Protein AF-0000000086890641 (afdb_homodimer)

Organism: Dinoponera quadriceps (NCBI:txid609295)

Sequence (1532 aa):
MQLVTRILLLYLAFVFCDASSIRDFLLGQYEDVIEHPFYMTRSQPPERKPDRFISNESRQPGSKRRNYYYEDIPKTPYPSNTQPSHRTTMPITPMKDPESNPNNIKYRHRLQSSKSVVAGLDHLRPIDERFCLSPLLLTNTTMSSPVQCARTCRPGDRRICYYHFIVEYYQVNGFACRLCIPNATNHFCSNCQCVPADGIERSAPVVNRQLPGPSIEVCKDDHVVIDVENHMSGSSLSIHWHGMFQRGSQHYDGVPYVTQCPITGGNAFRYQWSASNPGTHFWHAHTGLQKMDGVFGSIVVRQPPEYDPHGHLYDYDLSTHVLIMNDWMHKQGVDYFPGRRLSEVGQFPNNILINGKGRYTDPKTGMVTNTTLEVIDVEPGKRYRMRLINAFCTVCPGMFTIQNHKITIIATDGLDIEPKTVDSVTSFAGERYDFILHANQSVGTYWIQVRGMGGCSETRVQQLAMLRYKGASKKPQLQAPAYNEGLPQGLVLNALNATCEVPLDDTICVSNLESKAEIDKRILKKEPDMKFYLPVGFQQYTLQEVFEPNHYRRFMVAAGRATINGLMDGISFKFPPSPPLSQPMDIPDNQYCNRSTIPDNCEGGVCTCTHKLDIPLNAIVEILLVDELQATNLSHPLHMHGHAFYVMGMGRAVNKSVTSINWEIVREMDEHDLVNRCFDKPVRKDTIVIPYNGYVVLRFRATNPGYWLFHCHFIYHQMVGMEVLLKVGDQEDIPPIPKNFPKCGQYYPDIGYNMYPSLSEKTLPEMQLVTRILLLYLAFVFCDASSIRDFLLGQYEDVIEHPFYMTRSQPPERKPDRFISNESRQPGSKRRNYYYEDIPKTPYPSNTQPSHRTTMPITPMKDPESNPNNIKYRHRLQSSKSVVAGLDHLRPIDERFCLSPLLLTNTTMSSPVQCARTCRPGDRRICYYHFIVEYYQVNGFACRLCIPNATNHFCSNCQCVPADGIERSAPVVNRQLPGPSIEVCKDDHVVIDVENHMSGSSLSIHWHGMFQRGSQHYDGVPYVTQCPITGGNAFRYQWSASNPGTHFWHAHTGLQKMDGVFGSIVVRQPPEYDPHGHLYDYDLSTHVLIMNDWMHKQGVDYFPGRRLSEVGQFPNNILINGKGRYTDPKTGMVTNTTLEVIDVEPGKRYRMRLINAFCTVCPGMFTIQNHKITIIATDGLDIEPKTVDSVTSFAGERYDFILHANQSVGTYWIQVRGMGGCSETRVQQLAMLRYKGASKKPQLQAPAYNEGLPQGLVLNALNATCEVPLDDTICVSNLESKAEIDKRILKKEPDMKFYLPVGFQQYTLQEVFEPNHYRRFMVAAGRATINGLMDGISFKFPPSPPLSQPMDIPDNQYCNRSTIPDNCEGGVCTCTHKLDIPLNAIVEILLVDELQATNLSHPLHMHGHAFYVMGMGRAVNKSVTSINWEIVREMDEHDLVNRCFDKPVRKDTIVIPYNGYVVLRFRATNPGYWLFHCHFIYHQMVGMEVLLKVGDQEDIPPIPKNFPKCGQYYPDIGYNMYPSLSEKTLPE

pLDDT: mean 79.55, std 28.19, range [13.36, 98.81]

Radius of gyration: 36.36 Å; Cα contacts (8 Å, |Δi|>4): 3638; chains: 2; bounding box: 111×105×133 Å

Nearest PDB structures (foldseek):
  8r7i-assembly1_A-2  TM=9.233E-01  e=2.842E-74  Neocapritermes taracua
  5ldu-assembly1_A  TM=8.625E-01  e=1.241E-43  Trametes hirsuta
  6h5y-assembly2_B  TM=8.615E-01  e=1.615E-43  Aspergillus oryzae
  3v9e-assembly1_A  TM=8.660E-01  e=5.814E-38  Botrytis aclada
  3sqr-assembly1_A  TM=8.624E-01  e=2.677E-37  Botrytis aclada

InterPro domains:
  IPR001117 Multicopper oxidase, second cupredoxin domain [PF00394] (321-472)
  IPR002355 Multicopper oxidase, copper-binding site [PS00080] (711-722)
  IPR008972 Cupredoxin [G3DSA:2.60.40.420] (178-304)
  IPR008972 Cupredoxin [G3DSA:2.60.40.420] (307-486)
  IPR008972 Cupredoxin [G3DSA:2.60.40.420] (553-751)
  IPR008972 Cupredoxin [SSF49503] (179-336)
  IPR008972 Cupredoxin [SSF49503] (313-481)
  IPR008972 Cupredoxin [SSF49503] (584-744)
  IPR011706 Multicopper oxidase, C-terminal [PF07731] (580-730)
  IPR011707 Multicopper oxidase-like, N-terminal [PF07732] (193-304)
  IPR033138 Multicopper oxidases, conserved site [PS00079] (706-726)
  IPR045087 Multicopper oxidase [PTHR11709] (202-732)

Foldseek 3Di:
DDDPDDPDDDPDDPPPPDDDDDDDDDDYDDDDDDDDDDDDDDDDDDDDDYYYDDDDDDDDDDDDDPPPDPDDPDPPDPDDDDDPDDPDDDDPPDDPPPPDPPPPPDPPPPPPPPPDPQAAFDPVDDDDCVVQDDPVCVVDVQADEQSNFRHADDPPPAGEHEEEKEKEWDKAQDPLCVVDAPPQDDQAAGPRLHQHQQNQIEIAIAINSYFQYHEREHEAFHKYKYKYAAQYAPDWWWKAWFLDLQFQHQLNRTADLASAPTAHHGGIDMHIGGNHAFFKTKMAINDAQRLQRHGMHIYGYHYNLVPDPCSVVFDGEGSLQEKEKEFHASYGPVVLPLADDPDQNPQHGQAMAIRSWFWHQDPVPRDIRPHDAREREDEAQGKYKHKYFYQYFHQWWKKKAWAPWWKWWQDKSTFGFDTDIFGIETGDHSMMTITMTGRHDPQEKTKMKIWTDFPCVVVGHIGIHIYHYVPYDPDGPDDAAGSVRHHDRAAYECDAQDFAPDDDRRYHYLQNIFGPDDDDLQLLDPDFQEEAEKEWDKDWDDPCLCPPPPDHADWHQDSVRTTIFIDIQQAFADRAQHHCLACVVQGDPVQEDEPVRDDPADPSRGHYHQAEDEAEAFTKYKYKYFYQHLDGSGWWKKFKHSDKWFWFDKHAPPPPVPPADDSVNVVVCVVVVNGGGHSPGTYIHGMDIHRRNIIIMIIDTRNRAGKMKIATSNSSNVVRGRIHIYGYHDSVVRNHDDPPRDIGGDDDDDDDPVVDPDPPPPPPDD/DADDDDDDDDDDYDDDDDDDDDDDDDDDYYDDDDDDDDDDDDDDDDDDDDDDDDDDDDDDDDDDDPPPDPPDPDPPDPDPDDDPPDPPDDDPPDPPPPPDPPPPPDPPPPPPPPPDPQQAFDPVDRDPCVVQDDPVCVVDVQADEQSRFRHADDPPDAGEYEEEKEKEWDKAQDPLCVVDAPPQDDQAAGPRLHQHQQNQIEIAIAINSYFQYHEREHEAFHKYKYKYAAQYAPDWWWKAWFLQLQFQHQLNRTADLASAPTAHHPGMDMHIGGNHAFFKTKMAINDAQRLQRHGMHIYGYDYNLVPDPCSVVFDGEHSLQEKEKEAHASYGPVVLPLADDPDQNRQHGQAMAIRSWFWHQDPVPRDIRPHDAREREDEAQGKYKHKYFYQYFHQWWKKKAKAPWWKWWQDKSGFGFDTDIFGIETGDHSMMTITMTGRHDDQEKIKMKIWTDFPCVVVGHIGIHIYHYVPYDPDGPDDAAGSVRHHDRAAYECDAQDFAPDDDRRYHYLQNIFGPDDDDLQLLDPDFQEEAEKEWDKDWDDPCLCPPPPDHADWHQDSVRTTIFIDIQQAFADRAQHHCLACVVQGDPVQEDEPVRDDPADPSRGHYHQAEDEAEAFTKYKYKYFYQHLDGSGWWKKFKHSDKWFWFDKHAPPPPPPPADDSVNVVVCVVVVNGGGHSPGTYIHGMDIHRRNIIIMIIDTRNRAGKMKIATSNSSNVVRGRIHIYGYHDSVVRDHDDPPRDIGGDDDDDDDPVVDPPPPPPPPDD

Secondary structure (DSSP, 8-state):
---S-----------------------------------------------------------------------------------------------S--S----------------SS-TTS---GGGG--HHHHH-SSSBPHHHHSS---TT---EEEEEEEEEEEEET-GGGGTS-S--B-SS-BSS----BTS--EEEEEETTBSS---EEEETTPEEEEEEEE--TTBEE-EEEET---TT-GGGS--BTTTB--EETT-EEEEEEE--S-EEEEEEE-STTHHHHT-EEEEEEE--GGG-TTGGG-SB--GGGEEEEEEE-SS-GGGGSS--SSS--S-S-SEEEETTB---B-TTT--B--PPPPEEEE-TT-EEEEEEEE---SS--EEEEETT--EEEEEETTEEEEEEEESEEEE-TT-EEEEEEE--SPSSEEEEEEEE-TTHHHHT-EEEEEEEETT--SS-SSPPPPSTT-----SEET-TT---SS--SSEE-GGG-BBSS---GGGGSSS-SEEEEEEEEEEEE-HHHHT-TT-----EE-TT--EEEEEETTEEE---SS-TTT-GGGS-GGGEE-TTTS-SS-GGGSEEEEEEEEE-TT-EEEEEEEE-S--TT---EEEESS--EEEEEEEE---TT-SS--HHHHHHHHHTT-S----S-BEEESEEEPPTTEEEEEEEE--S-EEEEEEES-HHHHHTT-EEEEEES-GGGSPPPPTT------B-PPP-GGGS----------/---------------------------------------------------------------------------------------------------S-TT----------------SS-TTS---GGGG--HHHHH-SSSBPHHHHSS---TT---EEEEEEEEEEEEET-GGGGTS-S--B-SS-BSS----BTS--EEEEEETTBSS---EEEETTPEEEEEEEE--TTBEE-EEEET---TT-GGGS--BTTTB--EETT-EEEEEEE--S-EEEEEEE-STTHHHHT-EEEEEEE--GGG-TTGGG-SB--GGGEEEEEEE-SS-GGGGSS--SSS--S-S-SEEEETTB---B-TTT--B--PPPPEEEE-TT-EEEEEEEE---SS--EEEEETT--EEEEEETTEEEEEEEESEEEE-TT-EEEEEEE--SPSSEEEEEEEE-TTHHHHT-EEEEEEEETT--SS-SSPPPPSTT-----SEET-TT---SS--SSEE-GGG--BSS---GGGGSSS-SEEEEEEEEEEEE-HHHHT-TT-----EE-TT--EEEEEETTEEE---SS-TTT-GGGS-GGGEE-TTTS-SS-GGGSEEEEEEEEE-TT-EEEEEEEE-S--TT---EEEESS--EEEEEEEE---TT-SS--HHHHHHHHHTT-S----S-PEEESEEEPPTTEEEEEEEE--S-EEEEEEES-HHHHHTT-EEEEEES-GGGSPPPPTT------B-PPP-GGGS----------

Solvent-accessible surface area (backbone atoms only — not comparable to full-atom values): 85036 Å² total; per-residue (Å²): 139,81,81,75,78,83,75,67,77,71,81,69,77,73,70,67,80,71,80,85,80,87,87,74,86,92,87,85,84,93,90,81,87,92,80,92,85,92,81,92,84,89,90,82,87,93,82,92,83,87,87,92,86,91,86,92,86,88,91,83,92,83,88,83,81,80,78,81,78,83,75,80,77,79,78,79,72,80,76,83,70,84,80,73,81,74,81,73,59,66,74,83,63,54,50,74,74,70,86,70,85,64,78,70,74,67,80,73,73,78,67,80,66,84,74,72,82,66,63,32,60,45,96,82,60,80,77,76,54,79,59,59,58,50,75,66,58,74,76,34,83,78,48,31,47,57,60,69,29,28,42,79,41,48,90,86,71,65,47,39,32,44,44,79,42,42,33,31,60,31,40,30,41,17,65,38,42,74,75,39,74,82,74,48,59,56,63,63,39,29,61,38,44,41,30,42,40,38,48,66,63,35,32,30,44,23,26,57,49,26,52,50,16,51,43,45,38,36,30,52,60,16,36,39,36,36,40,39,34,28,61,30,61,30,24,26,41,31,52,23,51,46,78,53,47,40,81,67,27,55,63,54,45,22,40,57,25,37,30,29,56,55,36,40,41,67,20,36,43,52,42,57,45,63,38,74,71,50,30,54,37,29,33,29,38,55,26,54,53,42,38,58,43,28,29,32,26,44,28,37,30,37,57,29,56,89,74,36,93,61,41,87,71,38,77,41,77,35,74,81,38,58,41,39,35,30,50,32,56,78,57,47,51,63,57,28,35,38,26,45,58,85,58,78,29,62,54,63,59,72,35,33,27,40,59,34,17,7,56,38,62,41,86,89,78,64,52,62,42,92,41,55,59,40,73,38,80,44,52,75,70,39,27,31,42,34,37,41,36,31,58,28,30,50,64,40,34,38,33,42,36,44,57,97,42,59,36,31,36,37,26,35,46,30,33,54,30,53,71,45,77,31,32,20,39,41,43,43,35,68,31,28,40,31,28,35,40,65,35,74,63,79,77,33,24,34,51,28,42,36,38,31,32,52,70,27,47,79,72,52,30,42,32,56,34,34,41,32,26,61,91,34,57,95,57,50,83,63,77,84,69,44,74,90,64,41,75,83,50,68,37,21,33,38,47,86,78,57,67,56,77,50,93,53,91,52,39,42,45,63,57,73,39,34,34,57,62,90,73,64,66,74,75,49,42,90,69,62,75,39,79,45,76,40,29,36,40,48,48,76,48,54,69,67,66,47,43,33,58,85,46,81,62,78,50,35,38,42,87,54,60,29,41,31,27,23,18,35,54,72,28,22,31,37,82,52,51,29,15,51,69,74,35,52,86,76,50,58,76,83,43,51,31,38,78,88,67,54,67,94,72,34,76,90,75,49,37,72,30,28,33,49,47,86,39,59,61,60,34,34,37,31,40,36,38,24,29,42,56,60,43,86,59,52,52,58,22,35,37,42,49,50,46,62,29,28,34,27,20,43,37,51,61,73,51,87,82,50,87,71,48,43,57,67,56,51,49,52,33,44,76,67,65,64,55,65,66,48,66,80,47,36,21,52,32,34,52,48,62,31,35,47,29,13,28,29,33,34,34,34,65,38,72,60,46,42,70,24,52,35,31,41,39,32,46,69,42,42,76,35,10,22,35,37,34,40,31,21,42,49,76,87,65,33,74,78,76,62,82,82,58,75,66,59,52,65,37,76,70,84,89,64,83,74,73,36,73,73,75,67,79,69,70,66,77,130,141,69,97,86,76,101,82,89,78,101,81,91,87,86,96,83,93,88,94,88,82,97,82,81,85,90,82,86,85,84,86,87,83,86,87,91,87,92,83,93,80,92,83,90,87,90,92,84,82,91,82,92,82,87,78,91,83,87,90,81,91,84,88,87,77,82,76,80,80,82,74,81,76,77,78,78,73,77,76,83,73,83,80,72,81,72,81,73,61,66,74,82,61,52,50,75,74,69,86,69,85,66,78,69,74,67,78,72,73,80,69,80,68,84,76,70,82,65,63,39,58,42,91,81,60,76,74,76,53,78,60,59,57,50,74,66,58,74,74,35,82,78,49,31,46,56,59,70,31,29,42,80,38,49,90,87,71,65,48,38,31,44,46,79,42,43,33,32,62,31,40,30,40,18,66,38,40,75,75,38,74,78,76,44,61,57,66,63,39,27,61,36,44,39,29,40,40,38,47,67,64,35,31,30,45,23,26,57,50,26,52,50,17,52,44,43,39,36,30,51,60,17,36,39,35,37,40,38,34,28,61,31,59,31,23,26,40,30,53,23,49,46,79,54,48,42,81,70,26,55,62,53,44,21,40,58,25,36,30,30,54,57,38,39,42,66,21,35,41,52,42,56,45,62,39,76,70,50,31,54,36,30,34,30,38,55,26,55,53,41,40,58,43,28,29,31,26,45,26,38,30,39,56,29,55,90,72,36,92,60,41,86,71,40,76,43,76,35,77,80,38,58,42,39,35,30,49,31,58,78,57,47,52,63,57,28,35,38,27,45,59,86,58,79,29,62,56,64,61,72,34,34,26,41,58,33,18,6,56,39,66,40,84,88,77,65,50,62,42,91,40,55,58,39,71,38,78,43,53,74,73,39,27,31,41,34,35,41,35,31,59,28,31,50,64,42,34,38,34,42,36,44,58,98,42,60,36,31,36,37,28,35,46,30,31,56,31,53,72,46,76,31,31,21,40,40,44,44,35,68,30,27,40,30,28,35,42,64,36,72,63,79,77,32,24,34,52,28,42,37,37,31,32,53,71,27,48,80,72,51,28,42,32,58,34,35,41,31,24,61,90,33,56,97,58,52,82,63,78,83,68,43,76,91,62,41,74,82,50,68,38,22,33,40,46,86,77,57,67,55,76,50,93,53,90,51,42,42,46,62,58,71,38,34,33,57,63,88,73,64,65,74,75,49,41,91,68,63,76,39,78,45,78,40,29,35,40,47,48,76,48,54,69,67,66,46,42,33,55,85,47,82,64,80,50,34,35,42,85,51,59,29,42,30,27,24,18,35,55,72,28,23,31,37,81,53,51,32,16,52,70,74,34,52,87,75,52,60,75,84,44,50,31,40,80,89,66,53,68,94,72,34,74,93,75,48,39,70,29,28,33,47,47,85,38,61,63,60,35,35,37,31,41,37,39,23,28,43,58,59,45,85,61,49,53,57,25,36,36,42,51,50,44,62,29,28,34,27,19,44,36,51,59,71,52,87,83,48,87,70,45,42,56,66,58,50,49,52,32,45,77,68,67,65,54,65,68,49,66,79,46,35,21,52,33,33,51,50,62,32,35,48,31,15,28,29,34,35,35,34,64,38,73,60,45,42,71,24,54,35,30,41,41,32,47,70,43,41,76,34,10,23,36,38,34,39,32,21,42,50,76,86,66,31,74,79,75,62,82,81,59,74,64,60,50,66,37,76,68,84,89,62,81,74,73,35,73,73,75,67,78,70,68,66,77,129

Structure (mmCIF, N/CA/C/O backbone):
data_AF-0000000086890641-model_v1
#
loop_
_entity.id
_entity.type
_entity.pdbx_description
1 polymer Laccase-4-like
#
loop_
_atom_site.group_PDB
_atom_site.id
_atom_site.type_symbol
_atom_site.label_atom_id
_atom_site.label_alt_id
_atom_site.label_comp_id
_atom_site.label_asym_id
_atom_site.label_entity_id
_atom_site.label_seq_id
_atom_site.pdbx_PDB_ins_code
_atom_site.Cartn_x
_atom_site.Cartn_y
_atom_site.Cartn_z
_atom_site.occupancy
_atom_site.B_iso_or_equiv
_atom_site.auth_seq_id
_atom_site.auth_comp_id
_atom_site.auth_asym_id
_atom_site.auth_atom_id
_atom_site.pdbx_PDB_model_num
ATOM 1 N N . MET A 1 1 ? -6.609 -4.613 -73.5 1 17.14 1 MET A N 1
ATOM 2 C CA . MET A 1 1 ? -5.918 -5.004 -72.312 1 17.14 1 MET A CA 1
ATOM 3 C C . MET A 1 1 ? -6.434 -4.203 -71.125 1 17.14 1 MET A C 1
ATOM 5 O O . MET A 1 1 ? -7.113 -3.189 -71.312 1 17.14 1 MET A O 1
ATOM 9 N N . GLN A 1 2 ? -5.371 -3.932 -70.125 1 18.36 2 GLN A N 1
ATOM 10 C CA . GLN A 1 2 ? -5.152 -4.645 -68.875 1 18.36 2 GLN A CA 1
ATOM 11 C C . GLN A 1 2 ? -5.633 -3.824 -67.688 1 18.36 2 GLN A C 1
ATOM 13 O O . GLN A 1 2 ? -5.965 -4.379 -66.625 1 18.36 2 GLN A O 1
ATOM 18 N N . LEU A 1 3 ? -5.145 -2.68 -67.625 1 19.42 3 LEU A N 1
ATOM 19 C CA . LEU A 1 3 ? -4.898 -1.909 -66.375 1 19.42 3 LEU A CA 1
ATOM 20 C C . LEU A 1 3 ? -6.203 -1.376 -65.812 1 19.42 3 LEU A C 1
ATOM 22 O O . LEU A 1 3 ? -6.188 -0.535 -64.938 1 19.42 3 LEU A O 1
ATOM 26 N N . VAL A 1 4 ? -7.207 -1.34 -66.688 1 21.31 4 VAL A N 1
ATOM 27 C CA . VAL A 1 4 ? -8.539 -0.762 -66.5 1 21.31 4 VAL A CA 1
ATOM 28 C C . VAL A 1 4 ? -9.188 -1.281 -65.25 1 21.31 4 VAL A C 1
ATOM 30 O O . VAL A 1 4 ? -9.273 -2.492 -65 1 21.31 4 VAL A O 1
ATOM 33 N N . THR A 1 5 ? -9.211 -0.387 -64.25 1 19.38 5 THR A N 1
ATOM 34 C CA . THR A 1 5 ? -9.469 -0.356 -62.844 1 19.38 5 THR A CA 1
ATOM 35 C C . THR A 1 5 ? -10.656 -1.236 -62.469 1 19.38 5 THR A C 1
ATOM 37 O O . THR A 1 5 ? -11.641 -1.294 -63.219 1 19.38 5 THR A O 1
ATOM 40 N N . ARG A 1 6 ? -10.461 -2.133 -61.469 1 17 6 ARG A N 1
ATOM 41 C CA . ARG A 1 6 ? -10.68 -3.229 -60.531 1 17 6 ARG A CA 1
ATOM 42 C C . ARG A 1 6 ? -11.961 -3.021 -59.75 1 17 6 ARG A C 1
ATOM 44 O O . ARG A 1 6 ? -11.93 -2.473 -58.656 1 17 6 ARG A O 1
ATOM 51 N N . ILE A 1 7 ? -12.938 -2.332 -60.375 1 18.41 7 ILE A N 1
ATOM 52 C CA . ILE A 1 7 ? -14.195 -1.896 -59.781 1 18.41 7 ILE A CA 1
ATOM 53 C C . ILE A 1 7 ? -15.016 -3.113 -59.375 1 18.41 7 ILE A C 1
ATOM 55 O O . ILE A 1 7 ? -16.25 -3.076 -59.375 1 18.41 7 ILE A O 1
ATOM 59 N N . LEU A 1 8 ? -14.109 -4.27 -59.344 1 15.84 8 LEU A N 1
ATOM 60 C CA . LEU A 1 8 ? -14.961 -5.453 -59.406 1 15.84 8 LEU A CA 1
ATOM 61 C C . LEU A 1 8 ? -16.172 -5.305 -58.5 1 15.84 8 LEU A C 1
ATOM 63 O O . LEU A 1 8 ? -16.188 -4.457 -57.625 1 15.84 8 LEU A O 1
ATOM 67 N N . LEU A 1 9 ? -16.516 -6.422 -58.156 1 16.08 9 LEU A N 1
ATOM 68 C CA . LEU A 1 9 ? -17.703 -7.266 -58.156 1 16.08 9 LEU A CA 1
ATOM 69 C C . LEU A 1 9 ? -18.609 -6.941 -56.969 1 16.08 9 LEU A C 1
ATOM 71 O O . LEU A 1 9 ? -18.219 -6.176 -56.062 1 16.08 9 LEU A O 1
ATOM 75 N N . LEU A 1 10 ? -18.875 -7.879 -56.281 1 15.76 10 LEU A N 1
ATOM 76 C CA . LEU A 1 10 ? -20.094 -8.625 -56 1 15.76 10 LEU A CA 1
ATOM 77 C C . LEU A 1 10 ? -20.688 -8.258 -54.656 1 15.76 10 LEU A C 1
ATOM 79 O O . LEU A 1 10 ? -20.141 -8.656 -53.594 1 15.76 10 LEU A O 1
ATOM 83 N N . TYR A 1 11 ? -20.484 -6.938 -54.406 1 16.42 11 TYR A N 1
ATOM 84 C CA . TYR A 1 11 ? -20.891 -6.891 -53 1 16.42 11 TYR A CA 1
ATOM 85 C C . TYR A 1 11 ? -22.219 -7.621 -52.812 1 16.42 11 TYR A C 1
ATOM 87 O O . TYR A 1 11 ? -23.219 -7.293 -53.438 1 16.42 11 TYR A O 1
ATOM 95 N N . LEU A 1 12 ? -22.078 -8.883 -52.625 1 16.42 12 LEU A N 1
ATOM 96 C CA . LEU A 1 12 ? -23.047 -9.883 -52.219 1 16.42 12 LEU A CA 1
ATOM 97 C C . LEU A 1 12 ? -24.031 -9.289 -51.188 1 16.42 12 LEU A C 1
ATOM 99 O O . LEU A 1 12 ? -23.703 -8.32 -50.5 1 16.42 12 LEU A O 1
ATOM 103 N N . ALA A 1 13 ? -25.156 -9.711 -51.344 1 16.36 13 ALA A N 1
ATOM 104 C CA . ALA A 1 13 ? -26.516 -9.625 -50.812 1 16.36 13 ALA A CA 1
ATOM 105 C C . ALA A 1 13 ? -26.516 -9.734 -49.312 1 16.36 13 ALA A C 1
ATOM 107 O O . ALA A 1 13 ? -26.219 -10.797 -48.75 1 16.36 13 ALA A O 1
ATOM 108 N N . PHE A 1 14 ? -25.688 -8.859 -48.719 1 16.2 14 PHE A N 1
ATOM 109 C CA . PHE A 1 14 ? -25.875 -9.047 -47.312 1 16.2 14 PHE A CA 1
ATOM 110 C C . PHE A 1 14 ? -27.359 -8.93 -46.938 1 16.2 14 PHE A C 1
ATOM 112 O O . PHE A 1 14 ? -27.984 -7.898 -47.156 1 16.2 14 PHE A O 1
ATOM 119 N N . VAL A 1 15 ? -27.938 -9.984 -47.219 1 16.73 15 VAL A N 1
ATOM 120 C CA . VAL A 1 15 ? -29.219 -10.289 -46.562 1 16.73 15 VAL A CA 1
ATOM 121 C C . VAL A 1 15 ? -29.188 -9.859 -45.125 1 16.73 15 VAL A C 1
ATOM 123 O O . VAL A 1 15 ? -28.281 -10.234 -44.375 1 16.73 15 VAL A O 1
ATOM 126 N N . PHE A 1 16 ? -29.688 -8.859 -44.844 1 16.69 16 PHE A N 1
ATOM 127 C CA . PHE A 1 16 ? -30.234 -8.18 -43.656 1 16.69 16 PHE A CA 1
ATOM 128 C C . PHE A 1 16 ? -31 -9.156 -42.781 1 16.69 16 PHE A C 1
ATOM 130 O O . PHE A 1 16 ? -31.688 -8.75 -41.844 1 16.69 16 PHE A O 1
ATOM 137 N N . CYS A 1 17 ? -30.781 -10.383 -43.062 1 15.8 17 CYS A N 1
ATOM 138 C CA . CYS A 1 17 ? -31.766 -11.008 -42.188 1 15.8 17 CYS A CA 1
ATOM 139 C C . CYS A 1 17 ? -31.5 -10.656 -40.719 1 15.8 17 CYS A C 1
ATOM 141 O O . CYS A 1 17 ? -30.422 -10.938 -40.188 1 15.8 17 CYS A O 1
ATOM 143 N N . ASP A 1 18 ? -31.906 -9.656 -40.188 1 16.08 18 ASP A N 1
ATOM 144 C CA . ASP A 1 18 ? -32.281 -9.266 -38.812 1 16.08 18 ASP A CA 1
ATOM 145 C C . ASP A 1 18 ? -32.812 -10.453 -38.031 1 16.08 18 ASP A C 1
ATOM 147 O O . ASP A 1 18 ? -33.281 -11.438 -38.625 1 16.08 18 ASP A O 1
ATOM 151 N N . ALA A 1 19 ? -32.719 -10.344 -36.688 1 15.7 19 ALA A N 1
ATOM 152 C CA . ALA A 1 19 ? -32.781 -11.141 -35.469 1 15.7 19 ALA A CA 1
ATOM 153 C C . ALA A 1 19 ? -34.125 -11.805 -35.281 1 15.7 19 ALA A C 1
ATOM 155 O O . ALA A 1 19 ? -34.312 -12.664 -34.406 1 15.7 19 ALA A O 1
ATOM 156 N N . SER A 1 20 ? -35.156 -11.297 -35.656 1 16.81 20 SER A N 1
ATOM 157 C CA . SER A 1 20 ? -36.406 -11.484 -34.938 1 16.81 20 SER A CA 1
ATOM 158 C C . SER A 1 20 ? -36.844 -12.953 -34.906 1 16.81 20 SER A C 1
ATOM 160 O O . SER A 1 20 ? -36.875 -13.602 -35.969 1 16.81 20 SER A O 1
ATOM 162 N N . SER A 1 21 ? -36.812 -13.336 -33.688 1 16.16 21 SER A N 1
ATOM 163 C CA . SER A 1 21 ? -37.156 -14.5 -32.875 1 16.16 21 SER A CA 1
ATOM 164 C C . SER A 1 21 ? -38.469 -15.125 -33.281 1 16.16 21 SER A C 1
ATOM 166 O O . SER A 1 21 ? -39.438 -14.406 -33.562 1 16.16 21 SER A O 1
ATOM 168 N N . ILE A 1 22 ? -38.5 -16.391 -33.438 1 14.71 22 ILE A N 1
ATOM 169 C CA . ILE A 1 22 ? -39.156 -17.656 -33.719 1 14.71 22 ILE A CA 1
ATOM 170 C C . ILE A 1 22 ? -40.344 -17.844 -32.781 1 14.71 22 ILE A C 1
ATOM 172 O O . ILE A 1 22 ? -40.188 -17.734 -31.547 1 14.71 22 ILE A O 1
ATOM 176 N N . ARG A 1 23 ? -41.594 -18.031 -33.188 1 15.14 23 ARG A N 1
ATOM 177 C CA . ARG A 1 23 ? -42.969 -18.375 -32.875 1 15.14 23 ARG A CA 1
ATOM 178 C C . ARG A 1 23 ? -43.031 -19.562 -31.922 1 15.14 23 ARG A C 1
ATOM 180 O O . ARG A 1 23 ? -43.75 -19.5 -30.906 1 15.14 23 ARG A O 1
ATOM 187 N N . ASP A 1 24 ? -43.5 -20.781 -32.312 1 14.23 24 ASP A N 1
ATOM 188 C CA . ASP A 1 24 ? -44.656 -21.594 -31.984 1 14.23 24 ASP A CA 1
ATOM 189 C C . ASP A 1 24 ? -44.281 -22.656 -30.938 1 14.23 24 ASP A C 1
ATOM 191 O O . ASP A 1 24 ? -45.125 -23.172 -30.234 1 14.23 24 ASP A O 1
ATOM 195 N N . PHE A 1 25 ? -43.281 -23.438 -30.922 1 14.54 25 PHE A N 1
ATOM 196 C CA . PHE A 1 25 ? -43.688 -24.844 -30.922 1 14.54 25 PHE A CA 1
ATOM 197 C C . PHE A 1 25 ? -44.312 -25.219 -29.594 1 14.54 25 PHE A C 1
ATOM 199 O O . PHE A 1 25 ? -44 -24.609 -28.562 1 14.54 25 PHE A O 1
ATOM 206 N N . LEU A 1 26 ? -44.438 -26.688 -29.25 1 14.86 26 LEU A N 1
ATOM 207 C CA . LEU A 1 26 ? -45.406 -27.688 -28.797 1 14.86 26 LEU A CA 1
ATOM 208 C C . LEU A 1 26 ? -45.469 -27.75 -27.266 1 14.86 26 LEU A C 1
ATOM 210 O O . LEU A 1 26 ? -44.531 -27.266 -26.594 1 14.86 26 LEU A O 1
ATOM 214 N N . LEU A 1 27 ? -45.906 -29.016 -26.688 1 15.06 27 LEU A N 1
ATOM 215 C CA . LEU A 1 27 ? -46.875 -29.703 -25.828 1 15.06 27 LEU A CA 1
ATOM 216 C C . LEU A 1 27 ? -46.312 -29.875 -24.422 1 15.06 27 LEU A C 1
ATOM 218 O O . LEU A 1 27 ? -46.938 -29.516 -23.438 1 15.06 27 LEU A O 1
ATOM 222 N N . GLY A 1 28 ? -45.969 -31.203 -23.953 1 14.69 28 GLY A N 1
ATOM 223 C CA . GLY A 1 28 ? -46.656 -32.188 -23.141 1 14.69 28 GLY A CA 1
ATOM 224 C C . GLY A 1 28 ? -46.125 -32.281 -21.719 1 14.69 28 GLY A C 1
ATOM 225 O O . GLY A 1 28 ? -46.812 -31.969 -20.766 1 14.69 28 GLY A O 1
ATOM 226 N N . GLN A 1 29 ? -45.5 -33.469 -21.219 1 14.63 29 GLN A N 1
ATOM 227 C CA . GLN A 1 29 ? -46.062 -34.531 -20.375 1 14.63 29 GLN A CA 1
ATOM 228 C C . GLN A 1 29 ? -45.5 -34.469 -18.969 1 14.63 29 GLN A C 1
ATOM 230 O O . GLN A 1 29 ? -46.25 -34.344 -17.984 1 14.63 29 GLN A O 1
ATOM 235 N N . TYR A 1 30 ? -44.625 -35.438 -18.5 1 15.16 30 TYR A N 1
ATOM 236 C CA . TYR A 1 30 ? -44.938 -36.531 -17.547 1 15.16 30 TYR A CA 1
ATOM 237 C C . TYR A 1 30 ? -44.562 -36.125 -16.125 1 15.16 30 TYR A C 1
ATOM 239 O O . TYR A 1 30 ? -43.781 -35.188 -15.93 1 15.16 30 TYR A O 1
ATOM 247 N N . GLU A 1 31 ? -44.312 -37.25 -15.164 1 15.09 31 GLU A N 1
ATOM 248 C CA . GLU A 1 31 ? -44.844 -38.062 -14.062 1 15.09 31 GLU A CA 1
ATOM 249 C C . GLU A 1 31 ? -44.062 -37.781 -12.773 1 15.09 31 GLU A C 1
ATOM 251 O O . GLU A 1 31 ? -44.656 -37.344 -11.781 1 15.09 31 GLU A O 1
ATOM 256 N N . ASP A 1 32 ? -43.5 -38.844 -12.094 1 14.52 32 ASP A N 1
ATOM 257 C CA . ASP A 1 32 ? -43.812 -39.719 -10.961 1 14.52 32 ASP A CA 1
ATOM 258 C C . ASP A 1 32 ? -42.906 -39.438 -9.773 1 14.52 32 ASP A C 1
ATOM 260 O O . ASP A 1 32 ? -43.375 -39.25 -8.648 1 14.52 32 ASP A O 1
ATOM 264 N N . VAL A 1 33 ? -41.812 -40.219 -9.398 1 14.73 33 VAL A N 1
ATOM 265 C CA . VAL A 1 33 ? -41.906 -41.281 -8.375 1 14.73 33 VAL A CA 1
ATOM 266 C C . VAL A 1 33 ? -41.312 -40.75 -7.059 1 14.73 33 VAL A C 1
ATOM 268 O O . VAL A 1 33 ? -41.969 -40.812 -6.02 1 14.73 33 VAL A O 1
ATOM 271 N N . ILE A 1 34 ? -40.125 -41.281 -6.473 1 14.92 34 ILE A N 1
ATOM 272 C CA . ILE A 1 34 ? -40.031 -42.312 -5.461 1 14.92 34 ILE A CA 1
ATOM 273 C C . ILE A 1 34 ? -39.656 -41.719 -4.113 1 14.92 34 ILE A C 1
ATOM 275 O O . ILE A 1 34 ? -39.031 -40.656 -4.055 1 14.92 34 ILE A O 1
ATOM 279 N N . GLU A 1 35 ? -39.438 -42.594 -2.98 1 14.34 35 GLU A N 1
ATOM 280 C CA . GLU A 1 35 ? -39.812 -43.156 -1.688 1 14.34 35 GLU A CA 1
ATOM 281 C C . GLU A 1 35 ? -38.812 -42.75 -0.604 1 14.34 35 GLU A C 1
ATOM 283 O O . GLU A 1 35 ? -39.219 -42.344 0.492 1 14.34 35 GLU A O 1
ATOM 288 N N . HIS A 1 36 ? -37.5 -43.094 -0.446 1 15.02 36 HIS A N 1
ATOM 289 C CA . HIS A 1 36 ? -37.312 -44.031 0.645 1 15.02 36 HIS A CA 1
ATOM 290 C C . HIS A 1 36 ? -37.125 -43.312 1.975 1 15.02 36 HIS A C 1
ATOM 292 O O . HIS A 1 36 ? -36.781 -42.125 1.999 1 15.02 36 HIS A O 1
ATOM 298 N N . PRO A 1 37 ? -36.75 -44.156 3.242 1 14.37 37 PRO A N 1
ATOM 299 C CA . PRO A 1 37 ? -37.125 -44.656 4.566 1 14.37 37 PRO A CA 1
ATOM 300 C C . PRO A 1 37 ? -36.281 -44.062 5.688 1 14.37 37 PRO A C 1
ATOM 302 O O . PRO A 1 37 ? -36.812 -43.656 6.723 1 14.37 37 PRO A O 1
ATOM 305 N N . PHE A 1 38 ? -34.875 -44.219 5.867 1 14.96 38 PHE A N 1
ATOM 306 C CA . PHE A 1 38 ? -34.5 -45.031 7.008 1 14.96 38 PHE A CA 1
ATOM 307 C C . PHE A 1 38 ? -34.438 -44.188 8.281 1 14.96 38 PHE A C 1
ATOM 309 O O . PHE A 1 38 ? -34.281 -42.969 8.227 1 14.96 38 PHE A O 1
ATOM 316 N N . TYR A 1 39 ? -34.156 -44.906 9.602 1 14.24 39 TYR A N 1
ATOM 317 C CA . TYR A 1 39 ? -34.531 -45.25 10.969 1 14.24 39 TYR A CA 1
ATOM 318 C C . TYR A 1 39 ? -33.625 -44.531 11.969 1 14.24 39 TYR A C 1
ATOM 320 O O . TYR A 1 39 ? -34.125 -43.969 12.945 1 14.24 39 TYR A O 1
ATOM 328 N N . MET A 1 40 ? -32.25 -44.625 12.148 1 14.84 40 MET A N 1
ATOM 329 C CA . MET A 1 40 ? -31.875 -45.344 13.359 1 14.84 40 MET A CA 1
ATOM 330 C C . MET A 1 40 ? -31.938 -44.438 14.586 1 14.84 40 MET A C 1
ATOM 332 O O . MET A 1 40 ? -31.844 -43.219 14.469 1 14.84 40 MET A O 1
ATOM 336 N N . THR A 1 41 ? -31.594 -45.094 15.891 1 14.28 41 THR A N 1
ATOM 337 C CA . THR A 1 41 ? -31.984 -45.406 17.266 1 14.28 41 THR A CA 1
ATOM 338 C C . THR A 1 41 ? -31.266 -44.469 18.25 1 14.28 41 THR A C 1
ATOM 340 O O . THR A 1 41 ? -31.891 -43.875 19.109 1 14.28 41 THR A O 1
ATOM 343 N N . ARG A 1 42 ? -30.016 -44.906 18.938 1 14.33 42 ARG A N 1
ATOM 344 C CA . ARG A 1 42 ? -30.078 -45.312 20.328 1 14.33 42 ARG A CA 1
ATOM 345 C C . ARG A 1 42 ? -29.844 -44.156 21.266 1 14.33 42 ARG A C 1
ATOM 347 O O . ARG A 1 42 ? -29.344 -43.094 20.859 1 14.33 42 ARG A O 1
ATOM 354 N N . SER A 1 43 ? -28.844 -44.406 22.406 1 14.27 43 SER A N 1
ATOM 355 C CA . SER A 1 43 ? -29 -44.688 23.828 1 14.27 43 SER A CA 1
ATOM 356 C C . SER A 1 43 ? -28.578 -43.469 24.672 1 14.27 43 SER A C 1
ATOM 358 O O . SER A 1 43 ? -27.875 -42.594 24.188 1 14.27 43 SER A O 1
ATOM 360 N N . GLN A 1 44 ? -28 -43.812 25.953 1 14.45 44 GLN A N 1
ATOM 361 C CA . GLN A 1 44 ? -28.453 -43.688 27.328 1 14.45 44 GLN A CA 1
ATOM 362 C C . GLN A 1 44 ? -27.719 -42.594 28.062 1 14.45 44 GLN A C 1
ATOM 364 O O . GLN A 1 44 ? -28.328 -41.719 28.672 1 14.45 44 GLN A O 1
ATOM 369 N N . PRO A 1 45 ? -26.453 -42.844 28.938 1 15.34 45 PRO A N 1
ATOM 370 C CA . PRO A 1 45 ? -26.719 -42.969 30.375 1 15.34 45 PRO A CA 1
ATOM 371 C C . PRO A 1 45 ? -26.406 -41.656 31.109 1 15.34 45 PRO A C 1
ATOM 373 O O . PRO A 1 45 ? -25.828 -40.75 30.547 1 15.34 45 PRO A O 1
ATOM 376 N N . PRO A 1 46 ? -25.422 -41.781 32.344 1 15.41 46 PRO A N 1
ATOM 377 C CA . PRO A 1 46 ? -25.75 -41.656 33.75 1 15.41 46 PRO A CA 1
ATOM 378 C C . PRO A 1 46 ? -25.281 -40.312 34.344 1 15.41 46 PRO A C 1
ATOM 380 O O . PRO A 1 46 ? -24.547 -39.562 33.688 1 15.41 46 PRO A O 1
ATOM 383 N N . GLU A 1 47 ? -24.5 -40.375 35.656 1 14.98 47 GLU A N 1
ATOM 384 C CA . GLU A 1 47 ? -24.812 -40.062 37.062 1 14.98 47 GLU A CA 1
ATOM 385 C C . GLU A 1 47 ? -24 -38.875 37.562 1 14.98 47 GLU A C 1
ATOM 387 O O . GLU A 1 47 ? -24.547 -37.938 38.156 1 14.98 47 GLU A O 1
ATOM 392 N N . ARG A 1 48 ? -22.594 -38.906 37.906 1 15.1 48 ARG A N 1
ATOM 393 C CA . ARG A 1 48 ? -22.25 -38.875 39.344 1 15.1 48 ARG A CA 1
ATOM 394 C C . ARG A 1 48 ? -22.016 -37.438 39.812 1 15.1 48 ARG A C 1
ATOM 396 O O . ARG A 1 48 ? -21.516 -36.625 39.062 1 15.1 48 ARG A O 1
ATOM 403 N N . LYS A 1 49 ? -22.188 -37.219 41.188 1 15.73 49 LYS A N 1
ATOM 404 C CA . LYS A 1 49 ? -22.578 -36.188 42.156 1 15.73 49 LYS A CA 1
ATOM 405 C C . LYS A 1 49 ? -21.375 -35.438 42.656 1 15.73 49 LYS A C 1
ATOM 407 O O . LYS A 1 49 ? -21.406 -34.188 42.75 1 15.73 49 LYS A O 1
ATOM 412 N N . PRO A 1 50 ? -20.328 -36 43.562 1 14.89 50 PRO A N 1
ATOM 413 C CA . PRO A 1 50 ? -20.406 -35.594 44.969 1 14.89 50 PRO A CA 1
ATOM 414 C C . PRO A 1 50 ? -19.562 -34.375 45.281 1 14.89 50 PRO A C 1
ATOM 416 O O . PRO A 1 50 ? -20.094 -33.406 45.844 1 14.89 50 PRO A O 1
ATOM 419 N N . ASP A 1 51 ? -18.281 -34.531 45.969 1 14.22 51 ASP A N 1
ATOM 420 C CA . ASP A 1 51 ? -18 -34.375 47.375 1 14.22 51 ASP A CA 1
ATOM 421 C C . ASP A 1 51 ? -17.344 -33.031 47.688 1 14.22 51 ASP A C 1
ATOM 423 O O . ASP A 1 51 ? -16.891 -32.344 46.75 1 14.22 51 ASP A O 1
ATOM 427 N N . ARG A 1 52 ? -16.016 -33.094 48.5 1 14.65 52 ARG A N 1
ATOM 428 C CA . ARG A 1 52 ? -15.688 -32.812 49.875 1 14.65 52 ARG A CA 1
ATOM 429 C C . ARG A 1 52 ? -15.016 -31.453 50.031 1 14.65 52 ARG A C 1
ATOM 431 O O . ARG A 1 52 ? -14.531 -30.891 49.031 1 14.65 52 ARG A O 1
ATOM 438 N N . PHE A 1 53 ? -13.883 -31.375 51.031 1 15.03 53 PHE A N 1
ATOM 439 C CA . PHE A 1 53 ? -13.727 -30.828 52.375 1 15.03 53 PHE A CA 1
ATOM 440 C C . PHE A 1 53 ? -12.812 -29.609 52.344 1 15.03 53 PHE A C 1
ATOM 442 O O . PHE A 1 53 ? -13.188 -28.547 52.844 1 15.03 53 PHE A O 1
ATOM 449 N N . ILE A 1 54 ? -11.406 -29.703 52.688 1 15.19 54 ILE A N 1
ATOM 450 C CA . ILE A 1 54 ? -10.836 -29.406 54 1 15.19 54 ILE A CA 1
ATOM 451 C C . ILE A 1 54 ? -10.172 -28.031 53.969 1 15.19 54 ILE A C 1
ATOM 453 O O . ILE A 1 54 ? -9.797 -27.531 52.906 1 15.19 54 ILE A O 1
ATOM 457 N N . SER A 1 55 ? -9.234 -27.688 55.062 1 15.05 55 SER A N 1
ATOM 458 C CA . SER A 1 55 ? -9.047 -26.844 56.25 1 15.05 55 SER A CA 1
ATOM 459 C C . SER A 1 55 ? -7.934 -25.828 56.031 1 15.05 55 SER A C 1
ATOM 461 O O . SER A 1 55 ? -8.109 -24.641 56.312 1 15.05 55 SER A O 1
ATOM 463 N N . ASN A 1 56 ? -6.559 -26.094 55.969 1 15.24 56 ASN A N 1
ATOM 464 C CA . ASN A 1 56 ? -5.66 -25.766 57.062 1 15.24 56 ASN A CA 1
ATOM 465 C C . ASN A 1 56 ? -5.074 -24.359 56.875 1 15.24 56 ASN A C 1
ATOM 467 O O . ASN A 1 56 ? -5.008 -23.844 55.781 1 15.24 56 ASN A O 1
ATOM 471 N N . GLU A 1 57 ? -4.086 -23.859 57.938 1 15.7 57 GLU A N 1
ATOM 472 C CA . GLU A 1 57 ? -3.814 -22.797 58.906 1 15.7 57 GLU A CA 1
ATOM 473 C C . GLU A 1 57 ? -2.707 -21.875 58.406 1 15.7 57 GLU A C 1
ATOM 475 O O . GLU A 1 57 ? -2.861 -20.656 58.406 1 15.7 57 GLU A O 1
ATOM 480 N N . SER A 1 58 ? -1.347 -22.172 58.469 1 15.32 58 SER A N 1
ATOM 481 C CA . SER A 1 58 ? -0.472 -21.594 59.5 1 15.32 58 SER A CA 1
ATOM 482 C C . SER A 1 58 ? 0.195 -20.328 59 1 15.32 58 SER A C 1
ATOM 484 O O . SER A 1 58 ? 0.202 -20.047 57.812 1 15.32 58 SER A O 1
ATOM 486 N N . ARG A 1 59 ? 1.621 -20.078 59.469 1 16.08 59 ARG A N 1
ATOM 487 C CA . ARG A 1 59 ? 2.316 -19.156 60.375 1 16.08 59 ARG A CA 1
ATOM 488 C C . ARG A 1 59 ? 3.035 -18.078 59.562 1 16.08 59 ARG A C 1
ATOM 490 O O . ARG A 1 59 ? 3.188 -18.188 58.344 1 16.08 59 ARG A O 1
ATOM 497 N N . GLN A 1 60 ? 4.469 -17.797 59.844 1 16.05 60 GLN A N 1
ATOM 498 C CA . GLN A 1 60 ? 5.074 -16.734 60.625 1 16.05 60 GLN A CA 1
ATOM 499 C C . GLN A 1 60 ? 5.867 -15.766 59.75 1 16.05 60 GLN A C 1
ATOM 501 O O . GLN A 1 60 ? 5.707 -14.547 59.875 1 16.05 60 GLN A O 1
ATOM 506 N N . PRO A 1 61 ? 7.195 -16 59.25 1 17.91 61 PRO A N 1
ATOM 507 C CA . PRO A 1 61 ? 8.359 -15.297 59.781 1 17.91 61 PRO A CA 1
ATOM 508 C C . PRO A 1 61 ? 8.68 -14.008 59.031 1 17.91 61 PRO A C 1
ATOM 510 O O . PRO A 1 61 ? 8.242 -13.828 57.906 1 17.91 61 PRO A O 1
ATOM 513 N N . GLY A 1 62 ? 9.82 -13.086 59.469 1 17.3 62 GLY A N 1
ATOM 514 C CA . GLY A 1 62 ? 10.211 -11.727 59.781 1 17.3 62 GLY A CA 1
ATOM 515 C C . GLY A 1 62 ? 11.039 -11.07 58.719 1 17.3 62 GLY A C 1
ATOM 516 O O . GLY A 1 62 ? 11.273 -9.859 58.75 1 17.3 62 GLY A O 1
ATOM 517 N N . SER A 1 63 ? 11.766 -11.664 57.75 1 17.14 63 SER A N 1
ATOM 518 C CA . SER A 1 63 ? 13.141 -11.211 57.594 1 17.14 63 SER A CA 1
ATOM 519 C C . SER A 1 63 ? 13.188 -9.844 56.906 1 17.14 63 SER A C 1
ATOM 521 O O . SER A 1 63 ? 12.273 -9.477 56.156 1 17.14 63 SER A O 1
ATOM 523 N N . LYS A 1 64 ? 14.484 -9.047 57.062 1 18.77 64 LYS A N 1
ATOM 524 C CA . LYS A 1 64 ? 15.086 -7.719 57.125 1 18.77 64 LYS A CA 1
ATOM 525 C C . LYS A 1 64 ? 15.289 -7.137 55.719 1 18.77 64 LYS A C 1
ATOM 527 O O . LYS A 1 64 ? 15.68 -7.855 54.812 1 18.77 64 LYS A O 1
ATOM 532 N N . ARG A 1 65 ? 15.047 -5.852 55.531 1 17.25 65 ARG A N 1
ATOM 533 C CA . ARG A 1 65 ? 14.867 -4.82 54.531 1 17.25 65 ARG A CA 1
ATOM 534 C C . ARG A 1 65 ? 16.203 -4.324 54 1 17.25 65 ARG A C 1
ATOM 536 O O . ARG A 1 65 ? 16.875 -3.518 54.656 1 17.25 65 ARG A O 1
ATOM 543 N N . ARG A 1 66 ? 17.078 -5.25 53.562 1 17.3 66 ARG A N 1
ATOM 544 C CA . ARG A 1 66 ? 18.391 -4.676 53.281 1 17.3 66 ARG A CA 1
ATOM 545 C C . ARG A 1 66 ? 18.297 -3.502 52.312 1 17.3 66 ARG A C 1
ATOM 547 O O . ARG A 1 66 ? 17.562 -3.574 51.312 1 17.3 66 ARG A O 1
ATOM 554 N N . ASN A 1 67 ? 18.844 -2.256 52.688 1 17.05 67 ASN A N 1
ATOM 555 C CA . ASN A 1 67 ? 18.906 -0.852 52.281 1 17.05 67 ASN A CA 1
ATOM 556 C C . ASN A 1 67 ? 19.797 -0.653 51.062 1 17.05 67 ASN A C 1
ATOM 558 O O . ASN A 1 67 ? 21.016 -0.75 51.156 1 17.05 67 ASN A O 1
ATOM 562 N N . TYR A 1 68 ? 19.688 -1.327 49.938 1 18.58 68 TYR A N 1
ATOM 563 C CA . TYR A 1 68 ? 20.719 -1.195 48.906 1 18.58 68 TYR A CA 1
ATOM 564 C C . TYR A 1 68 ? 20.859 0.258 48.469 1 18.58 68 TYR A C 1
ATOM 566 O O . TYR A 1 68 ? 19.875 0.917 48.125 1 18.58 68 TYR A O 1
ATOM 574 N N . TYR A 1 69 ? 21.922 0.963 48.938 1 18.88 69 TYR A N 1
ATOM 575 C CA . TYR A 1 69 ? 22.438 2.311 48.75 1 18.88 69 TYR A CA 1
ATOM 576 C C . TYR A 1 69 ? 22.672 2.611 47.281 1 18.88 69 TYR A C 1
ATOM 578 O O . TYR A 1 69 ? 23.266 1.801 46.562 1 18.88 69 TYR A O 1
ATOM 586 N N . TYR A 1 70 ? 21.875 3.426 46.594 1 18.52 70 TYR A N 1
ATOM 587 C CA . TYR A 1 70 ? 21.766 3.965 45.25 1 18.52 70 TYR A CA 1
ATOM 588 C C . TYR A 1 70 ? 23 4.793 44.875 1 18.52 70 TYR A C 1
ATOM 590 O O . TYR A 1 70 ? 23.141 5.93 45.344 1 18.52 70 TYR A O 1
ATOM 598 N N . GLU A 1 71 ? 24.203 4.18 44.969 1 19.89 71 GLU A N 1
ATOM 599 C CA . GLU A 1 71 ? 25.406 4.977 44.688 1 19.89 71 GLU A CA 1
ATOM 600 C C . GLU A 1 71 ? 25.219 5.848 43.469 1 19.89 71 GLU A C 1
ATOM 602 O O . GLU A 1 71 ? 24.375 5.559 42.625 1 19.89 71 GLU A O 1
ATOM 607 N N . ASP A 1 72 ? 26.188 6.902 43.219 1 19.81 72 ASP A N 1
ATOM 608 C CA . ASP A 1 72 ? 26.375 8.195 42.562 1 19.81 72 ASP A CA 1
ATOM 609 C C . ASP A 1 72 ? 26.547 8.031 41.062 1 19.81 72 ASP A C 1
ATOM 611 O O . ASP A 1 72 ? 27.422 7.285 40.625 1 19.81 72 ASP A O 1
ATOM 615 N N . ILE A 1 73 ? 25.594 8.094 40.312 1 21.08 73 ILE A N 1
ATOM 616 C CA . ILE A 1 73 ? 25.641 7.969 38.844 1 21.08 73 ILE A CA 1
ATOM 617 C C . ILE A 1 73 ? 26.609 9 38.281 1 21.08 73 ILE A C 1
ATOM 619 O O . ILE A 1 73 ? 26.438 10.203 38.5 1 21.08 73 ILE A O 1
ATOM 623 N N . PRO A 1 74 ? 27.844 8.594 37.969 1 20.09 74 PRO A N 1
ATOM 624 C CA . PRO A 1 74 ? 28.891 9.531 37.562 1 20.09 74 PRO A CA 1
ATOM 625 C C . PRO A 1 74 ? 28.453 10.445 36.438 1 20.09 74 PRO A C 1
ATOM 627 O O . PRO A 1 74 ? 27.656 10.031 35.562 1 20.09 74 PRO A O 1
ATOM 630 N N . LYS A 1 75 ? 28.547 11.805 36.5 1 23.69 75 LYS A N 1
ATOM 631 C CA . LYS A 1 75 ? 28.328 12.984 35.688 1 23.69 75 LYS A CA 1
ATOM 632 C C . LYS A 1 75 ? 29.188 12.922 34.406 1 23.69 75 LYS A C 1
ATOM 634 O O . LYS A 1 75 ? 30.406 12.906 34.469 1 23.69 75 LYS A O 1
ATOM 639 N N . THR A 1 76 ? 28.891 12.102 33.5 1 19.69 76 THR A N 1
ATOM 640 C CA . THR A 1 76 ? 29.781 11.992 32.344 1 19.69 76 THR A CA 1
ATOM 641 C C . THR A 1 76 ? 30.062 13.375 31.734 1 19.69 76 THR A C 1
ATOM 643 O O . THR A 1 76 ? 29.141 14.062 31.297 1 19.69 76 THR A O 1
ATOM 646 N N . PRO A 1 77 ? 31.078 14.047 32.094 1 21.95 77 PRO A N 1
ATOM 647 C CA . PRO A 1 77 ? 31.484 15.359 31.594 1 21.95 77 PRO A CA 1
ATOM 648 C C . PRO A 1 77 ? 31.703 15.383 30.078 1 21.95 77 PRO A C 1
ATOM 650 O O . PRO A 1 77 ? 32.062 14.367 29.5 1 21.95 77 PRO A O 1
ATOM 653 N N . TYR A 1 78 ? 30.953 16.188 29.391 1 21 78 TYR A N 1
ATOM 654 C CA . TYR A 1 78 ? 31.109 16.453 27.969 1 21 78 TYR A CA 1
ATOM 655 C C . TYR A 1 78 ? 32.5 16.953 27.656 1 21 78 TYR A C 1
ATOM 657 O O . TYR A 1 78 ? 32.906 18.031 28.094 1 21 78 TYR A O 1
ATOM 665 N N . PRO A 1 79 ? 33.5 16.031 27.641 1 21.67 79 PRO A N 1
ATOM 666 C CA . PRO A 1 79 ? 34.812 16.594 27.344 1 21.67 79 PRO A CA 1
ATOM 667 C C . PRO A 1 79 ? 34.812 17.453 26.078 1 21.67 79 PRO A C 1
ATOM 669 O O . PRO A 1 79 ? 34 17.266 25.188 1 21.67 79 PRO A O 1
ATOM 672 N N . SER A 1 80 ? 35.469 18.656 26.094 1 21.86 80 SER A N 1
ATOM 673 C CA . SER A 1 80 ? 35.719 19.797 25.234 1 21.86 80 SER A CA 1
ATOM 674 C C . SER A 1 80 ? 36.281 19.375 23.875 1 21.86 80 SER A C 1
ATOM 676 O O . SER A 1 80 ? 36.406 20.188 22.969 1 21.86 80 SER A O 1
ATOM 678 N N . ASN A 1 81 ? 37.031 18.25 23.797 1 21.88 81 ASN A N 1
ATOM 679 C CA . ASN A 1 81 ? 38.156 18.406 22.891 1 21.88 81 ASN A CA 1
ATOM 680 C C . ASN A 1 81 ? 37.719 18.438 21.438 1 21.88 81 ASN A C 1
ATOM 682 O O . ASN A 1 81 ? 38.094 19.344 20.688 1 21.88 81 ASN A O 1
ATOM 686 N N . THR A 1 82 ? 37.844 17.156 20.688 1 24.53 82 THR A N 1
ATOM 687 C CA . THR A 1 82 ? 38.344 17.141 19.312 1 24.53 82 THR A CA 1
ATOM 688 C C . THR A 1 82 ? 37.219 17.5 18.328 1 24.53 82 THR A C 1
ATOM 690 O O . THR A 1 82 ? 36.094 17.031 18.453 1 24.53 82 THR A O 1
ATOM 693 N N . GLN A 1 83 ? 37.344 18.594 17.5 1 25.09 83 GLN A N 1
ATOM 694 C CA . GLN A 1 83 ? 36.5 19.297 16.531 1 25.09 83 GLN A CA 1
ATOM 695 C C . GLN A 1 83 ? 35.969 18.344 15.453 1 25.09 83 GLN A C 1
ATOM 697 O O . GLN A 1 83 ? 36.75 17.844 14.633 1 25.09 83 GLN A O 1
ATOM 702 N N . PRO A 1 84 ? 35.031 17.516 15.781 1 26.36 84 PRO A N 1
ATOM 703 C CA . PRO A 1 84 ? 34.719 16.641 14.648 1 26.36 84 PRO A CA 1
ATOM 704 C C . PRO A 1 84 ? 34.312 17.438 13.406 1 26.36 84 PRO A C 1
ATOM 706 O O . PRO A 1 84 ? 33.688 18.5 13.516 1 26.36 84 PRO A O 1
ATOM 709 N N . SER A 1 85 ? 34.938 17.234 12.273 1 27.58 85 SER A N 1
ATOM 710 C CA . SER A 1 85 ? 34.75 17.844 10.961 1 27.58 85 SER A CA 1
ATOM 711 C C . SER A 1 85 ? 33.344 17.656 10.461 1 27.58 85 SER A C 1
ATOM 713 O O . SER A 1 85 ? 32.844 16.531 10.406 1 27.58 85 SER A O 1
ATOM 715 N N . HIS A 1 86 ? 32.5 18.516 10.797 1 26.62 86 HIS A N 1
ATOM 716 C CA . HIS A 1 86 ? 31.094 18.562 10.344 1 26.62 86 HIS A CA 1
ATOM 717 C C . HIS A 1 86 ? 31.016 18.5 8.82 1 26.62 86 HIS A C 1
ATOM 719 O O . HIS A 1 86 ? 31.609 19.344 8.133 1 26.62 86 HIS A O 1
ATOM 725 N N . ARG A 1 87 ? 30.719 17.453 8.258 1 30.16 87 ARG A N 1
ATOM 726 C CA . ARG A 1 87 ? 30.594 17.328 6.809 1 30.16 87 ARG A CA 1
ATOM 727 C C . ARG A 1 87 ? 29.484 18.234 6.281 1 30.16 87 ARG A C 1
ATOM 729 O O . ARG A 1 87 ? 28.344 18.172 6.766 1 30.16 87 ARG A O 1
ATOM 736 N N . THR A 1 88 ? 29.891 19.328 5.695 1 27.09 88 THR A N 1
ATOM 737 C CA . THR A 1 88 ? 29.047 20.297 5.027 1 27.09 88 THR A CA 1
ATOM 738 C C . THR A 1 88 ? 28.25 19.641 3.904 1 27.09 88 THR A C 1
ATOM 740 O O . THR A 1 88 ? 28.781 18.844 3.131 1 27.09 88 THR A O 1
ATOM 743 N N . THR A 1 89 ? 27.031 19.609 3.994 1 31.16 89 THR A N 1
ATOM 744 C CA . THR A 1 89 ? 26.109 19.125 2.98 1 31.16 89 THR A CA 1
ATOM 745 C C . THR A 1 89 ? 26.328 19.844 1.649 1 31.16 89 THR A C 1
ATOM 747 O O . THR A 1 89 ? 26.578 21.047 1.617 1 31.16 89 THR A O 1
ATOM 750 N N . MET A 1 90 ? 26.859 19.188 0.646 1 30.5 90 MET A N 1
ATOM 751 C CA . MET A 1 90 ? 27.156 19.703 -0.689 1 30.5 90 MET A CA 1
ATOM 752 C C . MET A 1 90 ? 25.875 20.141 -1.393 1 30.5 90 MET A C 1
ATOM 754 O O . MET A 1 90 ? 24.812 19.562 -1.167 1 30.5 90 MET A O 1
ATOM 758 N N . PRO A 1 91 ? 25.938 21.219 -2.066 1 32.22 91 PRO A N 1
ATOM 759 C CA . PRO A 1 91 ? 24.859 21.703 -2.93 1 32.22 91 PRO A CA 1
ATOM 760 C C . PRO A 1 91 ? 24.375 20.641 -3.912 1 32.22 91 PRO A C 1
ATOM 762 O O . PRO A 1 91 ? 25.188 19.844 -4.41 1 32.22 91 PRO A O 1
ATOM 765 N N . ILE A 1 92 ? 23.156 20.359 -3.91 1 34.25 92 ILE A N 1
ATOM 766 C CA . ILE A 1 92 ? 22.531 19.406 -4.82 1 34.25 92 ILE A CA 1
ATOM 767 C C . ILE A 1 92 ? 22.766 19.844 -6.266 1 34.25 92 ILE A C 1
ATOM 769 O O . ILE A 1 92 ? 22.391 20.953 -6.652 1 34.25 92 ILE A O 1
ATOM 773 N N . THR A 1 93 ? 23.812 19.391 -6.973 1 35.38 93 THR A N 1
ATOM 774 C CA . THR A 1 93 ? 23.953 19.641 -8.406 1 35.38 93 THR A CA 1
ATOM 775 C C . THR A 1 93 ? 23 18.766 -9.203 1 35.38 93 THR A C 1
ATOM 777 O O . THR A 1 93 ? 23.016 17.547 -9.086 1 35.38 93 THR A O 1
ATOM 780 N N . PRO A 1 94 ? 22.125 19.5 -9.742 1 31.86 94 PRO A N 1
ATOM 781 C CA . PRO A 1 94 ? 21.25 18.719 -10.609 1 31.86 94 PRO A CA 1
ATOM 782 C C . PRO A 1 94 ? 22.016 17.781 -11.547 1 31.86 94 PRO A C 1
ATOM 784 O O . PRO A 1 94 ? 23.125 18.109 -11.969 1 31.86 94 PRO A O 1
ATOM 787 N N . MET A 1 95 ? 21.688 16.672 -11.586 1 30.66 95 MET A N 1
ATOM 788 C CA . MET A 1 95 ? 22.328 15.734 -12.516 1 30.66 95 MET A CA 1
ATOM 789 C C . MET A 1 95 ? 22.078 16.141 -13.961 1 30.66 95 MET A C 1
ATOM 791 O O . MET A 1 95 ? 20.938 16.422 -14.344 1 30.66 95 MET A O 1
ATOM 795 N N . LYS A 1 96 ? 22.969 16.859 -14.633 1 28.61 96 LYS A N 1
ATOM 796 C CA . LYS A 1 96 ? 22.828 17.031 -16.078 1 28.61 96 LYS A CA 1
ATOM 797 C C . LYS A 1 96 ? 22.578 15.688 -16.766 1 28.61 96 LYS A C 1
ATOM 799 O O . LYS A 1 96 ? 23.297 14.711 -16.516 1 28.61 96 LYS A O 1
ATOM 804 N N . ASP A 1 97 ? 21.406 15.555 -17.141 1 28.58 97 ASP A N 1
ATOM 805 C CA . ASP A 1 97 ? 21.109 14.352 -17.906 1 28.58 97 ASP A CA 1
ATOM 806 C C . ASP A 1 97 ? 21.984 14.258 -19.141 1 28.58 97 ASP A C 1
ATOM 808 O O . ASP A 1 97 ? 21.781 14.984 -20.125 1 28.58 97 ASP A O 1
ATOM 812 N N . PRO A 1 98 ? 23.297 14.203 -19.203 1 26.67 98 PRO A N 1
ATOM 813 C CA . PRO A 1 98 ? 23.797 13.906 -20.547 1 26.67 98 PRO A CA 1
ATOM 814 C C . PRO A 1 98 ? 23.047 12.758 -21.219 1 26.67 98 PRO A C 1
ATOM 816 O O . PRO A 1 98 ? 22.594 11.828 -20.547 1 26.67 98 PRO A O 1
ATOM 819 N N . GLU A 1 99 ? 22.375 13.016 -22.344 1 27.59 99 GLU A N 1
ATOM 820 C CA . GLU A 1 99 ? 21.844 11.938 -23.188 1 27.59 99 GLU A CA 1
ATOM 821 C C . GLU A 1 99 ? 22.688 10.664 -23.031 1 27.59 99 GLU A C 1
ATOM 823 O O . GLU A 1 99 ? 22.141 9.594 -22.766 1 27.59 99 GLU A O 1
ATOM 828 N N . SER A 1 100 ? 23.641 10.469 -24.172 1 24.53 100 SER A N 1
ATOM 829 C CA . SER A 1 100 ? 24.359 9.344 -24.766 1 24.53 100 SER A CA 1
ATOM 830 C C . SER A 1 100 ? 25.391 8.781 -23.797 1 24.53 100 SER A C 1
ATOM 832 O O . SER A 1 100 ? 25.922 9.508 -22.953 1 24.53 100 SER A O 1
ATOM 834 N N . ASN A 1 101 ? 25.359 7.523 -23.609 1 25.28 101 ASN A N 1
ATOM 835 C CA . ASN A 1 101 ? 26.516 6.77 -23.141 1 25.28 101 ASN A CA 1
ATOM 836 C C . ASN A 1 101 ? 27.812 7.355 -23.672 1 25.28 101 ASN A C 1
ATOM 838 O O . ASN A 1 101 ? 28.422 6.793 -24.578 1 25.28 101 ASN A O 1
ATOM 842 N N . PRO A 1 102 ? 27.922 8.656 -23.75 1 27.98 102 PRO A N 1
ATOM 843 C CA . PRO A 1 102 ? 29.172 8.891 -24.469 1 27.98 102 PRO A CA 1
ATOM 844 C C . PRO A 1 102 ? 30.344 8.102 -23.875 1 27.98 102 PRO A C 1
ATOM 846 O O . PRO A 1 102 ? 31.312 7.82 -24.578 1 27.98 102 PRO A O 1
ATOM 849 N N . ASN A 1 103 ? 30.609 8.484 -22.578 1 27.11 103 ASN A N 1
ATOM 850 C CA . ASN A 1 103 ? 31.984 8.203 -22.156 1 27.11 103 ASN A CA 1
ATOM 851 C C . ASN A 1 103 ? 32.219 6.707 -21.938 1 27.11 103 ASN A C 1
ATOM 853 O O . ASN A 1 103 ? 33.219 6.305 -21.375 1 27.11 103 ASN A O 1
ATOM 857 N N . ASN A 1 104 ? 32.344 5.859 -22.875 1 26.05 104 ASN A N 1
ATOM 858 C CA . ASN A 1 104 ? 32.875 4.516 -23.094 1 26.05 104 ASN A CA 1
ATOM 859 C C . ASN A 1 104 ? 33.25 3.832 -21.781 1 26.05 104 ASN A C 1
ATOM 861 O O . ASN A 1 104 ? 34.312 3.23 -21.656 1 26.05 104 ASN A O 1
ATOM 865 N N . ILE A 1 105 ? 32.656 4.289 -20.859 1 25.97 105 ILE A N 1
ATOM 866 C CA . ILE A 1 105 ? 33.156 3.662 -19.641 1 25.97 105 ILE A CA 1
ATOM 867 C C . ILE A 1 105 ? 33.031 2.145 -19.75 1 25.97 105 ILE A C 1
ATOM 869 O O . ILE A 1 105 ? 31.938 1.621 -19.906 1 25.97 105 ILE A O 1
ATOM 873 N N . LYS A 1 106 ? 34.188 1.607 -20.141 1 24.2 106 LYS A N 1
ATOM 874 C CA . LYS A 1 106 ? 34.438 0.168 -20.109 1 24.2 106 LYS A CA 1
ATOM 875 C C . LYS A 1 106 ? 34.406 -0.371 -18.688 1 24.2 106 LYS A C 1
ATOM 877 O O . LYS A 1 106 ? 35.094 0.151 -17.797 1 24.2 106 LYS A O 1
ATOM 882 N N . TYR A 1 107 ? 33.406 -0.794 -18.281 1 23.36 107 TYR A N 1
ATOM 883 C CA . TYR A 1 107 ? 33.438 -1.578 -17.062 1 23.36 107 TYR A CA 1
ATOM 884 C C . TYR A 1 107 ? 34.5 -2.664 -17.125 1 23.36 107 TYR A C 1
ATOM 886 O O . TYR A 1 107 ? 34.469 -3.514 -18.016 1 23.36 107 TYR A O 1
ATOM 894 N N . ARG A 1 108 ? 35.75 -2.271 -16.891 1 24.05 108 ARG A N 1
ATOM 895 C CA . ARG A 1 108 ? 36.75 -3.328 -16.781 1 24.05 108 ARG A CA 1
ATOM 896 C C . ARG A 1 108 ? 36.469 -4.219 -15.578 1 24.05 108 ARG A C 1
ATOM 898 O O . ARG A 1 108 ? 36.5 -3.752 -14.438 1 24.05 108 ARG A O 1
ATOM 905 N N . HIS A 1 109 ? 35.688 -5.168 -15.719 1 24.78 109 HIS A N 1
ATOM 906 C CA . HIS A 1 109 ? 35.719 -6.309 -14.82 1 24.78 109 HIS A CA 1
ATOM 907 C C . HIS A 1 109 ? 37.125 -6.949 -14.812 1 24.78 109 HIS A C 1
ATOM 909 O O . HIS A 1 109 ? 37.594 -7.434 -15.844 1 24.78 109 HIS A O 1
ATOM 915 N N . ARG A 1 110 ? 38.094 -6.375 -14.164 1 24.03 110 ARG A N 1
ATOM 916 C CA . ARG A 1 110 ? 39.25 -7.262 -13.992 1 24.03 110 ARG A CA 1
ATOM 917 C C . ARG A 1 110 ? 38.844 -8.531 -13.25 1 24.03 110 ARG A C 1
ATOM 919 O O . ARG A 1 110 ? 38.5 -8.484 -12.062 1 24.03 110 ARG A O 1
ATOM 926 N N . LEU A 1 111 ? 38.25 -9.469 -13.922 1 26.81 111 LEU A N 1
ATOM 927 C CA . LEU A 1 111 ? 38.125 -10.875 -13.539 1 26.81 111 LEU A CA 1
ATOM 928 C C . LEU A 1 111 ? 39.531 -11.492 -13.352 1 26.81 111 LEU A C 1
ATOM 930 O O . LEU A 1 111 ? 40.312 -11.562 -14.297 1 26.81 111 LEU A O 1
ATOM 934 N N . GLN A 1 112 ? 40.281 -11.156 -12.266 1 23.12 112 GLN A N 1
ATOM 935 C CA . GLN A 1 112 ? 41.188 -12.273 -12.109 1 23.12 112 GLN A CA 1
ATOM 936 C C . GLN A 1 112 ? 40.438 -13.609 -12.102 1 23.12 112 GLN A C 1
ATOM 938 O O . GLN A 1 112 ? 39.469 -13.766 -11.375 1 23.12 112 GLN A O 1
ATOM 943 N N . SER A 1 113 ? 40.656 -14.445 -13.078 1 27.33 113 SER A N 1
ATOM 944 C CA . SER A 1 113 ? 40.125 -15.688 -13.609 1 27.33 113 SER A CA 1
ATOM 945 C C . SER A 1 113 ? 40.312 -16.844 -12.633 1 27.33 113 SER A C 1
ATOM 947 O O . SER A 1 113 ? 40.188 -18.016 -13.016 1 27.33 113 SER A O 1
ATOM 949 N N . SER A 1 114 ? 40.75 -16.766 -11.336 1 26.69 114 SER A N 1
ATOM 950 C CA . SER A 1 114 ? 40.875 -18.156 -10.953 1 26.69 114 SER A CA 1
ATOM 951 C C . SER A 1 114 ? 39.531 -18.859 -10.961 1 26.69 114 SER A C 1
ATOM 953 O O . SER A 1 114 ? 38.594 -18.406 -10.312 1 26.69 114 SER A O 1
ATOM 955 N N . LYS A 1 115 ? 39.25 -19.688 -11.93 1 30.14 115 LYS A N 1
ATOM 956 C CA . LYS A 1 115 ? 38.125 -20.469 -12.375 1 30.14 115 LYS A CA 1
ATOM 957 C C . LYS A 1 115 ? 37.656 -21.422 -11.281 1 30.14 115 LYS A C 1
ATOM 959 O O . LYS A 1 115 ? 38.156 -22.547 -11.172 1 30.14 115 LYS A O 1
ATOM 964 N N . SER A 1 116 ? 37.469 -21.062 -10.062 1 28.03 116 SER A N 1
ATOM 965 C CA . SER A 1 116 ? 36.844 -22.172 -9.312 1 28.03 116 SER A CA 1
ATOM 966 C C . SER A 1 116 ? 35.531 -22.594 -9.938 1 28.03 116 SER A C 1
ATOM 968 O O . SER A 1 116 ? 34.75 -21.75 -10.406 1 28.03 116 SER A O 1
ATOM 970 N N . VAL A 1 117 ? 35.312 -23.891 -10.344 1 31.31 117 VAL A N 1
ATOM 971 C CA . VAL A 1 117 ? 34.188 -24.641 -10.906 1 31.31 117 VAL A CA 1
ATOM 972 C C . VAL A 1 117 ? 32.969 -24.453 -10.023 1 31.31 117 VAL A C 1
ATOM 974 O O . VAL A 1 117 ? 32.969 -24.828 -8.852 1 31.31 117 VAL A O 1
ATOM 977 N N . VAL A 1 118 ? 32.219 -23.438 -10.219 1 33.53 118 VAL A N 1
ATOM 978 C CA . VAL A 1 118 ? 30.938 -23.172 -9.609 1 33.53 118 VAL A CA 1
ATOM 979 C C . VAL A 1 118 ? 30.031 -24.406 -9.766 1 33.53 118 VAL A C 1
ATOM 981 O O . VAL A 1 118 ? 29.828 -24.891 -10.875 1 33.53 118 VAL A O 1
ATOM 984 N N . ALA A 1 119 ? 30.031 -25.047 -8.805 1 34.62 119 ALA A N 1
ATOM 985 C CA . ALA A 1 119 ? 29.203 -26.25 -8.789 1 34.62 119 ALA A CA 1
ATOM 986 C C . ALA A 1 119 ? 27.891 -26.031 -9.555 1 34.62 119 ALA A C 1
ATOM 988 O O . ALA A 1 119 ? 27.109 -26.969 -9.727 1 34.62 119 ALA A O 1
ATOM 989 N N . GLY A 1 120 ? 27.25 -24.938 -9.188 1 35.84 120 GLY A N 1
ATOM 990 C CA . GLY A 1 120 ? 25.938 -25.156 -9.781 1 35.84 120 GLY A CA 1
ATOM 991 C C . GLY A 1 120 ? 26.016 -25.578 -11.242 1 35.84 120 GLY A C 1
ATOM 992 O O . GLY A 1 120 ? 27.094 -25.891 -11.75 1 35.84 120 GLY A O 1
ATOM 993 N N . LEU A 1 121 ? 24.828 -25.016 -12.047 1 42.56 121 LEU A N 1
ATOM 994 C CA . LEU A 1 121 ? 24.188 -25.359 -13.305 1 42.56 121 LEU A CA 1
ATOM 995 C C . LEU A 1 121 ? 25.203 -25.453 -14.438 1 42.56 121 LEU A C 1
ATOM 997 O O . LEU A 1 121 ? 25.219 -26.422 -15.195 1 42.56 121 LEU A O 1
ATOM 1001 N N . ASP A 1 122 ? 25.078 -24.375 -15.57 1 42.53 122 ASP A N 1
ATOM 1002 C CA . ASP A 1 122 ? 25.516 -24.453 -16.969 1 42.53 122 ASP A CA 1
ATOM 1003 C C . ASP A 1 122 ? 26.938 -23.938 -17.125 1 42.53 122 ASP A C 1
ATOM 1005 O O . ASP A 1 122 ? 27.328 -22.969 -16.469 1 42.53 122 ASP A O 1
ATOM 1009 N N . HIS A 1 123 ? 27.875 -24.828 -17.344 1 44.62 123 HIS A N 1
ATOM 1010 C CA . HIS A 1 123 ? 29.125 -24.375 -17.953 1 44.62 123 HIS A CA 1
ATOM 1011 C C . HIS A 1 123 ? 28.875 -23.25 -18.953 1 44.62 123 HIS A C 1
ATOM 1013 O O . HIS A 1 123 ? 29.812 -22.594 -19.422 1 44.62 123 HIS A O 1
ATOM 1019 N N . LEU A 1 124 ? 27.609 -23.094 -19.312 1 45.62 124 LEU A N 1
ATOM 1020 C CA . LEU A 1 124 ? 27.359 -22.172 -20.406 1 45.62 124 LEU A CA 1
ATOM 1021 C C . LEU A 1 124 ? 27.203 -20.734 -19.891 1 45.62 124 LEU A C 1
ATOM 1023 O O . LEU A 1 124 ? 27.297 -19.781 -20.656 1 45.62 124 LEU A O 1
ATOM 1027 N N . ARG A 1 125 ? 26.844 -20.484 -18.703 1 49.34 125 ARG A N 1
ATOM 1028 C CA . ARG A 1 125 ? 26.844 -19.125 -18.172 1 49.34 125 ARG A CA 1
ATOM 1029 C C . ARG A 1 125 ? 27.234 -19.141 -16.688 1 49.34 125 ARG A C 1
ATOM 1031 O O . ARG A 1 125 ? 26.359 -19.25 -15.82 1 49.34 125 ARG A O 1
ATOM 1038 N N . PRO A 1 126 ? 28.547 -19.016 -16.516 1 52.56 126 PRO A N 1
ATOM 1039 C CA . PRO A 1 126 ? 28.984 -18.969 -15.117 1 52.56 126 PRO A CA 1
ATOM 1040 C C . PRO A 1 126 ? 28.438 -17.766 -14.367 1 52.56 126 PRO A C 1
ATOM 1042 O O . PRO A 1 126 ? 28.297 -16.688 -14.945 1 52.56 126 PRO A O 1
ATOM 1045 N N . ILE A 1 127 ? 27.672 -17.984 -13.273 1 60.12 127 ILE A N 1
ATOM 1046 C CA . ILE A 1 127 ? 27.172 -16.891 -12.438 1 60.12 127 ILE A CA 1
ATOM 1047 C C . ILE A 1 127 ? 28.266 -16.453 -11.469 1 60.12 127 ILE A C 1
ATOM 1049 O O . ILE A 1 127 ? 28.859 -17.281 -10.766 1 60.12 127 ILE A O 1
ATOM 1053 N N . ASP A 1 128 ? 28.719 -15.125 -11.523 1 60.78 128 ASP A N 1
ATOM 1054 C CA . ASP A 1 128 ? 29.625 -14.547 -10.523 1 60.78 128 ASP A CA 1
ATOM 1055 C C . ASP A 1 128 ? 28.922 -14.406 -9.172 1 60.78 128 ASP A C 1
ATOM 1057 O O . ASP A 1 128 ? 28.031 -13.555 -9.016 1 60.78 128 ASP A O 1
ATOM 1061 N N . GLU A 1 129 ? 29.297 -15.227 -8.273 1 66.25 129 GLU A N 1
ATOM 1062 C CA . GLU A 1 129 ? 28.625 -15.328 -6.984 1 66.25 129 GLU A CA 1
ATOM 1063 C C . GLU A 1 129 ? 28.922 -14.117 -6.105 1 66.25 129 GLU A C 1
ATOM 1065 O O . GLU A 1 129 ? 28.188 -13.828 -5.16 1 66.25 129 GLU A O 1
ATOM 1070 N N . ARG A 1 130 ? 30 -13.422 -6.25 1 61.97 130 ARG A N 1
ATOM 1071 C CA . ARG A 1 130 ? 30.469 -12.383 -5.336 1 61.97 130 ARG A CA 1
ATOM 1072 C C . ARG A 1 130 ? 29.422 -11.281 -5.18 1 61.97 130 ARG A C 1
ATOM 1074 O O . ARG A 1 130 ? 29.234 -10.75 -4.086 1 61.97 130 ARG A O 1
ATOM 1081 N N . PHE A 1 131 ? 28.719 -11.141 -6.301 1 64 131 PHE A N 1
ATOM 1082 C CA . PHE A 1 131 ? 27.766 -10.039 -6.273 1 64 131 PHE A CA 1
ATOM 1083 C C . PHE A 1 131 ? 26.469 -10.469 -5.613 1 64 131 PHE A C 1
ATOM 1085 O O . PHE A 1 131 ? 25.625 -9.625 -5.277 1 64 131 PHE A O 1
ATOM 1092 N N . CYS A 1 132 ? 26.375 -11.727 -5.375 1 69.38 132 CYS A N 1
ATOM 1093 C CA . CYS A 1 132 ? 25.109 -12.227 -4.844 1 69.38 132 CYS A CA 1
ATOM 1094 C C . CYS A 1 132 ? 25.234 -12.523 -3.354 1 69.38 132 CYS A C 1
ATOM 1096 O O . CYS A 1 132 ? 24.25 -12.914 -2.719 1 69.38 132 CYS A O 1
ATOM 1098 N N . LEU A 1 133 ? 26.344 -12.227 -2.82 1 69.06 133 LEU A N 1
ATOM 1099 C CA . LEU A 1 133 ? 26.547 -12.672 -1.443 1 69.06 133 LEU A CA 1
ATOM 1100 C C . LEU A 1 133 ? 26.062 -11.609 -0.458 1 69.06 133 LEU A C 1
ATOM 1102 O O . LEU A 1 133 ? 26.516 -10.461 -0.513 1 69.06 133 LEU A O 1
ATOM 1106 N N . SER A 1 134 ? 25.109 -12.023 0.344 1 68.88 134 SER A N 1
ATOM 1107 C CA . SER A 1 134 ? 24.672 -11.203 1.466 1 68.88 134 SER A CA 1
ATOM 1108 C C . SER A 1 134 ? 25.766 -11.062 2.514 1 68.88 134 SER A C 1
ATOM 1110 O O . SER A 1 134 ? 26.609 -11.961 2.666 1 68.88 134 SER A O 1
ATOM 1112 N N . PRO A 1 135 ? 25.703 -9.969 3.221 1 65.38 135 PRO A N 1
ATOM 1113 C CA . PRO A 1 135 ? 26.719 -9.773 4.258 1 65.38 135 PRO A CA 1
ATOM 1114 C C . PRO A 1 135 ? 26.719 -10.891 5.301 1 65.38 135 PRO A C 1
ATOM 1116 O O . PRO A 1 135 ? 27.766 -11.258 5.82 1 65.38 135 PRO A O 1
ATOM 1119 N N . LEU A 1 136 ? 25.562 -11.438 5.523 1 67.69 136 LEU A N 1
ATOM 1120 C CA . LEU A 1 136 ? 25.469 -12.5 6.516 1 67.69 136 LEU A CA 1
ATOM 1121 C C . LEU A 1 136 ? 26.25 -13.734 6.062 1 67.69 136 LEU A C 1
ATOM 1123 O O . LEU A 1 136 ? 26.797 -14.469 6.891 1 67.69 136 LEU A O 1
ATOM 1127 N N . LEU A 1 137 ? 26.266 -13.961 4.812 1 71.06 137 LEU A N 1
ATOM 1128 C CA . LEU A 1 137 ? 26.922 -15.148 4.277 1 71.06 137 LEU A CA 1
ATOM 1129 C C . LEU A 1 137 ? 28.438 -14.977 4.262 1 71.06 137 LEU A C 1
ATOM 1131 O O . LEU A 1 137 ? 29.188 -15.961 4.172 1 71.06 137 LEU A O 1
ATOM 1135 N N . LEU A 1 138 ? 28.766 -13.75 4.418 1 60.91 138 LEU A N 1
ATOM 1136 C CA . LEU A 1 138 ? 30.203 -13.492 4.469 1 60.91 138 LEU A CA 1
ATOM 1137 C C . LEU A 1 138 ? 30.781 -13.898 5.816 1 60.91 138 LEU A C 1
ATOM 1139 O O . LEU A 1 138 ? 31.953 -14.297 5.902 1 60.91 138 LEU A O 1
ATOM 1143 N N . THR A 1 139 ? 29.875 -13.883 6.809 1 60.41 139 THR A N 1
ATOM 1144 C CA . THR A 1 139 ? 30.375 -14.125 8.156 1 60.41 139 THR A CA 1
ATOM 1145 C C . THR A 1 139 ? 29.984 -15.523 8.633 1 60.41 139 THR A C 1
ATOM 1147 O O . THR A 1 139 ? 30.578 -16.047 9.578 1 60.41 139 THR A O 1
ATOM 1150 N N . ASN A 1 140 ? 29 -16.016 8.023 1 62.78 140 ASN A N 1
ATOM 1151 C CA . ASN A 1 140 ? 28.5 -17.312 8.461 1 62.78 140 ASN A CA 1
ATOM 1152 C C . ASN A 1 140 ? 28.812 -18.406 7.43 1 62.78 140 ASN A C 1
ATOM 1154 O O . ASN A 1 140 ? 28.219 -18.406 6.344 1 62.78 140 ASN A O 1
ATOM 1158 N N . THR A 1 141 ? 29.594 -19.375 7.836 1 66.88 141 THR A N 1
ATOM 1159 C CA . THR A 1 141 ? 30.031 -20.375 6.879 1 66.88 141 THR A CA 1
ATOM 1160 C C . THR A 1 141 ? 29.125 -21.609 6.934 1 66.88 141 THR A C 1
ATOM 1162 O O . THR A 1 141 ? 29.266 -22.516 6.117 1 66.88 141 THR A O 1
ATOM 1165 N N . THR A 1 142 ? 28.203 -21.578 7.812 1 79.94 142 THR A N 1
ATOM 1166 C CA . THR A 1 142 ? 27.359 -22.766 7.918 1 79.94 142 THR A CA 1
ATOM 1167 C C . THR A 1 142 ? 26.203 -22.688 6.93 1 79.94 142 THR A C 1
ATOM 1169 O O . THR A 1 142 ? 25.578 -23.719 6.621 1 79.94 142 THR A O 1
ATOM 1172 N N . MET A 1 143 ? 25.938 -21.594 6.473 1 87.31 143 MET A N 1
ATOM 1173 C CA . MET A 1 143 ? 24.859 -21.422 5.504 1 87.31 143 MET A CA 1
ATOM 1174 C C . MET A 1 143 ? 25.406 -21.328 4.086 1 87.31 143 MET A C 1
ATOM 1176 O O . MET A 1 143 ? 26.531 -20.891 3.883 1 87.31 143 MET A O 1
ATOM 1180 N N . SER A 1 144 ? 24.656 -21.844 3.203 1 89.06 144 SER A N 1
ATOM 1181 C CA . SER A 1 144 ? 25.047 -21.797 1.796 1 89.06 144 SER A CA 1
ATOM 1182 C C . SER A 1 144 ? 24.328 -20.672 1.058 1 89.06 144 SER A C 1
ATOM 1184 O O . SER A 1 144 ? 23.156 -20.406 1.32 1 89.06 144 SER A O 1
ATOM 1186 N N . SER A 1 145 ? 25.062 -20.016 0.123 1 87.38 145 SER A N 1
ATOM 1187 C CA . SER A 1 145 ? 24.516 -18.953 -0.708 1 87.38 145 SER A CA 1
ATOM 1188 C C . SER A 1 145 ? 23.547 -19.516 -1.75 1 87.38 145 SER A C 1
ATOM 1190 O O . SER A 1 145 ? 23.531 -20.734 -1.995 1 87.38 145 SER A O 1
ATOM 1192 N N . PRO A 1 146 ? 22.766 -18.641 -2.336 1 88.88 146 PRO A N 1
ATOM 1193 C CA . PRO A 1 146 ? 21.859 -19.094 -3.395 1 88.88 146 PRO A CA 1
ATOM 1194 C C . PRO A 1 146 ? 22.578 -19.844 -4.512 1 88.88 146 PRO A C 1
ATOM 1196 O O . PRO A 1 146 ? 22.062 -20.859 -5.008 1 88.88 146 PRO A O 1
ATOM 1199 N N . VAL A 1 147 ? 23.719 -19.391 -4.883 1 84.88 147 VAL A N 1
ATOM 1200 C CA . VAL A 1 147 ? 24.469 -20.016 -5.973 1 84.88 147 VAL A CA 1
ATOM 1201 C C . VAL A 1 147 ? 25 -21.375 -5.535 1 84.88 147 VAL A C 1
ATOM 1203 O O . VAL A 1 147 ? 25.016 -22.328 -6.324 1 84.88 147 VAL A O 1
ATOM 1206 N N . GLN A 1 148 ? 25.422 -21.469 -4.285 1 86.38 148 GLN A N 1
ATOM 1207 C CA . GLN A 1 148 ? 25.906 -22.75 -3.75 1 86.38 148 GLN A CA 1
ATOM 1208 C C . GLN A 1 148 ? 24.781 -23.766 -3.643 1 86.38 148 GLN A C 1
ATOM 1210 O O . GLN A 1 148 ? 25 -24.969 -3.77 1 86.38 148 GLN A O 1
ATOM 1215 N N . CYS A 1 149 ? 23.609 -23.266 -3.381 1 91.56 149 CYS A N 1
ATOM 1216 C CA . CYS A 1 149 ? 22.453 -24.156 -3.223 1 91.56 149 CYS A CA 1
ATOM 1217 C C . CYS A 1 149 ? 21.938 -24.625 -4.578 1 91.56 149 CYS A C 1
ATOM 1219 O O . CYS A 1 149 ? 21.391 -25.719 -4.688 1 91.56 149 CYS A O 1
ATOM 1221 N N . ALA A 1 150 ? 22.094 -23.781 -5.578 1 91 150 ALA A N 1
ATOM 1222 C CA . ALA A 1 150 ? 21.734 -24.172 -6.941 1 91 150 ALA A CA 1
ATOM 1223 C C . ALA A 1 150 ? 22.75 -25.156 -7.52 1 91 150 ALA A C 1
ATOM 1225 O O . ALA A 1 150 ? 23.625 -24.766 -8.297 1 91 150 ALA A O 1
ATOM 1226 N N . ARG A 1 151 ? 22.531 -26.422 -7.246 1 87.75 151 ARG A N 1
ATOM 1227 C CA . ARG A 1 151 ? 23.562 -27.422 -7.539 1 87.75 151 ARG A CA 1
ATOM 1228 C C . ARG A 1 151 ? 22.922 -28.734 -8.023 1 87.75 151 ARG A C 1
ATOM 1230 O O . ARG A 1 151 ? 21.719 -28.922 -7.902 1 87.75 151 ARG A O 1
ATOM 1237 N N . THR A 1 152 ? 23.844 -29.562 -8.609 1 88.25 152 THR A N 1
ATOM 1238 C CA . THR A 1 152 ? 23.438 -30.938 -8.836 1 88.25 152 THR A CA 1
ATOM 1239 C C . THR A 1 152 ? 23.281 -31.688 -7.512 1 88.25 152 THR A C 1
ATOM 1241 O O . THR A 1 152 ? 24.219 -31.719 -6.703 1 88.25 152 THR A O 1
ATOM 1244 N N . CYS A 1 153 ? 22.172 -32.281 -7.383 1 93 153 CYS A N 1
ATOM 1245 C CA . CYS A 1 153 ? 21.875 -32.938 -6.113 1 93 153 CYS A CA 1
ATOM 1246 C C . CYS A 1 153 ? 22.562 -34.312 -6.023 1 93 153 CYS A C 1
ATOM 1248 O O . CYS A 1 153 ? 22.656 -35.031 -7.016 1 93 153 CYS A O 1
ATOM 1250 N N . ARG A 1 154 ? 23.109 -34.531 -4.832 1 91.44 154 ARG A N 1
ATOM 1251 C CA . ARG A 1 154 ? 23.719 -35.812 -4.508 1 91.44 154 ARG A CA 1
ATOM 1252 C C . ARG A 1 154 ? 23.125 -36.406 -3.227 1 91.44 154 ARG A C 1
ATOM 1254 O O . ARG A 1 154 ? 22.812 -35.656 -2.289 1 91.44 154 ARG A O 1
ATOM 1261 N N . PRO A 1 155 ? 22.984 -37.75 -3.299 1 89.88 155 PRO A N 1
ATOM 1262 C CA . PRO A 1 155 ? 22.453 -38.344 -2.076 1 89.88 155 PRO A CA 1
ATOM 1263 C C . PRO A 1 155 ? 23.25 -37.969 -0.832 1 89.88 155 PRO A C 1
ATOM 1265 O O . PRO A 1 155 ? 24.484 -38 -0.851 1 89.88 155 PRO A O 1
ATOM 1268 N N . GLY A 1 156 ? 22.562 -37.5 0.131 1 86.12 156 GLY A N 1
ATOM 1269 C CA . GLY A 1 156 ? 23.188 -37.188 1.414 1 86.12 156 GLY A CA 1
ATOM 1270 C C . GLY A 1 156 ? 23.703 -35.781 1.523 1 86.12 156 GLY A C 1
ATOM 1271 O O . GLY A 1 156 ? 24.094 -35.344 2.607 1 86.12 156 GLY A O 1
ATOM 1272 N N . ASP A 1 157 ? 23.797 -35.031 0.472 1 89.81 157 ASP A N 1
ATOM 1273 C CA . ASP A 1 157 ? 24.297 -33.656 0.484 1 89.81 157 ASP A CA 1
ATOM 1274 C C . ASP A 1 157 ? 23.172 -32.688 0.836 1 89.81 157 ASP A C 1
ATOM 1276 O O . ASP A 1 157 ? 22.609 -32.031 -0.045 1 89.81 157 ASP A O 1
ATOM 1280 N N . ARG A 1 158 ? 22.891 -32.594 2.143 1 90.75 158 ARG A N 1
ATOM 1281 C CA . ARG A 1 158 ? 21.891 -31.656 2.645 1 90.75 158 ARG A CA 1
ATOM 1282 C C . ARG A 1 158 ? 22.547 -30.375 3.119 1 90.75 158 ARG A C 1
ATOM 1284 O O . ARG A 1 158 ? 23.562 -30.391 3.809 1 90.75 158 ARG A O 1
ATOM 1291 N N . ARG A 1 159 ? 21.875 -29.188 2.76 1 90.69 159 ARG A N 1
ATOM 1292 C CA . ARG A 1 159 ? 22.453 -27.891 3.105 1 90.69 159 ARG A CA 1
ATOM 1293 C C . ARG A 1 159 ? 21.406 -26.953 3.67 1 90.69 159 ARG A C 1
ATOM 1295 O O . ARG A 1 159 ? 20.203 -27.203 3.527 1 90.69 159 ARG A O 1
ATOM 1302 N N . ILE A 1 160 ? 21.922 -25.969 4.441 1 92.69 160 ILE A N 1
ATOM 1303 C CA . ILE A 1 160 ? 21.094 -24.812 4.793 1 92.69 160 ILE A CA 1
ATOM 1304 C C . ILE A 1 160 ? 21.25 -23.734 3.734 1 92.69 160 ILE A C 1
ATOM 1306 O O . ILE A 1 160 ? 22.328 -23.156 3.576 1 92.69 160 ILE A O 1
ATOM 1310 N N . CYS A 1 161 ? 20.234 -23.484 2.99 1 94.06 161 CYS A N 1
ATOM 1311 C CA . CYS A 1 161 ? 20.234 -22.5 1.91 1 94.06 161 CYS A CA 1
ATOM 1312 C C . CYS A 1 161 ? 19.641 -21.188 2.371 1 94.06 161 CYS A C 1
ATOM 1314 O O . CYS A 1 161 ? 18.453 -21.109 2.676 1 94.06 161 CYS A O 1
ATOM 1316 N N . TYR A 1 162 ? 20.438 -20.141 2.354 1 92.69 162 TYR A N 1
ATOM 1317 C CA . TYR A 1 162 ? 20.031 -18.844 2.898 1 92.69 162 TYR A CA 1
ATOM 1318 C C . TYR A 1 162 ? 19.719 -17.859 1.782 1 92.69 162 TYR A C 1
ATOM 1320 O O . TYR A 1 162 ? 20.516 -17.703 0.844 1 92.69 162 TYR A O 1
ATOM 1328 N N . TYR A 1 163 ? 18.625 -17.219 1.906 1 94.12 163 TYR A N 1
ATOM 1329 C CA . TYR A 1 163 ? 18.219 -16.156 1.005 1 94.12 163 TYR A CA 1
ATOM 1330 C C . TYR A 1 163 ? 17.828 -14.898 1.784 1 94.12 163 TYR A C 1
ATOM 1332 O O . TYR A 1 163 ? 17.359 -14.984 2.918 1 94.12 163 TYR A O 1
ATOM 1340 N N . HIS A 1 164 ? 18.062 -13.711 1.214 1 93.5 164 HIS A N 1
ATOM 1341 C CA . HIS A 1 164 ? 17.719 -12.414 1.778 1 93.5 164 HIS A CA 1
ATOM 1342 C C . HIS A 1 164 ? 16.891 -11.586 0.79 1 93.5 164 HIS A C 1
ATOM 1344 O O . HIS A 1 164 ? 17.422 -11.156 -0.244 1 93.5 164 HIS A O 1
ATOM 1350 N N . PHE A 1 165 ? 15.625 -11.398 1.119 1 96.5 165 PHE A N 1
ATOM 1351 C CA . PHE A 1 165 ? 14.703 -10.648 0.268 1 96.5 165 PHE A CA 1
ATOM 1352 C C . PHE A 1 165 ? 14.445 -9.266 0.841 1 96.5 165 PHE A C 1
ATOM 1354 O O . PHE A 1 165 ? 13.953 -9.133 1.961 1 96.5 165 PHE A O 1
ATOM 1361 N N . ILE A 1 166 ? 14.797 -8.25 0.136 1 96.19 166 ILE A N 1
ATOM 1362 C CA . ILE A 1 166 ? 14.438 -6.867 0.444 1 96.19 166 ILE A CA 1
ATOM 1363 C C . ILE A 1 166 ? 13.352 -6.391 -0.518 1 96.19 166 ILE A C 1
ATOM 1365 O O . ILE A 1 166 ? 13.562 -6.344 -1.731 1 96.19 166 ILE A O 1
ATOM 1369 N N . VAL A 1 167 ? 12.195 -6.07 0.015 1 97.88 167 VAL A N 1
ATOM 1370 C CA . VAL A 1 167 ? 11.086 -5.625 -0.821 1 97.88 167 VAL A CA 1
ATOM 1371 C C . VAL A 1 167 ? 10.938 -4.109 -0.718 1 97.88 167 VAL A C 1
ATOM 1373 O O . VAL A 1 167 ? 10.859 -3.562 0.384 1 97.88 167 VAL A O 1
ATOM 1376 N N . GLU A 1 168 ? 10.898 -3.402 -1.823 1 96.88 168 GLU A N 1
ATOM 1377 C CA . GLU A 1 168 ? 10.836 -1.944 -1.86 1 96.88 168 GLU A CA 1
ATOM 1378 C C . GLU A 1 168 ? 9.922 -1.459 -2.982 1 96.88 168 GLU A C 1
ATOM 1380 O O . GLU A 1 168 ? 9.648 -2.199 -3.93 1 96.88 168 GLU A O 1
ATOM 1385 N N . TYR A 1 169 ? 9.406 -0.204 -2.771 1 96.69 169 TYR A N 1
ATOM 1386 C CA . TYR A 1 169 ? 8.93 0.521 -3.943 1 96.69 169 TYR A CA 1
ATOM 1387 C C . TYR A 1 169 ? 10.086 0.922 -4.848 1 96.69 169 TYR A C 1
ATOM 1389 O O . TYR A 1 169 ? 11.07 1.5 -4.387 1 96.69 169 TYR A O 1
ATOM 1397 N N . TYR A 1 170 ? 9.984 0.561 -6.098 1 96.31 170 TYR A N 1
ATOM 1398 C CA . TYR A 1 170 ? 11.086 0.775 -7.035 1 96.31 170 TYR A CA 1
ATOM 1399 C C . TYR A 1 170 ? 10.562 1.246 -8.391 1 96.31 170 TYR A C 1
ATOM 1401 O O . TYR A 1 170 ? 9.359 1.159 -8.664 1 96.31 170 TYR A O 1
ATOM 1409 N N . GLN A 1 171 ? 11.453 1.79 -9.195 1 94.5 171 GLN A N 1
ATOM 1410 C CA . GLN A 1 171 ? 11.008 2.301 -10.492 1 94.5 171 GLN A CA 1
ATOM 1411 C C . GLN A 1 171 ? 11.445 1.377 -11.625 1 94.5 171 GLN A C 1
ATOM 1413 O O . GLN A 1 171 ? 12.641 1.112 -11.797 1 94.5 171 GLN A O 1
ATOM 1418 N N . VAL A 1 172 ? 10.461 0.875 -12.305 1 94.44 172 VAL A N 1
ATOM 1419 C CA . VAL A 1 172 ? 10.719 0.193 -13.57 1 94.44 172 VAL A CA 1
ATOM 1420 C C . VAL A 1 172 ? 11.227 1.194 -14.602 1 94.44 172 VAL A C 1
ATOM 1422 O O . VAL A 1 172 ? 10.664 2.281 -14.758 1 94.44 172 VAL A O 1
ATOM 1425 N N . ASN A 1 173 ? 12.312 0.788 -15.281 1 92.5 173 ASN A N 1
ATOM 1426 C CA . ASN A 1 173 ? 12.984 1.712 -16.188 1 92.5 173 ASN A CA 1
ATOM 1427 C C . ASN A 1 173 ? 13.391 3 -15.477 1 92.5 173 ASN A C 1
ATOM 1429 O O . ASN A 1 173 ? 13.133 4.098 -15.977 1 92.5 173 ASN A O 1
ATOM 1433 N N . GLY A 1 174 ? 13.906 2.822 -14.266 1 91.69 174 GLY A N 1
ATOM 1434 C CA . GLY A 1 174 ? 14.328 3.93 -13.422 1 91.69 174 GLY A CA 1
ATOM 1435 C C . GLY A 1 174 ? 15.766 4.348 -13.656 1 91.69 174 GLY A C 1
ATOM 1436 O O . GLY A 1 174 ? 16.359 3.982 -14.672 1 91.69 174 GLY A O 1
ATOM 1437 N N . PHE A 1 175 ? 16.391 5.023 -12.727 1 92.06 175 PHE A N 1
ATOM 1438 C CA . PHE A 1 175 ? 17.688 5.68 -12.867 1 92.06 175 PHE A CA 1
ATOM 1439 C C . PHE A 1 175 ? 18.797 4.652 -12.977 1 92.06 175 PHE A C 1
ATOM 1441 O O . PHE A 1 175 ? 19.844 4.926 -13.578 1 92.06 175 PHE A O 1
ATOM 1448 N N . ALA A 1 176 ? 18.578 3.516 -12.344 1 91.31 176 ALA A N 1
ATOM 1449 C CA . ALA A 1 176 ? 19.594 2.475 -12.461 1 91.31 176 ALA A CA 1
ATOM 1450 C C . ALA A 1 176 ? 19.859 2.111 -13.914 1 91.31 176 ALA A C 1
ATOM 1452 O O . ALA A 1 176 ? 20.969 1.694 -14.273 1 91.31 176 ALA A O 1
ATOM 1453 N N . CYS A 1 177 ? 18.875 2.254 -14.766 1 89.75 177 CYS A N 1
ATOM 1454 C CA . CYS A 1 177 ? 18.953 1.873 -16.172 1 89.75 177 CYS A CA 1
ATOM 1455 C C . CYS A 1 177 ? 19.812 2.867 -16.953 1 89.75 177 CYS A C 1
ATOM 1457 O O . CYS A 1 177 ? 20.125 2.637 -18.125 1 89.75 177 CYS A O 1
ATOM 1459 N N . ARG A 1 178 ? 20.188 3.902 -16.328 1 87.25 178 ARG A N 1
ATOM 1460 C CA . ARG A 1 178 ? 21.172 4.805 -16.922 1 87.25 178 ARG A CA 1
ATOM 1461 C C . ARG A 1 178 ? 22.578 4.215 -16.844 1 87.25 178 ARG A C 1
ATOM 1463 O O . ARG A 1 178 ? 23.469 4.602 -17.594 1 87.25 178 ARG A O 1
ATOM 1470 N N . LEU A 1 179 ? 22.75 3.408 -15.883 1 83.75 179 LEU A N 1
ATOM 1471 C CA . LEU A 1 179 ? 24.078 2.846 -15.625 1 83.75 179 LEU A CA 1
ATOM 1472 C C . LEU A 1 179 ? 24.328 1.626 -16.5 1 83.75 179 LEU A C 1
ATOM 1474 O O . LEU A 1 179 ? 25.469 1.346 -16.875 1 83.75 179 LEU A O 1
ATOM 1478 N N . CYS A 1 180 ? 23.422 0.901 -16.625 1 76.19 180 CYS A N 1
ATOM 1479 C CA . CYS A 1 180 ? 23.641 -0.34 -17.359 1 76.19 180 CYS A CA 1
ATOM 1480 C C . CYS A 1 180 ? 22.453 -0.671 -18.25 1 76.19 180 CYS A C 1
ATOM 1482 O O . CYS A 1 180 ? 21.375 -0.117 -18.078 1 76.19 180 CYS A O 1
ATOM 1484 N N . ILE A 1 181 ? 22.922 -1.306 -19.406 1 62.5 181 ILE A N 1
ATOM 1485 C CA . ILE A 1 181 ? 21.891 -1.812 -20.297 1 62.5 181 ILE A CA 1
ATOM 1486 C C . ILE A 1 181 ? 21.328 -3.119 -19.75 1 62.5 181 ILE A C 1
ATOM 1488 O O . ILE A 1 181 ? 22.047 -3.893 -19.109 1 62.5 181 ILE A O 1
ATOM 1492 N N . PRO A 1 182 ? 20.062 -3.35 -20.016 1 57 182 PRO A N 1
ATOM 1493 C CA . PRO A 1 182 ? 19.141 -4.426 -19.609 1 57 182 PRO A CA 1
ATOM 1494 C C . PRO A 1 182 ? 19.656 -5.809 -20.016 1 57 182 PRO A C 1
ATOM 1496 O O . PRO A 1 182 ? 20.219 -5.969 -21.094 1 57 182 PRO A O 1
ATOM 1499 N N . ASN A 1 183 ? 20.328 -6.66 -19.453 1 51.78 183 ASN A N 1
ATOM 1500 C CA . ASN A 1 183 ? 20.688 -8.07 -19.453 1 51.78 183 ASN A CA 1
ATOM 1501 C C . ASN A 1 183 ? 21.469 -8.453 -18.188 1 51.78 183 ASN A C 1
ATOM 1503 O O . ASN A 1 183 ? 21.984 -9.57 -18.094 1 51.78 183 ASN A O 1
ATOM 1507 N N . ALA A 1 184 ? 21.375 -7.406 -17.344 1 50.16 184 ALA A N 1
ATOM 1508 C CA . ALA A 1 184 ? 22.344 -7.621 -16.266 1 50.16 184 ALA A CA 1
ATOM 1509 C C . ALA A 1 184 ? 21.703 -8.32 -15.078 1 50.16 184 ALA A C 1
ATOM 1511 O O . ALA A 1 184 ? 22.297 -8.406 -14 1 50.16 184 ALA A O 1
ATOM 1512 N N . THR A 1 185 ? 20.438 -8.781 -15.211 1 55.31 185 THR A N 1
ATOM 1513 C CA . THR A 1 185 ? 19.891 -9.508 -14.07 1 55.31 185 THR A CA 1
ATOM 1514 C C . THR A 1 185 ? 19.984 -11.016 -14.305 1 55.31 185 THR A C 1
ATOM 1516 O O . THR A 1 185 ? 19.734 -11.5 -15.406 1 55.31 185 THR A O 1
ATOM 1519 N N . ASN A 1 186 ? 20.703 -11.664 -13.359 1 64 186 ASN A N 1
ATOM 1520 C CA . ASN A 1 186 ? 20.641 -13.125 -13.383 1 64 186 ASN A CA 1
ATOM 1521 C C . ASN A 1 186 ? 19.516 -13.648 -12.492 1 64 186 ASN A C 1
ATOM 1523 O O . ASN A 1 186 ? 18.781 -12.859 -11.891 1 64 186 ASN A O 1
ATOM 1527 N N . HIS A 1 187 ? 19.359 -14.883 -12.461 1 76.38 187 HIS A N 1
ATOM 1528 C CA . HIS A 1 187 ? 18.25 -15.547 -11.797 1 76.38 187 HIS A CA 1
ATOM 1529 C C . HIS A 1 187 ? 18.312 -15.336 -10.281 1 76.38 187 HIS A C 1
ATOM 1531 O O . HIS A 1 187 ? 17.281 -15.445 -9.602 1 76.38 187 HIS A O 1
ATOM 1537 N N . PHE A 1 188 ? 19.5 -14.961 -9.805 1 77.88 188 PHE A N 1
ATOM 1538 C CA . PHE A 1 188 ? 19.656 -14.977 -8.359 1 77.88 188 PHE A CA 1
ATOM 1539 C C . PHE A 1 188 ? 19.797 -13.555 -7.816 1 77.88 188 PHE A C 1
ATOM 1541 O O . PHE A 1 188 ? 19.391 -13.266 -6.691 1 77.88 188 PHE A O 1
ATOM 1548 N N . CYS A 1 189 ? 20.484 -12.719 -8.547 1 79.75 189 CYS A N 1
ATOM 1549 C CA . CYS A 1 189 ? 20.75 -11.367 -8.078 1 79.75 189 CYS A CA 1
ATOM 1550 C C . CYS A 1 189 ? 20.859 -10.391 -9.242 1 79.75 189 CYS A C 1
ATOM 1552 O O . CYS A 1 189 ? 21.031 -10.805 -10.391 1 79.75 189 CYS A O 1
ATOM 1554 N N . SER A 1 190 ? 20.719 -9.094 -8.82 1 77.88 190 SER A N 1
ATOM 1555 C CA . SER A 1 190 ? 20.828 -8.039 -9.82 1 77.88 190 SER A CA 1
ATOM 1556 C C . SER A 1 190 ? 22.25 -7.457 -9.844 1 77.88 190 SER A C 1
ATOM 1558 O O . SER A 1 190 ? 22.828 -7.164 -8.797 1 77.88 190 SER A O 1
ATOM 1560 N N . ASN A 1 191 ? 22.812 -7.336 -11.047 1 72.12 191 ASN A N 1
ATOM 1561 C CA . ASN A 1 191 ? 24.156 -6.789 -11.164 1 72.12 191 ASN A CA 1
ATOM 1562 C C . ASN A 1 191 ? 24.125 -5.262 -11.242 1 72.12 191 ASN A C 1
ATOM 1564 O O . ASN A 1 191 ? 25.094 -4.605 -10.859 1 72.12 191 ASN A O 1
ATOM 1568 N N . CYS A 1 192 ? 23.094 -4.77 -11.758 1 79.06 192 CYS A N 1
ATOM 1569 C CA . CYS A 1 192 ? 23.109 -3.316 -11.867 1 79.06 192 CYS A CA 1
ATOM 1570 C C . CYS A 1 192 ? 21.781 -2.73 -11.422 1 79.06 192 CYS A C 1
ATOM 1572 O O . CYS A 1 192 ? 21.562 -1.521 -11.516 1 79.06 192 CYS A O 1
ATOM 1574 N N . GLN A 1 193 ? 20.906 -3.469 -11.016 1 89.44 193 GLN A N 1
ATOM 1575 C CA . GLN A 1 193 ? 19.656 -3.098 -10.383 1 89.44 193 GLN A CA 1
ATOM 1576 C C . GLN A 1 193 ? 18.75 -2.338 -11.352 1 89.44 193 GLN A C 1
ATOM 1578 O O . GLN A 1 193 ? 17.906 -1.55 -10.922 1 89.44 193 GLN A O 1
ATOM 1583 N N . CYS A 1 194 ? 19.062 -2.477 -12.688 1 91.25 194 CYS A N 1
ATOM 1584 C CA . CYS A 1 194 ? 18.125 -1.977 -13.688 1 91.25 194 CYS A CA 1
ATOM 1585 C C . CYS A 1 194 ? 16.984 -2.961 -13.906 1 91.25 194 CYS A C 1
ATOM 1587 O O . CYS A 1 194 ? 17.219 -4.137 -14.18 1 91.25 194 CYS A O 1
ATOM 1589 N N . VAL A 1 195 ? 15.789 -2.512 -13.758 1 91.88 195 VAL A N 1
ATOM 1590 C CA . VAL A 1 195 ? 14.594 -3.283 -14.062 1 91.88 195 VAL A CA 1
ATOM 1591 C C . VAL A 1 195 ? 13.898 -2.699 -15.289 1 91.88 195 VAL A C 1
ATOM 1593 O O . VAL A 1 195 ? 13.039 -1.821 -15.164 1 91.88 195 VAL A O 1
ATOM 1596 N N . PRO A 1 196 ? 14.062 -3.258 -16.391 1 90.38 196 PRO A N 1
ATOM 1597 C CA . PRO A 1 196 ? 13.531 -2.645 -17.609 1 90.38 196 PRO A CA 1
ATOM 1598 C C . PRO A 1 196 ? 12.086 -3.057 -17.891 1 90.38 196 PRO A C 1
ATOM 1600 O O . PRO A 1 196 ? 11.305 -2.264 -18.438 1 90.38 196 PRO A O 1
ATOM 1603 N N . ALA A 1 197 ? 11.703 -4.344 -17.594 1 93.88 197 ALA A N 1
ATOM 1604 C CA . ALA A 1 197 ? 10.406 -4.914 -17.953 1 93.88 197 ALA A CA 1
ATOM 1605 C C . ALA A 1 197 ? 10.141 -4.742 -19.453 1 93.88 197 ALA A C 1
ATOM 1607 O O . ALA A 1 197 ? 10.961 -5.145 -20.281 1 93.88 197 ALA A O 1
ATOM 1608 N N . ASP A 1 198 ? 9.047 -4.121 -19.828 1 95.88 198 ASP A N 1
ATOM 1609 C CA . ASP A 1 198 ? 8.781 -3.947 -21.266 1 95.88 198 ASP A CA 1
ATOM 1610 C C . ASP A 1 198 ? 9.125 -2.529 -21.703 1 95.88 198 ASP A C 1
ATOM 1612 O O . ASP A 1 198 ? 8.711 -2.098 -22.781 1 95.88 198 ASP A O 1
ATOM 1616 N N . GLY A 1 199 ? 9.727 -1.776 -20.875 1 93.12 199 GLY A N 1
ATOM 1617 C CA . GLY A 1 199 ? 10.266 -0.479 -21.234 1 93.12 199 GLY A CA 1
ATOM 1618 C C . GLY A 1 199 ? 9.406 0.681 -20.766 1 93.12 199 GLY A C 1
ATOM 1619 O O . GLY A 1 199 ? 9.859 1.829 -20.766 1 93.12 199 GLY A O 1
ATOM 1620 N N . ILE A 1 200 ? 8.18 0.458 -20.406 1 94.88 200 ILE A N 1
ATOM 1621 C CA . ILE A 1 200 ? 7.289 1.514 -19.953 1 94.88 200 ILE A CA 1
ATOM 1622 C C . ILE A 1 200 ? 7.578 1.84 -18.484 1 94.88 200 ILE A C 1
ATOM 1624 O O . ILE A 1 200 ? 7.598 0.946 -17.641 1 94.88 200 ILE A O 1
ATOM 1628 N N . GLU A 1 201 ? 7.777 3.146 -18.219 1 93.62 201 GLU A N 1
ATOM 1629 C CA . GLU A 1 201 ? 8.133 3.609 -16.875 1 93.62 201 GLU A CA 1
ATOM 1630 C C . GLU A 1 201 ? 6.938 3.535 -15.93 1 93.62 201 GLU A C 1
ATOM 1632 O O . GLU A 1 201 ? 5.848 4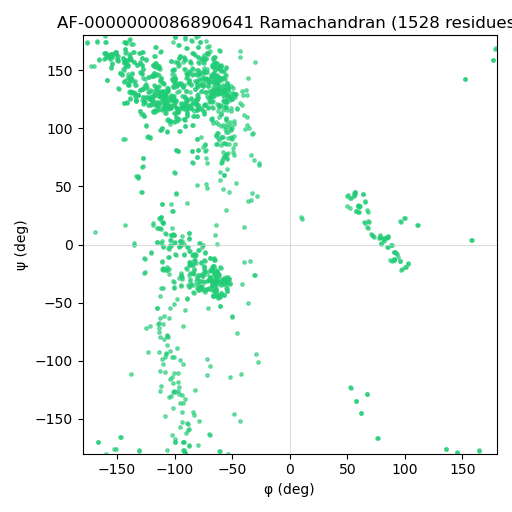.012 -16.266 1 93.62 201 GLU A O 1
ATOM 1637 N N . ARG A 1 202 ? 7.129 2.963 -14.766 1 94.38 202 ARG A N 1
ATOM 1638 C CA . ARG A 1 202 ? 6.145 2.941 -13.695 1 94.38 202 ARG A CA 1
ATOM 1639 C C . ARG A 1 202 ? 6.781 2.529 -12.367 1 94.38 202 ARG A C 1
ATOM 1641 O O . ARG A 1 202 ? 7.855 1.922 -12.359 1 94.38 202 ARG A O 1
ATOM 1648 N N . SER A 1 203 ? 6.152 2.85 -11.266 1 94.81 203 SER A N 1
ATOM 1649 C CA . SER A 1 203 ? 6.57 2.332 -9.969 1 94.81 203 SER A CA 1
ATOM 1650 C C . SER A 1 203 ? 6.047 0.917 -9.742 1 94.81 203 SER A C 1
ATOM 1652 O O . SER A 1 203 ? 5.016 0.535 -10.297 1 94.81 203 SER A O 1
ATOM 1654 N N . ALA A 1 204 ? 6.785 0.094 -8.969 1 96.5 204 ALA A N 1
ATOM 1655 C CA . ALA A 1 204 ? 6.371 -1.263 -8.625 1 96.5 204 ALA A CA 1
ATOM 1656 C C . ALA A 1 204 ? 7.086 -1.754 -7.367 1 96.5 204 ALA A C 1
ATOM 1658 O O . ALA A 1 204 ? 8.258 -1.44 -7.148 1 96.5 204 ALA A O 1
ATOM 1659 N N . PRO A 1 205 ? 6.348 -2.502 -6.504 1 97.62 205 PRO A N 1
ATOM 1660 C CA . PRO A 1 205 ? 7.094 -3.287 -5.52 1 97.62 205 PRO A CA 1
ATOM 1661 C C . PRO A 1 205 ? 7.922 -4.398 -6.16 1 97.62 205 PRO A C 1
ATOM 1663 O O . PRO A 1 205 ? 7.406 -5.164 -6.977 1 97.62 205 PRO A O 1
ATOM 1666 N N . VAL A 1 206 ? 9.18 -4.469 -5.855 1 96.75 206 VAL A N 1
ATOM 1667 C CA . VAL A 1 206 ? 10.031 -5.539 -6.363 1 96.75 206 VAL A CA 1
ATOM 1668 C C . VAL A 1 206 ? 10.914 -6.074 -5.238 1 96.75 206 VAL A C 1
ATOM 1670 O O . VAL A 1 206 ? 10.992 -5.477 -4.164 1 96.75 206 VAL A O 1
ATOM 1673 N N . VAL A 1 207 ? 11.492 -7.172 -5.457 1 96.88 207 VAL A N 1
ATOM 1674 C CA . VAL A 1 207 ? 12.359 -7.812 -4.473 1 96.88 207 VAL A CA 1
ATOM 1675 C C . VAL A 1 207 ? 13.812 -7.742 -4.945 1 96.88 207 VAL A C 1
ATOM 1677 O O . VAL A 1 207 ? 14.133 -8.164 -6.062 1 96.88 207 VAL A O 1
ATOM 1680 N N . ASN A 1 208 ? 14.695 -7.203 -4.129 1 93.88 208 ASN A N 1
ATOM 1681 C CA . ASN A 1 208 ? 16.125 -7.066 -4.379 1 93.88 208 ASN A CA 1
ATOM 1682 C C . ASN A 1 208 ? 16.391 -6.277 -5.656 1 93.88 208 ASN A C 1
ATOM 1684 O O . ASN A 1 208 ? 17.344 -6.582 -6.391 1 93.88 208 ASN A O 1
ATOM 1688 N N . ARG A 1 209 ? 15.516 -5.379 -6.027 1 93 209 ARG A N 1
ATOM 1689 C CA . ARG A 1 209 ? 15.602 -4.492 -7.184 1 93 209 ARG A CA 1
ATOM 1690 C C . ARG A 1 209 ? 15.797 -5.289 -8.469 1 93 209 ARG A C 1
ATOM 1692 O O . ARG A 1 209 ? 16.641 -4.941 -9.305 1 93 209 ARG A O 1
ATOM 1699 N N . GLN A 1 210 ? 15.055 -6.332 -8.586 1 92.62 210 GLN A N 1
ATOM 1700 C CA . GLN A 1 210 ? 15.039 -7.129 -9.805 1 92.62 210 GLN A CA 1
ATOM 1701 C C . GLN A 1 210 ? 13.648 -7.68 -10.086 1 92.62 210 GLN A C 1
ATOM 1703 O O . GLN A 1 210 ? 12.805 -7.75 -9.188 1 92.62 210 GLN A O 1
ATOM 1708 N N . LEU A 1 211 ? 13.406 -8.07 -11.367 1 94.06 211 LEU A N 1
ATOM 1709 C CA . LEU A 1 211 ? 12.156 -8.656 -11.852 1 94.06 211 LEU A CA 1
ATOM 1710 C C . LEU A 1 211 ? 12.445 -9.758 -12.867 1 94.06 211 LEU A C 1
ATOM 1712 O O . LEU A 1 211 ? 13.07 -9.508 -13.898 1 94.06 211 LEU A O 1
ATOM 1716 N N . PRO A 1 212 ? 11.961 -11.062 -12.648 1 95.88 212 PRO A N 1
ATOM 1717 C CA . PRO A 1 212 ? 11.352 -11.531 -11.406 1 95.88 212 PRO A CA 1
ATOM 1718 C C . PRO A 1 212 ? 12.297 -11.438 -10.211 1 95.88 212 PRO A C 1
ATOM 1720 O O . PRO A 1 212 ? 13.484 -11.141 -10.375 1 95.88 212 PRO A O 1
ATOM 1723 N N . GLY A 1 213 ? 11.727 -11.586 -9.039 1 96.12 213 GLY A N 1
ATOM 1724 C CA . GLY A 1 213 ? 12.562 -11.664 -7.855 1 96.12 213 GLY A CA 1
ATOM 1725 C C . GLY A 1 213 ? 13.523 -12.836 -7.875 1 96.12 213 GLY A C 1
ATOM 1726 O O . GLY A 1 213 ? 13.523 -13.625 -8.82 1 96.12 213 GLY A O 1
ATOM 1727 N N . PRO A 1 214 ? 14.289 -13 -6.797 1 94.31 214 PRO A N 1
ATOM 1728 C CA . PRO A 1 214 ? 15.336 -14.031 -6.773 1 94.31 214 PRO A CA 1
ATOM 1729 C C . PRO A 1 214 ? 14.766 -15.445 -6.855 1 94.31 214 PRO A C 1
ATOM 1731 O O . PRO A 1 214 ? 13.742 -15.742 -6.234 1 94.31 214 PRO A O 1
ATOM 1734 N N . SER A 1 215 ? 15.5 -16.266 -7.617 1 95.25 215 SER A N 1
ATOM 1735 C CA . SER A 1 215 ? 15.133 -17.672 -7.707 1 95.25 215 SER A CA 1
ATOM 1736 C C . SER A 1 215 ? 15.609 -18.438 -6.48 1 95.25 215 SER A C 1
ATOM 1738 O O . SER A 1 215 ? 16.688 -18.172 -5.945 1 95.25 215 SER A O 1
ATOM 1740 N N . ILE A 1 216 ? 14.867 -19.328 -6.035 1 97 216 ILE A N 1
ATOM 1741 C CA . ILE A 1 216 ? 15.25 -20.297 -5.02 1 97 216 ILE A CA 1
ATOM 1742 C C . ILE A 1 216 ? 15.453 -21.672 -5.668 1 97 216 ILE A C 1
ATOM 1744 O O . ILE A 1 216 ? 14.492 -22.297 -6.109 1 97 216 ILE A O 1
ATOM 1748 N N . GLU A 1 217 ? 16.641 -22.062 -5.766 1 96.31 217 GLU A N 1
ATOM 1749 C CA . GLU A 1 217 ? 16.984 -23.359 -6.316 1 96.31 217 GLU A CA 1
ATOM 1750 C C . GLU A 1 217 ? 17.75 -24.219 -5.301 1 96.31 217 GLU A C 1
ATOM 1752 O O . GLU A 1 217 ? 18.828 -23.828 -4.855 1 96.31 217 GLU A O 1
ATOM 1757 N N . VAL A 1 218 ? 17.141 -25.359 -5 1 97.06 218 VAL A N 1
ATOM 1758 C CA . VAL A 1 218 ? 17.703 -26.172 -3.922 1 97.06 218 VAL A CA 1
ATOM 1759 C C . VAL A 1 218 ? 17.562 -27.656 -4.273 1 97.06 218 VAL A C 1
ATOM 1761 O O . VAL A 1 218 ? 17.031 -28 -5.332 1 97.06 218 VAL A O 1
ATOM 1764 N N . CYS A 1 219 ? 18.156 -28.531 -3.412 1 95.81 219 CYS A N 1
ATOM 1765 C CA . CYS A 1 219 ? 17.984 -29.969 -3.508 1 95.81 219 CYS A CA 1
ATOM 1766 C C . CYS A 1 219 ? 16.984 -30.469 -2.475 1 95.81 219 CYS A C 1
ATOM 1768 O O . CYS A 1 219 ? 16.812 -29.859 -1.418 1 95.81 219 CYS A O 1
ATOM 1770 N N . LYS A 1 220 ? 16.312 -31.547 -2.855 1 96 220 LYS A N 1
ATOM 1771 C CA . LYS A 1 220 ? 15.375 -32.188 -1.922 1 96 220 LYS A CA 1
ATOM 1772 C C . LYS A 1 220 ? 16.016 -32.344 -0.547 1 96 220 LYS A C 1
ATOM 1774 O O . LYS A 1 220 ? 17.156 -32.781 -0.442 1 96 220 LYS A O 1
ATOM 1779 N N . ASP A 1 221 ? 15.297 -31.891 0.506 1 91.94 221 ASP A N 1
ATOM 1780 C CA . ASP A 1 221 ? 15.617 -32.062 1.921 1 91.94 221 ASP A CA 1
ATOM 1781 C C . ASP A 1 221 ? 16.578 -30.969 2.398 1 91.94 221 ASP A C 1
ATOM 1783 O O . ASP A 1 221 ? 16.938 -30.922 3.578 1 91.94 221 ASP A O 1
ATOM 1787 N N . ASP A 1 222 ? 17.016 -30.078 1.507 1 95.44 222 ASP A N 1
ATOM 1788 C CA . ASP A 1 222 ? 17.703 -28.875 1.995 1 95.44 222 ASP A CA 1
ATOM 1789 C C . ASP A 1 222 ? 16.812 -28.094 2.947 1 95.44 222 ASP A C 1
ATOM 1791 O O . ASP A 1 222 ? 15.586 -28.172 2.867 1 95.44 222 ASP A O 1
ATOM 1795 N N . HIS A 1 223 ? 17.469 -27.438 3.881 1 94.38 223 HIS A N 1
ATOM 1796 C CA . HIS A 1 223 ? 16.766 -26.5 4.75 1 94.38 223 HIS A CA 1
ATOM 1797 C C . HIS A 1 223 ? 16.828 -25.078 4.18 1 94.38 223 HIS A C 1
ATOM 1799 O O . HIS A 1 223 ? 17.906 -24.516 4.027 1 94.38 223 HIS A O 1
ATOM 1805 N N . VAL A 1 224 ? 15.68 -24.531 3.893 1 96.94 224 VAL A N 1
ATOM 1806 C CA . VAL A 1 224 ? 15.617 -23.219 3.236 1 96.94 224 VAL A CA 1
ATOM 1807 C C . VAL A 1 224 ? 15.297 -22.141 4.262 1 96.94 224 VAL A C 1
ATOM 1809 O O . VAL A 1 224 ? 14.312 -22.25 5 1 96.94 224 VAL A O 1
ATOM 1812 N N . VAL A 1 225 ? 16.109 -21.141 4.332 1 95.25 225 VAL A N 1
ATOM 1813 C CA . VAL A 1 225 ? 15.93 -20 5.223 1 95.25 225 VAL A CA 1
ATOM 1814 C C . VAL A 1 225 ? 15.836 -18.719 4.402 1 95.25 225 VAL A C 1
ATOM 1816 O O . VAL A 1 225 ? 16.734 -18.422 3.607 1 95.25 225 VAL A O 1
ATOM 1819 N N . ILE A 1 226 ? 14.781 -17.938 4.574 1 97.25 226 ILE A N 1
ATOM 1820 C CA . ILE A 1 226 ? 14.602 -16.688 3.832 1 97.25 226 ILE A CA 1
ATOM 1821 C C . ILE A 1 226 ? 14.281 -15.555 4.797 1 97.25 226 ILE A C 1
ATOM 1823 O O . ILE A 1 226 ? 13.234 -15.562 5.449 1 97.25 226 ILE A O 1
ATOM 1827 N N . ASP A 1 227 ? 15.133 -14.609 4.914 1 96.12 227 ASP A N 1
ATOM 1828 C CA . ASP A 1 227 ? 14.82 -13.352 5.598 1 96.12 227 ASP A CA 1
ATOM 1829 C C . ASP A 1 227 ? 14.133 -12.367 4.652 1 96.12 227 ASP A C 1
ATOM 1831 O O . ASP A 1 227 ? 14.719 -11.945 3.656 1 96.12 227 ASP A O 1
ATOM 1835 N N . VAL A 1 228 ? 12.922 -12.039 4.969 1 98.31 228 VAL A N 1
ATOM 1836 C CA . VAL A 1 228 ? 12.18 -11.055 4.184 1 98.31 228 VAL A CA 1
ATOM 1837 C C . VAL A 1 228 ? 12.086 -9.742 4.957 1 98.31 228 VAL A C 1
ATOM 1839 O O . VAL A 1 228 ? 11.547 -9.711 6.062 1 98.31 228 VAL A O 1
ATOM 1842 N N . GLU A 1 229 ? 12.609 -8.672 4.375 1 97.31 229 GLU A N 1
ATOM 1843 C CA . GLU A 1 229 ? 12.477 -7.336 4.941 1 97.31 229 GLU A CA 1
ATOM 1844 C C . GLU A 1 229 ? 11.523 -6.477 4.113 1 97.31 229 GLU A C 1
ATOM 1846 O O . GLU A 1 229 ? 11.727 -6.312 2.906 1 97.31 229 GLU A O 1
ATOM 1851 N N . ASN A 1 230 ? 10.523 -5.953 4.766 1 98 230 ASN A N 1
ATOM 1852 C CA . ASN A 1 230 ? 9.602 -5.031 4.117 1 98 230 ASN A CA 1
ATOM 1853 C C . ASN A 1 230 ? 10.039 -3.582 4.285 1 98 230 ASN A C 1
ATOM 1855 O O . ASN A 1 230 ? 9.859 -2.992 5.352 1 98 230 ASN A O 1
ATOM 1859 N N . HIS A 1 231 ? 10.508 -2.992 3.191 1 97.06 231 HIS A N 1
ATOM 1860 C CA . HIS A 1 231 ? 10.969 -1.608 3.221 1 97.06 231 HIS A CA 1
ATOM 1861 C C . HIS A 1 231 ? 9.914 -0.662 2.662 1 97.06 231 HIS A C 1
ATOM 1863 O O . HIS A 1 231 ? 10.18 0.524 2.457 1 97.06 231 HIS A O 1
ATOM 1869 N N . MET A 1 232 ? 8.742 -1.174 2.412 1 96.88 232 MET A N 1
ATOM 1870 C CA . MET A 1 232 ? 7.664 -0.356 1.861 1 96.88 232 MET A CA 1
ATOM 1871 C C . MET A 1 232 ? 6.824 0.261 2.975 1 96.88 232 MET A C 1
ATOM 1873 O O . MET A 1 232 ? 5.902 -0.375 3.488 1 96.88 232 MET A O 1
ATOM 1877 N N . SER A 1 233 ? 7.09 1.523 3.199 1 94.56 233 SER A N 1
ATOM 1878 C CA . SER A 1 233 ? 6.328 2.215 4.234 1 94.56 233 SER A CA 1
ATOM 1879 C C . SER A 1 233 ? 4.844 2.27 3.883 1 94.56 233 SER A C 1
ATOM 1881 O O . SER A 1 233 ? 4.484 2.502 2.729 1 94.56 233 SER A O 1
ATOM 1883 N N . GLY A 1 234 ? 4.023 1.96 4.867 1 96.25 234 GLY A N 1
ATOM 1884 C CA . GLY A 1 234 ? 2.584 1.999 4.652 1 96.25 234 GLY A CA 1
ATOM 1885 C C . GLY A 1 234 ? 2.037 0.718 4.055 1 96.25 234 GLY A C 1
ATOM 1886 O O . GLY A 1 234 ? 0.849 0.635 3.734 1 96.25 234 GLY A O 1
ATOM 1887 N N . SER A 1 235 ? 2.875 -0.295 3.945 1 97.31 235 SER A N 1
ATOM 1888 C CA . SER A 1 235 ? 2.438 -1.556 3.354 1 97.31 235 SER A CA 1
ATOM 1889 C C . SER A 1 235 ? 2.535 -2.699 4.355 1 97.31 235 SER A C 1
ATOM 1891 O O . SER A 1 235 ? 3.096 -2.535 5.441 1 97.31 235 SER A O 1
ATOM 1893 N N . SER A 1 236 ? 1.854 -3.725 4.051 1 97.44 236 SER A N 1
ATOM 1894 C CA . SER A 1 236 ? 2.053 -5.027 4.676 1 97.44 236 SER A CA 1
ATOM 1895 C C . SER A 1 236 ? 2.25 -6.121 3.631 1 97.44 236 SER A C 1
ATOM 1897 O O . SER A 1 236 ? 1.768 -6 2.502 1 97.44 236 SER A O 1
ATOM 1899 N N . LEU A 1 237 ? 3.018 -7.133 4.066 1 97.31 237 LEU A N 1
ATOM 1900 C CA . LEU A 1 237 ? 3.514 -8.102 3.09 1 97.31 237 LEU A CA 1
ATOM 1901 C C . LEU A 1 237 ? 3.543 -9.508 3.682 1 97.31 237 LEU A C 1
ATOM 1903 O O . LEU A 1 237 ? 3.809 -9.672 4.875 1 97.31 237 LEU A O 1
ATOM 1907 N N . SER A 1 238 ? 3.188 -10.453 2.9 1 98.12 238 SER A N 1
ATOM 1908 C CA . SER A 1 238 ? 3.525 -11.844 3.17 1 98.12 238 SER A CA 1
ATOM 1909 C C . SER A 1 238 ? 3.896 -12.578 1.887 1 98.12 238 SER A C 1
ATOM 1911 O O . SER A 1 238 ? 3.537 -12.148 0.79 1 98.12 238 SER A O 1
ATOM 1913 N N . ILE A 1 239 ? 4.699 -13.633 2.031 1 98.69 239 ILE A N 1
ATOM 1914 C CA . ILE A 1 239 ? 5.125 -14.398 0.869 1 98.69 239 ILE A CA 1
ATOM 1915 C C . ILE A 1 239 ? 4.641 -15.844 1 1 98.69 239 ILE A C 1
ATOM 1917 O O . ILE A 1 239 ? 4.84 -16.484 2.035 1 98.69 239 ILE A O 1
ATOM 1921 N N . HIS A 1 240 ? 4 -16.266 -0.003 1 98.69 240 HIS A N 1
ATOM 1922 C CA . HIS A 1 240 ? 3.578 -17.656 -0.12 1 98.69 240 HIS A CA 1
ATOM 1923 C C . HIS A 1 240 ? 4.52 -18.453 -1.023 1 98.69 240 HIS A C 1
ATOM 1925 O O . HIS A 1 240 ? 4.945 -17.953 -2.068 1 98.69 240 HIS A O 1
ATOM 1931 N N . TRP A 1 241 ? 4.801 -19.656 -0.613 1 98.69 241 TRP A N 1
ATOM 1932 C CA . TRP A 1 241 ? 5.656 -20.578 -1.353 1 98.69 241 TRP A CA 1
ATOM 1933 C C . TRP A 1 241 ? 4.82 -21.578 -2.154 1 98.69 241 TRP A C 1
ATOM 1935 O O . TRP A 1 241 ? 4.691 -22.734 -1.771 1 98.69 241 TRP A O 1
ATOM 1945 N N . HIS A 1 242 ? 4.402 -21.109 -3.264 1 98.56 242 HIS A N 1
ATOM 1946 C CA . HIS A 1 242 ? 3.4 -21.75 -4.105 1 98.56 242 HIS A CA 1
ATOM 1947 C C . HIS A 1 242 ? 3.881 -23.125 -4.574 1 98.56 242 HIS A C 1
ATOM 1949 O O . HIS A 1 242 ? 4.883 -23.219 -5.285 1 98.56 242 HIS A O 1
ATOM 1955 N N . GLY A 1 243 ? 3.188 -24.141 -4.246 1 98.12 243 GLY A N 1
ATOM 1956 C CA . GLY A 1 243 ? 3.514 -25.5 -4.633 1 98.12 243 GLY A CA 1
ATOM 1957 C C . GLY A 1 243 ? 4.195 -26.281 -3.529 1 98.12 243 GLY A C 1
ATOM 1958 O O . GLY A 1 243 ? 4.246 -27.516 -3.576 1 98.12 243 GLY A O 1
ATOM 1959 N N . MET A 1 244 ? 4.754 -25.562 -2.559 1 98.12 244 MET A N 1
ATOM 1960 C CA . MET A 1 244 ? 5.336 -26.25 -1.405 1 98.12 244 MET A CA 1
ATOM 1961 C C . MET A 1 244 ? 4.254 -26.656 -0.412 1 98.12 244 MET A C 1
ATOM 1963 O O . MET A 1 244 ? 3.377 -25.859 -0.078 1 98.12 244 MET A O 1
ATOM 1967 N N . PHE A 1 245 ? 4.34 -27.875 0.102 1 97.25 245 PHE A N 1
ATOM 1968 C CA . PHE A 1 245 ? 3.258 -28.391 0.931 1 97.25 245 PHE A CA 1
ATOM 1969 C C . PHE A 1 245 ? 3.445 -27.969 2.387 1 97.25 245 PHE A C 1
ATOM 1971 O O . PHE A 1 245 ? 2.52 -28.078 3.191 1 97.25 245 PHE A O 1
ATOM 1978 N N . GLN A 1 246 ? 4.633 -27.547 2.752 1 96.5 246 GLN A N 1
ATOM 1979 C CA . GLN A 1 246 ? 4.93 -27.016 4.07 1 96.5 246 GLN A CA 1
ATOM 1980 C C . GLN A 1 246 ? 4.629 -28.031 5.168 1 96.5 246 GLN A C 1
ATOM 1982 O O . GLN A 1 246 ? 4.105 -27.672 6.227 1 96.5 246 GLN A O 1
ATOM 1987 N N . ARG A 1 247 ? 4.812 -29.297 4.922 1 94.56 247 ARG A N 1
ATOM 1988 C CA . ARG A 1 247 ? 4.637 -30.312 5.965 1 94.56 247 ARG A CA 1
ATOM 1989 C C . ARG A 1 247 ? 5.613 -30.078 7.113 1 94.56 247 ARG A C 1
ATOM 1991 O O . ARG A 1 247 ? 6.828 -30.062 6.906 1 94.56 247 ARG A O 1
ATOM 1998 N N . GLY A 1 248 ? 5.102 -29.859 8.266 1 92.62 248 GLY A N 1
ATOM 1999 C CA . GLY A 1 248 ? 5.926 -29.609 9.43 1 92.62 248 GLY A CA 1
ATOM 2000 C C . GLY A 1 248 ? 6.234 -28.125 9.641 1 92.62 248 GLY A C 1
ATOM 2001 O O . GLY A 1 248 ? 6.754 -27.734 10.688 1 92.62 248 GLY A O 1
ATOM 2002 N N . SER A 1 249 ? 5.965 -27.359 8.672 1 94.69 249 SER A N 1
ATOM 2003 C CA . SER A 1 249 ? 6.199 -25.906 8.719 1 94.69 249 SER A CA 1
ATOM 2004 C C . SER A 1 249 ? 4.949 -25.141 8.312 1 94.69 249 SER A C 1
ATOM 2006 O O . SER A 1 249 ? 5.031 -24.156 7.57 1 94.69 249 SER A O 1
ATOM 2008 N N . GLN A 1 250 ? 3.854 -25.562 8.836 1 96.94 250 GLN A N 1
ATOM 2009 C CA . GLN A 1 250 ? 2.566 -24.984 8.461 1 96.94 250 GLN A CA 1
ATOM 2010 C C . GLN A 1 250 ? 2.539 -23.484 8.711 1 96.94 250 GLN A C 1
ATOM 2012 O O . GLN A 1 250 ? 1.952 -22.734 7.934 1 96.94 250 GLN A O 1
ATOM 2017 N N . HIS A 1 251 ? 3.211 -23.047 9.742 1 97 251 HIS A N 1
ATOM 2018 C CA . HIS A 1 251 ? 3.176 -21.656 10.156 1 97 251 HIS A CA 1
ATOM 2019 C C . HIS A 1 251 ? 3.889 -20.766 9.148 1 97 251 HIS A C 1
ATOM 2021 O O . HIS A 1 251 ? 3.736 -19.531 9.18 1 97 251 HIS A O 1
ATOM 2027 N N . TYR A 1 252 ? 4.625 -21.359 8.203 1 97.25 252 TYR A N 1
ATOM 2028 C CA . TYR A 1 252 ? 5.434 -20.578 7.273 1 97.25 252 TYR A CA 1
ATOM 2029 C C . TYR A 1 252 ? 4.871 -20.641 5.859 1 97.25 252 TYR A C 1
ATOM 2031 O O . TYR A 1 252 ? 5.582 -20.391 4.887 1 97.25 252 TYR A O 1
ATOM 2039 N N . ASP A 1 253 ? 3.58 -21.016 5.734 1 98.12 253 ASP A N 1
ATOM 2040 C CA . ASP A 1 253 ? 2.947 -21.078 4.418 1 98.12 253 ASP A CA 1
ATOM 2041 C C . ASP A 1 253 ? 2.83 -19.688 3.803 1 98.12 253 ASP A C 1
ATOM 2043 O O . ASP A 1 253 ? 2.805 -19.547 2.578 1 98.12 253 ASP A O 1
ATOM 2047 N N . GLY A 1 254 ? 2.656 -18.672 4.598 1 98.38 254 GLY A N 1
ATOM 2048 C CA . GLY A 1 254 ? 2.771 -17.312 4.117 1 98.38 254 GLY A CA 1
ATOM 2049 C C . GLY A 1 254 ? 1.434 -16.688 3.77 1 98.38 254 GLY A C 1
ATOM 2050 O O . GLY A 1 254 ? 1.372 -15.719 3.008 1 98.38 254 GLY A O 1
ATOM 2051 N N . VAL A 1 255 ? 0.247 -17.172 4.246 1 98.25 255 VAL A N 1
ATOM 2052 C CA . VAL A 1 255 ? -1.06 -16.562 4.012 1 98.25 255 VAL A CA 1
ATOM 2053 C C . VAL A 1 255 ? -1.396 -15.602 5.145 1 98.25 255 VAL A C 1
ATOM 2055 O O . VAL A 1 255 ? -1.511 -16 6.301 1 98.25 255 VAL A O 1
ATOM 2058 N N . PRO A 1 256 ? -1.586 -14.305 4.812 1 97.56 256 PRO A N 1
ATOM 2059 C CA . PRO A 1 256 ? -1.911 -13.359 5.887 1 97.56 256 PRO A CA 1
ATOM 2060 C C . PRO A 1 256 ? -3.219 -13.703 6.594 1 97.56 256 PRO A C 1
ATOM 2062 O O . PRO A 1 256 ? -4.211 -14.039 5.941 1 97.56 256 PRO A O 1
ATOM 2065 N N . TYR A 1 257 ? -3.213 -13.727 7.953 1 97.31 257 TYR A N 1
ATOM 2066 C CA . TYR A 1 257 ? -4.375 -13.906 8.82 1 97.31 257 TYR A CA 1
ATOM 2067 C C . TYR A 1 257 ? -4.871 -15.344 8.773 1 97.31 257 TYR A C 1
ATOM 2069 O O . TYR A 1 257 ? -5.953 -15.648 9.281 1 97.31 257 TYR A O 1
ATOM 2077 N N . VAL A 1 258 ? -4.117 -16.219 8.102 1 98.25 258 VAL A N 1
ATOM 2078 C CA . VAL A 1 258 ? -4.414 -17.641 8.156 1 98.25 258 VAL A CA 1
ATOM 2079 C C . VAL A 1 258 ? -3.266 -18.391 8.836 1 98.25 258 VAL A C 1
ATOM 2081 O O . VAL A 1 258 ? -3.471 -19.062 9.844 1 98.25 258 VAL A O 1
ATOM 2084 N N . THR A 1 259 ? -2.082 -18.188 8.305 1 98.31 259 THR A N 1
ATOM 2085 C CA . THR A 1 259 ? -0.943 -18.906 8.867 1 98.31 259 THR A CA 1
ATOM 2086 C C . THR A 1 259 ? -0.013 -17.938 9.602 1 98.31 259 THR A C 1
ATOM 2088 O O . THR A 1 259 ? 0.795 -18.359 10.43 1 98.31 259 THR A O 1
ATOM 2091 N N . GLN A 1 260 ? -0.093 -16.656 9.289 1 98 260 GLN A N 1
ATOM 2092 C CA . GLN A 1 260 ? 0.775 -15.672 9.922 1 98 260 GLN A CA 1
ATOM 2093 C C . GLN A 1 260 ? 0.141 -14.281 9.891 1 98 260 GLN A C 1
ATOM 2095 O O . GLN A 1 260 ? -0.82 -14.047 9.148 1 98 260 GLN A O 1
ATOM 2100 N N . CYS A 1 261 ? 0.675 -13.383 10.719 1 97.31 261 CYS A N 1
ATOM 2101 C CA . CYS A 1 261 ? 0.422 -11.953 10.578 1 97.31 261 CYS A CA 1
ATOM 2102 C C . CYS A 1 261 ? 1.276 -11.359 9.461 1 97.31 261 CYS A C 1
ATOM 2104 O O . CYS A 1 261 ? 2.393 -11.82 9.219 1 97.31 261 CYS A O 1
ATOM 2106 N N . PRO A 1 262 ? 0.765 -10.375 8.773 1 97.62 262 PRO A N 1
ATOM 2107 C CA . PRO A 1 262 ? 1.58 -9.758 7.727 1 97.62 262 PRO A CA 1
ATOM 2108 C C . PRO A 1 262 ? 2.801 -9.023 8.281 1 97.62 262 PRO A C 1
ATOM 2110 O O . PRO A 1 262 ? 2.785 -8.578 9.43 1 97.62 262 PRO A O 1
ATOM 2113 N N . ILE A 1 263 ? 3.84 -8.883 7.473 1 98.06 263 ILE A N 1
ATOM 2114 C CA . ILE A 1 263 ? 5.055 -8.125 7.766 1 98.06 263 ILE A CA 1
ATOM 2115 C C . ILE A 1 263 ? 4.828 -6.648 7.457 1 98.06 263 ILE A C 1
ATOM 2117 O O . ILE A 1 263 ? 4.742 -6.258 6.289 1 98.06 263 ILE A O 1
ATOM 2121 N N . THR A 1 264 ? 4.781 -5.82 8.461 1 96.56 264 THR A N 1
ATOM 2122 C CA . THR A 1 264 ? 4.52 -4.406 8.219 1 96.56 264 THR A CA 1
ATOM 2123 C C . THR A 1 264 ? 5.789 -3.691 7.758 1 96.56 264 THR A C 1
ATOM 2125 O O . THR A 1 264 ? 6.891 -4.219 7.902 1 96.56 264 THR A O 1
ATOM 2128 N N . GLY A 1 265 ? 5.582 -2.551 7.168 1 94.69 265 GLY A N 1
ATOM 2129 C CA . GLY A 1 265 ? 6.727 -1.775 6.711 1 94.69 265 GLY A CA 1
ATOM 2130 C C . GLY A 1 265 ? 7.746 -1.52 7.805 1 94.69 265 GLY A C 1
ATOM 2131 O O . GLY A 1 265 ? 7.391 -1.127 8.914 1 94.69 265 GLY A O 1
ATOM 2132 N N . GLY A 1 266 ? 9.055 -1.743 7.449 1 93.19 266 GLY A N 1
ATOM 2133 C CA . GLY A 1 266 ? 10.133 -1.53 8.398 1 93.19 266 GLY A CA 1
ATOM 2134 C C . GLY A 1 266 ? 10.484 -2.773 9.195 1 93.19 266 GLY A C 1
ATOM 2135 O O . GLY A 1 266 ? 11.492 -2.797 9.906 1 93.19 266 GLY A O 1
ATOM 2136 N N . ASN A 1 267 ? 9.695 -3.803 9.023 1 96.25 267 ASN A N 1
ATOM 2137 C CA . ASN A 1 267 ? 9.93 -5.027 9.789 1 96.25 267 ASN A CA 1
ATOM 2138 C C . ASN A 1 267 ? 10.383 -6.172 8.883 1 96.25 267 ASN A C 1
ATOM 2140 O O . ASN A 1 267 ? 10.305 -6.066 7.66 1 96.25 267 ASN A O 1
ATOM 2144 N N . ALA A 1 268 ? 10.898 -7.219 9.578 1 96.88 268 ALA A N 1
ATOM 2145 C CA . ALA A 1 268 ? 11.391 -8.406 8.883 1 96.88 268 ALA A CA 1
ATOM 2146 C C . ALA A 1 268 ? 10.773 -9.672 9.453 1 96.88 268 ALA A C 1
ATOM 2148 O O . ALA A 1 268 ? 10.273 -9.68 10.578 1 96.88 268 ALA A O 1
ATOM 2149 N N . PHE A 1 269 ? 10.727 -10.664 8.641 1 98.31 269 PHE A N 1
ATOM 2150 C CA . PHE A 1 269 ? 10.242 -11.992 8.984 1 98.31 269 PHE A CA 1
ATOM 2151 C C . PHE A 1 269 ? 11.125 -13.07 8.367 1 98.31 269 PHE A C 1
ATOM 2153 O O . PHE A 1 269 ? 11.367 -13.062 7.16 1 98.31 269 PHE A O 1
ATOM 2160 N N . ARG A 1 270 ? 11.633 -13.984 9.242 1 96.94 270 ARG A N 1
ATOM 2161 C CA . ARG A 1 270 ? 12.414 -15.109 8.742 1 96.94 270 ARG A CA 1
ATOM 2162 C C . ARG A 1 270 ? 11.531 -16.328 8.516 1 96.94 270 ARG A C 1
ATOM 2164 O O . ARG A 1 270 ? 10.938 -16.859 9.453 1 96.94 270 ARG A O 1
ATOM 2171 N N . TYR A 1 271 ? 11.469 -16.766 7.301 1 97.62 271 TYR A N 1
ATOM 2172 C CA . TYR A 1 271 ? 10.844 -18.031 6.953 1 97.62 271 TYR A CA 1
ATOM 2173 C C . TYR A 1 271 ? 11.859 -19.172 7.008 1 97.62 271 TYR A C 1
ATOM 2175 O O . TYR A 1 271 ? 13.031 -18.984 6.66 1 97.62 271 TYR A O 1
ATOM 2183 N N . GLN A 1 272 ? 11.359 -20.344 7.387 1 94.94 272 GLN A N 1
ATOM 2184 C CA . GLN A 1 272 ? 12.188 -21.531 7.32 1 94.94 272 GLN A CA 1
ATOM 2185 C C . GLN A 1 272 ? 11.336 -22.781 7.035 1 94.94 272 GLN A C 1
ATOM 2187 O O . GLN A 1 272 ? 10.25 -22.938 7.594 1 94.94 272 GLN A O 1
ATOM 2192 N N . TRP A 1 273 ? 11.805 -23.578 6.125 1 95.19 273 TRP A N 1
ATOM 2193 C CA . TRP A 1 273 ? 11.109 -24.812 5.797 1 95.19 273 TRP A CA 1
ATOM 2194 C C . TRP A 1 273 ? 12.031 -25.797 5.09 1 95.19 273 TRP A C 1
ATOM 2196 O O . TRP A 1 273 ? 13.109 -25.406 4.613 1 95.19 273 TRP A O 1
ATOM 2206 N N . SER A 1 274 ? 11.641 -27.016 5.039 1 94.19 274 SER A N 1
ATOM 2207 C CA . SER A 1 274 ? 12.375 -28.062 4.332 1 94.19 274 SER A CA 1
ATOM 2208 C C . SER A 1 274 ? 11.875 -28.219 2.898 1 94.19 274 SER A C 1
ATOM 2210 O O . SER A 1 274 ? 10.664 -28.203 2.652 1 94.19 274 SER A O 1
ATOM 2212 N N . ALA A 1 275 ? 12.828 -28.328 2.027 1 95.94 275 ALA A N 1
ATOM 2213 C CA . ALA A 1 275 ? 12.461 -28.609 0.644 1 95.94 275 ALA A CA 1
ATOM 2214 C C . ALA A 1 275 ? 12.008 -30.062 0.485 1 95.94 275 ALA A C 1
ATOM 2216 O O . ALA A 1 275 ? 12.711 -30.875 -0.11 1 95.94 275 ALA A O 1
ATOM 2217 N N . SER A 1 276 ? 10.766 -30.312 0.841 1 91.06 276 SER A N 1
ATOM 2218 C CA . SER A 1 276 ? 10.328 -31.688 1.04 1 91.06 276 SER A CA 1
ATOM 2219 C C . SER A 1 276 ? 9.711 -32.25 -0.23 1 91.06 276 SER A C 1
ATOM 2221 O O . SER A 1 276 ? 9.648 -33.469 -0.403 1 91.06 276 SER A O 1
ATOM 2223 N N . ASN A 1 277 ? 9.148 -31.5 -1.084 1 93.25 277 ASN A N 1
ATOM 2224 C CA . ASN A 1 277 ? 8.57 -32.031 -2.311 1 93.25 277 ASN A CA 1
ATOM 2225 C C . ASN A 1 277 ? 9.25 -31.453 -3.551 1 93.25 277 ASN A C 1
ATOM 2227 O O . ASN A 1 277 ? 9.109 -30.266 -3.848 1 93.25 277 ASN A O 1
ATOM 2231 N N . PRO A 1 278 ? 9.93 -32.312 -4.305 1 96.38 278 PRO A N 1
ATOM 2232 C CA . PRO A 1 278 ? 10.641 -31.891 -5.512 1 96.38 278 PRO A CA 1
ATOM 2233 C C . PRO A 1 278 ? 9.703 -31.391 -6.605 1 96.38 278 PRO A C 1
ATOM 2235 O O . PRO A 1 278 ? 8.523 -31.75 -6.625 1 96.38 278 PRO A O 1
ATOM 2238 N N . GLY A 1 279 ? 10.25 -30.578 -7.488 1 97.75 279 GLY A N 1
ATOM 2239 C CA . GLY A 1 279 ? 9.484 -30.078 -8.617 1 97.75 279 GLY A CA 1
ATOM 2240 C C . GLY A 1 279 ? 9.688 -28.594 -8.875 1 97.75 279 GLY A C 1
ATOM 2241 O O . GLY A 1 279 ? 10.602 -27.984 -8.32 1 97.75 279 GLY A O 1
ATOM 2242 N N . THR A 1 280 ? 8.938 -28.078 -9.844 1 98.5 280 THR A N 1
ATOM 2243 C CA . THR A 1 280 ? 8.938 -26.656 -10.203 1 98.5 280 THR A CA 1
ATOM 2244 C C . THR A 1 280 ? 7.832 -25.906 -9.469 1 98.5 280 THR A C 1
ATOM 2246 O O . THR A 1 280 ? 6.652 -26.234 -9.617 1 98.5 280 THR A O 1
ATOM 2249 N N . HIS A 1 281 ? 8.242 -24.969 -8.688 1 98.69 281 HIS A N 1
ATOM 2250 C CA . HIS A 1 281 ? 7.352 -24.141 -7.895 1 98.69 281 HIS A CA 1
ATOM 2251 C C . HIS A 1 281 ? 7.68 -22.656 -8.07 1 98.69 281 HIS A C 1
ATOM 2253 O O . HIS A 1 281 ? 8.391 -22.281 -9 1 98.69 281 HIS A O 1
ATOM 2259 N N . PHE A 1 282 ? 6.996 -21.75 -7.367 1 98.56 282 PHE A N 1
ATOM 2260 C CA . PHE A 1 282 ? 7.352 -20.344 -7.359 1 98.56 282 PHE A CA 1
ATOM 2261 C C . PHE A 1 282 ? 6.836 -19.656 -6.094 1 98.56 282 PHE A C 1
ATOM 2263 O O . PHE A 1 282 ? 6.129 -20.281 -5.297 1 98.56 282 PHE A O 1
ATOM 2270 N N . TRP A 1 283 ? 7.344 -18.594 -5.742 1 98.75 283 TRP A N 1
ATOM 2271 C CA . TRP A 1 283 ? 6.875 -17.812 -4.602 1 98.75 283 TRP A CA 1
ATOM 2272 C C . TRP A 1 283 ? 6.262 -16.484 -5.051 1 98.75 283 TRP A C 1
ATOM 2274 O O . TRP A 1 283 ? 6.578 -15.992 -6.133 1 98.75 283 TRP A O 1
ATOM 2284 N N . HIS A 1 284 ? 5.332 -15.961 -4.305 1 98.75 284 HIS A N 1
ATOM 2285 C CA . HIS A 1 284 ? 4.738 -14.656 -4.594 1 98.75 284 HIS A CA 1
ATOM 2286 C C . HIS A 1 284 ? 4.094 -14.055 -3.348 1 98.75 284 HIS A C 1
ATOM 2288 O O . HIS A 1 284 ? 3.842 -14.766 -2.371 1 98.75 284 HIS A O 1
ATOM 2294 N N . ALA A 1 285 ? 3.895 -12.781 -3.443 1 98.69 285 ALA A N 1
ATOM 2295 C CA . ALA A 1 285 ? 3.154 -12.102 -2.385 1 98.69 285 ALA A CA 1
ATOM 2296 C C . ALA A 1 285 ? 1.729 -12.633 -2.279 1 98.69 285 ALA A C 1
ATOM 2298 O O . ALA A 1 285 ? 1.092 -12.922 -3.295 1 98.69 285 ALA A O 1
ATOM 2299 N N . HIS A 1 286 ? 1.263 -12.758 -1.053 1 98 286 HIS A N 1
ATOM 2300 C CA . HIS A 1 286 ? -0.122 -13.148 -0.826 1 98 286 HIS A CA 1
ATOM 2301 C C . HIS A 1 286 ? -0.93 -12.008 -0.221 1 98 286 HIS A C 1
ATOM 2303 O O . HIS A 1 286 ? -2.025 -12.227 0.301 1 98 286 HIS A O 1
ATOM 2309 N N . THR A 1 287 ? -0.388 -10.82 -0.242 1 96.38 287 THR A N 1
ATOM 2310 C CA . THR A 1 287 ? -1.056 -9.633 0.279 1 96.38 287 THR A CA 1
ATOM 2311 C C . THR A 1 287 ? -1.416 -8.672 -0.852 1 96.38 287 THR A C 1
ATOM 2313 O O . THR A 1 287 ? -0.547 -8.258 -1.623 1 96.38 287 THR A O 1
ATOM 2316 N N . GLY A 1 288 ? -2.678 -8.336 -0.847 1 95.75 288 GLY A N 1
ATOM 2317 C CA . GLY A 1 288 ? -3.158 -7.328 -1.778 1 95.75 288 GLY A CA 1
ATOM 2318 C C . GLY A 1 288 ? -2.883 -7.676 -3.229 1 95.75 288 GLY A C 1
ATOM 2319 O O . GLY A 1 288 ? -3.182 -8.781 -3.674 1 95.75 288 GLY A O 1
ATOM 2320 N N . LEU A 1 289 ? -2.41 -6.691 -3.945 1 97.12 289 LEU A N 1
ATOM 2321 C CA . LEU A 1 289 ? -2.201 -6.809 -5.387 1 97.12 289 LEU A CA 1
ATOM 2322 C C . LEU A 1 289 ? -0.714 -6.836 -5.719 1 97.12 289 LEU A C 1
ATOM 2324 O O . LEU A 1 289 ? -0.327 -6.641 -6.871 1 97.12 289 LEU A O 1
ATOM 2328 N N . GLN A 1 290 ? 0.116 -7.129 -4.738 1 98 290 GLN A N 1
ATOM 2329 C CA . GLN A 1 290 ? 1.562 -6.961 -4.836 1 98 290 GLN A CA 1
ATOM 2330 C C . GLN A 1 290 ? 2.17 -7.969 -5.805 1 98 290 GLN A C 1
ATOM 2332 O O . GLN A 1 290 ? 3.164 -7.676 -6.473 1 98 290 GLN A O 1
ATOM 2337 N N . LYS A 1 291 ? 1.556 -9.156 -5.922 1 98.19 291 LYS A N 1
ATOM 2338 C CA . LYS A 1 291 ? 2.016 -10.141 -6.895 1 98.19 291 LYS A CA 1
ATOM 2339 C C . LYS A 1 291 ? 1.949 -9.586 -8.312 1 98.19 291 LYS A C 1
ATOM 2341 O O . LYS A 1 291 ? 2.879 -9.773 -9.102 1 98.19 291 LYS A O 1
ATOM 2346 N N . MET A 1 292 ? 0.915 -8.914 -8.594 1 97.12 292 MET A N 1
ATOM 2347 C CA . MET A 1 292 ? 0.681 -8.398 -9.945 1 97.12 292 MET A CA 1
ATOM 2348 C C . MET A 1 292 ? 1.737 -7.359 -10.32 1 97.12 292 MET A C 1
ATOM 2350 O O . MET A 1 292 ? 2.043 -7.18 -11.5 1 97.12 292 MET A O 1
ATOM 2354 N N . ASP A 1 293 ? 2.281 -6.742 -9.344 1 97.25 293 ASP A N 1
ATOM 2355 C CA . ASP A 1 293 ? 3.186 -5.629 -9.617 1 97.25 293 ASP A CA 1
ATOM 2356 C C . ASP A 1 293 ? 4.637 -6.098 -9.656 1 97.25 293 ASP A C 1
ATOM 2358 O O . ASP A 1 293 ? 5.496 -5.426 -10.227 1 97.25 293 ASP A O 1
ATOM 2362 N N . GLY A 1 294 ? 4.977 -7.195 -8.969 1 97.69 294 GLY A N 1
ATOM 2363 C CA . GLY A 1 294 ? 6.367 -7.578 -9.164 1 97.69 294 GLY A CA 1
ATOM 2364 C C . GLY A 1 294 ? 6.906 -8.445 -8.047 1 97.69 294 GLY A C 1
ATOM 2365 O O . GLY A 1 294 ? 8.078 -8.836 -8.062 1 97.69 294 GLY A O 1
ATOM 2366 N N . VAL A 1 295 ? 6.121 -8.836 -7.078 1 98.5 295 VAL A N 1
ATOM 2367 C CA . VAL A 1 295 ? 6.625 -9.609 -5.945 1 98.5 295 VAL A CA 1
ATOM 2368 C C . VAL A 1 295 ? 6.379 -11.094 -6.184 1 98.5 295 VAL A C 1
ATOM 2370 O O . VAL A 1 295 ? 5.438 -11.672 -5.629 1 98.5 295 VAL A O 1
ATOM 2373 N N . PHE A 1 296 ? 7.223 -11.703 -6.945 1 98.5 296 PHE A N 1
ATOM 2374 C CA . PHE A 1 296 ? 7.184 -13.133 -7.246 1 98.5 296 PHE A CA 1
ATOM 2375 C C . PHE A 1 296 ? 8.531 -13.609 -7.766 1 98.5 296 PHE A C 1
ATOM 2377 O O . PHE A 1 296 ? 9.359 -12.805 -8.203 1 98.5 296 PHE A O 1
ATOM 2384 N N . GLY A 1 297 ? 8.797 -14.914 -7.695 1 98.12 297 GLY A N 1
ATOM 2385 C CA . GLY A 1 297 ? 10 -15.562 -8.18 1 98.12 297 GLY A CA 1
ATOM 2386 C C . GLY A 1 297 ? 9.883 -17.078 -8.242 1 98.12 297 GLY A C 1
ATOM 2387 O O . GLY A 1 297 ? 8.891 -17.641 -7.793 1 98.12 297 GLY A O 1
ATOM 2388 N N . SER A 1 298 ? 10.891 -17.734 -8.781 1 97.94 298 SER A N 1
ATOM 2389 C CA . SER A 1 298 ? 10.82 -19.172 -9.016 1 97.94 298 SER A CA 1
ATOM 2390 C C . SER A 1 298 ? 11.359 -19.953 -7.816 1 97.94 298 SER A C 1
ATOM 2392 O O . SER A 1 298 ? 12.156 -19.438 -7.039 1 97.94 298 SER A O 1
ATOM 2394 N N . ILE A 1 299 ? 10.844 -21.125 -7.633 1 98.5 299 ILE A N 1
ATOM 2395 C CA . ILE A 1 299 ? 11.359 -22.125 -6.719 1 98.5 299 ILE A CA 1
ATOM 2396 C C . ILE A 1 299 ? 11.578 -23.438 -7.469 1 98.5 299 ILE A C 1
ATOM 2398 O O . ILE A 1 299 ? 10.641 -23.984 -8.062 1 98.5 299 ILE A O 1
ATOM 2402 N N . VAL A 1 300 ? 12.781 -23.938 -7.43 1 97.88 300 VAL A N 1
ATOM 2403 C CA . VAL A 1 300 ? 13.094 -25.234 -8.031 1 97.88 300 VAL A CA 1
ATOM 2404 C C . VAL A 1 300 ? 13.695 -26.156 -6.977 1 97.88 300 VAL A C 1
ATOM 2406 O O . VAL A 1 300 ? 14.711 -25.828 -6.355 1 97.88 300 VAL A O 1
ATOM 2409 N N . VAL A 1 301 ? 13.055 -27.25 -6.75 1 98 301 VAL A N 1
ATOM 2410 C CA . VAL A 1 301 ? 13.602 -28.297 -5.887 1 98 301 VAL A CA 1
ATOM 2411 C C . VAL A 1 301 ? 14.039 -29.484 -6.734 1 98 301 VAL A C 1
ATOM 2413 O O . VAL A 1 301 ? 13.195 -30.219 -7.273 1 98 301 VAL A O 1
ATOM 2416 N N . ARG A 1 302 ? 15.305 -29.734 -6.777 1 96.5 302 ARG A N 1
ATOM 2417 C CA . ARG A 1 302 ? 15.852 -30.844 -7.57 1 96.5 302 ARG A CA 1
ATOM 2418 C C . ARG A 1 302 ? 16.047 -32.094 -6.715 1 96.5 302 ARG A C 1
ATOM 2420 O O . ARG A 1 302 ? 15.977 -32.031 -5.484 1 96.5 302 ARG A O 1
ATOM 2427 N N . GLN A 1 303 ? 16.188 -33.25 -7.391 1 94.12 303 GLN A N 1
ATOM 2428 C CA . GLN A 1 303 ? 16.594 -34.5 -6.797 1 94.12 303 GLN A CA 1
ATOM 2429 C C . GLN A 1 303 ? 17.812 -35.094 -7.508 1 94.12 303 GLN A C 1
ATOM 2431 O O . GLN A 1 303 ? 18.156 -34.656 -8.609 1 94.12 303 GLN A O 1
ATOM 2436 N N . PRO A 1 304 ? 18.438 -35.938 -6.762 1 89.25 304 PRO A N 1
ATOM 2437 C CA . PRO A 1 304 ? 19.516 -36.594 -7.504 1 89.25 304 PRO A CA 1
ATOM 2438 C C . PRO A 1 304 ? 19.016 -37.25 -8.797 1 89.25 304 PRO A C 1
ATOM 2440 O O . PRO A 1 304 ? 17.938 -37.844 -8.812 1 89.25 304 PRO A O 1
ATOM 2443 N N . PRO A 1 305 ? 19.781 -37.094 -9.797 1 86.88 305 PRO A N 1
ATOM 2444 C CA . PRO A 1 305 ? 19.328 -37.625 -11.086 1 86.88 305 PRO A CA 1
ATOM 2445 C C . PRO A 1 305 ? 18.906 -39.094 -11.016 1 86.88 305 PRO A C 1
ATOM 2447 O O . PRO A 1 305 ? 17.984 -39.5 -11.727 1 86.88 305 PRO A O 1
ATOM 2450 N N . GLU A 1 306 ? 19.562 -39.844 -10.18 1 87.94 306 GLU A N 1
ATOM 2451 C CA . GLU A 1 306 ? 19.25 -41.25 -10.062 1 87.94 306 GLU A CA 1
ATOM 2452 C C . GLU A 1 306 ? 17.859 -41.469 -9.461 1 87.94 306 GLU A C 1
ATOM 2454 O O . GLU A 1 306 ? 17.266 -42.531 -9.625 1 87.94 306 GLU A O 1
ATOM 2459 N N . TYR A 1 307 ? 17.406 -40.469 -8.805 1 91.19 307 TYR A N 1
ATOM 2460 C CA . TYR A 1 307 ? 16.094 -40.562 -8.18 1 91.19 307 TYR A CA 1
ATOM 2461 C C . TYR A 1 307 ? 15.016 -39.906 -9.031 1 91.19 307 TYR A C 1
ATOM 2463 O O . TYR A 1 307 ? 13.828 -40.031 -8.734 1 91.19 307 TYR A O 1
ATOM 2471 N N . ASP A 1 308 ? 15.406 -39.219 -10.062 1 93.56 308 ASP A N 1
ATOM 2472 C CA . ASP A 1 308 ? 14.461 -38.594 -10.977 1 93.56 308 ASP A CA 1
ATOM 2473 C C . ASP A 1 308 ? 13.883 -39.594 -11.961 1 93.56 308 ASP A C 1
ATOM 2475 O O . ASP A 1 308 ? 14.609 -40.156 -12.797 1 93.56 308 ASP A O 1
ATOM 2479 N N . PRO A 1 309 ? 12.547 -39.781 -11.844 1 95.31 309 PRO A N 1
ATOM 2480 C CA . PRO A 1 309 ? 11.969 -40.781 -12.75 1 95.31 309 PRO A CA 1
ATOM 2481 C C . PRO A 1 309 ? 12.172 -40.438 -14.227 1 95.31 309 PRO A C 1
ATOM 2483 O O . PRO A 1 309 ? 12.062 -41.281 -15.094 1 95.31 309 PRO A O 1
ATOM 2486 N N . HIS A 1 310 ? 12.445 -39.188 -14.492 1 96.56 310 HIS A N 1
ATOM 2487 C CA . HIS A 1 310 ? 12.617 -38.75 -15.875 1 96.56 310 HIS A CA 1
ATOM 2488 C C . HIS A 1 310 ? 14.086 -38.438 -16.172 1 96.56 310 HIS A C 1
ATOM 2490 O O . HIS A 1 310 ? 14.398 -37.875 -17.219 1 96.56 310 HIS A O 1
ATOM 2496 N N . GLY A 1 311 ? 14.953 -38.781 -15.289 1 93.12 311 GLY A N 1
ATOM 2497 C CA . GLY A 1 311 ? 16.359 -38.438 -15.398 1 93.12 311 GLY A CA 1
ATOM 2498 C C . GLY A 1 311 ? 16.969 -38.844 -16.719 1 93.12 311 GLY A C 1
ATOM 2499 O O . GLY A 1 311 ? 17.891 -38.188 -17.234 1 93.12 311 GLY A O 1
ATOM 2500 N N . HIS A 1 312 ? 16.484 -39.906 -17.359 1 94.31 312 HIS A N 1
ATOM 2501 C CA . HIS A 1 312 ? 17.047 -40.438 -18.594 1 94.31 312 HIS A CA 1
ATOM 2502 C C . HIS A 1 312 ? 16.578 -39.656 -19.812 1 94.31 312 HIS A C 1
ATOM 2504 O O . HIS A 1 312 ? 17.125 -39.844 -20.906 1 94.31 312 HIS A O 1
ATOM 2510 N N . LEU A 1 313 ? 15.641 -38.781 -19.641 1 96.56 313 LEU A N 1
ATOM 2511 C CA . LEU A 1 313 ? 15.016 -38.125 -20.781 1 96.56 313 LEU A CA 1
ATOM 2512 C C . LEU A 1 313 ? 15.734 -36.812 -21.109 1 96.56 313 LEU A C 1
ATOM 2514 O O . LEU A 1 313 ? 15.5 -36.219 -22.172 1 96.56 313 LEU A O 1
ATOM 2518 N N . TYR A 1 314 ? 16.641 -36.375 -20.281 1 95.5 314 TYR A N 1
ATOM 2519 C CA . TYR A 1 314 ? 17.328 -35.094 -20.547 1 95.5 314 TYR A CA 1
ATOM 2520 C C . TYR A 1 314 ? 18.812 -35.219 -20.219 1 95.5 314 TYR A C 1
ATOM 2522 O O . TYR A 1 314 ? 19.219 -36.094 -19.453 1 95.5 314 TYR A O 1
ATOM 2530 N N . ASP A 1 315 ? 19.562 -34.219 -20.844 1 93.69 315 ASP A N 1
ATOM 2531 C CA . ASP A 1 315 ? 21 -34.125 -20.594 1 93.69 315 ASP A CA 1
ATOM 2532 C C . ASP A 1 315 ? 21.312 -33 -19.594 1 93.69 315 ASP A C 1
ATOM 2534 O O . ASP A 1 315 ? 22.281 -33.094 -18.844 1 93.69 315 ASP A O 1
ATOM 2538 N N . TYR A 1 316 ? 20.438 -31.938 -19.641 1 91.31 316 TYR A N 1
ATOM 2539 C CA . TYR A 1 316 ? 20.719 -30.766 -18.797 1 91.31 316 TYR A CA 1
ATOM 2540 C C . TYR A 1 316 ? 19.469 -30.312 -18.062 1 91.31 316 TYR A C 1
ATOM 2542 O O . TYR A 1 316 ? 18.375 -30.312 -18.625 1 91.31 316 TYR A O 1
ATOM 2550 N N . ASP A 1 317 ? 19.594 -29.984 -16.812 1 92.81 317 ASP A N 1
ATOM 2551 C CA . ASP A 1 317 ? 18.656 -29.234 -15.969 1 92.81 317 ASP A CA 1
ATOM 2552 C C . ASP A 1 317 ? 19.328 -28 -15.367 1 92.81 317 ASP A C 1
ATOM 2554 O O . ASP A 1 317 ? 19.875 -28.062 -14.258 1 92.81 317 ASP A O 1
ATOM 2558 N N . LEU A 1 318 ? 19.172 -26.844 -16.094 1 89.25 318 LEU A N 1
ATOM 2559 C CA . LEU A 1 318 ? 19.969 -25.672 -15.773 1 89.25 318 LEU A CA 1
ATOM 2560 C C . LEU A 1 318 ? 19.094 -24.531 -15.258 1 89.25 318 LEU A C 1
ATOM 2562 O O . LEU A 1 318 ? 17.922 -24.438 -15.617 1 89.25 318 LEU A O 1
ATOM 2566 N N . SER A 1 319 ? 19.734 -23.672 -14.438 1 89 319 SER A N 1
ATOM 2567 C CA . SER A 1 319 ? 19.031 -22.5 -13.906 1 89 319 SER A CA 1
ATOM 2568 C C . SER A 1 319 ? 18.578 -21.578 -15.023 1 89 319 SER A C 1
ATOM 2570 O O . SER A 1 319 ? 17.578 -20.859 -14.883 1 89 319 SER A O 1
ATOM 2572 N N . THR A 1 320 ? 19.281 -21.594 -16.156 1 88.19 320 THR A N 1
ATOM 2573 C CA . THR A 1 320 ? 19 -20.688 -17.266 1 88.19 320 THR A CA 1
ATOM 2574 C C . THR A 1 320 ? 17.812 -21.172 -18.078 1 88.19 320 THR A C 1
ATOM 2576 O O . THR A 1 320 ? 17.391 -20.5 -19.016 1 88.19 320 THR A O 1
ATOM 2579 N N . HIS A 1 321 ? 17.328 -22.328 -17.719 1 92.5 321 HIS A N 1
ATOM 2580 C CA . HIS A 1 321 ? 16.203 -22.875 -18.484 1 92.5 321 HIS A CA 1
ATOM 2581 C C . HIS A 1 321 ? 14.93 -22.891 -17.641 1 92.5 321 HIS A C 1
ATOM 2583 O O . HIS A 1 321 ? 14.047 -23.734 -17.859 1 92.5 321 HIS A O 1
ATOM 2589 N N . VAL A 1 322 ? 14.859 -22.047 -16.641 1 95.19 322 VAL A N 1
ATOM 2590 C CA . VAL A 1 322 ? 13.656 -21.766 -15.867 1 95.19 322 VAL A CA 1
ATOM 2591 C C . VAL A 1 322 ? 12.992 -20.484 -16.391 1 95.19 322 VAL A C 1
ATOM 2593 O O . VAL A 1 322 ? 13.578 -19.406 -16.344 1 95.19 322 VAL A O 1
ATOM 2596 N N . LEU A 1 323 ? 11.789 -20.641 -16.891 1 97.25 323 LEU A N 1
ATOM 2597 C CA . LEU A 1 323 ? 11.062 -19.516 -17.469 1 97.25 323 LEU A CA 1
ATOM 2598 C C . LEU A 1 323 ? 9.852 -19.156 -16.625 1 97.25 323 LEU A C 1
ATOM 2600 O O . LEU A 1 323 ? 9.047 -20.016 -16.266 1 97.25 323 LEU A O 1
ATOM 2604 N N . ILE A 1 324 ? 9.75 -17.891 -16.297 1 97.81 324 ILE A N 1
ATOM 2605 C CA . ILE A 1 324 ? 8.562 -17.359 -15.656 1 97.81 324 ILE A CA 1
ATOM 2606 C C . ILE A 1 324 ? 7.844 -16.406 -16.609 1 97.81 324 ILE A C 1
ATOM 2608 O O . ILE A 1 324 ? 8.445 -15.461 -17.141 1 97.81 324 ILE A O 1
ATOM 2612 N N . MET A 1 325 ? 6.617 -16.688 -16.891 1 98.19 325 MET A N 1
ATOM 2613 C CA . MET A 1 325 ? 5.762 -15.75 -17.594 1 98.19 325 MET A CA 1
ATOM 2614 C C . MET A 1 325 ? 4.871 -14.977 -16.625 1 98.19 325 MET A C 1
ATOM 2616 O O . MET A 1 325 ? 4.367 -15.547 -15.656 1 98.19 325 MET A O 1
ATOM 2620 N N . ASN A 1 326 ? 4.738 -13.727 -16.812 1 97.94 326 ASN A N 1
ATOM 2621 C CA . ASN A 1 326 ? 3.797 -12.938 -16.031 1 97.94 326 ASN A CA 1
ATOM 2622 C C . ASN A 1 326 ? 3.094 -11.883 -16.891 1 97.94 326 ASN A C 1
ATOM 2624 O O . ASN A 1 326 ? 3.689 -11.336 -17.812 1 97.94 326 ASN A O 1
ATOM 2628 N N . ASP A 1 327 ? 1.81 -11.703 -16.703 1 97.62 327 ASP A N 1
ATOM 2629 C CA . ASP A 1 327 ? 1.1 -10.594 -17.328 1 97.62 327 ASP A CA 1
ATOM 2630 C C . ASP A 1 327 ? 1.468 -9.266 -16.672 1 97.62 327 ASP A C 1
ATOM 2632 O O . ASP A 1 327 ? 1.846 -9.234 -15.492 1 97.62 327 ASP A O 1
ATOM 2636 N N . TRP A 1 328 ? 1.453 -8.219 -17.438 1 97.81 328 TRP A N 1
ATOM 2637 C CA . TRP A 1 328 ? 2.061 -6.965 -17.016 1 97.81 328 TRP A CA 1
ATOM 2638 C C . TRP A 1 328 ? 1.14 -5.785 -17.312 1 97.81 328 TRP A C 1
ATOM 2640 O O . TRP A 1 328 ? 0.631 -5.652 -18.422 1 97.81 328 TRP A O 1
ATOM 2650 N N . MET A 1 329 ? 0.906 -4.988 -16.266 1 96.31 329 MET A N 1
ATOM 2651 C CA . MET A 1 329 ? 0.138 -3.752 -16.391 1 96.31 329 MET A CA 1
ATOM 2652 C C . MET A 1 329 ? 1.062 -2.541 -16.453 1 96.31 329 MET A C 1
ATOM 2654 O O . MET A 1 329 ? 2.137 -2.545 -15.852 1 96.31 329 MET A O 1
ATOM 2658 N N . HIS A 1 330 ? 0.621 -1.497 -17.125 1 95.12 330 HIS A N 1
ATOM 2659 C CA . HIS A 1 330 ? 1.458 -0.31 -17.25 1 95.12 330 HIS A CA 1
ATOM 2660 C C . HIS A 1 330 ? 1.223 0.655 -16.094 1 95.12 330 HIS A C 1
ATOM 2662 O O . HIS A 1 330 ? 1.881 1.693 -16 1 95.12 330 HIS A O 1
ATOM 2668 N N . LYS A 1 331 ? 0.329 0.375 -15.195 1 94.12 331 LYS A N 1
ATOM 2669 C CA . LYS A 1 331 ? 0.148 1.011 -13.891 1 94.12 331 LYS A CA 1
ATOM 2670 C C . LYS A 1 331 ? 0.104 -0.028 -12.773 1 94.12 331 LYS A C 1
ATOM 2672 O O . LYS A 1 331 ? 0.014 -1.229 -13.039 1 94.12 331 LYS A O 1
ATOM 2677 N N . GLN A 1 332 ? 0.235 0.465 -11.562 1 94.81 332 GLN A N 1
ATOM 2678 C CA . GLN A 1 332 ? 0.142 -0.469 -10.445 1 94.81 332 GLN A CA 1
ATOM 2679 C C . GLN A 1 332 ? -1.258 -1.069 -10.344 1 94.81 332 GLN A C 1
ATOM 2681 O O . GLN A 1 332 ? -2.242 -0.425 -10.711 1 94.81 332 GLN A O 1
ATOM 2686 N N . GLY A 1 333 ? -1.305 -2.264 -9.781 1 94.31 333 GLY A N 1
ATOM 2687 C CA . GLY A 1 333 ? -2.58 -2.945 -9.617 1 94.31 333 GLY A CA 1
ATOM 2688 C C . GLY A 1 333 ? -3.607 -2.119 -8.875 1 94.31 333 GLY A C 1
ATOM 2689 O O . GLY A 1 333 ? -4.785 -2.102 -9.234 1 94.31 333 GLY A O 1
ATOM 2690 N N . VAL A 1 334 ? -3.229 -1.37 -7.883 1 93.56 334 VAL A N 1
ATOM 2691 C CA . VAL A 1 334 ? -4.133 -0.618 -7.02 1 93.56 334 VAL A CA 1
ATOM 2692 C C . VAL A 1 334 ? -4.789 0.509 -7.812 1 93.56 334 VAL A C 1
ATOM 2694 O O . VAL A 1 334 ? -5.863 0.992 -7.449 1 93.56 334 VAL A O 1
ATOM 2697 N N . ASP A 1 335 ? -4.176 0.925 -8.922 1 93.88 335 ASP A N 1
ATOM 2698 C CA . ASP A 1 335 ? -4.727 1.985 -9.758 1 93.88 335 ASP A CA 1
ATOM 2699 C C . ASP A 1 335 ? -6.027 1.538 -10.422 1 93.88 335 ASP A C 1
ATOM 2701 O O . ASP A 1 335 ? -6.82 2.369 -10.867 1 93.88 335 ASP A O 1
ATOM 2705 N N . TYR A 1 336 ? -6.25 0.247 -10.477 1 93.38 336 TYR A N 1
ATOM 2706 C CA . TYR A 1 336 ? -7.398 -0.283 -11.203 1 93.38 336 TYR A CA 1
ATOM 2707 C C . TYR A 1 336 ? -8.43 -0.856 -10.242 1 93.38 336 TYR A C 1
ATOM 2709 O O . TYR A 1 336 ? -9.492 -1.318 -10.664 1 93.38 336 TYR A O 1
ATOM 2717 N N . PHE A 1 337 ? -8.164 -0.85 -8.945 1 93.5 337 PHE A N 1
ATOM 2718 C CA . PHE A 1 337 ? -9.07 -1.463 -7.984 1 93.5 337 PHE A CA 1
ATOM 2719 C C . PHE A 1 337 ? -9.836 -0.398 -7.203 1 93.5 337 PHE A C 1
ATOM 2721 O O . PHE A 1 337 ? -9.242 0.56 -6.707 1 93.5 337 PHE A O 1
ATOM 2728 N N . PRO A 1 338 ? -11.117 -0.484 -6.996 1 93.94 338 PRO A N 1
ATOM 2729 C CA . PRO A 1 338 ? -11.992 -1.615 -7.332 1 93.94 338 PRO A CA 1
ATOM 2730 C C . PRO A 1 338 ? -12.445 -1.595 -8.789 1 93.94 338 PRO A C 1
ATOM 2732 O O . PRO A 1 338 ? -13.102 -2.533 -9.25 1 93.94 338 PRO A O 1
ATOM 2735 N N . GLY A 1 339 ? -12.148 -0.53 -9.484 1 92.31 339 GLY A N 1
ATOM 2736 C CA . GLY A 1 339 ? -12.43 -0.459 -10.906 1 92.31 339 GLY A CA 1
ATOM 2737 C C . GLY A 1 339 ? -12.664 0.958 -11.398 1 92.31 339 GLY A C 1
ATOM 2738 O O . GLY A 1 339 ? -13.297 1.764 -10.711 1 92.31 339 GLY A O 1
ATOM 2739 N N . ARG A 1 340 ? -12.211 1.277 -12.57 1 91.38 340 ARG A N 1
ATOM 2740 C CA . ARG A 1 340 ? -12.328 2.607 -13.156 1 91.38 340 ARG A CA 1
ATOM 2741 C C . ARG A 1 340 ? -13.648 2.752 -13.914 1 91.38 340 ARG A C 1
ATOM 2743 O O . ARG A 1 340 ? -14.164 1.778 -14.469 1 91.38 340 ARG A O 1
ATOM 2750 N N . ARG A 1 341 ? -14.133 3.943 -13.922 1 89.44 341 ARG A N 1
ATOM 2751 C CA . ARG A 1 341 ? -15.406 4.258 -14.555 1 89.44 341 ARG A CA 1
ATOM 2752 C C . ARG A 1 341 ? -15.211 4.633 -16.016 1 89.44 341 ARG A C 1
ATOM 2754 O O . ARG A 1 341 ? -15.938 4.145 -16.891 1 89.44 341 ARG A O 1
ATOM 2761 N N . LEU A 1 342 ? -14.25 5.504 -16.359 1 85.25 342 LEU A N 1
ATOM 2762 C CA . LEU A 1 342 ? -14.141 6.137 -17.656 1 85.25 342 LEU A CA 1
ATOM 2763 C C . LEU A 1 342 ? -13.078 5.445 -18.516 1 85.25 342 LEU A C 1
ATOM 2765 O O . LEU A 1 342 ? -13.25 5.285 -19.719 1 85.25 342 LEU A O 1
ATOM 2769 N N . SER A 1 343 ? -12.023 5.023 -17.828 1 84.88 343 SER A N 1
ATOM 2770 C CA . SER A 1 343 ? -10.898 4.41 -18.531 1 84.88 343 SER A CA 1
ATOM 2771 C C . SER A 1 343 ? -10.953 2.889 -18.438 1 84.88 343 SER A C 1
ATOM 2773 O O . SER A 1 343 ? -11.992 2.32 -18.078 1 84.88 343 SER A O 1
ATOM 2775 N N . GLU A 1 344 ? -9.828 2.305 -18.891 1 83.38 344 GLU A N 1
ATOM 2776 C CA . GLU A 1 344 ? -9.758 0.847 -18.828 1 83.38 344 GLU A CA 1
ATOM 2777 C C . GLU A 1 344 ? -9.953 0.341 -17.406 1 83.38 344 GLU A C 1
ATOM 2779 O O . GLU A 1 344 ? -9.312 0.838 -16.484 1 83.38 344 GLU A O 1
ATOM 2784 N N . VAL A 1 345 ? -10.797 -0.618 -17.266 1 81.69 345 VAL A N 1
ATOM 2785 C CA . VAL A 1 345 ? -11.156 -1.122 -15.938 1 81.69 345 VAL A CA 1
ATOM 2786 C C . VAL A 1 345 ? -9.969 -1.856 -15.328 1 81.69 345 VAL A C 1
ATOM 2788 O O . VAL A 1 345 ? -9.836 -1.935 -14.102 1 81.69 345 VAL A O 1
ATOM 2791 N N . GLY A 1 346 ? -9.102 -2.434 -16.141 1 82.88 346 GLY A N 1
ATOM 2792 C CA . GLY A 1 346 ? -7.887 -3.047 -15.617 1 82.88 346 GLY A CA 1
ATOM 2793 C C . GLY A 1 346 ? -7.996 -4.555 -15.469 1 82.88 346 GLY A C 1
ATOM 2794 O O . GLY A 1 346 ? -7.289 -5.156 -14.664 1 82.88 346 GLY A O 1
ATOM 2795 N N . GLN A 1 347 ? -8.875 -5.203 -16.188 1 86.44 347 GLN A N 1
ATOM 2796 C CA . GLN A 1 347 ? -9.047 -6.652 -16.109 1 86.44 347 GLN A CA 1
ATOM 2797 C C . GLN A 1 347 ? -8.125 -7.371 -17.094 1 86.44 347 GLN A C 1
ATOM 2799 O O . GLN A 1 347 ? -7.867 -8.57 -16.938 1 86.44 347 GLN A O 1
ATOM 2804 N N . PHE A 1 348 ? -7.676 -6.68 -18.094 1 91.94 348 PHE A N 1
ATOM 2805 C CA . PHE A 1 348 ? -6.754 -7.238 -19.062 1 91.94 348 PHE A CA 1
ATOM 2806 C C . PHE A 1 348 ? -5.387 -6.574 -18.969 1 91.94 348 PHE A C 1
ATOM 2808 O O . PHE A 1 348 ? -5.293 -5.363 -18.734 1 91.94 348 PHE A O 1
ATOM 2815 N N . PRO A 1 349 ? -4.379 -7.371 -19.125 1 96 349 PRO A N 1
ATOM 2816 C CA . PRO A 1 349 ? -3.037 -6.789 -19.047 1 96 349 PRO A CA 1
ATOM 2817 C C . PRO A 1 349 ? -2.668 -5.984 -20.281 1 96 349 PRO A C 1
ATOM 2819 O O . PRO A 1 349 ? -3.307 -6.129 -21.328 1 96 349 PRO A O 1
ATOM 2822 N N . ASN A 1 350 ? -1.678 -5.098 -20.141 1 95.94 350 ASN A N 1
ATOM 2823 C CA . ASN A 1 350 ? -1.144 -4.363 -21.281 1 95.94 350 ASN A CA 1
ATOM 2824 C C . ASN A 1 350 ? -0.146 -5.203 -22.078 1 95.94 350 ASN A C 1
ATOM 2826 O O . ASN A 1 350 ? 0.024 -5.004 -23.281 1 95.94 350 ASN A O 1
ATOM 2830 N N . ASN A 1 351 ? 0.51 -6.125 -21.344 1 97.56 351 ASN A N 1
ATOM 2831 C CA . ASN A 1 351 ? 1.579 -6.898 -21.969 1 97.56 351 ASN A CA 1
ATOM 2832 C C . ASN A 1 351 ? 1.863 -8.18 -21.188 1 97.56 351 ASN A C 1
ATOM 2834 O O . ASN A 1 351 ? 1.149 -8.508 -20.234 1 97.56 351 ASN A O 1
ATOM 2838 N N . ILE A 1 352 ? 2.725 -9.008 -21.719 1 98.19 352 ILE A N 1
ATOM 2839 C CA . ILE A 1 352 ? 3.301 -10.172 -21.062 1 98.19 352 ILE A CA 1
ATOM 2840 C C . ILE A 1 352 ? 4.816 -10.023 -20.969 1 98.19 352 ILE A C 1
ATOM 2842 O O . ILE A 1 352 ? 5.434 -9.398 -21.844 1 98.19 352 ILE A O 1
ATOM 2846 N N . LEU A 1 353 ? 5.398 -10.523 -19.891 1 97.75 353 LEU A N 1
ATOM 2847 C CA . LEU A 1 353 ? 6.848 -10.594 -19.75 1 97.75 353 LEU A CA 1
ATOM 2848 C C . LEU A 1 353 ? 7.312 -12.039 -19.625 1 97.75 353 LEU A C 1
ATOM 2850 O O . LEU A 1 353 ? 6.559 -12.898 -19.172 1 97.75 353 LEU A O 1
ATOM 2854 N N . ILE A 1 354 ? 8.453 -12.305 -20.125 1 97.62 354 ILE A N 1
ATOM 2855 C CA . ILE A 1 354 ? 9.141 -13.578 -19.938 1 97.62 354 ILE A CA 1
ATOM 2856 C C . ILE A 1 354 ? 10.461 -13.352 -19.188 1 97.62 354 ILE A C 1
ATOM 2858 O O . ILE A 1 354 ? 11.375 -12.719 -19.719 1 97.62 354 ILE A O 1
ATOM 2862 N N . ASN A 1 355 ? 10.539 -13.875 -17.984 1 95.44 355 ASN A N 1
ATOM 2863 C CA . ASN A 1 355 ? 11.664 -13.633 -17.094 1 95.44 355 ASN A CA 1
ATOM 2864 C C . ASN A 1 355 ? 11.922 -12.141 -16.922 1 95.44 355 ASN A C 1
ATOM 2866 O O . ASN A 1 355 ? 13.07 -11.695 -16.953 1 95.44 355 ASN A O 1
ATOM 2870 N N . GLY A 1 356 ? 10.82 -11.383 -16.812 1 93.75 356 GLY A N 1
ATOM 2871 C CA . GLY A 1 356 ? 10.891 -9.953 -16.531 1 93.75 356 GLY A CA 1
ATOM 2872 C C . GLY A 1 356 ? 11.242 -9.125 -17.75 1 93.75 356 GLY A C 1
ATOM 2873 O O . GLY A 1 356 ? 11.438 -7.91 -17.656 1 93.75 356 GLY A O 1
ATOM 2874 N N . LYS A 1 357 ? 11.312 -9.727 -18.938 1 93.94 357 LYS A N 1
ATOM 2875 C CA . LYS A 1 357 ? 11.727 -9.047 -20.172 1 93.94 357 LYS A CA 1
ATOM 2876 C C . LYS A 1 357 ? 10.617 -9.07 -21.219 1 93.94 357 LYS A C 1
ATOM 2878 O O . LYS A 1 357 ? 9.852 -10.039 -21.297 1 93.94 357 LYS A O 1
ATOM 2883 N N . GLY A 1 358 ? 10.555 -8.016 -21.953 1 95.12 358 GLY A N 1
ATOM 2884 C CA . GLY A 1 358 ? 9.602 -7.938 -23.047 1 95.12 358 GLY A CA 1
ATOM 2885 C C . GLY A 1 358 ? 9.648 -6.613 -23.781 1 95.12 358 GLY A C 1
ATOM 2886 O O . GLY A 1 358 ? 10.352 -5.688 -23.375 1 95.12 358 GLY A O 1
ATOM 2887 N N . ARG A 1 359 ? 8.992 -6.574 -24.922 1 95.88 359 ARG A N 1
ATOM 2888 C CA . ARG A 1 359 ? 8.812 -5.355 -25.688 1 95.88 359 ARG A CA 1
ATOM 2889 C C . ARG A 1 359 ? 7.34 -4.977 -25.781 1 95.88 359 ARG A C 1
ATOM 2891 O O . ARG A 1 359 ? 6.465 -5.844 -25.703 1 95.88 359 ARG A O 1
ATOM 2898 N N . TYR A 1 360 ? 7.117 -3.719 -25.797 1 96.38 360 TYR A N 1
ATOM 2899 C CA . TYR A 1 360 ? 5.762 -3.199 -25.953 1 96.38 360 TYR A CA 1
ATOM 2900 C C . TYR A 1 360 ? 5.633 -2.365 -27.219 1 96.38 360 TYR A C 1
ATOM 2902 O O . TYR A 1 360 ? 6.48 -1.509 -27.5 1 96.38 360 TYR A O 1
ATOM 2910 N N . THR A 1 361 ? 4.629 -2.695 -28 1 93.12 361 THR A N 1
ATOM 2911 C CA . THR A 1 361 ? 4.266 -1.885 -29.172 1 93.12 361 THR A CA 1
ATOM 2912 C C . THR A 1 361 ? 3.025 -1.045 -28.875 1 93.12 361 THR A C 1
ATOM 2914 O O . THR A 1 361 ? 1.951 -1.586 -28.594 1 93.12 361 THR A O 1
ATOM 2917 N N . ASP A 1 362 ? 3.197 0.219 -28.922 1 89.81 362 ASP A N 1
ATOM 2918 C CA . ASP A 1 362 ? 2.053 1.11 -28.766 1 89.81 362 ASP A CA 1
ATOM 2919 C C . ASP A 1 362 ? 1.094 0.98 -29.953 1 89.81 362 ASP A C 1
ATOM 2921 O O . ASP A 1 362 ? 1.456 1.295 -31.094 1 89.81 362 ASP A O 1
ATOM 2925 N N . PRO A 1 363 ? -0.065 0.573 -29.703 1 86.5 363 PRO A N 1
ATOM 2926 C CA . PRO A 1 363 ? -0.99 0.348 -30.828 1 86.5 363 PRO A CA 1
ATOM 2927 C C . PRO A 1 363 ? -1.365 1.638 -31.547 1 86.5 363 PRO A C 1
ATOM 2929 O O . PRO A 1 363 ? -1.77 1.601 -32.719 1 86.5 363 PRO A O 1
ATOM 2932 N N . LYS A 1 364 ? -1.26 2.781 -30.891 1 84.56 364 LYS A N 1
ATOM 2933 C CA . LYS A 1 364 ? -1.638 4.062 -31.484 1 84.56 364 LYS A CA 1
ATOM 2934 C C . LYS A 1 364 ? -0.542 4.582 -32.406 1 84.56 364 LYS A C 1
ATOM 2936 O O . LYS A 1 364 ? -0.828 5.094 -33.5 1 84.56 364 LYS A O 1
ATOM 2941 N N . THR A 1 365 ? 0.704 4.383 -32.031 1 87.62 365 THR A N 1
ATOM 2942 C CA . THR A 1 365 ? 1.801 4.988 -32.75 1 87.62 365 THR A CA 1
ATOM 2943 C C . THR A 1 365 ? 2.561 3.932 -33.562 1 87.62 365 THR A C 1
ATOM 2945 O O . THR A 1 365 ? 3.299 4.262 -34.5 1 87.62 365 THR A O 1
ATOM 2948 N N . GLY A 1 366 ? 2.432 2.682 -33.156 1 88 366 GLY A N 1
ATOM 2949 C CA . GLY A 1 366 ? 3.197 1.613 -33.781 1 88 366 GLY A CA 1
ATOM 2950 C C . GLY A 1 366 ? 4.629 1.543 -33.281 1 88 366 GLY A C 1
ATOM 2951 O O . GLY A 1 366 ? 5.383 0.65 -33.688 1 88 366 GLY A O 1
ATOM 2952 N N . MET A 1 367 ? 4.98 2.43 -32.344 1 91.44 367 MET A N 1
ATOM 2953 C CA . MET A 1 367 ? 6.34 2.447 -31.812 1 91.44 367 MET A CA 1
ATOM 2954 C C . MET A 1 367 ? 6.562 1.292 -30.828 1 91.44 367 MET A C 1
ATOM 2956 O O . MET A 1 367 ? 5.672 0.956 -30.047 1 91.44 367 MET A O 1
ATOM 2960 N N . VAL A 1 368 ? 7.754 0.67 -30.953 1 93.56 368 VAL A N 1
ATOM 2961 C CA . VAL A 1 368 ? 8.117 -0.473 -30.125 1 93.56 368 VAL A CA 1
ATOM 2962 C C . VAL A 1 368 ? 9.266 -0.094 -29.188 1 93.56 368 VAL A C 1
ATOM 2964 O O . VAL A 1 368 ? 10.219 0.566 -29.609 1 93.56 368 VAL A O 1
ATOM 2967 N N . THR A 1 369 ? 9.086 -0.439 -27.938 1 93.25 369 THR A N 1
ATOM 2968 C CA . THR A 1 369 ? 10.148 -0.165 -26.984 1 93.25 369 THR A CA 1
ATOM 2969 C C . THR A 1 369 ? 11.422 -0.93 -27.344 1 93.25 369 THR A C 1
ATOM 2971 O O . THR A 1 369 ? 11.352 -1.992 -27.969 1 93.25 369 THR A O 1
ATOM 2974 N N . ASN A 1 370 ? 12.586 -0.354 -26.953 1 88.5 370 ASN A N 1
ATOM 2975 C CA . ASN A 1 370 ? 13.875 -0.957 -27.281 1 88.5 370 ASN A CA 1
ATOM 2976 C C . ASN A 1 370 ? 14.438 -1.754 -26.109 1 88.5 370 ASN A C 1
ATOM 2978 O O . ASN A 1 370 ? 15.609 -1.606 -25.75 1 88.5 370 ASN A O 1
ATOM 2982 N N . THR A 1 371 ? 13.594 -2.51 -25.5 1 90.12 371 THR A N 1
ATOM 2983 C CA . THR A 1 371 ? 14.023 -3.377 -24.406 1 90.12 371 THR A CA 1
ATOM 2984 C C . THR A 1 371 ? 14.398 -4.762 -24.938 1 90.12 371 THR A C 1
ATOM 2986 O O . THR A 1 371 ? 14 -5.141 -26.031 1 90.12 371 THR A O 1
ATOM 2989 N N . THR A 1 372 ? 15.148 -5.523 -24.156 1 87.69 372 THR A N 1
ATOM 2990 C CA . THR A 1 372 ? 15.664 -6.82 -24.578 1 87.69 372 THR A CA 1
ATOM 2991 C C . THR A 1 372 ? 14.625 -7.914 -24.328 1 87.69 372 THR A C 1
ATOM 2993 O O . THR A 1 372 ? 13.789 -7.797 -23.422 1 87.69 372 THR A O 1
ATOM 2996 N N . LEU A 1 373 ? 14.742 -8.977 -25.219 1 93.69 373 LEU A N 1
ATOM 2997 C CA . LEU A 1 373 ? 13.945 -10.18 -25.031 1 93.69 373 LEU A CA 1
ATOM 2998 C C . LEU A 1 373 ? 14.742 -11.266 -24.312 1 93.69 373 LEU A C 1
ATOM 3000 O O . LEU A 1 373 ? 15.977 -11.227 -24.297 1 93.69 373 LEU A O 1
ATOM 3004 N N . GLU A 1 374 ? 14 -12.164 -23.672 1 94.19 374 GLU A N 1
ATOM 3005 C CA . GLU A 1 374 ? 14.656 -13.328 -23.094 1 94.19 374 GLU A CA 1
ATOM 3006 C C . GLU A 1 374 ? 15.266 -14.219 -24.172 1 94.19 374 GLU A C 1
ATOM 3008 O O . GLU A 1 374 ? 14.664 -14.43 -25.234 1 94.19 374 GLU A O 1
ATOM 3013 N N . VAL A 1 375 ? 16.469 -14.672 -23.953 1 93.69 375 VAL A N 1
ATOM 3014 C CA . VAL A 1 375 ? 17.156 -15.594 -24.859 1 93.69 375 VAL A CA 1
ATOM 3015 C C . VAL A 1 375 ? 17.547 -16.859 -24.109 1 93.69 375 VAL A C 1
ATOM 3017 O O . VAL A 1 375 ? 18.203 -16.797 -23.062 1 93.69 375 VAL A O 1
ATOM 3020 N N . ILE A 1 376 ? 17.125 -17.938 -24.641 1 94.44 376 ILE A N 1
ATOM 3021 C CA . ILE A 1 376 ? 17.469 -19.25 -24.109 1 94.44 376 ILE A CA 1
ATOM 3022 C C . ILE A 1 376 ? 18.516 -19.922 -25 1 94.44 376 ILE A C 1
ATOM 3024 O O . ILE A 1 376 ? 18.234 -20.25 -26.156 1 94.44 376 ILE A O 1
ATOM 3028 N N . ASP A 1 377 ? 19.656 -20.188 -24.438 1 93.25 377 ASP A N 1
ATOM 3029 C CA . ASP A 1 377 ? 20.734 -20.797 -25.219 1 93.25 377 ASP A CA 1
ATOM 3030 C C . ASP A 1 377 ? 20.734 -22.312 -25.062 1 93.25 377 ASP A C 1
ATOM 3032 O O . ASP A 1 377 ? 20.516 -22.828 -23.953 1 93.25 377 ASP A O 1
ATOM 3036 N N . VAL A 1 378 ? 20.969 -23.016 -26.203 1 95.88 378 VAL A N 1
ATOM 3037 C CA . VAL A 1 378 ? 21.031 -24.469 -26.188 1 95.88 378 VAL A CA 1
ATOM 3038 C C . VAL A 1 378 ? 22.172 -24.953 -27.078 1 95.88 378 VAL A C 1
ATOM 3040 O O . VAL A 1 378 ? 22.656 -24.203 -27.938 1 95.88 378 VAL A O 1
ATOM 3043 N N . GLU A 1 379 ? 22.609 -26.188 -26.828 1 95.56 379 GLU A N 1
ATOM 3044 C CA . GLU A 1 379 ? 23.562 -26.859 -27.688 1 95.56 379 GLU A CA 1
ATOM 3045 C C . GLU A 1 379 ? 22.875 -27.859 -28.625 1 95.56 379 GLU A C 1
ATOM 3047 O O . GLU A 1 379 ? 22.031 -28.641 -28.188 1 95.56 379 GLU A O 1
ATOM 3052 N N . PRO A 1 380 ? 23.328 -27.812 -29.938 1 96.88 380 PRO A N 1
ATOM 3053 C CA . PRO A 1 380 ? 22.703 -28.75 -30.875 1 96.88 380 PRO A CA 1
ATOM 3054 C C . PRO A 1 380 ? 22.828 -30.203 -30.438 1 96.88 380 PRO A C 1
ATOM 3056 O O . PRO A 1 380 ? 23.906 -30.625 -30 1 96.88 380 PRO A O 1
ATOM 3059 N N . GLY A 1 381 ? 21.719 -30.938 -30.5 1 97.06 381 GLY A N 1
ATOM 3060 C CA . GLY A 1 381 ? 21.703 -32.375 -30.234 1 97.06 381 GLY A CA 1
ATOM 3061 C C . GLY A 1 381 ? 21.438 -32.688 -28.766 1 97.06 381 GLY A C 1
ATOM 3062 O O . GLY A 1 381 ? 21.266 -33.875 -28.422 1 97.06 381 GLY A O 1
ATOM 3063 N N . LYS A 1 382 ? 21.391 -31.75 -27.969 1 96.88 382 LYS A N 1
ATOM 3064 C CA . LYS A 1 382 ? 21.219 -31.984 -26.547 1 96.88 382 LYS A CA 1
ATOM 3065 C C . LYS A 1 382 ? 19.75 -31.859 -26.125 1 96.88 382 LYS A C 1
ATOM 3067 O O . LYS A 1 382 ? 18.953 -31.234 -26.844 1 96.88 382 LYS A O 1
ATOM 3072 N N . ARG A 1 383 ? 19.406 -32.531 -25.047 1 97.44 383 ARG A N 1
ATOM 3073 C CA . ARG A 1 383 ? 18.078 -32.5 -24.469 1 97.44 383 ARG A CA 1
ATOM 3074 C C . ARG A 1 383 ? 18.078 -31.719 -23.156 1 97.44 383 ARG A C 1
ATOM 3076 O O . ARG A 1 383 ? 18.859 -32 -22.266 1 97.44 383 ARG A O 1
ATOM 3083 N N . TYR A 1 384 ? 17.125 -30.75 -23.078 1 96.31 384 TYR A N 1
ATOM 3084 C CA . TYR A 1 384 ? 17.062 -29.859 -21.922 1 96.31 384 TYR A CA 1
ATOM 3085 C C . TYR A 1 384 ? 15.742 -30.031 -21.172 1 96.31 384 TYR A C 1
ATOM 3087 O O . TYR A 1 384 ? 14.68 -30.062 -21.797 1 96.31 384 TYR A O 1
ATOM 3095 N N . ARG A 1 385 ? 15.812 -30.219 -19.875 1 96.62 385 ARG A N 1
ATOM 3096 C CA . ARG A 1 385 ? 14.617 -30.016 -19.078 1 96.62 385 ARG A CA 1
ATOM 3097 C C . ARG A 1 385 ? 14.305 -28.531 -18.906 1 96.62 385 ARG A C 1
ATOM 3099 O O . ARG A 1 385 ? 15.078 -27.797 -18.297 1 96.62 385 ARG A O 1
ATOM 3106 N N . MET A 1 386 ? 13.242 -28.109 -19.438 1 97.94 386 MET A N 1
ATOM 3107 C CA . MET A 1 386 ? 12.766 -26.734 -19.328 1 97.94 386 MET A CA 1
ATOM 3108 C C . MET A 1 386 ? 11.641 -26.625 -18.312 1 97.94 386 MET A C 1
ATOM 3110 O O . MET A 1 386 ? 10.844 -27.547 -18.156 1 97.94 386 MET A O 1
ATOM 3114 N N . ARG A 1 387 ? 11.664 -25.547 -17.609 1 98.06 387 ARG A N 1
ATOM 3115 C CA . ARG A 1 387 ? 10.633 -25.297 -16.594 1 98.06 387 ARG A CA 1
ATOM 3116 C C . ARG A 1 387 ? 9.859 -24.016 -16.906 1 98.06 387 ARG A C 1
ATOM 3118 O O . ARG A 1 387 ? 10.453 -22.953 -17.109 1 98.06 387 ARG A O 1
ATOM 3125 N N . LEU A 1 388 ? 8.57 -24.156 -17 1 98.75 388 LEU A N 1
ATOM 3126 C CA . LEU A 1 388 ? 7.68 -23.047 -17.312 1 98.75 388 LEU A CA 1
ATOM 3127 C C . LEU A 1 388 ? 6.77 -22.734 -16.125 1 98.75 388 LEU A C 1
ATOM 3129 O O . LEU A 1 388 ? 6.008 -23.594 -15.68 1 98.75 388 LEU A O 1
ATOM 3133 N N . ILE A 1 389 ? 6.875 -21.516 -15.617 1 98.75 389 ILE A N 1
ATOM 3134 C CA . ILE A 1 389 ? 6.078 -21.047 -14.492 1 98.75 389 ILE A CA 1
ATOM 3135 C C . ILE A 1 389 ? 5.141 -19.938 -14.953 1 98.75 389 ILE A C 1
ATOM 3137 O O . ILE A 1 389 ? 5.574 -18.969 -15.578 1 98.75 389 ILE A O 1
ATOM 3141 N N . ASN A 1 390 ? 3.863 -20.078 -14.648 1 98.75 390 ASN A N 1
ATOM 3142 C CA . ASN A 1 390 ? 2.895 -19.031 -14.984 1 98.75 390 ASN A CA 1
ATOM 3143 C C . ASN A 1 390 ? 2.557 -18.172 -13.773 1 98.75 390 ASN A C 1
ATOM 3145 O O . ASN A 1 390 ? 1.721 -18.562 -12.945 1 98.75 390 ASN A O 1
ATOM 3149 N N . ALA A 1 391 ? 3.066 -17 -13.742 1 98.44 391 ALA A N 1
ATOM 3150 C CA . ALA A 1 391 ? 2.818 -16.062 -12.648 1 98.44 391 ALA A CA 1
ATOM 3151 C C . ALA A 1 391 ? 1.773 -15.023 -13.039 1 98.44 391 ALA A C 1
ATOM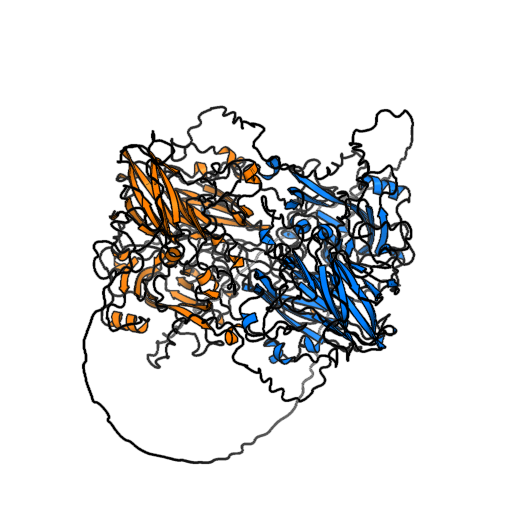 3153 O O . ALA A 1 391 ? 1.797 -13.891 -12.547 1 98.44 391 ALA A O 1
ATOM 3154 N N . PHE A 1 392 ? 0.866 -15.383 -13.93 1 98.19 392 PHE A N 1
ATOM 3155 C CA . PHE A 1 392 ? -0.207 -14.477 -14.336 1 98.19 392 PHE A CA 1
ATOM 3156 C C . PHE A 1 392 ? -1.104 -14.141 -13.148 1 98.19 392 PHE A C 1
ATOM 3158 O O . PHE A 1 392 ? -1.18 -14.906 -12.188 1 98.19 392 PHE A O 1
ATOM 3165 N N . CYS A 1 393 ? -1.776 -12.969 -13.297 1 97.19 393 CYS A N 1
ATOM 3166 C CA . CYS A 1 393 ? -2.699 -12.531 -12.258 1 97.19 393 CYS A CA 1
ATOM 3167 C C . CYS A 1 393 ? -4.07 -12.219 -12.844 1 97.19 393 CYS A C 1
ATOM 3169 O O . CYS A 1 393 ? -5.07 -12.211 -12.117 1 97.19 393 CYS A O 1
ATOM 3171 N N . THR A 1 394 ? -4.168 -11.891 -14.109 1 94.19 394 THR A N 1
ATOM 3172 C CA . THR A 1 394 ? -5.41 -11.453 -14.727 1 94.19 394 THR A CA 1
ATOM 3173 C C . THR A 1 394 ? -6.168 -12.633 -15.328 1 94.19 394 THR A C 1
ATOM 3175 O O . THR A 1 394 ? -5.777 -13.789 -15.141 1 94.19 394 THR A O 1
ATOM 3178 N N . VAL A 1 395 ? -7.207 -12.383 -16.094 1 91.25 395 VAL A N 1
ATOM 3179 C CA . VAL A 1 395 ? -8.172 -13.414 -16.469 1 91.25 395 VAL A CA 1
ATOM 3180 C C . VAL A 1 395 ? -7.707 -14.133 -17.719 1 91.25 395 VAL A C 1
ATOM 3182 O O . VAL A 1 395 ? -8.375 -15.055 -18.203 1 91.25 395 VAL A O 1
ATOM 3185 N N . CYS A 1 396 ? -6.523 -13.82 -18.203 1 93.31 396 CYS A N 1
ATOM 3186 C CA . CYS A 1 396 ? -6.086 -14.414 -19.469 1 93.31 396 CYS A CA 1
ATOM 3187 C C . CYS A 1 396 ? -5.121 -15.57 -19.219 1 93.31 396 CYS A C 1
ATOM 3189 O O . CYS A 1 396 ? -4.23 -15.469 -18.375 1 93.31 396 CYS A O 1
ATOM 3191 N N . PRO A 1 397 ? -5.289 -16.703 -19.938 1 96.38 397 PRO A N 1
ATOM 3192 C CA . PRO A 1 397 ? -4.223 -17.703 -19.953 1 96.38 397 PRO A CA 1
ATOM 3193 C C . PRO A 1 397 ? -3.141 -17.391 -20.984 1 96.38 397 PRO A C 1
ATOM 3195 O O . PRO A 1 397 ? -3.312 -16.5 -21.812 1 96.38 397 PRO A O 1
ATOM 3198 N N . GLY A 1 398 ? -1.992 -18.047 -20.875 1 97.94 398 GLY A N 1
ATOM 3199 C CA . GLY A 1 398 ? -0.905 -17.891 -21.828 1 97.94 398 GLY A CA 1
ATOM 3200 C C . GLY A 1 398 ? -0.599 -19.156 -22.594 1 97.94 398 GLY A C 1
ATOM 3201 O O . GLY A 1 398 ? -0.356 -20.203 -22 1 97.94 398 GLY A O 1
ATOM 3202 N N . MET A 1 399 ? -0.677 -19.078 -23.906 1 98.19 399 MET A N 1
ATOM 3203 C CA . MET A 1 399 ? -0.285 -20.203 -24.75 1 98.19 399 MET A CA 1
ATOM 3204 C C . MET A 1 399 ? 1.187 -20.109 -25.141 1 98.19 399 MET A C 1
ATOM 3206 O O . MET A 1 399 ? 1.61 -19.109 -25.734 1 98.19 399 MET A O 1
ATOM 3210 N N . PHE A 1 400 ? 1.917 -21.062 -24.812 1 98.56 400 PHE A N 1
ATOM 3211 C CA . PHE A 1 400 ? 3.357 -21.125 -25.031 1 98.56 400 PHE A CA 1
ATOM 3212 C C . PHE A 1 400 ? 3.686 -22.047 -26.203 1 98.56 400 PHE A C 1
ATOM 3214 O O . PHE A 1 400 ? 3.273 -23.219 -26.219 1 98.56 400 PHE A O 1
ATOM 3221 N N . THR A 1 401 ? 4.465 -21.516 -27.219 1 98.62 401 THR A N 1
ATOM 3222 C CA . THR A 1 401 ? 4.863 -22.266 -28.406 1 98.62 401 THR A CA 1
ATOM 3223 C C . THR A 1 401 ? 6.309 -21.938 -28.797 1 98.62 401 THR A C 1
ATOM 3225 O O . THR A 1 401 ? 6.734 -20.781 -28.719 1 98.62 401 THR A O 1
ATOM 3228 N N . ILE A 1 402 ? 7.105 -22.969 -29.172 1 98.56 402 ILE A N 1
ATOM 3229 C CA . ILE A 1 402 ? 8.453 -22.781 -29.688 1 98.56 402 ILE A CA 1
ATOM 3230 C C . ILE A 1 402 ? 8.484 -23.125 -31.172 1 98.56 402 ILE A C 1
ATOM 3232 O O . ILE A 1 402 ? 8.07 -24.219 -31.578 1 98.56 402 ILE A O 1
ATOM 3236 N N . GLN A 1 403 ? 8.984 -22.203 -31.953 1 98.19 403 GLN A N 1
ATOM 3237 C CA . GLN A 1 403 ? 9.047 -22.359 -33.406 1 98.19 403 GLN A CA 1
ATOM 3238 C C . GLN A 1 403 ? 9.789 -23.625 -33.781 1 98.19 403 GLN A C 1
ATOM 3240 O O . GLN A 1 403 ? 10.93 -23.844 -33.375 1 98.19 403 GLN A O 1
ATOM 3245 N N . ASN A 1 404 ? 9.125 -24.516 -34.562 1 97.25 404 ASN A N 1
ATOM 3246 C CA . ASN A 1 404 ? 9.703 -25.703 -35.188 1 97.25 404 ASN A CA 1
ATOM 3247 C C . ASN A 1 404 ? 10.102 -26.734 -34.156 1 97.25 404 ASN A C 1
ATOM 3249 O O . ASN A 1 404 ? 10.93 -27.609 -34.438 1 97.25 404 ASN A O 1
ATOM 3253 N N . HIS A 1 405 ? 9.656 -26.625 -32.969 1 98.19 405 HIS A N 1
ATOM 3254 C CA . HIS A 1 405 ? 9.992 -27.594 -31.922 1 98.19 405 HIS A CA 1
ATOM 3255 C C . HIS A 1 405 ? 8.742 -28.125 -31.234 1 98.19 405 HIS A C 1
ATOM 3257 O O . HIS A 1 405 ? 7.805 -27.375 -30.969 1 98.19 405 HIS A O 1
ATOM 3263 N N . LYS A 1 406 ? 8.664 -29.391 -31.047 1 97.75 406 LYS A N 1
ATOM 3264 C CA . LYS A 1 406 ? 7.707 -30 -30.125 1 97.75 406 LYS A CA 1
ATOM 3265 C C . LYS A 1 406 ? 8.258 -30.031 -28.703 1 97.75 406 LYS A C 1
ATOM 3267 O O . LYS A 1 406 ? 9.477 -29.969 -28.5 1 97.75 406 LYS A O 1
ATOM 3272 N N . ILE A 1 407 ? 7.379 -30.094 -27.781 1 97.75 407 ILE A N 1
ATOM 3273 C CA . ILE A 1 407 ? 7.812 -30.188 -26.391 1 97.75 407 ILE A CA 1
ATOM 3274 C C . ILE A 1 407 ? 7.18 -31.422 -25.734 1 97.75 407 ILE A C 1
ATOM 3276 O O . ILE A 1 407 ? 6.02 -31.734 -26 1 97.75 407 ILE A O 1
ATOM 3280 N N . THR A 1 408 ? 7.949 -32.125 -24.969 1 98.69 408 THR A N 1
ATOM 3281 C CA . THR A 1 408 ? 7.461 -33.281 -24.25 1 98.69 408 THR A CA 1
ATOM 3282 C C . THR A 1 408 ? 7.254 -32.969 -22.766 1 98.69 408 THR A C 1
ATOM 3284 O O . THR A 1 408 ? 8.211 -32.906 -22 1 98.69 408 THR A O 1
ATOM 3287 N N . ILE A 1 409 ? 5.98 -32.844 -22.406 1 98.75 409 ILE A N 1
ATOM 3288 C CA . ILE A 1 409 ? 5.621 -32.531 -21.031 1 98.75 409 ILE A CA 1
ATOM 3289 C C . ILE A 1 409 ? 5.926 -33.719 -20.125 1 98.75 409 ILE A C 1
ATOM 3291 O O . ILE A 1 409 ? 5.539 -34.844 -20.422 1 98.75 409 ILE A O 1
ATOM 3295 N N . ILE A 1 410 ? 6.625 -33.438 -18.984 1 98.62 410 ILE A N 1
ATOM 3296 C CA . ILE A 1 410 ? 7.004 -34.562 -18.125 1 98.62 410 ILE A CA 1
ATOM 3297 C C . ILE A 1 410 ? 6.508 -34.312 -16.703 1 98.62 410 ILE A C 1
ATOM 3299 O O . ILE A 1 410 ? 6.535 -35.219 -15.859 1 98.62 410 ILE A O 1
ATOM 3303 N N . ALA A 1 411 ? 6.078 -33.094 -16.438 1 98.62 411 ALA A N 1
ATOM 3304 C CA . ALA A 1 411 ? 5.547 -32.781 -15.117 1 98.62 411 ALA A CA 1
ATOM 3305 C C . ALA A 1 411 ? 4.586 -31.594 -15.188 1 98.62 411 ALA A C 1
ATOM 3307 O O . ALA A 1 411 ? 4.691 -30.75 -16.078 1 98.62 411 ALA A O 1
ATOM 3308 N N . THR A 1 412 ? 3.613 -31.5 -14.289 1 98.56 412 THR A N 1
ATOM 3309 C CA . THR A 1 412 ? 2.732 -30.344 -14.078 1 98.56 412 THR A CA 1
ATOM 3310 C C . THR A 1 412 ? 2.57 -30.062 -12.586 1 98.56 412 THR A C 1
ATOM 3312 O O . THR A 1 412 ? 2.363 -30.969 -11.789 1 98.56 412 THR A O 1
ATOM 3315 N N . ASP A 1 413 ? 2.758 -28.797 -12.219 1 98.56 413 ASP A N 1
ATOM 3316 C CA . ASP A 1 413 ? 2.631 -28.312 -10.852 1 98.56 413 ASP A CA 1
ATOM 3317 C C . ASP A 1 413 ? 3.615 -29.016 -9.922 1 98.56 413 ASP A C 1
ATOM 3319 O O . ASP A 1 413 ? 3.281 -29.328 -8.773 1 98.56 413 ASP A O 1
ATOM 3323 N N . GLY A 1 414 ? 4.742 -29.328 -10.5 1 97.94 414 GLY A N 1
ATOM 3324 C CA . GLY A 1 414 ? 5.816 -29.922 -9.727 1 97.94 414 GLY A CA 1
ATOM 3325 C C . GLY A 1 414 ? 5.676 -31.422 -9.57 1 97.94 414 GLY A C 1
ATOM 3326 O O . GLY A 1 414 ? 6.473 -32.062 -8.875 1 97.94 414 GLY A O 1
ATOM 3327 N N . LEU A 1 415 ? 4.73 -32.062 -10.211 1 98 415 LEU A N 1
ATOM 3328 C CA . LEU A 1 415 ? 4.461 -33.5 -10.055 1 98 415 LEU A CA 1
ATOM 3329 C C . LEU A 1 415 ? 4.656 -34.25 -11.375 1 98 415 LEU A C 1
ATOM 3331 O O . LEU A 1 415 ? 4.145 -33.812 -12.414 1 98 415 LEU A O 1
ATOM 3335 N N . ASP A 1 416 ? 5.293 -35.406 -11.305 1 98 416 ASP A N 1
ATOM 3336 C CA . ASP A 1 416 ? 5.703 -36.125 -12.5 1 98 416 ASP A CA 1
ATOM 3337 C C . ASP A 1 416 ? 4.512 -36.812 -13.156 1 98 416 ASP A C 1
ATOM 3339 O O . ASP A 1 416 ? 3.635 -37.344 -12.469 1 98 416 ASP A O 1
ATOM 3343 N N . ILE A 1 417 ? 4.531 -36.812 -14.469 1 98.5 417 ILE A N 1
ATOM 3344 C CA . ILE A 1 417 ? 3.508 -37.5 -15.25 1 98.5 417 ILE A CA 1
ATOM 3345 C C . ILE A 1 417 ? 4.168 -38.375 -16.312 1 98.5 417 ILE A C 1
ATOM 3347 O O . ILE A 1 417 ? 5.371 -38.25 -16.547 1 98.5 417 ILE A O 1
ATOM 3351 N N . GLU A 1 418 ? 3.312 -39.281 -16.844 1 98.12 418 GLU A N 1
ATOM 3352 C CA . GLU A 1 418 ? 3.793 -39.969 -18.047 1 98.12 418 GLU A CA 1
ATOM 3353 C C . GLU A 1 418 ? 4.02 -38.969 -19.188 1 98.12 418 GLU A C 1
ATOM 3355 O O . GLU A 1 418 ? 3.158 -38.156 -19.469 1 98.12 418 GLU A O 1
ATOM 3360 N N . PRO A 1 419 ? 5.211 -39.031 -19.797 1 98.5 419 PRO A N 1
ATOM 3361 C CA . PRO A 1 419 ? 5.559 -38 -20.812 1 98.5 419 PRO A CA 1
ATOM 3362 C C . PRO A 1 419 ? 4.512 -37.906 -21.906 1 98.5 419 PRO A C 1
ATOM 3364 O O . PRO A 1 419 ? 3.953 -38.906 -22.344 1 98.5 419 PRO A O 1
ATOM 3367 N N . LYS A 1 420 ? 4.199 -36.75 -22.297 1 98.06 420 LYS A N 1
ATOM 3368 C CA . LYS A 1 420 ? 3.285 -36.438 -23.391 1 98.06 420 LYS A CA 1
ATOM 3369 C C . LYS A 1 420 ? 3.863 -35.375 -24.312 1 98.06 420 LYS A C 1
ATOM 3371 O O . LYS A 1 420 ? 4.18 -34.25 -23.859 1 98.06 420 LYS A O 1
ATOM 3376 N N . THR A 1 421 ? 3.984 -35.656 -25.641 1 98.06 421 THR A N 1
ATOM 3377 C CA . THR A 1 421 ? 4.559 -34.719 -26.578 1 98.06 421 THR A CA 1
ATOM 3378 C C . THR A 1 421 ? 3.467 -33.875 -27.234 1 98.06 421 THR A C 1
ATOM 3380 O O . THR A 1 421 ? 2.477 -34.406 -27.734 1 98.06 421 THR A O 1
ATOM 3383 N N . VAL A 1 422 ? 3.607 -32.594 -27.203 1 98.25 422 VAL A N 1
ATOM 3384 C CA . VAL A 1 422 ? 2.66 -31.641 -27.797 1 98.25 422 VAL A CA 1
ATOM 3385 C C . VAL A 1 422 ? 3.418 -30.547 -28.547 1 98.25 422 VAL A C 1
ATOM 3387 O O . VAL A 1 422 ? 4.648 -30.516 -28.516 1 98.25 422 VAL A O 1
ATOM 3390 N N . ASP A 1 423 ? 2.623 -29.703 -29.266 1 98.06 423 ASP A N 1
ATOM 3391 C CA . ASP A 1 423 ? 3.213 -28.578 -29.969 1 98.06 423 ASP A CA 1
ATOM 3392 C C . ASP A 1 423 ? 3.16 -27.312 -29.125 1 98.06 423 ASP A C 1
ATOM 3394 O O . ASP A 1 423 ? 4.027 -26.438 -29.234 1 98.06 423 ASP A O 1
ATOM 3398 N N . SER A 1 424 ? 2.096 -27.172 -28.344 1 98.25 424 SER A N 1
ATOM 3399 C CA . SER A 1 424 ? 1.866 -26 -27.516 1 98.25 424 SER A CA 1
ATOM 3400 C C . SER A 1 424 ? 1.211 -26.391 -26.188 1 98.25 424 SER A C 1
ATOM 3402 O O . SER A 1 424 ? 0.607 -27.453 -26.078 1 98.25 424 SER A O 1
ATOM 3404 N N . VAL A 1 425 ? 1.395 -25.484 -25.25 1 98.38 425 VAL A N 1
ATOM 3405 C CA . VAL A 1 425 ? 0.724 -25.672 -23.953 1 98.38 425 VAL A CA 1
ATOM 3406 C C . VAL A 1 425 ? 0.069 -24.359 -23.516 1 98.38 425 VAL A C 1
ATOM 3408 O O . VAL A 1 425 ? 0.691 -23.297 -23.578 1 98.38 425 VAL A O 1
ATOM 3411 N N . THR A 1 426 ? -1.25 -24.391 -23.234 1 97.69 426 THR A N 1
ATOM 3412 C CA . THR A 1 426 ? -1.923 -23.266 -22.594 1 97.69 426 THR A CA 1
ATOM 3413 C C . THR A 1 426 ? -1.822 -23.375 -21.078 1 97.69 426 THR A C 1
ATOM 3415 O O . THR A 1 426 ? -2.314 -24.344 -20.484 1 97.69 426 THR A O 1
ATOM 3418 N N . SER A 1 427 ? -1.179 -22.406 -20.5 1 98.31 427 SER A N 1
ATOM 3419 C CA . SER A 1 427 ? -1.005 -22.391 -19.047 1 98.31 427 SER A CA 1
ATOM 3420 C C . SER A 1 427 ? -1.87 -21.312 -18.391 1 98.31 427 SER A C 1
ATOM 3422 O O . SER A 1 427 ? -1.905 -20.172 -18.859 1 98.31 427 SER A O 1
ATOM 3424 N N . PHE A 1 428 ? -2.582 -21.719 -17.359 1 97.44 428 PHE A N 1
ATOM 3425 C CA . PHE A 1 428 ? -3.406 -20.797 -16.578 1 97.44 428 PHE A CA 1
ATOM 3426 C C . PHE A 1 428 ? -2.658 -20.312 -15.344 1 97.44 428 PHE A C 1
ATOM 3428 O O . PHE A 1 428 ? -1.687 -20.953 -14.914 1 97.44 428 PHE A O 1
ATOM 3435 N N . ALA A 1 429 ? -3.154 -19.172 -14.789 1 97.88 429 ALA A N 1
ATOM 3436 C CA . ALA A 1 429 ? -2.486 -18.531 -13.664 1 97.88 429 ALA A CA 1
ATOM 3437 C C . ALA A 1 429 ? -2.201 -19.531 -12.555 1 97.88 429 ALA A C 1
ATOM 3439 O O . ALA A 1 429 ? -3.102 -20.25 -12.102 1 97.88 429 ALA A O 1
ATOM 3440 N N . GLY A 1 430 ? -0.915 -19.594 -12.172 1 98.44 430 GLY A N 1
ATOM 3441 C CA . GLY A 1 430 ? -0.505 -20.422 -11.055 1 98.44 430 GLY A CA 1
ATOM 3442 C C . GLY A 1 430 ? 0.005 -21.797 -11.484 1 98.44 430 GLY A C 1
ATOM 3443 O O . GLY A 1 430 ? 0.639 -22.5 -10.695 1 98.44 430 GLY A O 1
ATOM 3444 N N . GLU A 1 431 ? -0.22 -22.234 -12.719 1 98.69 431 GLU A N 1
ATOM 3445 C CA . GLU A 1 431 ? 0.208 -23.531 -13.203 1 98.69 431 GLU A CA 1
ATOM 3446 C C . GLU A 1 431 ? 1.692 -23.531 -13.555 1 98.69 431 GLU A C 1
ATOM 3448 O O . GLU A 1 431 ? 2.277 -22.484 -13.805 1 98.69 431 GLU A O 1
ATOM 3453 N N . ARG A 1 432 ? 2.219 -24.703 -13.523 1 98.81 432 ARG A N 1
ATOM 3454 C CA . ARG A 1 432 ? 3.598 -24.938 -13.938 1 98.81 432 ARG A CA 1
ATOM 3455 C C . ARG A 1 432 ? 3.707 -26.203 -14.789 1 98.81 432 ARG A C 1
ATOM 3457 O O . ARG A 1 432 ? 3.004 -27.188 -14.547 1 98.81 432 ARG A O 1
ATOM 3464 N N . TYR A 1 433 ? 4.629 -26.156 -15.734 1 98.81 433 TYR A N 1
ATOM 3465 C CA . TYR A 1 433 ? 4.906 -27.312 -16.578 1 98.81 433 TYR A CA 1
ATOM 3466 C C . TYR A 1 433 ? 6.406 -27.484 -16.797 1 98.81 433 TYR A C 1
ATOM 3468 O O . TYR A 1 433 ? 7.113 -26.516 -17.078 1 98.81 433 TYR A O 1
ATOM 3476 N N . ASP A 1 434 ? 6.859 -28.703 -16.609 1 98.62 434 ASP A N 1
ATOM 3477 C CA . ASP A 1 434 ? 8.188 -29.078 -17.078 1 98.62 434 ASP A CA 1
ATOM 3478 C C . ASP A 1 434 ? 8.109 -29.828 -18.406 1 98.62 434 ASP A C 1
ATOM 3480 O O . ASP A 1 434 ? 7.215 -30.656 -18.594 1 98.62 434 ASP A O 1
ATOM 3484 N N . PHE A 1 435 ? 9.086 -29.562 -19.25 1 98.75 435 PHE A N 1
ATOM 3485 C CA . PHE A 1 435 ? 9.094 -30.297 -20.516 1 98.75 435 PHE A CA 1
ATOM 3486 C C . PHE A 1 435 ? 10.523 -30.5 -21 1 98.75 435 PHE A C 1
ATOM 3488 O O . PHE A 1 435 ? 11.445 -29.797 -20.562 1 98.75 435 PHE A O 1
ATOM 3495 N N . ILE A 1 436 ? 10.664 -31.516 -21.859 1 98.56 436 ILE A N 1
ATOM 3496 C CA . ILE A 1 436 ? 11.945 -31.781 -22.516 1 98.56 436 ILE A CA 1
ATOM 3497 C C . ILE A 1 436 ? 11.977 -31.094 -23.875 1 98.56 436 ILE A C 1
ATOM 3499 O O . ILE A 1 436 ? 11.07 -31.281 -24.703 1 98.56 436 ILE A O 1
ATOM 3503 N N . LEU A 1 437 ? 12.93 -30.25 -24.031 1 98.5 437 LEU A N 1
ATOM 3504 C CA . LEU A 1 437 ? 13.25 -29.672 -25.328 1 98.5 437 LEU A CA 1
ATOM 3505 C C . LEU A 1 437 ? 14.438 -30.391 -25.969 1 98.5 437 LEU A C 1
ATOM 3507 O O . LEU A 1 437 ? 15.539 -30.375 -25.422 1 98.5 437 LEU A O 1
ATOM 3511 N N . HIS A 1 438 ? 14.18 -31.031 -27 1 98.12 438 HIS A N 1
ATOM 3512 C CA . HIS A 1 438 ? 15.258 -31.625 -27.781 1 98.12 438 HIS A CA 1
ATOM 3513 C C . HIS A 1 438 ? 15.773 -30.641 -28.828 1 98.12 438 HIS A C 1
ATOM 3515 O O . HIS A 1 438 ? 15.039 -30.266 -29.75 1 98.12 438 HIS A O 1
ATOM 3521 N N . ALA A 1 439 ? 17.047 -30.25 -28.703 1 97.75 439 ALA A N 1
ATOM 3522 C CA . ALA A 1 439 ? 17.656 -29.344 -29.672 1 97.75 439 ALA A CA 1
ATOM 3523 C C . ALA A 1 439 ? 18.094 -30.094 -30.922 1 97.75 439 ALA A C 1
ATOM 3525 O O . ALA A 1 439 ? 19.297 -30.203 -31.203 1 97.75 439 ALA A O 1
ATOM 3526 N N . ASN A 1 440 ? 17.188 -30.422 -31.688 1 97.62 440 ASN A N 1
ATOM 3527 C CA . ASN A 1 440 ? 17.469 -31.312 -32.812 1 97.62 440 ASN A CA 1
ATOM 3528 C C . ASN A 1 440 ? 17.156 -30.625 -34.156 1 97.62 440 ASN A C 1
ATOM 3530 O O . ASN A 1 440 ? 16.938 -31.312 -35.156 1 97.62 440 ASN A O 1
ATOM 3534 N N . GLN A 1 441 ? 17.031 -29.375 -34.156 1 97.25 441 GLN A N 1
ATOM 3535 C CA . GLN A 1 441 ? 16.812 -28.625 -35.375 1 97.25 441 GLN A CA 1
ATOM 3536 C C . GLN A 1 441 ? 18.125 -28.047 -35.938 1 97.25 441 GLN A C 1
ATOM 3538 O O . GLN A 1 441 ? 19.156 -28.141 -35.25 1 97.25 441 GLN A O 1
ATOM 3543 N N . SER A 1 442 ? 18 -27.484 -37.188 1 97 442 SER A N 1
ATOM 3544 C CA . SER A 1 442 ? 19.188 -26.828 -37.75 1 97 442 SER A CA 1
ATOM 3545 C C . SER A 1 442 ? 19.656 -25.688 -36.844 1 97 442 SER A C 1
ATOM 3547 O O . SER A 1 442 ? 18.844 -24.984 -36.25 1 97 442 SER A O 1
ATOM 3549 N N . VAL A 1 443 ? 21 -25.562 -36.781 1 97.38 443 VAL A N 1
ATOM 3550 C CA . VAL A 1 443 ? 21.578 -24.5 -35.969 1 97.38 443 VAL A CA 1
ATOM 3551 C C . VAL A 1 443 ? 21 -23.156 -36.406 1 97.38 443 VAL A C 1
ATOM 3553 O O . VAL A 1 443 ? 21.109 -22.766 -37.562 1 97.38 443 VAL A O 1
ATOM 3556 N N . GLY A 1 444 ? 20.344 -22.5 -35.531 1 97 444 GLY A N 1
ATOM 3557 C CA . GLY A 1 444 ? 19.688 -21.219 -35.75 1 97 444 GLY A CA 1
ATOM 3558 C C . GLY A 1 444 ? 19.062 -20.625 -34.5 1 97 444 GLY A C 1
ATOM 3559 O O . GLY A 1 444 ? 19.203 -21.203 -33.406 1 97 444 GLY A O 1
ATOM 3560 N N . THR A 1 445 ? 18.578 -19.422 -34.688 1 97.62 445 THR A N 1
ATOM 3561 C CA . THR A 1 445 ? 17.797 -18.781 -33.625 1 97.62 445 THR A CA 1
ATOM 3562 C C . THR A 1 445 ? 16.312 -18.844 -33.938 1 97.62 445 THR A C 1
ATOM 3564 O O . THR A 1 445 ? 15.875 -18.438 -35.031 1 97.62 445 THR A O 1
ATOM 3567 N N . TYR A 1 446 ? 15.523 -19.406 -33.031 1 98.06 446 TYR A N 1
ATOM 3568 C CA . TYR A 1 446 ? 14.102 -19.641 -33.25 1 98.06 446 TYR A CA 1
ATOM 3569 C C . TYR A 1 446 ? 13.266 -18.797 -32.281 1 98.06 446 TYR A C 1
ATOM 3571 O O . TYR A 1 446 ? 13.703 -18.484 -31.172 1 98.06 446 TYR A O 1
ATOM 3579 N N . TRP A 1 447 ? 12.039 -18.5 -32.719 1 98.19 447 TRP A N 1
ATOM 3580 C CA . TRP A 1 447 ? 11.141 -17.703 -31.906 1 98.19 447 TRP A CA 1
ATOM 3581 C C . TRP A 1 447 ? 10.438 -18.562 -30.875 1 98.19 447 TRP A C 1
ATOM 3583 O O . TRP A 1 447 ? 10.094 -19.719 -31.141 1 98.19 447 TRP A O 1
ATOM 3593 N N . ILE A 1 448 ? 10.289 -18.047 -29.734 1 98.44 448 ILE A N 1
ATOM 3594 C CA . ILE A 1 448 ? 9.328 -18.5 -28.719 1 98.44 448 ILE A CA 1
ATOM 3595 C C . ILE A 1 448 ? 8.188 -17.484 -28.609 1 98.44 448 ILE A C 1
ATOM 3597 O O . ILE A 1 448 ? 8.43 -16.281 -28.562 1 98.44 448 ILE A O 1
ATOM 3601 N N . GLN A 1 449 ? 6.953 -17.969 -28.641 1 98.69 449 GLN A N 1
ATOM 3602 C CA . GLN A 1 449 ? 5.805 -17.078 -28.594 1 98.69 449 GLN A CA 1
ATOM 3603 C C . GLN A 1 449 ? 4.867 -17.438 -27.438 1 98.69 449 GLN A C 1
ATOM 3605 O O . GLN A 1 449 ? 4.52 -18.609 -27.266 1 98.69 449 GLN A O 1
ATOM 3610 N N . VAL A 1 450 ? 4.539 -16.453 -26.578 1 98.75 450 VAL A N 1
ATOM 3611 C CA . VAL A 1 450 ? 3.459 -16.547 -25.594 1 98.75 450 VAL A CA 1
ATOM 3612 C C . VAL A 1 450 ? 2.291 -15.664 -26.031 1 98.75 450 VAL A C 1
ATOM 3614 O O . VAL A 1 450 ? 2.43 -14.438 -26.109 1 98.75 450 VAL A O 1
ATOM 3617 N N . ARG A 1 451 ? 1.144 -16.25 -26.312 1 98.25 451 ARG A N 1
ATOM 3618 C CA . ARG A 1 451 ? -0.065 -15.516 -26.688 1 98.25 451 ARG A CA 1
ATOM 3619 C C . ARG A 1 451 ? -1.074 -15.508 -25.547 1 98.25 451 ARG A C 1
ATOM 3621 O O . ARG A 1 451 ? -1.421 -16.562 -25.016 1 98.25 451 ARG A O 1
ATOM 3628 N N . GLY A 1 452 ? -1.436 -14.242 -25.172 1 97.31 452 GLY A N 1
ATOM 3629 C CA . GLY A 1 452 ? -2.568 -14.172 -24.266 1 97.31 452 GLY A CA 1
ATOM 3630 C C . GLY A 1 452 ? -3.873 -14.617 -24.906 1 97.31 452 GLY A C 1
ATOM 3631 O O . GLY A 1 452 ? -4.273 -14.094 -25.953 1 97.31 452 GLY A O 1
ATOM 3632 N N . MET A 1 453 ? -4.508 -15.625 -24.281 1 95.75 453 MET A N 1
ATOM 3633 C CA . MET A 1 453 ? -5.734 -16.188 -24.844 1 95.75 453 MET A CA 1
ATOM 3634 C C . MET A 1 453 ? -6.965 -15.617 -24.141 1 95.75 453 MET A C 1
ATOM 3636 O O . MET A 1 453 ? -6.844 -14.773 -23.25 1 95.75 453 MET A O 1
ATOM 3640 N N . GLY A 1 454 ? -8.148 -16.062 -24.625 1 92.19 454 GLY A N 1
ATOM 3641 C CA . GLY A 1 454 ? -9.375 -15.562 -24.047 1 92.19 454 GLY A CA 1
ATOM 3642 C C . GLY A 1 454 ? -9.609 -14.086 -24.312 1 92.19 454 GLY A C 1
ATOM 3643 O O . GLY A 1 454 ? -9.523 -13.641 -25.469 1 92.19 454 GLY A O 1
ATOM 3644 N N . GLY A 1 455 ? -9.883 -13.344 -23.203 1 88.56 455 GLY A N 1
ATOM 3645 C CA . GLY A 1 455 ? -10.148 -11.922 -23.359 1 88.56 455 GLY A CA 1
ATOM 3646 C C . GLY A 1 455 ? -8.977 -11.156 -23.938 1 88.56 455 GLY A C 1
ATOM 3647 O O . GLY A 1 455 ? -9.156 -10.117 -24.578 1 88.56 455 GLY A O 1
ATOM 3648 N N . CYS A 1 456 ? -7.812 -11.641 -23.766 1 93.44 456 CYS A N 1
ATOM 3649 C CA . CYS A 1 456 ? -6.605 -10.961 -24.203 1 93.44 456 CYS A CA 1
ATOM 3650 C C . CYS A 1 456 ? -6.445 -11.062 -25.719 1 93.44 456 CYS A C 1
ATOM 3652 O O . CYS A 1 456 ? -5.645 -10.344 -26.312 1 93.44 456 CYS A O 1
ATOM 3654 N N . SER A 1 457 ? -7.219 -11.938 -26.359 1 92.44 457 SER A N 1
ATOM 3655 C CA . SER A 1 457 ? -7.18 -12.047 -27.812 1 92.44 457 SER A CA 1
ATOM 3656 C C . SER A 1 457 ? -7.695 -10.766 -28.469 1 92.44 457 SER A C 1
ATOM 3658 O O . SER A 1 457 ? -7.266 -10.414 -29.562 1 92.44 457 SER A O 1
ATOM 3660 N N . GLU A 1 458 ? -8.617 -10.125 -27.797 1 88 458 GLU A N 1
ATOM 3661 C CA . GLU A 1 458 ? -9.195 -8.898 -28.344 1 88 458 GLU A CA 1
ATOM 3662 C C . GLU A 1 458 ? -8.133 -7.805 -28.469 1 88 458 GLU A C 1
ATOM 3664 O O . GLU A 1 458 ? -8.148 -7.023 -29.422 1 88 458 GLU A O 1
ATOM 3669 N N . THR A 1 459 ? -7.273 -7.789 -27.5 1 88.94 459 THR A N 1
ATOM 3670 C CA . THR A 1 459 ? -6.234 -6.766 -27.516 1 88.94 459 THR A CA 1
ATOM 3671 C C . THR A 1 459 ? -4.922 -7.332 -28.047 1 88.94 459 THR A C 1
ATOM 3673 O O . THR A 1 459 ? -3.904 -6.637 -28.078 1 88.94 459 THR A O 1
ATOM 3676 N N . ARG A 1 460 ? -4.879 -8.57 -28.438 1 94.44 460 ARG A N 1
ATOM 3677 C CA . ARG A 1 460 ? -3.762 -9.25 -29.094 1 94.44 460 ARG A CA 1
ATOM 3678 C C . ARG A 1 460 ? -2.496 -9.164 -28.25 1 94.44 460 ARG A C 1
ATOM 3680 O O . ARG A 1 460 ? -1.436 -8.773 -28.75 1 94.44 460 ARG A O 1
ATOM 3687 N N . VAL A 1 461 ? -2.648 -9.414 -27 1 96.5 461 VAL A N 1
ATOM 3688 C CA . VAL A 1 461 ? -1.522 -9.367 -26.062 1 96.5 461 VAL A CA 1
ATOM 3689 C C . VAL A 1 461 ? -0.606 -10.562 -26.312 1 96.5 461 VAL A C 1
ATOM 3691 O O . VAL A 1 461 ? -1.061 -11.711 -26.312 1 96.5 461 VAL A O 1
ATOM 3694 N N . GLN A 1 462 ? 0.676 -10.328 -26.5 1 97.69 462 GLN A N 1
ATOM 3695 C CA . GLN A 1 462 ? 1.654 -11.398 -26.672 1 97.69 462 GLN A CA 1
ATOM 3696 C C . GLN A 1 462 ? 3.049 -10.938 -26.25 1 97.69 462 GLN A C 1
ATOM 3698 O O . GLN A 1 462 ? 3.279 -9.742 -26.047 1 97.69 462 GLN A O 1
ATOM 3703 N N . GLN A 1 463 ? 3.877 -11.828 -26.062 1 98.38 463 GLN A N 1
ATOM 3704 C CA . GLN A 1 463 ? 5.301 -11.547 -25.906 1 98.38 463 GLN A CA 1
ATOM 3705 C C . GLN A 1 463 ? 6.148 -12.625 -26.562 1 98.38 463 GLN A C 1
ATOM 3707 O O . GLN A 1 463 ? 5.691 -13.758 -26.75 1 98.38 463 GLN A O 1
ATOM 3712 N N . LEU A 1 464 ? 7.324 -12.25 -26.969 1 97.88 464 LEU A N 1
ATOM 3713 C CA . LEU A 1 464 ? 8.234 -13.156 -27.672 1 97.88 464 LEU A CA 1
ATOM 3714 C C . LEU A 1 464 ? 9.516 -13.359 -26.859 1 97.88 464 LEU A C 1
ATOM 3716 O O . LEU A 1 464 ? 9.844 -12.555 -26 1 97.88 464 LEU A O 1
ATOM 3720 N N . ALA A 1 465 ? 10.148 -14.438 -27.062 1 97.5 465 ALA A N 1
ATOM 3721 C CA . ALA A 1 465 ? 11.5 -14.781 -26.641 1 97.5 465 ALA A CA 1
ATOM 3722 C C . ALA A 1 465 ? 12.242 -15.539 -27.75 1 97.5 465 ALA A C 1
ATOM 3724 O O . ALA A 1 465 ? 11.711 -15.711 -28.844 1 97.5 465 ALA A O 1
ATOM 3725 N N . MET A 1 466 ? 13.578 -15.852 -27.5 1 97.19 466 MET A N 1
ATOM 3726 C CA . MET A 1 466 ? 14.359 -16.516 -28.547 1 97.19 466 MET A CA 1
ATOM 3727 C C . MET A 1 466 ? 15.031 -17.781 -27.984 1 97.19 466 MET A C 1
ATOM 3729 O O . MET A 1 466 ? 15.516 -17.781 -26.859 1 97.19 466 MET A O 1
ATOM 3733 N N . LEU A 1 467 ? 14.906 -18.828 -28.75 1 97.5 467 LEU A N 1
ATOM 3734 C CA . LEU A 1 467 ? 15.719 -20.016 -28.562 1 97.5 467 LEU A CA 1
ATOM 3735 C C . LEU A 1 467 ? 16.922 -20 -29.5 1 97.5 467 LEU A C 1
ATOM 3737 O O . LEU A 1 467 ? 16.781 -20.109 -30.719 1 97.5 467 LEU A O 1
ATOM 3741 N N . ARG A 1 468 ? 18.094 -19.938 -28.922 1 97.06 468 ARG A N 1
ATOM 3742 C CA . ARG A 1 468 ? 19.297 -19.734 -29.734 1 97.06 468 ARG A CA 1
ATOM 3743 C C . ARG A 1 468 ? 20.234 -20.938 -29.609 1 97.06 468 ARG A C 1
ATOM 3745 O O . ARG A 1 468 ? 20.672 -21.297 -28.516 1 97.06 468 ARG A O 1
ATOM 3752 N N . TYR A 1 469 ? 20.5 -21.562 -30.703 1 96.69 469 TYR A N 1
ATOM 3753 C CA . TYR A 1 469 ? 21.469 -22.656 -30.781 1 96.69 469 TYR A CA 1
ATOM 3754 C C . TYR A 1 469 ? 22.891 -22.141 -30.781 1 96.69 469 TYR A C 1
ATOM 3756 O O . TYR A 1 469 ? 23.188 -21.109 -31.406 1 96.69 469 TYR A O 1
ATOM 3764 N N . LYS A 1 470 ? 23.703 -22.859 -30 1 94.5 470 LYS A N 1
ATOM 3765 C CA . LYS A 1 470 ? 25.125 -22.516 -30.047 1 94.5 470 LYS A CA 1
ATOM 3766 C C . LYS A 1 470 ? 25.625 -22.422 -31.484 1 94.5 470 LYS A C 1
ATOM 3768 O O . LYS A 1 470 ? 25.422 -23.344 -32.281 1 94.5 470 LYS A O 1
ATOM 3773 N N . GLY A 1 471 ? 26.297 -21.328 -31.781 1 93.44 471 GLY A N 1
ATOM 3774 C CA . GLY A 1 471 ? 26.828 -21.125 -33.125 1 93.44 471 GLY A CA 1
ATOM 3775 C C . GLY A 1 471 ? 25.891 -20.344 -34.031 1 93.44 471 GLY A C 1
ATOM 3776 O O . GLY A 1 471 ? 26.266 -19.953 -35.125 1 93.44 471 GLY A O 1
ATOM 3777 N N . ALA A 1 472 ? 24.734 -20.125 -33.562 1 95 472 ALA A N 1
ATOM 3778 C CA . ALA A 1 472 ? 23.75 -19.438 -34.406 1 95 472 ALA A CA 1
ATOM 3779 C C . ALA A 1 472 ? 23.922 -17.922 -34.312 1 95 472 ALA A C 1
ATOM 3781 O O . ALA A 1 472 ? 24.609 -17.422 -33.406 1 95 472 ALA A O 1
ATOM 3782 N N . SER A 1 473 ? 23.297 -17.219 -35.281 1 90.88 473 SER A N 1
ATOM 3783 C CA . SER A 1 473 ? 23.25 -15.758 -35.25 1 90.88 473 SER A CA 1
ATOM 3784 C C . SER A 1 473 ? 22.391 -15.266 -34.062 1 90.88 473 SER A C 1
ATOM 3786 O O . SER A 1 473 ? 21.516 -15.984 -33.594 1 90.88 473 SER A O 1
ATOM 3788 N N . LYS A 1 474 ? 22.625 -14.008 -33.719 1 87.06 474 LYS A N 1
ATOM 3789 C CA . LYS A 1 474 ? 21.891 -13.414 -32.625 1 87.06 474 LYS A CA 1
ATOM 3790 C C . LYS A 1 474 ? 20.453 -13.102 -33.031 1 87.06 474 LYS A C 1
ATOM 3792 O O . LYS A 1 474 ? 19.562 -13.016 -32.156 1 87.06 474 LYS A O 1
ATOM 3797 N N . LYS A 1 475 ? 20.234 -13.023 -34.25 1 90.06 475 LYS A N 1
ATOM 3798 C CA . LYS A 1 475 ? 18.906 -12.68 -34.75 1 90.06 475 LYS A CA 1
ATOM 3799 C C . LYS A 1 475 ? 18.234 -13.875 -35.406 1 90.06 475 LYS A C 1
ATOM 3801 O O . LYS A 1 475 ? 18.875 -14.633 -36.125 1 90.06 475 LYS A O 1
ATOM 3806 N N . PRO A 1 476 ? 16.969 -14.023 -35.125 1 92.69 476 PRO A N 1
ATOM 3807 C CA . PRO A 1 476 ? 16.25 -15.094 -35.844 1 92.69 476 PRO A CA 1
ATOM 3808 C C . PRO A 1 476 ? 16.234 -14.898 -37.344 1 92.69 476 PRO A C 1
ATOM 3810 O O . PRO A 1 476 ? 16.219 -13.758 -37.812 1 92.69 476 PRO A O 1
ATOM 3813 N N . GLN A 1 477 ? 16.125 -15.992 -38 1 88 477 GLN A N 1
ATOM 3814 C CA . GLN A 1 477 ? 16.094 -15.953 -39.469 1 88 477 GLN A CA 1
ATOM 3815 C C . GLN A 1 477 ? 14.727 -15.484 -39.969 1 88 477 GLN A C 1
ATOM 3817 O O . GLN A 1 477 ? 14.648 -14.742 -40.969 1 88 477 GLN A O 1
ATOM 3822 N N . LEU A 1 478 ? 13.766 -15.945 -39.281 1 90.81 478 LEU A N 1
ATOM 3823 C CA . LEU A 1 478 ? 12.406 -15.57 -39.688 1 90.81 478 LEU A CA 1
ATOM 3824 C C . LEU A 1 478 ? 11.953 -14.312 -38.969 1 90.81 478 LEU A C 1
ATOM 3826 O O . LEU A 1 478 ? 12.469 -13.992 -37.906 1 90.81 478 LEU A O 1
ATOM 3830 N N . GLN A 1 479 ? 10.969 -13.711 -39.594 1 93.69 479 GLN A N 1
ATOM 3831 C CA . GLN A 1 479 ? 10.367 -12.531 -38.969 1 93.69 479 GLN A CA 1
ATOM 3832 C C . GLN A 1 479 ? 9.641 -12.906 -37.688 1 93.69 479 GLN A C 1
ATOM 3834 O O . GLN A 1 479 ? 9.133 -14.023 -37.562 1 93.69 479 GLN A O 1
ATOM 3839 N N . ALA A 1 480 ? 9.562 -11.891 -36.812 1 95.31 480 ALA A N 1
ATOM 3840 C CA . ALA A 1 480 ? 8.836 -12.102 -35.562 1 95.31 480 ALA A CA 1
ATOM 3841 C C . ALA A 1 480 ? 7.375 -12.43 -35.812 1 95.31 480 ALA A C 1
ATOM 3843 O O . ALA A 1 480 ? 6.715 -11.773 -36.625 1 95.31 480 ALA A O 1
ATOM 3844 N N . PRO A 1 481 ? 6.863 -13.461 -35.219 1 97.06 481 PRO A N 1
ATOM 3845 C CA . PRO A 1 481 ? 5.445 -13.781 -35.406 1 97.06 481 PRO A CA 1
ATOM 3846 C C . PRO A 1 481 ? 4.516 -12.734 -34.781 1 97.06 481 PRO A C 1
ATOM 3848 O O . PRO A 1 481 ? 4.805 -12.188 -33.719 1 97.06 481 PRO A O 1
ATOM 3851 N N . ALA A 1 482 ? 3.418 -12.484 -35.469 1 94.69 482 ALA A N 1
ATOM 3852 C CA . ALA A 1 482 ? 2.342 -11.648 -34.938 1 94.69 482 ALA A CA 1
ATOM 3853 C C . ALA A 1 482 ? 1.329 -12.477 -34.156 1 94.69 482 ALA A C 1
ATOM 3855 O O . ALA A 1 482 ? 1.359 -13.711 -34.219 1 94.69 482 ALA A O 1
ATOM 3856 N N . TYR A 1 483 ? 0.504 -11.781 -33.5 1 95.19 483 TYR A N 1
ATOM 3857 C CA . TYR A 1 483 ? -0.482 -12.492 -32.688 1 95.19 483 TYR A CA 1
ATOM 3858 C C . TYR A 1 483 ? -1.365 -13.383 -33.562 1 95.19 483 TYR A C 1
ATOM 3860 O O . TYR A 1 483 ? -1.525 -14.57 -33.281 1 95.19 483 TYR A O 1
ATOM 3868 N N . ASN A 1 484 ? -1.983 -12.805 -34.625 1 93.69 484 ASN A N 1
ATOM 3869 C CA . ASN A 1 484 ? -2.918 -13.523 -35.469 1 93.69 484 ASN A CA 1
ATOM 3870 C C . ASN A 1 484 ? -2.188 -14.461 -36.438 1 93.69 484 ASN A C 1
ATOM 3872 O O . ASN A 1 484 ? -2.705 -15.516 -36.781 1 93.69 484 ASN A O 1
ATOM 3876 N N . GLU A 1 485 ? -1.061 -13.938 -36.875 1 92.88 485 GLU A N 1
ATOM 3877 C CA . GLU A 1 485 ? -0.184 -14.773 -37.719 1 92.88 485 GLU A CA 1
ATOM 3878 C C . GLU A 1 485 ? 0.96 -15.352 -36.875 1 92.88 485 GLU A C 1
ATOM 3880 O O . GLU A 1 485 ? 2.133 -15.141 -37.188 1 92.88 485 GLU A O 1
ATOM 3885 N N . GLY A 1 486 ? 0.507 -16.109 -35.938 1 94.62 486 GLY A N 1
ATOM 3886 C CA . GLY A 1 486 ? 1.483 -16.625 -34.969 1 94.62 486 GLY A CA 1
ATOM 3887 C C . GLY A 1 486 ? 2.047 -17.969 -35.375 1 94.62 486 GLY A C 1
ATOM 3888 O O . GLY A 1 486 ? 1.756 -18.484 -36.438 1 94.62 486 GLY A O 1
ATOM 3889 N N . LEU A 1 487 ? 2.906 -18.516 -34.5 1 96.88 487 LEU A N 1
ATOM 3890 C CA . LEU A 1 487 ? 3.426 -19.859 -34.688 1 96.88 487 LEU A CA 1
ATOM 3891 C C . LEU A 1 487 ? 2.293 -20.875 -34.719 1 96.88 487 LEU A C 1
ATOM 3893 O O . LEU A 1 487 ? 1.295 -20.719 -34 1 96.88 487 LEU A O 1
ATOM 3897 N N . PRO A 1 488 ? 2.432 -21.859 -35.562 1 94.94 488 PRO A N 1
ATOM 3898 C CA . PRO A 1 488 ? 1.397 -22.891 -35.562 1 94.94 488 PRO A CA 1
ATOM 3899 C C . PRO A 1 488 ? 1.219 -23.531 -34.188 1 94.94 488 PRO A C 1
ATOM 3901 O O . PRO A 1 488 ? 2.201 -23.938 -33.531 1 94.94 488 PRO A O 1
ATOM 3904 N N . GLN A 1 489 ? 0.011 -23.672 -33.75 1 93.38 489 GLN A N 1
ATOM 3905 C CA . GLN A 1 489 ? -0.277 -24.172 -32.406 1 93.38 489 GLN A CA 1
ATOM 3906 C C . GLN A 1 489 ? -0.153 -25.688 -32.344 1 93.38 489 GLN A C 1
ATOM 3908 O O . GLN A 1 489 ? 0.291 -26.234 -31.344 1 93.38 489 GLN A O 1
ATOM 3913 N N . GLY A 1 490 ? -0.625 -26.422 -33.438 1 95.94 490 GLY A N 1
ATOM 3914 C CA . GLY A 1 490 ? -0.594 -27.875 -33.469 1 95.94 490 GLY A CA 1
ATOM 3915 C C . GLY A 1 490 ? -1.428 -28.5 -32.375 1 95.94 490 GLY A C 1
ATOM 3916 O O . GLY A 1 490 ? -2.543 -28.062 -32.094 1 95.94 490 GLY A O 1
ATOM 3917 N N . LEU A 1 491 ? -0.934 -29.656 -31.844 1 96.88 491 LEU A N 1
ATOM 3918 C CA . LEU A 1 491 ? -1.565 -30.297 -30.703 1 96.88 491 LEU A CA 1
ATOM 3919 C C . LEU A 1 491 ? -1.341 -29.484 -29.438 1 96.88 491 LEU A C 1
ATOM 3921 O O . LEU A 1 491 ? -0.198 -29.281 -29.016 1 96.88 491 LEU A O 1
ATOM 3925 N N . VAL A 1 492 ? -2.475 -29.016 -28.844 1 96.94 492 VAL A N 1
ATOM 3926 C CA . VAL A 1 492 ? -2.385 -28.094 -27.719 1 96.94 492 VAL A CA 1
ATOM 3927 C C . VAL A 1 492 ? -2.777 -28.828 -26.422 1 96.94 492 VAL A C 1
ATOM 3929 O O . VAL A 1 492 ? -3.844 -29.438 -26.359 1 96.94 492 VAL A O 1
ATOM 3932 N N . LEU A 1 493 ? -1.937 -28.766 -25.453 1 97.56 493 LEU A N 1
ATOM 3933 C CA . LEU A 1 493 ? -2.312 -29.219 -24.125 1 97.56 493 LEU A CA 1
ATOM 3934 C C . LEU A 1 493 ? -3.092 -28.141 -23.375 1 97.56 493 LEU A C 1
ATOM 3936 O O . LEU A 1 493 ? -2.689 -26.984 -23.359 1 97.56 493 LEU A O 1
ATOM 3940 N N . ASN A 1 494 ? -4.246 -28.578 -22.719 1 95.56 494 ASN A N 1
ATOM 3941 C CA . ASN A 1 494 ? -4.977 -27.719 -21.797 1 95.56 494 ASN A CA 1
ATOM 3942 C C . ASN A 1 494 ? -5.555 -26.5 -22.5 1 95.56 494 ASN A C 1
ATOM 3944 O O . ASN A 1 494 ? -5.422 -25.375 -22.016 1 95.56 494 ASN A O 1
ATOM 3948 N N . ALA A 1 495 ? -6.125 -26.719 -23.656 1 92.38 495 ALA A N 1
ATOM 3949 C CA . ALA A 1 495 ? -6.684 -25.641 -24.469 1 92.38 495 ALA A CA 1
ATOM 3950 C C . ALA A 1 495 ? -7.852 -24.969 -23.75 1 92.38 495 ALA A C 1
ATOM 3952 O O . ALA A 1 495 ? -8.633 -25.641 -23.062 1 92.38 495 ALA A O 1
ATOM 3953 N N . LEU A 1 496 ? -7.895 -23.641 -23.938 1 89.25 496 LEU A N 1
ATOM 3954 C CA . LEU A 1 496 ? -9 -22.875 -23.375 1 89.25 496 LEU A CA 1
ATOM 3955 C C . LEU A 1 496 ? -10.336 -23.375 -23.906 1 89.25 496 LEU A C 1
ATOM 3957 O O . LEU A 1 496 ? -10.477 -23.625 -25.109 1 89.25 496 LEU A O 1
ATOM 3961 N N . ASN A 1 497 ? -11.359 -23.609 -23.094 1 80.25 497 ASN A N 1
ATOM 3962 C CA . ASN A 1 497 ? -12.734 -24 -23.422 1 80.25 497 ASN A CA 1
ATOM 3963 C C . ASN A 1 497 ? -12.797 -25.406 -24 1 80.25 497 ASN A C 1
ATOM 3965 O O . ASN A 1 497 ? -13.719 -25.719 -24.75 1 80.25 497 ASN A O 1
ATOM 3969 N N . ALA A 1 498 ? -11.805 -26.203 -23.766 1 81.31 498 ALA A N 1
ATOM 3970 C CA . ALA A 1 498 ? -11.797 -27.547 -24.328 1 81.31 498 ALA A CA 1
ATOM 3971 C C . ALA A 1 498 ? -12.875 -28.406 -23.688 1 81.31 498 ALA A C 1
ATOM 3973 O O . ALA A 1 498 ? -13.195 -28.25 -22.5 1 81.31 498 ALA A O 1
ATOM 3974 N N . THR A 1 499 ? -13.398 -29.266 -24.5 1 81.56 499 THR A N 1
ATOM 3975 C CA . THR A 1 499 ? -14.266 -30.328 -24 1 81.56 499 THR A CA 1
ATOM 3976 C C . THR A 1 499 ? -13.445 -31.578 -23.672 1 81.56 499 THR A C 1
ATOM 3978 O O . THR A 1 499 ? -12.742 -32.125 -24.531 1 81.56 499 THR A O 1
ATOM 3981 N N . CYS A 1 500 ? -13.523 -32.125 -22.531 1 84.38 500 CYS A N 1
ATOM 3982 C CA . CYS A 1 500 ? -12.586 -33.125 -22.062 1 84.38 500 CYS A CA 1
ATOM 3983 C C . CYS A 1 500 ? -13.266 -34.5 -21.938 1 84.38 500 CYS A C 1
ATOM 3985 O O . CYS A 1 500 ? -12.625 -35.469 -21.562 1 84.38 500 CYS A O 1
ATOM 3987 N N . GLU A 1 501 ? -14.508 -34.531 -22.297 1 77.75 501 GLU A N 1
ATOM 3988 C CA . GLU A 1 501 ? -15.242 -35.781 -22.172 1 77.75 501 GLU A CA 1
ATOM 3989 C C . GLU A 1 501 ? -14.984 -36.688 -23.375 1 77.75 501 GLU A C 1
ATOM 3991 O O . GLU A 1 501 ? -15.141 -37.906 -23.297 1 77.75 501 GLU A O 1
ATOM 3996 N N . VAL A 1 502 ? -14.641 -36 -24.453 1 75.94 502 VAL A N 1
ATOM 3997 C CA . VAL A 1 502 ? -14.359 -36.781 -25.656 1 75.94 502 VAL A CA 1
ATOM 3998 C C . VAL A 1 502 ? -12.953 -36.438 -26.156 1 75.94 502 VAL A C 1
ATOM 4000 O O . VAL A 1 502 ? -12.531 -35.281 -26.125 1 75.94 502 VAL A O 1
ATOM 4003 N N . PRO A 1 503 ? -12.289 -37.469 -26.484 1 79.06 503 PRO A N 1
ATOM 4004 C CA . PRO A 1 503 ? -10.969 -37.188 -27.047 1 79.06 503 PRO A CA 1
ATOM 4005 C C . PRO A 1 503 ? -11.031 -36.281 -28.297 1 79.06 503 PRO A C 1
ATOM 4007 O O . PRO A 1 503 ? -11.938 -36.438 -29.109 1 79.06 503 PRO A O 1
ATOM 4010 N N . LEU A 1 504 ? -10.164 -35.375 -28.312 1 83.62 504 LEU A N 1
ATOM 4011 C CA . LEU A 1 504 ? -10.07 -34.469 -29.453 1 83.62 504 LEU A CA 1
ATOM 4012 C C . LEU A 1 504 ? -8.734 -34.625 -30.156 1 83.62 504 LEU A C 1
ATOM 4014 O O . LEU A 1 504 ? -7.75 -35.062 -29.547 1 83.62 504 LEU A O 1
ATOM 4018 N N . ASP A 1 505 ? -8.75 -34.25 -31.422 1 86.25 505 ASP A N 1
ATOM 4019 C CA . ASP A 1 505 ? -7.555 -34.438 -32.219 1 86.25 505 ASP A CA 1
ATOM 4020 C C . ASP A 1 505 ? -6.559 -33.312 -32.031 1 86.25 505 ASP A C 1
ATOM 4022 O O . ASP A 1 505 ? -5.352 -33.5 -32.188 1 86.25 505 ASP A O 1
ATOM 4026 N N . ASP A 1 506 ? -7.039 -32.281 -31.609 1 91.38 506 ASP A N 1
ATOM 4027 C CA . ASP A 1 506 ? -6.164 -31.109 -31.625 1 91.38 506 ASP A CA 1
ATOM 4028 C C . ASP A 1 506 ? -5.879 -30.625 -30.203 1 91.38 506 ASP A C 1
ATOM 4030 O O . ASP A 1 506 ? -5.215 -29.594 -30.016 1 91.38 506 ASP A O 1
ATOM 4034 N N . THR A 1 507 ? -6.387 -31.312 -29.25 1 93.62 507 THR A N 1
ATOM 4035 C CA . THR A 1 507 ? -6.145 -30.875 -27.875 1 93.62 507 THR A CA 1
ATOM 4036 C C . THR A 1 507 ? -6.074 -32.094 -26.938 1 93.62 507 THR A C 1
ATOM 4038 O O . THR A 1 507 ? -6.68 -33.125 -27.203 1 93.62 507 THR A O 1
ATOM 4041 N N . ILE A 1 508 ? -5.285 -31.969 -25.953 1 95.12 508 ILE A N 1
ATOM 4042 C CA . ILE A 1 508 ? -5.238 -32.906 -24.828 1 95.12 508 ILE A CA 1
ATOM 4043 C C . ILE A 1 508 ? -5.637 -32.188 -23.547 1 95.12 508 ILE A C 1
ATOM 4045 O O . ILE A 1 508 ? -5.027 -31.172 -23.172 1 95.12 508 ILE A O 1
ATOM 4049 N N . CYS A 1 509 ? -6.676 -32.656 -22.922 1 93.56 509 CYS A N 1
ATOM 4050 C CA . CYS A 1 509 ? -7.062 -32.125 -21.625 1 93.56 509 CYS A CA 1
ATOM 4051 C C . CYS A 1 509 ? -6.102 -32.562 -20.531 1 93.56 509 CYS A C 1
ATOM 4053 O O . CYS A 1 509 ? -5.52 -33.625 -20.609 1 93.56 509 CYS A O 1
ATOM 4055 N N . VAL A 1 510 ? -5.969 -31.75 -19.531 1 94.31 510 VAL A N 1
ATOM 4056 C CA . VAL A 1 510 ? -5.066 -32.094 -18.438 1 94.31 510 VAL A CA 1
ATOM 4057 C C . VAL A 1 510 ? -5.551 -33.375 -17.75 1 94.31 510 VAL A C 1
ATOM 4059 O O . VAL A 1 510 ? -4.742 -34.156 -17.266 1 94.31 510 VAL A O 1
ATOM 4062 N N . SER A 1 511 ? -6.91 -33.594 -17.734 1 93.19 511 SER A N 1
ATOM 4063 C CA . SER A 1 511 ? -7.477 -34.781 -17.109 1 93.19 511 SER A CA 1
ATOM 4064 C C . SER A 1 511 ? -7.062 -36.031 -17.844 1 93.19 511 SER A C 1
ATOM 4066 O O . SER A 1 511 ? -7.223 -37.156 -17.328 1 93.19 511 SER A O 1
ATOM 4068 N N . ASN A 1 512 ? -6.516 -35.844 -19.047 1 93.19 512 ASN A N 1
ATOM 4069 C CA . ASN A 1 512 ? -6.09 -37 -19.828 1 93.19 512 ASN A CA 1
ATOM 4070 C C . ASN A 1 512 ? -4.605 -37.312 -19.625 1 93.19 512 ASN A C 1
ATOM 4072 O O . ASN A 1 512 ? -4.066 -38.219 -20.25 1 93.19 512 ASN A O 1
ATOM 4076 N N . LEU A 1 513 ? -3.992 -36.531 -18.828 1 96.31 513 LEU A N 1
ATOM 4077 C CA . LEU A 1 513 ? -2.631 -36.844 -18.422 1 96.31 513 LEU A CA 1
ATOM 4078 C C . LEU A 1 513 ? -2.625 -37.969 -17.375 1 96.31 513 LEU A C 1
ATOM 4080 O O . LEU A 1 513 ? -3.652 -38.219 -16.734 1 96.31 513 LEU A O 1
ATOM 4084 N N . GLU A 1 514 ? -1.474 -38.656 -17.219 1 97.19 514 GLU A N 1
ATOM 4085 C CA . GLU A 1 514 ? -1.36 -39.781 -16.297 1 97.19 514 GLU A CA 1
ATOM 4086 C C . GLU A 1 514 ? -0.244 -39.562 -15.281 1 97.19 514 GLU A C 1
ATOM 4088 O O . GLU A 1 514 ? 0.876 -39.188 -15.656 1 97.19 514 GLU A O 1
ATOM 4093 N N . SER A 1 515 ? -0.594 -39.781 -14.031 1 97.06 515 SER A N 1
ATOM 4094 C CA . SER A 1 515 ? 0.408 -39.656 -12.984 1 97.06 515 SER A CA 1
ATOM 4095 C C . SER A 1 515 ? 1.509 -40.719 -13.148 1 97.06 515 SER A C 1
ATOM 4097 O O . SER A 1 515 ? 1.236 -41.844 -13.516 1 97.06 515 SER A O 1
ATOM 4099 N N . LYS A 1 516 ? 2.705 -40.312 -12.93 1 96.25 516 LYS A N 1
ATOM 4100 C CA . LYS A 1 516 ? 3.836 -41.25 -12.984 1 96.25 516 LYS A CA 1
ATOM 4101 C C . LYS A 1 516 ? 4.008 -41.969 -11.656 1 96.25 516 LYS A C 1
ATOM 4103 O O . LYS A 1 516 ? 4.383 -43.156 -11.633 1 96.25 516 LYS A O 1
ATOM 4108 N N . ALA A 1 517 ? 3.729 -41.281 -10.609 1 93.44 517 ALA A N 1
ATOM 4109 C CA . ALA A 1 517 ? 3.904 -41.844 -9.273 1 93.44 517 ALA A CA 1
ATOM 4110 C C . ALA A 1 517 ? 2.803 -42.844 -8.961 1 93.44 517 ALA A C 1
ATOM 4112 O O . ALA A 1 517 ? 1.708 -42.781 -9.523 1 93.44 517 ALA A O 1
ATOM 4113 N N . GLU A 1 518 ? 3.146 -43.75 -8.023 1 93.5 518 GLU A N 1
ATOM 4114 C CA . GLU A 1 518 ? 2.143 -44.688 -7.523 1 93.5 518 GLU A CA 1
ATOM 4115 C C . GLU A 1 518 ? 1.021 -43.938 -6.789 1 93.5 518 GLU A C 1
ATOM 4117 O O . GLU A 1 518 ? 1.273 -43 -6.055 1 93.5 518 GLU A O 1
ATOM 4122 N N . ILE A 1 519 ? -0.14 -44.469 -7.016 1 95.88 519 ILE A N 1
ATOM 4123 C CA . ILE A 1 519 ? -1.314 -43.812 -6.445 1 95.88 519 ILE A CA 1
ATOM 4124 C C . ILE A 1 519 ? -1.847 -44.625 -5.277 1 95.88 519 ILE A C 1
ATOM 4126 O O . ILE A 1 519 ? -1.938 -45.875 -5.363 1 95.88 519 ILE A O 1
ATOM 4130 N N . ASP A 1 520 ? -2.105 -43.969 -4.18 1 94.06 520 ASP A N 1
ATOM 4131 C CA . ASP A 1 520 ? -2.807 -44.625 -3.072 1 94.06 520 ASP A CA 1
ATOM 4132 C C . ASP A 1 520 ? -4.121 -45.25 -3.535 1 94.06 520 ASP A C 1
ATOM 4134 O O . ASP A 1 520 ? -5 -44.531 -4.039 1 94.06 520 ASP A O 1
ATOM 4138 N N . LYS A 1 521 ? -4.324 -46.469 -3.223 1 94.25 521 LYS A N 1
ATOM 4139 C CA . LYS A 1 521 ? -5.496 -47.188 -3.705 1 94.25 521 LYS A CA 1
ATOM 4140 C C . LYS A 1 521 ? -6.781 -46.594 -3.145 1 94.25 521 LYS A C 1
ATOM 4142 O O . LYS A 1 521 ? -7.852 -46.719 -3.742 1 94.25 521 LYS A O 1
ATOM 4147 N N . ARG A 1 522 ? -6.723 -45.969 -2.002 1 94.06 522 ARG A N 1
ATOM 4148 C CA . ARG A 1 522 ? -7.906 -45.375 -1.394 1 94.06 522 ARG A CA 1
ATOM 4149 C C . ARG A 1 522 ? -8.461 -44.25 -2.256 1 94.06 522 ARG A C 1
ATOM 4151 O O . ARG A 1 522 ? -9.664 -43.969 -2.248 1 94.06 522 ARG A O 1
ATOM 4158 N N . ILE A 1 523 ? -7.559 -43.625 -3.031 1 96.56 523 ILE A N 1
ATOM 4159 C CA . ILE A 1 523 ? -7.938 -42.531 -3.924 1 96.56 523 ILE A CA 1
ATOM 4160 C C . ILE A 1 523 ? -8.805 -43.094 -5.055 1 96.56 523 ILE A C 1
ATOM 4162 O O . ILE A 1 523 ? -9.688 -42.375 -5.559 1 96.56 523 ILE A O 1
ATOM 4166 N N . LEU A 1 524 ? -8.578 -44.344 -5.422 1 96.19 524 LEU A N 1
ATOM 4167 C CA . LEU A 1 524 ? -9.195 -44.938 -6.609 1 96.19 524 LEU A CA 1
ATOM 4168 C C . LEU A 1 524 ? -10.5 -45.625 -6.258 1 96.19 524 LEU A C 1
ATOM 4170 O O . LEU A 1 524 ? -11.164 -46.188 -7.133 1 96.19 524 LEU A O 1
ATOM 4174 N N . LYS A 1 525 ? -10.836 -45.562 -5.031 1 94.31 525 LYS A N 1
ATOM 4175 C CA . LYS A 1 525 ? -12.125 -46.125 -4.652 1 94.31 525 LYS A CA 1
ATOM 4176 C C . LYS A 1 525 ? -13.273 -45.312 -5.238 1 94.31 525 LYS A C 1
ATOM 4178 O O . LYS A 1 525 ? -13.141 -44.094 -5.449 1 94.31 525 LYS A O 1
ATOM 4183 N N . LYS A 1 526 ? -14.328 -45.969 -5.398 1 91.38 526 LYS A N 1
ATOM 4184 C CA . LYS A 1 526 ? -15.477 -45.312 -6.027 1 91.38 526 LYS A CA 1
ATOM 4185 C C . LYS A 1 526 ? -16.016 -44.188 -5.145 1 91.38 526 LYS A C 1
ATOM 4187 O O . LYS A 1 526 ? -16.312 -43.094 -5.633 1 91.38 526 LYS A O 1
ATOM 4192 N N . GLU A 1 527 ? -16.109 -44.531 -3.828 1 93.44 527 GLU A N 1
ATOM 4193 C CA . GLU A 1 527 ? -16.688 -43.531 -2.928 1 93.44 527 GLU A CA 1
ATOM 4194 C C . GLU A 1 527 ? -15.633 -42.938 -2.012 1 93.44 527 GLU A C 1
ATOM 4196 O O . GLU A 1 527 ? -14.891 -43.656 -1.348 1 93.44 527 GLU A O 1
ATOM 4201 N N . PRO A 1 528 ? -15.586 -41.562 -2.004 1 96.75 528 PRO A N 1
ATOM 4202 C CA . PRO A 1 528 ? -14.711 -40.938 -1.032 1 96.75 528 PRO A CA 1
ATOM 4203 C C . PRO A 1 528 ? -15.289 -40.906 0.38 1 96.75 528 PRO A C 1
ATOM 4205 O O . PRO A 1 528 ? -16.438 -41.344 0.583 1 96.75 528 PRO A O 1
ATOM 4208 N N . ASP A 1 529 ? -14.477 -40.438 1.36 1 97.44 529 ASP A N 1
ATOM 4209 C CA . ASP A 1 529 ? -14.961 -40.281 2.727 1 97.44 529 ASP A CA 1
ATOM 4210 C C . ASP A 1 529 ? -15.844 -39.031 2.867 1 97.44 529 ASP A C 1
ATOM 4212 O O . ASP A 1 529 ? -16.781 -39.031 3.666 1 97.44 529 ASP A O 1
ATOM 4216 N N . MET A 1 530 ? -15.469 -38.031 2.137 1 96.88 530 MET A N 1
ATOM 4217 C CA . MET A 1 530 ? -16.203 -36.75 2.146 1 96.88 530 MET A CA 1
ATOM 4218 C C . MET A 1 530 ? -16.297 -36.188 0.743 1 96.88 530 MET A C 1
ATOM 4220 O O . MET A 1 530 ? -15.352 -36.25 -0.038 1 96.88 530 MET A O 1
ATOM 4224 N N . LYS A 1 531 ? -17.484 -35.562 0.546 1 96.31 531 LYS A N 1
ATOM 4225 C CA . LYS A 1 531 ? -17.734 -34.938 -0.758 1 96.31 531 LYS A CA 1
ATOM 4226 C C . LYS A 1 531 ? -18.266 -33.531 -0.608 1 96.31 531 LYS A C 1
ATOM 4228 O O . LYS A 1 531 ? -19.188 -33.281 0.172 1 96.31 531 LYS A O 1
ATOM 4233 N N . PHE A 1 532 ? -17.609 -32.594 -1.331 1 96.88 532 PHE A N 1
ATOM 4234 C CA . PHE A 1 532 ? -18.078 -31.203 -1.349 1 96.88 532 PHE A CA 1
ATOM 4235 C C . PHE A 1 532 ? -18.406 -30.75 -2.77 1 96.88 532 PHE A C 1
ATOM 4237 O O . PHE A 1 532 ? -17.672 -31.078 -3.711 1 96.88 532 PHE A O 1
ATOM 4244 N N . TYR A 1 533 ? -19.547 -30.125 -2.982 1 95.75 533 TYR A N 1
ATOM 4245 C CA . TYR A 1 533 ? -19.859 -29.375 -4.191 1 95.75 533 TYR A CA 1
ATOM 4246 C C . TYR A 1 533 ? -19.641 -27.891 -3.982 1 95.75 533 TYR A C 1
ATOM 4248 O O . TYR A 1 533 ? -20.297 -27.266 -3.141 1 95.75 533 TYR A O 1
ATOM 4256 N N . LEU A 1 534 ? -18.719 -27.328 -4.723 1 96.88 534 LEU A N 1
ATOM 4257 C CA . LEU A 1 534 ? -18.344 -25.922 -4.543 1 96.88 534 LEU A CA 1
ATOM 4258 C C . LEU A 1 534 ? -18.562 -25.141 -5.832 1 96.88 534 LEU A C 1
ATOM 4260 O O . LEU A 1 534 ? -17.641 -25.031 -6.652 1 96.88 534 LEU A O 1
ATOM 4264 N N . PRO A 1 535 ? -19.672 -24.562 -5.984 1 95.44 535 PRO A N 1
ATOM 4265 C CA . PRO A 1 535 ? -19.844 -23.672 -7.133 1 95.44 535 PRO A CA 1
ATOM 4266 C C . PRO A 1 535 ? -19.062 -22.359 -7 1 95.44 535 PRO A C 1
ATOM 4268 O O . PRO A 1 535 ? -18.953 -21.828 -5.898 1 95.44 535 PRO A O 1
ATOM 4271 N N . VAL A 1 536 ? -18.562 -21.938 -8.07 1 95.25 536 VAL A N 1
ATOM 4272 C CA . VAL A 1 536 ? -17.875 -20.641 -8.164 1 95.25 536 VAL A CA 1
ATOM 4273 C C . VAL A 1 536 ? -18.719 -19.672 -8.992 1 95.25 536 VAL A C 1
ATOM 4275 O O . VAL A 1 536 ? -19.234 -20.031 -10.055 1 95.25 536 VAL A O 1
ATOM 4278 N N . GLY A 1 537 ? -18.875 -18.453 -8.43 1 92.12 537 GLY A N 1
ATOM 4279 C CA . GLY A 1 537 ? -19.688 -17.469 -9.133 1 92.12 537 GLY A CA 1
ATOM 4280 C C . GLY A 1 537 ? -19.516 -16.062 -8.586 1 92.12 537 GLY A C 1
ATOM 4281 O O . GLY A 1 537 ? -18.547 -15.758 -7.902 1 92.12 537 GLY A O 1
ATOM 4282 N N . PHE A 1 538 ? -20.453 -15.125 -9.094 1 91.88 538 PHE A N 1
ATOM 4283 C CA . PHE A 1 538 ? -20.406 -13.727 -8.68 1 91.88 538 PHE A CA 1
ATOM 4284 C C . PHE A 1 538 ? -21.781 -13.25 -8.227 1 91.88 538 PHE A C 1
ATOM 4286 O O . PHE A 1 538 ? -22.812 -13.789 -8.656 1 91.88 538 PHE A O 1
ATOM 4293 N N . GLN A 1 539 ? -21.75 -12.375 -7.32 1 91.69 539 GLN A N 1
ATOM 4294 C CA . GLN A 1 539 ? -22.938 -11.555 -7.035 1 91.69 539 GLN A CA 1
ATOM 4295 C C . GLN A 1 539 ? -22.828 -10.195 -7.715 1 91.69 539 GLN A C 1
ATOM 4297 O O . GLN A 1 539 ? -21.844 -9.469 -7.523 1 91.69 539 GLN A O 1
ATOM 4302 N N . GLN A 1 540 ? -23.797 -9.883 -8.516 1 91.62 540 GLN A N 1
ATOM 4303 C CA . GLN A 1 540 ? -23.828 -8.562 -9.141 1 91.62 540 GLN A CA 1
ATOM 4304 C C . GLN A 1 540 ? -24.625 -7.578 -8.289 1 91.62 540 GLN A C 1
ATOM 4306 O O . GLN A 1 540 ? -25.672 -7.926 -7.75 1 91.62 540 GLN A O 1
ATOM 4311 N N . TYR A 1 541 ? -24.125 -6.383 -8.148 1 92.25 541 TYR A N 1
ATOM 4312 C CA . TYR A 1 541 ? -24.797 -5.301 -7.43 1 92.25 541 TYR A CA 1
ATOM 4313 C C . TYR A 1 541 ? -25.219 -4.195 -8.391 1 92.25 541 TYR A C 1
ATOM 4315 O O . TYR A 1 541 ? -24.531 -3.906 -9.359 1 92.25 541 TYR A O 1
ATOM 4323 N N . THR A 1 542 ? -26.391 -3.637 -8.062 1 91.75 542 THR A N 1
ATOM 4324 C CA . THR A 1 542 ? -26.688 -2.344 -8.672 1 91.75 542 THR A CA 1
ATOM 4325 C C . THR A 1 542 ? -25.828 -1.247 -8.055 1 91.75 542 THR A C 1
ATOM 4327 O O . THR A 1 542 ? -25.266 -1.429 -6.969 1 91.75 542 THR A O 1
ATOM 4330 N N . LEU A 1 543 ? -25.703 -0.192 -8.758 1 91 543 LEU A N 1
ATOM 4331 C CA . LEU A 1 543 ? -24.953 0.934 -8.219 1 91 543 LEU A CA 1
ATOM 4332 C C . LEU A 1 543 ? -25.578 1.443 -6.926 1 91 543 LEU A C 1
ATOM 4334 O O . LEU A 1 543 ? -24.859 1.844 -6.004 1 91 543 LEU A O 1
ATOM 4338 N N . GLN A 1 544 ? -26.875 1.402 -6.805 1 89.12 544 GLN A N 1
ATOM 4339 C CA . GLN A 1 544 ? -27.578 1.844 -5.605 1 89.12 544 GLN A CA 1
ATOM 4340 C C . GLN A 1 544 ? -27.234 0.957 -4.41 1 89.12 544 GLN A C 1
ATOM 4342 O O . GLN A 1 544 ? -27.125 1.442 -3.283 1 89.12 544 GLN A O 1
ATOM 4347 N N . GLU A 1 545 ? -27.031 -0.262 -4.754 1 89.31 545 GLU A N 1
ATOM 4348 C CA . GLU A 1 545 ? -26.703 -1.204 -3.689 1 89.31 545 GLU A CA 1
ATOM 4349 C C . GLU A 1 545 ? -25.281 -0.995 -3.182 1 89.31 545 GLU A C 1
ATOM 4351 O O . GLU A 1 545 ? -25.031 -1.078 -1.979 1 89.31 545 GLU A O 1
ATOM 4356 N N . VAL A 1 546 ? -24.438 -0.729 -4.09 1 91.5 546 VAL A N 1
ATOM 4357 C CA . VAL A 1 546 ? -23.016 -0.604 -3.752 1 91.5 546 VAL A CA 1
ATOM 4358 C C . VAL A 1 546 ? -22.781 0.698 -2.992 1 91.5 546 VAL A C 1
ATOM 4360 O O . VAL A 1 546 ? -21.969 0.744 -2.062 1 91.5 546 VAL A O 1
ATOM 4363 N N . PHE A 1 547 ? -23.484 1.741 -3.404 1 90 547 PHE A N 1
ATOM 4364 C CA . PHE A 1 547 ? -23.172 3.072 -2.898 1 90 547 PHE A CA 1
ATOM 4365 C C . PHE A 1 547 ? -24.281 3.584 -1.994 1 90 547 PHE A C 1
ATOM 4367 O O . PHE A 1 547 ? -24.609 4.773 -2.016 1 90 547 PHE A O 1
ATOM 4374 N N . GLU A 1 548 ? -24.859 2.619 -1.263 1 84.12 548 GLU A N 1
ATOM 4375 C CA . GLU A 1 548 ? -25.797 3.02 -0.207 1 84.12 548 GLU A CA 1
ATOM 4376 C C . GLU A 1 548 ? -25.078 3.803 0.888 1 84.12 548 GLU A C 1
ATOM 4378 O O . GLU A 1 548 ? -24.016 3.389 1.362 1 84.12 548 GLU A O 1
ATOM 4383 N N . PRO A 1 549 ? -25.625 4.961 1.307 1 80.19 549 PRO A N 1
ATOM 4384 C CA . PRO A 1 549 ? -24.953 5.758 2.334 1 80.19 549 PRO A CA 1
ATOM 4385 C C . PRO A 1 549 ? -24.625 4.957 3.594 1 80.19 549 PRO A C 1
ATOM 4387 O O . PRO A 1 549 ? -25.438 4.141 4.031 1 80.19 549 PRO A O 1
ATOM 4390 N N . ASN A 1 550 ? -23.469 5.09 4.086 1 80.19 550 ASN A N 1
ATOM 4391 C CA . ASN A 1 550 ? -22.969 4.5 5.324 1 80.19 550 ASN A CA 1
ATOM 4392 C C . ASN A 1 550 ? -22.781 2.992 5.191 1 80.19 550 ASN A C 1
ATOM 4394 O O . ASN A 1 550 ? -22.688 2.281 6.195 1 80.19 550 ASN A O 1
ATOM 4398 N N . HIS A 1 551 ? -22.922 2.533 3.967 1 84.25 551 HIS A N 1
ATOM 4399 C CA . HIS A 1 551 ? -22.609 1.14 3.68 1 84.25 551 HIS A CA 1
ATOM 4400 C C . HIS A 1 551 ? -21.359 1.028 2.805 1 84.25 551 HIS A C 1
ATOM 4402 O O . HIS A 1 551 ? -21.156 1.846 1.904 1 84.25 551 HIS A O 1
ATOM 4408 N N . TYR A 1 552 ? -20.625 0.084 3.156 1 90.5 552 TYR A N 1
ATOM 4409 C CA . TYR A 1 552 ? -19.344 -0.058 2.465 1 90.5 552 TYR A CA 1
ATOM 4410 C C . TYR A 1 552 ? -19.156 -1.479 1.944 1 90.5 552 TYR A C 1
ATOM 4412 O O . TYR A 1 552 ? -18.203 -2.164 2.314 1 90.5 552 TYR A O 1
ATOM 4420 N N . ARG A 1 553 ? -19.953 -1.837 1.016 1 91 553 ARG A N 1
ATOM 4421 C CA . ARG A 1 553 ? -19.906 -3.168 0.42 1 91 553 ARG A CA 1
ATOM 4422 C C . ARG A 1 553 ? -18.656 -3.34 -0.436 1 91 553 ARG A C 1
ATOM 4424 O O . ARG A 1 553 ? -18.266 -2.428 -1.173 1 91 553 ARG A O 1
ATOM 4431 N N . ARG A 1 554 ? -18.094 -4.516 -0.299 1 93.12 554 ARG A N 1
ATOM 4432 C CA . ARG A 1 554 ? -16.953 -4.859 -1.14 1 93.12 554 ARG A CA 1
ATOM 4433 C C . ARG A 1 554 ? -17.391 -5.188 -2.561 1 93.12 554 ARG A C 1
ATOM 4435 O O . ARG A 1 554 ? -18.406 -5.859 -2.762 1 93.12 554 ARG A O 1
ATOM 4442 N N . PHE A 1 555 ? -16.641 -4.656 -3.549 1 94.31 555 PHE A N 1
ATOM 4443 C CA . PHE A 1 555 ? -16.953 -4.949 -4.941 1 94.31 555 PHE A CA 1
ATOM 4444 C C . PHE A 1 555 ? -15.742 -4.742 -5.832 1 94.31 555 PHE A C 1
ATOM 4446 O O . PHE A 1 555 ? -14.727 -4.191 -5.391 1 94.31 555 PHE A O 1
ATOM 4453 N N . MET A 1 556 ? -15.742 -5.254 -6.996 1 94.38 556 MET A N 1
ATOM 4454 C CA . MET A 1 556 ? -14.859 -4.91 -8.109 1 94.38 556 MET A CA 1
ATOM 4455 C C . MET A 1 556 ? -15.664 -4.605 -9.367 1 94.38 556 MET A C 1
ATOM 4457 O O . MET A 1 556 ? -16.859 -4.922 -9.438 1 94.38 556 MET A O 1
ATOM 4461 N N . VAL A 1 557 ? -15.055 -3.924 -10.266 1 93.25 557 VAL A N 1
ATOM 4462 C CA . VAL A 1 557 ? -15.68 -3.662 -11.555 1 93.25 557 VAL A CA 1
ATOM 4463 C C . VAL A 1 557 ? -15.133 -4.625 -12.602 1 93.25 557 VAL A C 1
ATOM 4465 O O . VAL A 1 557 ? -13.922 -4.656 -12.852 1 93.25 557 VAL A O 1
ATOM 4468 N N . ALA A 1 558 ? -15.984 -5.383 -13.156 1 89 558 ALA A N 1
ATOM 4469 C CA . ALA A 1 558 ? -15.602 -6.355 -14.172 1 89 558 ALA A CA 1
ATOM 4470 C C . ALA A 1 558 ? -15.422 -5.688 -15.531 1 89 558 ALA A C 1
ATOM 4472 O O . ALA A 1 558 ? -15.719 -4.5 -15.688 1 89 558 ALA A O 1
ATOM 4473 N N . ALA A 1 559 ? -14.891 -6.363 -16.547 1 78.81 559 ALA A N 1
ATOM 4474 C CA . ALA A 1 559 ? -14.609 -5.852 -17.891 1 78.81 559 ALA A CA 1
ATOM 4475 C C . ALA A 1 559 ? -15.859 -5.242 -18.516 1 78.81 559 ALA A C 1
ATOM 4477 O O . ALA A 1 559 ? -15.773 -4.238 -19.219 1 78.81 559 ALA A O 1
ATOM 4478 N N . GLY A 1 560 ? -17.047 -5.688 -18.266 1 77.12 560 GLY A N 1
ATOM 4479 C CA . GLY A 1 560 ? -18.297 -5.141 -18.766 1 77.12 560 GLY A CA 1
ATOM 4480 C C . GLY A 1 560 ? -18.859 -4.043 -17.891 1 77.12 560 GLY A C 1
ATOM 4481 O O . GLY A 1 560 ? -20.016 -3.637 -18.047 1 77.12 560 GLY A O 1
ATOM 4482 N N . ARG A 1 561 ? -18.062 -3.602 -16.938 1 86.56 561 ARG A N 1
ATOM 4483 C CA . ARG A 1 561 ? -18.359 -2.484 -16.047 1 86.56 561 ARG A CA 1
ATOM 4484 C C . ARG A 1 561 ? -19.5 -2.826 -15.094 1 86.56 561 ARG A C 1
ATOM 4486 O O . ARG A 1 561 ? -20.328 -1.968 -14.781 1 86.56 561 ARG A O 1
ATOM 4493 N N . ALA A 1 562 ? -19.578 -4.086 -14.844 1 89.88 562 ALA A N 1
ATOM 4494 C CA . ALA A 1 562 ? -20.484 -4.539 -13.797 1 89.88 562 ALA A CA 1
ATOM 4495 C C . ALA A 1 562 ? -19.797 -4.52 -12.43 1 89.88 562 ALA A C 1
ATOM 4497 O O . ALA A 1 562 ? -18.625 -4.84 -12.312 1 89.88 562 ALA A O 1
ATOM 4498 N N . THR A 1 563 ? -20.594 -4.078 -11.461 1 93 563 THR A N 1
ATOM 4499 C CA . THR A 1 563 ? -20.094 -4.168 -10.094 1 93 563 THR A CA 1
ATOM 4500 C C . THR A 1 563 ? -20.406 -5.535 -9.492 1 93 563 THR A C 1
ATOM 4502 O O . THR A 1 563 ? -21.578 -5.926 -9.406 1 93 563 THR A O 1
ATOM 4505 N N . ILE A 1 564 ? -19.328 -6.258 -9.102 1 92.69 564 ILE A N 1
ATOM 4506 C CA . ILE A 1 564 ? -19.578 -7.637 -8.695 1 92.69 564 ILE A CA 1
ATOM 4507 C C . ILE A 1 564 ? -18.766 -7.957 -7.445 1 92.69 564 ILE A C 1
ATOM 4509 O O . ILE A 1 564 ? -17.812 -7.238 -7.113 1 92.69 564 ILE A O 1
ATOM 4513 N N . ASN A 1 565 ? -19.203 -8.961 -6.758 1 94.56 565 ASN A N 1
ATOM 4514 C CA . ASN A 1 565 ? -18.5 -9.602 -5.648 1 94.56 565 ASN A CA 1
ATOM 4515 C C . ASN A 1 565 ? -18.281 -11.094 -5.902 1 94.56 565 ASN A C 1
ATOM 4517 O O . ASN A 1 565 ? -19.078 -11.727 -6.594 1 94.56 565 ASN A O 1
ATOM 4521 N N . GLY A 1 566 ? -17.141 -11.664 -5.469 1 95 566 GLY A N 1
ATOM 4522 C CA . GLY A 1 566 ? -16.828 -13.062 -5.711 1 95 566 GLY A CA 1
ATOM 4523 C C . GLY A 1 566 ? -17.453 -14 -4.691 1 95 566 GLY A C 1
ATOM 4524 O O . GLY A 1 566 ? -17.547 -13.656 -3.51 1 95 566 GLY A O 1
ATOM 4525 N N . LEU A 1 567 ? -17.812 -15.219 -5.199 1 94.69 567 LEU A N 1
ATOM 4526 C CA . LEU A 1 567 ? -18.484 -16.188 -4.332 1 94.69 567 LEU A CA 1
ATOM 4527 C C . LEU A 1 567 ? -17.922 -17.594 -4.566 1 94.69 567 LEU A C 1
ATOM 4529 O O . LEU A 1 567 ? -17.578 -17.953 -5.695 1 94.69 567 LEU A O 1
ATOM 4533 N N . MET A 1 568 ? -17.797 -18.297 -3.57 1 96.06 568 MET A N 1
ATOM 4534 C CA . MET A 1 568 ? -17.688 -19.75 -3.586 1 96.06 568 MET A CA 1
ATOM 4535 C C . MET A 1 568 ? -18.719 -20.375 -2.67 1 96.06 568 MET A C 1
ATOM 4537 O O . MET A 1 568 ? -18.797 -20.062 -1.481 1 96.06 568 MET A O 1
ATOM 4541 N N . ASP A 1 569 ? -19.562 -21.219 -3.203 1 94.38 569 ASP A N 1
ATOM 4542 C CA . ASP A 1 569 ? -20.656 -21.844 -2.471 1 94.38 569 ASP A CA 1
ATOM 4543 C C . ASP A 1 569 ? -21.609 -20.781 -1.889 1 94.38 569 ASP A C 1
ATOM 4545 O O . ASP A 1 569 ? -22.047 -20.906 -0.742 1 94.38 569 ASP A O 1
ATOM 4549 N N . GLY A 1 570 ? -21.719 -19.703 -2.662 1 91.44 570 GLY A N 1
ATOM 4550 C CA . GLY A 1 570 ? -22.641 -18.641 -2.279 1 91.44 570 GLY A CA 1
ATOM 4551 C C . GLY A 1 570 ? -22.094 -17.75 -1.173 1 91.44 570 GLY A C 1
ATOM 4552 O O . GLY A 1 570 ? -22.797 -16.891 -0.666 1 91.44 570 GLY A O 1
ATOM 4553 N N . ILE A 1 571 ? -20.922 -17.922 -0.782 1 95.5 571 ILE A N 1
ATOM 4554 C CA . ILE A 1 571 ? -20.312 -17.188 0.329 1 95.5 571 ILE A CA 1
ATOM 4555 C C . ILE A 1 571 ? -19.156 -16.344 -0.179 1 95.5 571 ILE A C 1
ATOM 4557 O O . ILE A 1 571 ? -18.359 -16.812 -1.005 1 95.5 571 ILE A O 1
ATOM 4561 N N . SER A 1 572 ? -19.078 -15.078 0.23 1 95.88 572 SER A N 1
ATOM 4562 C CA . SER A 1 572 ? -17.922 -14.227 -0.008 1 95.88 572 SER A CA 1
ATOM 4563 C C . SER A 1 572 ? -16.938 -14.289 1.161 1 95.88 572 SER A C 1
ATOM 4565 O O . SER A 1 572 ? -17.281 -13.906 2.281 1 95.88 572 SER A O 1
ATOM 4567 N N . PHE A 1 573 ? -15.812 -14.719 0.91 1 97.19 573 PHE A N 1
ATOM 4568 C CA . PHE A 1 573 ? -14.82 -15.016 1.936 1 97.19 573 PHE A CA 1
ATOM 4569 C C . PHE A 1 573 ? -14.289 -13.734 2.559 1 97.19 573 PHE A C 1
ATOM 4571 O O . PHE A 1 573 ? -13.977 -12.773 1.85 1 97.19 573 PHE A O 1
ATOM 4578 N N . LYS A 1 574 ? -14.164 -13.688 3.801 1 95.38 574 LYS A N 1
ATOM 4579 C CA . LYS A 1 574 ? -13.5 -12.641 4.562 1 95.38 574 LYS A CA 1
ATOM 4580 C C . LYS A 1 574 ? -12.453 -13.227 5.508 1 95.38 574 LYS A C 1
ATOM 4582 O O . LYS A 1 574 ? -12.758 -14.117 6.301 1 95.38 574 LYS A O 1
ATOM 4587 N N . PHE A 1 575 ? -11.227 -12.734 5.43 1 96.94 575 PHE A N 1
ATOM 4588 C CA . PHE A 1 575 ? -10.18 -13.203 6.332 1 96.94 575 PHE A CA 1
ATOM 4589 C C . PHE A 1 575 ? -10.531 -12.875 7.781 1 96.94 575 PHE A C 1
ATOM 4591 O O . PHE A 1 575 ? -11.125 -11.836 8.062 1 96.94 575 PHE A O 1
ATOM 4598 N N . PRO A 1 576 ? -10.141 -13.75 8.703 1 96.44 576 PRO A N 1
ATOM 4599 C CA . PRO A 1 576 ? -10.25 -13.383 10.117 1 96.44 576 PRO A CA 1
ATOM 4600 C C . PRO A 1 576 ? -9.234 -12.32 10.531 1 96.44 576 PRO A C 1
ATOM 4602 O O . PRO A 1 576 ? -8.281 -12.055 9.789 1 96.44 576 PRO A O 1
ATOM 4605 N N . PRO A 1 577 ? -9.445 -11.703 11.672 1 94.69 577 PRO A N 1
ATOM 4606 C CA . PRO A 1 577 ? -8.531 -10.641 12.086 1 94.69 577 PRO A CA 1
ATOM 4607 C C . PRO A 1 577 ? -7.184 -11.172 12.562 1 94.69 577 PRO A C 1
ATOM 4609 O O . PRO A 1 577 ? -6.219 -10.406 12.664 1 94.69 577 PRO A O 1
ATOM 4612 N N . SER A 1 578 ? -7.176 -12.43 12.984 1 96.88 578 SER A N 1
ATOM 4613 C CA . SER A 1 578 ? -5.973 -13.117 13.445 1 96.88 578 SER A CA 1
ATOM 4614 C C . SER A 1 578 ? -5.844 -14.492 12.812 1 96.88 578 SER A C 1
ATOM 4616 O O . SER A 1 578 ? -6.836 -15.078 12.375 1 96.88 578 SER A O 1
ATOM 4618 N N . PRO A 1 579 ? -4.621 -14.992 12.703 1 97.88 579 PRO A N 1
ATOM 4619 C CA . PRO A 1 579 ? -4.457 -16.312 12.102 1 97.88 579 PRO A CA 1
ATOM 4620 C C . PRO A 1 579 ? -5.004 -17.438 12.984 1 97.88 579 PRO A C 1
ATOM 4622 O O . PRO A 1 579 ? -4.531 -17.641 14.109 1 97.88 579 PRO A O 1
ATOM 4625 N N . PRO A 1 580 ? -5.906 -18.234 12.508 1 97.62 580 PRO A N 1
ATOM 4626 C CA . PRO A 1 580 ? -6.422 -19.344 13.305 1 97.62 580 PRO A CA 1
ATOM 4627 C C . PRO A 1 580 ? -5.355 -20.391 13.609 1 97.62 580 PRO A C 1
ATOM 4629 O O . PRO A 1 580 ? -5.457 -21.109 14.609 1 97.62 580 PRO A O 1
ATOM 4632 N N . LEU A 1 581 ? -4.363 -20.469 12.781 1 97.94 581 LEU A N 1
ATOM 4633 C CA . LEU A 1 581 ? -3.312 -21.453 13 1 97.94 581 LEU A CA 1
ATOM 4634 C C . LEU A 1 581 ? -2.561 -21.172 14.297 1 97.94 581 LEU A C 1
ATOM 4636 O O . LEU A 1 581 ? -2.203 -22.109 15.023 1 97.94 581 LEU A O 1
ATOM 4640 N N . SER A 1 582 ? -2.305 -19.875 14.594 1 97.38 582 SER A N 1
ATOM 4641 C CA . SER A 1 582 ? -1.481 -19.547 15.75 1 97.38 582 SER A CA 1
ATOM 4642 C C . SER A 1 582 ? -2.312 -18.891 16.844 1 97.38 582 SER A C 1
ATOM 4644 O O . SER A 1 582 ? -1.882 -18.812 18 1 97.38 582 SER A O 1
ATOM 4646 N N . GLN A 1 583 ? -3.484 -18.328 16.484 1 96.69 583 GLN A N 1
ATOM 4647 C CA . GLN A 1 583 ? -4.324 -17.609 17.438 1 96.69 583 GLN A CA 1
ATOM 4648 C C . GLN A 1 583 ? -5.777 -18.062 17.344 1 96.69 583 GLN A C 1
ATOM 4650 O O . GLN A 1 583 ? -6.684 -17.25 17.188 1 96.69 583 GLN A O 1
ATOM 4655 N N . PRO A 1 584 ? -6.016 -19.328 17.516 1 95.31 584 PRO A N 1
ATOM 4656 C CA . PRO A 1 584 ? -7.379 -19.828 17.328 1 95.31 584 PRO A CA 1
ATOM 4657 C C . PRO A 1 584 ? -8.367 -19.234 18.328 1 95.31 584 PRO A C 1
ATOM 4659 O O . PRO A 1 584 ? -9.547 -19.062 18 1 95.31 584 PRO A O 1
ATOM 4662 N N . MET A 1 585 ? -7.918 -18.812 19.484 1 93.81 585 MET A N 1
ATOM 4663 C CA . MET A 1 585 ? -8.812 -18.328 20.531 1 93.81 585 MET A CA 1
ATOM 4664 C C . MET A 1 585 ? -9.203 -16.875 20.297 1 93.81 585 MET A C 1
ATOM 4666 O O . MET A 1 585 ? -10.148 -16.375 20.906 1 93.81 585 MET A O 1
ATOM 4670 N N . ASP A 1 586 ? -8.477 -16.266 19.406 1 93.81 586 ASP A N 1
ATOM 4671 C CA . ASP A 1 586 ? -8.742 -14.852 19.141 1 93.81 586 ASP A CA 1
ATOM 4672 C C . ASP A 1 586 ? -9.828 -14.688 18.078 1 93.81 586 ASP A C 1
ATOM 4674 O O . ASP A 1 586 ? -10.281 -13.57 17.797 1 93.81 586 ASP A O 1
ATOM 4678 N N . ILE A 1 587 ? -10.305 -15.727 17.469 1 93.56 587 ILE A N 1
ATOM 4679 C CA . ILE A 1 587 ? -11.289 -15.672 16.406 1 93.56 587 ILE A CA 1
ATOM 4680 C C . ILE A 1 587 ? -12.664 -16.062 16.953 1 93.56 587 ILE A C 1
ATOM 4682 O O . ILE A 1 587 ? -12.844 -17.172 17.453 1 93.56 587 ILE A O 1
ATOM 4686 N N . PRO A 1 588 ? -13.531 -15.148 16.844 1 87.69 588 PRO A N 1
ATOM 4687 C CA . PRO A 1 588 ? -14.867 -15.523 17.312 1 87.69 588 PRO A CA 1
ATOM 4688 C C . PRO A 1 588 ? -15.5 -16.641 16.484 1 87.69 588 PRO A C 1
ATOM 4690 O O . PRO A 1 588 ? -15.297 -16.688 15.266 1 87.69 588 PRO A O 1
ATOM 4693 N N . ASP A 1 589 ? -16.297 -17.375 17.094 1 83.12 589 ASP A N 1
ATOM 4694 C CA . ASP A 1 589 ? -16.906 -18.531 16.438 1 83.12 589 ASP A CA 1
ATOM 4695 C C . ASP A 1 589 ? -17.812 -18.094 15.289 1 83.12 589 ASP A C 1
ATOM 4697 O O . ASP A 1 589 ? -17.938 -18.797 14.281 1 83.12 589 ASP A O 1
ATOM 4701 N N . ASN A 1 590 ? -18.391 -16.984 15.445 1 86.88 590 ASN A N 1
ATOM 4702 C CA . ASN A 1 590 ? -19.328 -16.531 14.43 1 86.88 590 ASN A CA 1
ATOM 4703 C C . ASN A 1 590 ? -18.625 -15.969 13.203 1 86.88 590 ASN A C 1
ATOM 4705 O O . ASN A 1 590 ? -19.266 -15.555 12.234 1 86.88 590 ASN A O 1
ATOM 4709 N N . GLN A 1 591 ? -17.312 -16.031 13.297 1 91.19 591 GLN A N 1
ATOM 4710 C CA . GLN A 1 591 ? -16.516 -15.594 12.156 1 91.19 591 GLN A CA 1
ATOM 4711 C C . GLN A 1 591 ? -16.547 -16.625 11.039 1 91.19 591 GLN A C 1
ATOM 4713 O O . GLN A 1 591 ? -16.531 -16.281 9.859 1 91.19 591 GLN A O 1
ATOM 4718 N N . TYR A 1 592 ? -16.656 -17.875 11.414 1 95 592 TYR A N 1
ATOM 4719 C CA . TYR A 1 592 ? -16.641 -18.953 10.445 1 95 592 TYR A CA 1
ATOM 4720 C C . TYR A 1 592 ? -18.047 -19.281 9.969 1 95 592 TYR A C 1
ATOM 4722 O O . TYR A 1 592 ? -19.016 -19.172 10.727 1 95 592 TYR A O 1
ATOM 4730 N N . CYS A 1 593 ? -18.109 -19.609 8.703 1 94.56 593 CYS A N 1
ATOM 4731 C CA . CYS A 1 593 ? -19.391 -20.109 8.195 1 94.56 593 CYS A CA 1
ATOM 4732 C C . CYS A 1 593 ? -19.172 -21.078 7.035 1 94.56 593 CYS A C 1
ATOM 4734 O O . CYS A 1 593 ? -18.062 -21.203 6.531 1 94.56 593 CYS A O 1
ATOM 4736 N N . ASN A 1 594 ? -20.141 -21.766 6.711 1 94 594 ASN A N 1
ATOM 4737 C CA . ASN A 1 594 ? -20.266 -22.594 5.512 1 94 594 ASN A CA 1
ATOM 4738 C C . ASN A 1 594 ? -21.719 -22.75 5.098 1 94 594 ASN A C 1
ATOM 4740 O O . ASN A 1 594 ? -22.609 -22.156 5.703 1 94 594 ASN A O 1
ATOM 4744 N N . ARG A 1 595 ? -21.922 -23.531 4.09 1 88.38 595 ARG A N 1
ATOM 4745 C CA . ARG A 1 595 ? -23.266 -23.625 3.51 1 88.38 595 ARG A CA 1
ATOM 4746 C C . ARG A 1 595 ? -24.281 -24.062 4.559 1 88.38 595 ARG A C 1
ATOM 4748 O O . ARG A 1 595 ? -25.438 -23.625 4.523 1 88.38 595 ARG A O 1
ATOM 4755 N N . SER A 1 596 ? -23.922 -24.781 5.484 1 87.81 596 SER A N 1
ATOM 4756 C CA . SER A 1 596 ? -24.844 -25.328 6.477 1 87.81 596 SER A CA 1
ATOM 4757 C C . SER A 1 596 ? -25.094 -24.328 7.605 1 87.81 596 SER A C 1
ATOM 4759 O O . SER A 1 596 ? -26.047 -24.484 8.375 1 87.81 596 SER A O 1
ATOM 4761 N N . THR A 1 597 ? -24.25 -23.312 7.77 1 88.94 597 THR A N 1
ATOM 4762 C CA . THR A 1 597 ? -24.359 -22.453 8.938 1 88.94 597 THR A CA 1
ATOM 4763 C C . THR A 1 597 ? -24.844 -21.062 8.547 1 88.94 597 THR A C 1
ATOM 4765 O O . THR A 1 597 ? -25.25 -20.266 9.406 1 88.94 597 THR A O 1
ATOM 4768 N N . ILE A 1 598 ? -24.828 -20.719 7.301 1 86.44 598 ILE A N 1
ATOM 4769 C CA . ILE A 1 598 ? -25.25 -19.391 6.902 1 86.44 598 ILE A CA 1
ATOM 4770 C C . ILE A 1 598 ? -26.781 -19.297 6.969 1 86.44 598 ILE A C 1
ATOM 4772 O O . ILE A 1 598 ? -27.484 -20.297 6.77 1 86.44 598 ILE A O 1
ATOM 4776 N N . PRO A 1 599 ? -27.219 -18.016 7.332 1 76.88 599 PRO A N 1
ATOM 4777 C CA . PRO A 1 599 ? -28.672 -17.828 7.289 1 76.88 599 PRO A CA 1
ATOM 4778 C C . PRO A 1 599 ? -29.219 -17.812 5.863 1 76.88 599 PRO A C 1
ATOM 4780 O O . PRO A 1 599 ? -28.453 -17.75 4.902 1 76.88 599 PRO A O 1
ATOM 4783 N N . ASP A 1 600 ? -30.422 -17.828 5.852 1 68.62 600 ASP A N 1
ATOM 4784 C CA . ASP A 1 600 ? -31.109 -17.797 4.559 1 68.62 600 ASP A CA 1
ATOM 4785 C C . ASP A 1 600 ? -30.891 -16.453 3.869 1 68.62 600 ASP A C 1
ATOM 4787 O O . ASP A 1 600 ? -30.797 -16.375 2.641 1 68.62 600 ASP A O 1
ATOM 4791 N N . ASN A 1 601 ? -30.938 -15.484 4.754 1 75 601 ASN A N 1
ATOM 4792 C CA . ASN A 1 601 ? -30.75 -14.156 4.191 1 75 601 ASN A CA 1
ATOM 4793 C C . ASN A 1 601 ? -29.641 -13.383 4.922 1 75 601 ASN A C 1
ATOM 4795 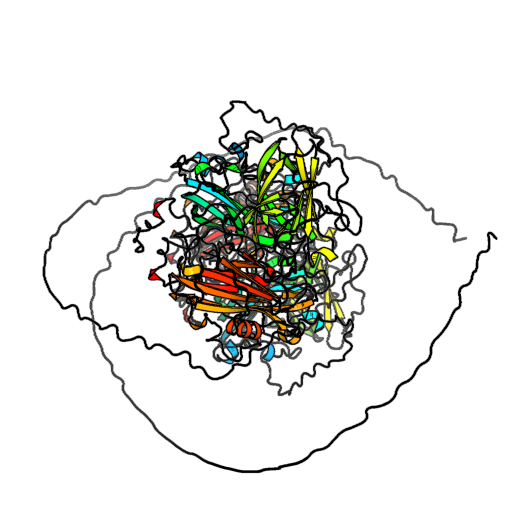O O . ASN A 1 601 ? -29.75 -13.141 6.125 1 75 601 ASN A O 1
ATOM 4799 N N . CYS A 1 602 ? -28.656 -13.234 4.113 1 81.94 602 CYS A N 1
ATOM 4800 C CA . CYS A 1 602 ? -27.578 -12.414 4.66 1 81.94 602 CYS A CA 1
ATOM 4801 C C . CYS A 1 602 ? -27.797 -10.938 4.324 1 81.94 602 CYS A C 1
ATOM 4803 O O . CYS A 1 602 ? -28.375 -10.617 3.287 1 81.94 602 CYS A O 1
ATOM 4805 N N . GLU A 1 603 ? -27.375 -10.172 5.199 1 65.62 603 GLU A N 1
ATOM 4806 C CA . GLU A 1 603 ? -27.469 -8.727 4.984 1 65.62 603 GLU A CA 1
ATOM 4807 C C . GLU A 1 603 ? -26.766 -8.312 3.701 1 65.62 603 GLU A C 1
ATOM 4809 O O . GLU A 1 603 ? -25.625 -8.742 3.449 1 65.62 603 GLU A O 1
ATOM 4814 N N . GLY A 1 604 ? -27.453 -7.703 2.881 1 63.47 604 GLY A N 1
ATOM 4815 C CA . GLY A 1 604 ? -26.875 -7.176 1.657 1 63.47 604 GLY A CA 1
ATOM 4816 C C . GLY A 1 604 ? -26.891 -8.164 0.511 1 63.47 604 GLY A C 1
ATOM 4817 O O . GLY A 1 604 ? -26.375 -7.887 -0.57 1 63.47 604 GLY A O 1
ATOM 4818 N N . GLY A 1 605 ? -27.438 -9.375 0.811 1 68.19 605 GLY A N 1
ATOM 4819 C CA . GLY A 1 605 ? -27.609 -10.352 -0.251 1 68.19 605 GLY A CA 1
ATOM 4820 C C . GLY A 1 605 ? -26.484 -11.367 -0.322 1 68.19 605 GLY A C 1
ATOM 4821 O O . GLY A 1 605 ? -26.656 -12.453 -0.88 1 68.19 605 GLY A O 1
ATOM 4822 N N . VAL A 1 606 ? -25.359 -10.969 0.229 1 83.38 606 VAL A N 1
ATOM 4823 C CA . VAL A 1 606 ? -24.219 -11.875 0.179 1 83.38 606 VAL A CA 1
ATOM 4824 C C . VAL A 1 606 ? -23.734 -12.172 1.596 1 83.38 606 VAL A C 1
ATOM 4826 O O . VAL A 1 606 ? -23.578 -11.258 2.408 1 83.38 606 VAL A O 1
ATOM 4829 N N . CYS A 1 607 ? -23.656 -13.422 1.854 1 89.88 607 CYS A N 1
ATOM 4830 C CA . CYS A 1 607 ? -23.062 -13.805 3.129 1 89.88 607 CYS A CA 1
ATOM 4831 C C . CYS A 1 607 ? -21.547 -13.633 3.098 1 89.88 607 CYS A C 1
ATOM 4833 O O . CYS A 1 607 ? -20.875 -14.172 2.221 1 89.88 607 CYS A O 1
ATOM 4835 N N . THR A 1 608 ? -21.078 -12.805 3.988 1 92.5 608 THR A N 1
ATOM 4836 C CA . THR A 1 608 ? -19.641 -12.57 4.078 1 92.5 608 THR A CA 1
ATOM 4837 C C . THR A 1 608 ? -19.094 -13.086 5.406 1 92.5 608 THR A C 1
ATOM 4839 O O . THR A 1 608 ? -19.531 -12.672 6.477 1 92.5 608 THR A O 1
ATOM 4842 N N . CYS A 1 609 ? -18.203 -14.086 5.363 1 94.5 609 CYS A N 1
ATOM 4843 C CA . CYS A 1 609 ? -17.562 -14.68 6.527 1 94.5 609 CYS A CA 1
ATOM 4844 C C . CYS A 1 609 ? -16.281 -15.422 6.125 1 94.5 609 CYS A C 1
ATOM 4846 O O . CYS A 1 609 ? -15.883 -15.383 4.961 1 94.5 609 CYS A O 1
ATOM 4848 N N . THR A 1 610 ? -15.641 -15.977 7.078 1 96.94 610 THR A N 1
ATOM 4849 C CA . THR A 1 610 ? -14.539 -16.875 6.762 1 96.94 610 THR A CA 1
ATOM 4850 C C . THR A 1 610 ? -15.07 -18.266 6.387 1 96.94 610 THR A C 1
ATOM 4852 O O . THR A 1 610 ? -15.32 -19.094 7.262 1 96.94 610 THR A O 1
ATOM 4855 N N . HIS A 1 611 ? -15.297 -18.453 5.121 1 97.75 611 HIS A N 1
ATOM 4856 C CA . HIS A 1 611 ? -15.781 -19.734 4.609 1 97.75 611 HIS A CA 1
ATOM 4857 C C . HIS A 1 611 ? -14.805 -20.859 4.926 1 97.75 611 HIS A C 1
ATOM 4859 O O . HIS A 1 611 ? -13.68 -20.875 4.414 1 97.75 611 HIS A O 1
ATOM 4865 N N . LYS A 1 612 ? -15.266 -21.766 5.809 1 97.69 612 LYS A N 1
ATOM 4866 C CA . LYS A 1 612 ? -14.359 -22.812 6.285 1 97.69 612 LYS A CA 1
ATOM 4867 C C . LYS A 1 612 ? -15 -24.203 6.16 1 97.69 612 LYS A C 1
ATOM 4869 O O . LYS A 1 612 ? -16.172 -24.375 6.48 1 97.69 612 LYS A O 1
ATOM 4874 N N . LEU A 1 613 ? -14.281 -25.156 5.629 1 97.94 613 LEU A N 1
ATOM 4875 C CA . LEU A 1 613 ? -14.656 -26.562 5.574 1 97.94 613 LEU A CA 1
ATOM 4876 C C . LEU A 1 613 ? -13.812 -27.391 6.543 1 97.94 613 LEU A C 1
ATOM 4878 O O . LEU A 1 613 ? -12.586 -27.359 6.469 1 97.94 613 LEU A O 1
ATOM 4882 N N . ASP A 1 614 ? -14.438 -28.125 7.422 1 96.94 614 ASP A N 1
ATOM 4883 C CA . ASP A 1 614 ? -13.75 -28.984 8.375 1 96.94 614 ASP A CA 1
ATOM 4884 C C . ASP A 1 614 ? -13.531 -30.375 7.797 1 96.94 614 ASP A C 1
ATOM 4886 O O . ASP A 1 614 ? -14.484 -31.047 7.402 1 96.94 614 ASP A O 1
ATOM 4890 N N . ILE A 1 615 ? -12.32 -30.844 7.77 1 98.5 615 ILE A N 1
ATOM 4891 C CA . ILE A 1 615 ? -11.938 -32.125 7.16 1 98.5 615 ILE A CA 1
ATOM 4892 C C . ILE A 1 615 ? -11.148 -32.938 8.156 1 98.5 615 ILE A C 1
ATOM 4894 O O . ILE A 1 615 ? -10.102 -32.531 8.648 1 98.5 615 ILE A O 1
ATOM 4898 N N . PRO A 1 616 ? -11.578 -34.188 8.453 1 98 616 PRO A N 1
ATOM 4899 C CA . PRO A 1 616 ? -10.805 -35.062 9.344 1 98 616 PRO A CA 1
ATOM 4900 C C . PRO A 1 616 ? -9.461 -35.469 8.734 1 98 616 PRO A C 1
ATOM 4902 O O . PRO A 1 616 ? -9.375 -35.719 7.531 1 98 616 PRO A O 1
ATOM 4905 N N . LEU A 1 617 ? -8.547 -35.594 9.602 1 97.88 617 LEU A N 1
ATOM 4906 C CA . LEU A 1 617 ? -7.234 -36.031 9.164 1 97.88 617 LEU A CA 1
ATOM 4907 C C . LEU A 1 617 ? -7.332 -37.406 8.484 1 97.88 617 LEU A C 1
ATOM 4909 O O . LEU A 1 617 ? -8.039 -38.281 8.961 1 97.88 617 LEU A O 1
ATOM 4913 N N . ASN A 1 618 ? -6.75 -37.562 7.312 1 97.5 618 ASN A N 1
ATOM 4914 C CA . ASN A 1 618 ? -6.59 -38.812 6.531 1 97.5 618 ASN A CA 1
ATOM 4915 C C . ASN A 1 618 ? -7.852 -39.125 5.742 1 97.5 618 ASN A C 1
ATOM 4917 O O . ASN A 1 618 ? -7.914 -40.156 5.066 1 97.5 618 ASN A O 1
ATOM 4921 N N . ALA A 1 619 ? -8.797 -38.312 5.793 1 98.44 619 ALA A N 1
ATOM 4922 C CA . ALA A 1 619 ? -9.992 -38.531 4.992 1 98.44 619 ALA A CA 1
ATOM 4923 C C . ALA A 1 619 ? -9.688 -38.406 3.5 1 98.44 619 ALA A C 1
ATOM 4925 O O . ALA A 1 619 ? -8.875 -37.594 3.088 1 98.44 619 ALA A O 1
ATOM 4926 N N . ILE A 1 620 ? -10.312 -39.312 2.746 1 98.44 620 ILE A N 1
ATOM 4927 C CA . ILE A 1 620 ? -10.344 -39.094 1.302 1 98.44 620 ILE A CA 1
ATOM 4928 C C . ILE A 1 620 ? -11.438 -38.094 0.944 1 98.44 620 ILE A C 1
ATOM 4930 O O . ILE A 1 620 ? -12.625 -38.375 1.14 1 98.44 620 ILE A O 1
ATOM 4934 N N . VAL A 1 621 ? -11.055 -37 0.41 1 98.69 621 VAL A N 1
ATOM 4935 C CA . VAL A 1 621 ? -11.969 -35.875 0.149 1 98.69 621 VAL A CA 1
ATOM 4936 C C . VAL A 1 621 ? -12.141 -35.719 -1.357 1 98.69 621 VAL A C 1
ATOM 4938 O O . VAL A 1 621 ? -11.164 -35.719 -2.105 1 98.69 621 VAL A O 1
ATOM 4941 N N . GLU A 1 622 ? -13.375 -35.625 -1.79 1 98.31 622 GLU A N 1
ATOM 4942 C CA . GLU A 1 622 ? -13.688 -35.25 -3.17 1 98.31 622 GLU A CA 1
ATOM 4943 C C . GLU A 1 622 ? -14.359 -33.875 -3.24 1 98.31 622 GLU A C 1
ATOM 4945 O O . GLU A 1 622 ? -15.273 -33.594 -2.469 1 98.31 622 GLU A O 1
ATOM 4950 N N . ILE A 1 623 ? -13.859 -33.031 -4.082 1 98.31 623 ILE A N 1
ATOM 4951 C CA . ILE A 1 623 ? -14.438 -31.703 -4.32 1 98.31 623 ILE A CA 1
ATOM 4952 C C . ILE A 1 623 ? -14.859 -31.578 -5.785 1 98.31 623 ILE A C 1
ATOM 4954 O O . ILE A 1 623 ? -14.055 -31.812 -6.691 1 98.31 623 ILE A O 1
ATOM 4958 N N . LEU A 1 624 ? -16.094 -31.297 -6.02 1 97.06 624 LEU A N 1
ATOM 4959 C CA . LEU A 1 624 ? -16.562 -30.938 -7.348 1 97.06 624 LEU A CA 1
ATOM 4960 C C . LEU A 1 624 ? -16.688 -29.422 -7.48 1 97.06 624 LEU A C 1
ATOM 4962 O O . LEU A 1 624 ? -17.562 -28.797 -6.852 1 97.06 624 LEU A O 1
ATOM 4966 N N . LEU A 1 625 ? -15.812 -28.875 -8.25 1 96.94 625 LEU A N 1
ATOM 4967 C CA . LEU A 1 625 ? -15.922 -27.469 -8.578 1 96.94 625 LEU A CA 1
ATOM 4968 C C . LEU A 1 625 ? -16.844 -27.25 -9.781 1 96.94 625 LEU A C 1
ATOM 4970 O O . LEU A 1 625 ? -16.75 -28 -10.766 1 96.94 625 LEU A O 1
ATOM 4974 N N . VAL A 1 626 ? -17.656 -26.234 -9.68 1 94.75 626 VAL A N 1
ATOM 4975 C CA . VAL A 1 626 ? -18.656 -26.016 -10.727 1 94.75 626 VAL A CA 1
ATOM 4976 C C . VAL A 1 626 ? -18.625 -24.547 -11.164 1 94.75 626 VAL A C 1
ATOM 4978 O O . VAL A 1 626 ? -18.656 -23.641 -10.32 1 94.75 626 VAL A O 1
ATOM 4981 N N . ASP A 1 627 ? -18.531 -24.312 -12.438 1 92.75 627 ASP A N 1
ATOM 4982 C CA . ASP A 1 627 ? -18.578 -22.953 -12.992 1 92.75 627 ASP A CA 1
ATOM 4983 C C . ASP A 1 627 ? -20.016 -22.469 -13.109 1 92.75 627 ASP A C 1
ATOM 4985 O O . ASP A 1 627 ? -20.719 -22.828 -14.047 1 92.75 627 ASP A O 1
ATOM 4989 N N . GLU A 1 628 ? -20.391 -21.547 -12.336 1 89.75 628 GLU A N 1
ATOM 4990 C CA . GLU A 1 628 ? -21.766 -21.031 -12.414 1 89.75 628 GLU A CA 1
ATOM 4991 C C . GLU A 1 628 ? -21.812 -19.672 -13.086 1 89.75 628 GLU A C 1
ATOM 4993 O O . GLU A 1 628 ? -22.875 -19.062 -13.203 1 89.75 628 GLU A O 1
ATOM 4998 N N . LEU A 1 629 ? -20.781 -19.047 -13.453 1 78.38 629 LEU A N 1
ATOM 4999 C CA . LEU A 1 629 ? -20.75 -17.766 -14.148 1 78.38 629 LEU A CA 1
ATOM 5000 C C . LEU A 1 629 ? -21.016 -17.953 -15.641 1 78.38 629 LEU A C 1
ATOM 5002 O O . LEU A 1 629 ? -21.688 -17.125 -16.266 1 78.38 629 LEU A O 1
ATOM 5006 N N . GLN A 1 630 ? -20.656 -18.891 -16.188 1 65.19 630 GLN A N 1
ATOM 5007 C CA . GLN A 1 630 ? -20.828 -19.328 -17.578 1 65.19 630 GLN A CA 1
ATOM 5008 C C . GLN A 1 630 ? -20.391 -18.234 -18.547 1 65.19 630 GLN A C 1
ATOM 5010 O O . GLN A 1 630 ? -21.094 -17.953 -19.531 1 65.19 630 GLN A O 1
ATOM 5015 N N . ALA A 1 631 ? -19.359 -17.391 -18.141 1 71.88 631 ALA A N 1
ATOM 5016 C CA . ALA A 1 631 ? -18.781 -16.453 -19.094 1 71.88 631 ALA A CA 1
ATOM 5017 C C . ALA A 1 631 ? -17.766 -17.156 -20 1 71.88 631 ALA A C 1
ATOM 5019 O O . ALA A 1 631 ? -16.797 -17.734 -19.5 1 71.88 631 ALA A O 1
ATOM 5020 N N . THR A 1 632 ? -18.062 -17 -21.281 1 73.94 632 THR A N 1
ATOM 5021 C CA . THR A 1 632 ? -17.156 -17.641 -22.234 1 73.94 632 THR A CA 1
ATOM 5022 C C . THR A 1 632 ? -15.742 -17.078 -22.094 1 73.94 632 THR A C 1
ATOM 5024 O O . THR A 1 632 ? -15.562 -15.875 -21.859 1 73.94 632 THR A O 1
ATOM 5027 N N . ASN A 1 633 ? -14.703 -17.938 -22.109 1 78.88 633 ASN A N 1
ATOM 5028 C CA . ASN A 1 633 ? -13.289 -17.562 -22.109 1 78.88 633 ASN A CA 1
ATOM 5029 C C . ASN A 1 633 ? -12.805 -17.219 -20.703 1 78.88 633 ASN A C 1
ATOM 5031 O O . ASN A 1 633 ? -11.75 -16.594 -20.547 1 78.88 633 ASN A O 1
ATOM 5035 N N . LEU A 1 634 ? -13.734 -17.438 -19.812 1 85.75 634 LEU A N 1
ATOM 5036 C CA . LEU A 1 634 ? -13.312 -17.203 -18.422 1 85.75 634 LEU A CA 1
ATOM 5037 C C . LEU A 1 634 ? -13.273 -18.516 -17.656 1 85.75 634 LEU A C 1
ATOM 5039 O O . LEU A 1 634 ? -14.312 -19.031 -17.234 1 85.75 634 LEU A O 1
ATOM 5043 N N . SER A 1 635 ? -12.125 -19.094 -17.516 1 89.19 635 SER A N 1
ATOM 5044 C CA . SER A 1 635 ? -11.906 -20.312 -16.75 1 89.19 635 SER A CA 1
ATOM 5045 C C . SER A 1 635 ? -11.094 -20.031 -15.492 1 89.19 635 SER A C 1
ATOM 5047 O O . SER A 1 635 ? -9.938 -19.625 -15.562 1 89.19 635 SER A O 1
ATOM 5049 N N . HIS A 1 636 ? -11.727 -20.266 -14.391 1 92.62 636 HIS A N 1
ATOM 5050 C CA . HIS A 1 636 ? -11.117 -19.906 -13.109 1 92.62 636 HIS A CA 1
ATOM 5051 C C . HIS A 1 636 ? -10.07 -20.938 -12.695 1 92.62 636 HIS A C 1
ATOM 5053 O O . HIS A 1 636 ? -10.398 -22.109 -12.492 1 92.62 636 HIS A O 1
ATOM 5059 N N . PRO A 1 637 ? -8.82 -20.547 -12.578 1 96.69 637 PRO A N 1
ATOM 5060 C CA . PRO A 1 637 ? -7.816 -21.422 -11.984 1 96.69 637 PRO A CA 1
ATOM 5061 C C . PRO A 1 637 ? -7.863 -21.438 -10.453 1 96.69 637 PRO A C 1
ATOM 5063 O O . PRO A 1 637 ? -7.84 -20.375 -9.828 1 96.69 637 PRO A O 1
ATOM 5066 N N . LEU A 1 638 ? -7.969 -22.547 -9.875 1 98.06 638 LEU A N 1
ATOM 5067 C CA . LEU A 1 638 ? -8.023 -22.672 -8.422 1 98.06 638 LEU A CA 1
ATOM 5068 C C . LEU A 1 638 ? -6.785 -23.391 -7.898 1 98.06 638 LEU A C 1
ATOM 5070 O O . LEU A 1 638 ? -6.379 -24.422 -8.445 1 98.06 638 LEU A O 1
ATOM 5074 N N . HIS A 1 639 ? -6.191 -22.828 -6.914 1 98.56 639 HIS A N 1
ATOM 5075 C CA . HIS A 1 639 ? -5 -23.375 -6.27 1 98.56 639 HIS A CA 1
ATOM 5076 C C . HIS A 1 639 ? -5.293 -23.797 -4.832 1 98.56 639 HIS A C 1
ATOM 5078 O O . HIS A 1 639 ? -5.957 -23.062 -4.094 1 98.56 639 HIS A O 1
ATOM 5084 N N . MET A 1 640 ? -4.773 -24.984 -4.461 1 98.69 640 MET A N 1
ATOM 5085 C CA . MET A 1 640 ? -4.926 -25.516 -3.107 1 98.69 640 MET A CA 1
ATOM 5086 C C . MET A 1 640 ? -3.602 -25.469 -2.354 1 98.69 640 MET A C 1
ATOM 5088 O O . MET A 1 640 ? -2.615 -26.062 -2.785 1 98.69 640 MET A O 1
ATOM 5092 N N . HIS A 1 641 ? -3.615 -24.734 -1.227 1 98.56 641 HIS A N 1
ATOM 5093 C CA . HIS A 1 641 ? -2.443 -24.734 -0.36 1 98.56 641 HIS A CA 1
ATOM 5094 C C . HIS A 1 641 ? -2.307 -26.062 0.382 1 98.56 641 HIS A C 1
ATOM 5096 O O . HIS A 1 641 ? -3.311 -26.703 0.71 1 98.56 641 HIS A O 1
ATOM 5102 N N . GLY A 1 642 ? -1.085 -26.594 0.578 1 98.06 642 GLY A N 1
ATOM 5103 C CA . GLY A 1 642 ? -0.789 -27.656 1.523 1 98.06 642 GLY A CA 1
ATOM 5104 C C . GLY A 1 642 ? -0.958 -29.047 0.933 1 98.06 642 GLY A C 1
ATOM 5105 O O . GLY A 1 642 ? -0.502 -30.031 1.514 1 98.06 642 GLY A O 1
ATOM 5106 N N . HIS A 1 643 ? -1.625 -29.109 -0.249 1 97.88 643 HIS A N 1
ATOM 5107 C CA . HIS A 1 643 ? -1.898 -30.422 -0.84 1 97.88 643 HIS A CA 1
ATOM 5108 C C . HIS A 1 643 ? -1.808 -30.359 -2.361 1 97.88 643 HIS A C 1
ATOM 5110 O O . HIS A 1 643 ? -1.869 -29.281 -2.953 1 97.88 643 HIS A O 1
ATOM 5116 N N . ALA A 1 644 ? -1.565 -31.516 -2.863 1 97.94 644 ALA A N 1
ATOM 5117 C CA . ALA A 1 644 ? -1.938 -31.797 -4.25 1 97.94 644 ALA A CA 1
ATOM 5118 C C . ALA A 1 644 ? -3.199 -32.656 -4.316 1 97.94 644 ALA A C 1
ATOM 5120 O O . ALA A 1 644 ? -3.57 -33.312 -3.332 1 97.94 644 ALA A O 1
ATOM 5121 N N . PHE A 1 645 ? -3.857 -32.625 -5.348 1 98.56 645 PHE A N 1
ATOM 5122 C CA . PHE A 1 645 ? -5.055 -33.438 -5.566 1 98.56 645 PHE A CA 1
ATOM 5123 C C . PHE A 1 645 ? -4.973 -34.156 -6.895 1 98.56 645 PHE A C 1
ATOM 5125 O O . PHE A 1 645 ? -4.211 -33.781 -7.785 1 98.56 645 PHE A O 1
ATOM 5132 N N . TYR A 1 646 ? -5.707 -35.219 -6.957 1 98.31 646 TYR A N 1
ATOM 5133 C CA . TYR A 1 646 ? -5.883 -35.938 -8.219 1 98.31 646 TYR A CA 1
ATOM 5134 C C . TYR A 1 646 ? -7.074 -35.406 -8.992 1 98.31 646 TYR A C 1
ATOM 5136 O O . TYR A 1 646 ? -8.133 -35.125 -8.422 1 98.31 646 TYR A O 1
ATOM 5144 N N . VAL A 1 647 ? -6.832 -35.156 -10.258 1 97.75 647 VAL A N 1
ATOM 5145 C CA . VAL A 1 647 ? -7.922 -34.75 -11.141 1 97.75 647 VAL A CA 1
ATOM 5146 C C . VAL A 1 647 ? -8.648 -35.969 -11.656 1 97.75 647 VAL A C 1
ATOM 5148 O O . VAL A 1 647 ? -8.219 -36.594 -12.633 1 97.75 647 VAL A O 1
ATOM 5151 N N . MET A 1 648 ? -9.805 -36.25 -11.086 1 96.12 648 MET A N 1
ATOM 5152 C CA . MET A 1 648 ? -10.547 -37.469 -11.383 1 96.12 648 MET A CA 1
ATOM 5153 C C . MET A 1 648 ? -11.305 -37.344 -12.695 1 96.12 648 MET A C 1
ATOM 5155 O O . MET A 1 648 ? -11.609 -38.344 -13.344 1 96.12 648 MET A O 1
ATOM 5159 N N . GLY A 1 649 ? -11.602 -36.094 -12.984 1 92.88 649 GLY A N 1
ATOM 5160 C CA . GLY A 1 649 ? -12.328 -35.875 -14.219 1 92.88 649 GLY A CA 1
ATOM 5161 C C . GLY A 1 649 ? -12.695 -34.438 -14.438 1 92.88 649 GLY A C 1
ATOM 5162 O O . GLY A 1 649 ? -12.648 -33.625 -13.508 1 92.88 649 GLY A O 1
ATOM 5163 N N . MET A 1 650 ? -12.953 -34.125 -15.711 1 92.5 650 MET A N 1
ATOM 5164 C CA . MET A 1 650 ? -13.43 -32.812 -16.156 1 92.5 650 MET A CA 1
ATOM 5165 C C . MET A 1 650 ? -14.516 -32.969 -17.203 1 92.5 650 MET A C 1
ATOM 5167 O O . MET A 1 650 ? -14.477 -33.875 -18.031 1 92.5 650 MET A O 1
ATOM 5171 N N . GLY A 1 651 ? -15.5 -32.031 -17.094 1 87.88 651 GLY A N 1
ATOM 5172 C CA . GLY A 1 651 ? -16.562 -32.094 -18.094 1 87.88 651 GLY A CA 1
ATOM 5173 C C . GLY A 1 651 ? -17.344 -30.797 -18.203 1 87.88 651 GLY A C 1
ATOM 5174 O O . GLY A 1 651 ? -17.109 -29.859 -17.453 1 87.88 651 GLY A O 1
ATOM 5175 N N . ARG A 1 652 ? -18.078 -30.719 -19.281 1 83.62 652 ARG A N 1
ATOM 5176 C CA . ARG A 1 652 ? -19 -29.609 -19.516 1 83.62 652 ARG A CA 1
ATOM 5177 C C . ARG A 1 652 ? -20.438 -30.094 -19.641 1 83.62 652 ARG A C 1
ATOM 5179 O O . ARG A 1 652 ? -20.672 -31.297 -19.875 1 83.62 652 ARG A O 1
ATOM 5186 N N . ALA A 1 653 ? -21.422 -29.234 -19.344 1 69.5 653 ALA A N 1
ATOM 5187 C CA . ALA A 1 653 ? -22.812 -29.625 -19.516 1 69.5 653 ALA A CA 1
ATOM 5188 C C . ALA A 1 653 ? -23.109 -29.938 -20.984 1 69.5 653 ALA A C 1
ATOM 5190 O O . ALA A 1 653 ? -22.859 -29.125 -21.859 1 69.5 653 ALA A O 1
ATOM 5191 N N . VAL A 1 654 ? -22.969 -31.203 -21.375 1 57.94 654 VAL A N 1
ATOM 5192 C CA . VAL A 1 654 ? -23.109 -31.672 -22.75 1 57.94 654 VAL A CA 1
ATOM 5193 C C . VAL A 1 654 ? -24.562 -31.578 -23.188 1 57.94 654 VAL A C 1
ATOM 5195 O O . VAL A 1 654 ? -24.875 -31.719 -24.375 1 57.94 654 VAL A O 1
ATOM 5198 N N . ASN A 1 655 ? -25.438 -31.703 -22.203 1 53.81 655 ASN A N 1
ATOM 5199 C CA . ASN A 1 655 ? -26.797 -31.781 -22.75 1 53.81 655 ASN A CA 1
ATOM 5200 C C . ASN A 1 655 ? -27.219 -30.469 -23.375 1 53.81 655 ASN A C 1
ATOM 5202 O O . ASN A 1 655 ? -27.156 -29.422 -22.75 1 53.81 655 ASN A O 1
ATOM 5206 N N . LYS A 1 656 ? -27.281 -30.422 -24.75 1 52.09 656 LYS A N 1
ATOM 5207 C CA . LYS A 1 656 ? -27.781 -29.312 -25.562 1 52.09 656 LYS A CA 1
ATOM 5208 C C . LYS A 1 656 ? -28.891 -28.562 -24.828 1 52.09 656 LYS A C 1
ATOM 5210 O O . LYS A 1 656 ? -29.141 -27.391 -25.125 1 52.09 656 LYS A O 1
ATOM 5215 N N . SER A 1 657 ? -29.547 -29.25 -23.969 1 50.94 657 SER A N 1
ATOM 5216 C CA . SER A 1 657 ? -30.688 -28.594 -23.328 1 50.94 657 SER A CA 1
ATOM 5217 C C . SER A 1 657 ? -30.25 -27.797 -22.109 1 50.94 657 SER A C 1
ATOM 5219 O O . SER A 1 657 ? -31.031 -27.016 -21.562 1 50.94 657 SER A O 1
ATOM 5221 N N . VAL A 1 658 ? -29 -28.094 -21.672 1 57.62 658 VAL A N 1
ATOM 5222 C CA . VAL A 1 658 ? -28.578 -27.375 -20.469 1 57.62 658 VAL A CA 1
ATOM 5223 C C . VAL A 1 658 ? -27.766 -26.141 -20.859 1 57.62 658 VAL A C 1
ATOM 5225 O O . VAL A 1 658 ? -26.625 -26.266 -21.297 1 57.62 658 VAL A O 1
ATOM 5228 N N . THR A 1 659 ? -28.375 -25.047 -20.891 1 64.69 659 THR A N 1
ATOM 5229 C CA . THR A 1 659 ? -27.766 -23.781 -21.281 1 64.69 659 THR A CA 1
ATOM 5230 C C . THR A 1 659 ? -26.797 -23.297 -20.203 1 64.69 659 THR A C 1
ATOM 5232 O O . THR A 1 659 ? -25.75 -22.734 -20.516 1 64.69 659 THR A O 1
ATOM 5235 N N . SER A 1 660 ? -27.125 -23.672 -18.891 1 80.25 660 SER A N 1
ATOM 5236 C CA . SER A 1 660 ? -26.281 -23.203 -17.797 1 80.25 660 SER A CA 1
ATOM 5237 C C . SER A 1 660 ? -26.156 -24.25 -16.703 1 80.25 660 SER A C 1
ATOM 5239 O O . SER A 1 660 ? -27.172 -24.734 -16.188 1 80.25 660 SER A O 1
ATOM 5241 N N . ILE A 1 661 ? -24.922 -24.641 -16.422 1 85.75 661 ILE A N 1
ATOM 5242 C CA . ILE A 1 661 ? -24.672 -25.641 -15.398 1 85.75 661 ILE A CA 1
ATOM 5243 C C . ILE A 1 661 ? -24.719 -25 -14.016 1 85.75 661 ILE A C 1
ATOM 5245 O O . ILE A 1 661 ? -24.516 -23.781 -13.891 1 85.75 661 ILE A O 1
ATOM 5249 N N . ASN A 1 662 ? -25.156 -25.656 -13.055 1 88.56 662 ASN A N 1
ATOM 5250 C CA . ASN A 1 662 ? -25.062 -25.281 -11.648 1 88.56 662 ASN A CA 1
ATOM 5251 C C . ASN A 1 662 ? -24.797 -26.484 -10.758 1 88.56 662 ASN A C 1
ATOM 5253 O O . ASN A 1 662 ? -24.734 -27.625 -11.242 1 88.56 662 ASN A O 1
ATOM 5257 N N . TRP A 1 663 ? -24.562 -26.234 -9.5 1 90.5 663 TRP A N 1
ATOM 5258 C CA . TRP A 1 663 ? -24.109 -27.297 -8.602 1 90.5 663 TRP A CA 1
ATOM 5259 C C . TRP A 1 663 ? -25.188 -28.359 -8.453 1 90.5 663 TRP A C 1
ATOM 5261 O O . TRP A 1 663 ? -24.875 -29.547 -8.297 1 90.5 663 TRP A O 1
ATOM 5271 N N . GLU A 1 664 ? -26.484 -28.031 -8.562 1 91.06 664 GLU A N 1
ATOM 5272 C CA . GLU A 1 664 ? -27.578 -29.016 -8.453 1 91.06 664 GLU A CA 1
ATOM 5273 C C . GLU A 1 664 ? -27.547 -30 -9.617 1 91.06 664 GLU A C 1
ATOM 5275 O O . GLU A 1 664 ? -27.766 -31.188 -9.43 1 91.06 664 GLU A O 1
ATOM 5280 N N . ILE A 1 665 ? -27.344 -29.375 -10.727 1 89.94 665 ILE A N 1
ATOM 5281 C CA . ILE A 1 665 ? -27.281 -30.203 -11.93 1 89.94 665 ILE A CA 1
ATOM 5282 C C . ILE A 1 665 ? -26.109 -31.172 -11.82 1 89.94 665 ILE A C 1
ATOM 5284 O O . ILE A 1 665 ? -26.266 -32.375 -12.109 1 89.94 665 ILE A O 1
ATOM 5288 N N . VAL A 1 666 ? -25 -30.703 -11.398 1 91.88 666 VAL A N 1
ATOM 5289 C CA . VAL A 1 666 ? -23.828 -31.562 -11.281 1 91.88 666 VAL A CA 1
ATOM 5290 C C . VAL A 1 666 ? -24.062 -32.625 -10.211 1 91.88 666 VAL A C 1
ATOM 5292 O O . VAL A 1 666 ? -23.641 -33.781 -10.375 1 91.88 666 VAL A O 1
ATOM 5295 N N . ARG A 1 667 ? -24.688 -32.219 -9.156 1 93.19 667 ARG A N 1
ATOM 5296 C CA . ARG A 1 667 ? -25.016 -33.188 -8.109 1 93.19 667 ARG A CA 1
ATOM 5297 C C . ARG A 1 667 ? -25.922 -34.281 -8.648 1 93.19 667 ARG A C 1
ATOM 5299 O O . ARG A 1 667 ? -25.703 -35.469 -8.352 1 93.19 667 ARG A O 1
ATOM 5306 N N . GLU A 1 668 ? -26.859 -33.906 -9.367 1 91.81 668 GLU A N 1
ATOM 5307 C CA . GLU A 1 668 ? -27.766 -34.875 -9.969 1 91.81 668 GLU A CA 1
ATOM 5308 C C . GLU A 1 668 ? -27.016 -35.812 -10.922 1 91.81 668 GLU A C 1
ATOM 5310 O O . GLU A 1 668 ? -27.219 -37.031 -10.906 1 91.81 668 GLU A O 1
ATOM 5315 N N . MET A 1 669 ? -26.203 -35.188 -11.711 1 90.19 669 MET A N 1
ATOM 5316 C CA . MET A 1 669 ? -25.375 -36 -12.602 1 90.19 669 MET A CA 1
ATOM 5317 C C . MET A 1 669 ? -24.516 -37 -11.812 1 90.19 669 MET A C 1
ATOM 5319 O O . MET A 1 669 ? -24.406 -38.156 -12.195 1 90.19 669 MET A O 1
ATOM 5323 N N . ASP A 1 670 ? -24.016 -36.531 -10.844 1 91.38 670 ASP A N 1
ATOM 5324 C CA . ASP A 1 670 ? -23.141 -37.344 -9.992 1 91.38 670 ASP A CA 1
ATOM 5325 C C . ASP A 1 670 ? -23.906 -38.5 -9.391 1 91.38 670 ASP A C 1
ATOM 5327 O O . ASP A 1 670 ? -23.422 -39.625 -9.383 1 91.38 670 ASP A O 1
ATOM 5331 N N . GLU A 1 671 ? -25.094 -38.25 -8.922 1 91.62 671 GLU A N 1
ATOM 5332 C CA . GLU A 1 671 ? -25.938 -39.25 -8.312 1 91.62 671 GLU A CA 1
ATOM 5333 C C . GLU A 1 671 ? -26.312 -40.344 -9.312 1 91.62 671 GLU A C 1
ATOM 5335 O O . GLU A 1 671 ? -26.547 -41.5 -8.938 1 91.62 671 GLU A O 1
ATOM 5340 N N . HIS A 1 672 ? -26.266 -39.969 -10.531 1 91.38 672 HIS A N 1
ATOM 5341 C CA . HIS A 1 672 ? -26.641 -40.906 -11.57 1 91.38 672 HIS A CA 1
ATOM 5342 C C . HIS A 1 672 ? -25.406 -41.469 -12.273 1 91.38 672 HIS A C 1
ATOM 5344 O O . HIS A 1 672 ? -25.516 -42 -13.383 1 91.38 672 HIS A O 1
ATOM 5350 N N . ASP A 1 673 ? -24.25 -41.156 -11.719 1 89.12 673 ASP A N 1
ATOM 5351 C CA . ASP A 1 673 ? -22.984 -41.656 -12.219 1 89.12 673 ASP A CA 1
ATOM 5352 C C . ASP A 1 673 ? -22.688 -41.125 -13.625 1 89.12 673 ASP A C 1
ATOM 5354 O O . ASP A 1 673 ? -22.219 -41.875 -14.492 1 89.12 673 ASP A O 1
ATOM 5358 N N . LEU A 1 674 ? -23.062 -39.938 -13.828 1 87.38 674 LEU A N 1
ATOM 5359 C CA . LEU A 1 674 ? -22.875 -39.312 -15.133 1 87.38 674 LEU A CA 1
ATOM 5360 C C . LEU A 1 674 ? -21.688 -38.344 -15.094 1 87.38 674 LEU A C 1
ATOM 5362 O O . LEU A 1 674 ? -21.406 -37.656 -16.078 1 87.38 674 LEU A O 1
ATOM 5366 N N . VAL A 1 675 ? -21.109 -38.219 -14 1 88 675 VAL A N 1
ATOM 5367 C CA . VAL A 1 675 ? -19.891 -37.438 -13.883 1 88 675 VAL A CA 1
ATOM 5368 C C . VAL A 1 675 ? -18.672 -38.281 -14.219 1 88 675 VAL A C 1
ATOM 5370 O O . VAL A 1 675 ? -18.5 -39.375 -13.656 1 88 675 VAL A O 1
ATOM 5373 N N . ASN A 1 676 ? -17.906 -37.812 -15.141 1 81.94 676 ASN A N 1
ATOM 5374 C CA . ASN A 1 676 ? -16.719 -38.531 -15.586 1 81.94 676 ASN A CA 1
ATOM 5375 C C . ASN A 1 676 ? -15.664 -38.625 -14.492 1 81.94 676 ASN A C 1
ATOM 5377 O O . ASN A 1 676 ? -15.383 -37.625 -13.82 1 81.94 676 ASN A O 1
ATOM 5381 N N . ARG A 1 677 ? -15.164 -39.875 -14.25 1 89.88 677 ARG A N 1
ATOM 5382 C CA . ARG A 1 677 ? -14.062 -40.062 -13.312 1 89.88 677 ARG A CA 1
ATOM 5383 C C . ARG A 1 677 ? -13.039 -41.062 -13.859 1 89.88 677 ARG A C 1
ATOM 5385 O O . ARG A 1 677 ? -13.414 -42.094 -14.391 1 89.88 677 ARG A O 1
ATOM 5392 N N . CYS A 1 678 ? -11.859 -40.656 -13.797 1 87.31 678 CYS A N 1
ATOM 5393 C CA . CYS A 1 678 ? -10.766 -41.562 -14.094 1 87.31 678 CYS A CA 1
ATOM 5394 C C . CYS A 1 678 ? -10.281 -42.281 -12.828 1 87.31 678 CYS A C 1
ATOM 5396 O O . CYS A 1 678 ? -9.797 -41.656 -11.898 1 87.31 678 CYS A O 1
ATOM 5398 N N . PHE A 1 679 ? -10.336 -43.688 -12.781 1 91.31 679 PHE A N 1
ATOM 5399 C CA . PHE A 1 679 ? -9.922 -44.438 -11.609 1 91.31 679 PHE A CA 1
ATOM 5400 C C . PHE A 1 679 ? -8.672 -45.281 -11.906 1 91.31 679 PHE A C 1
ATOM 5402 O O . PHE A 1 679 ? -8.414 -46.281 -11.25 1 91.31 679 PHE A O 1
ATOM 5409 N N . ASP A 1 680 ? -7.945 -44.906 -12.867 1 92.75 680 ASP A N 1
ATOM 5410 C CA . ASP A 1 680 ? -6.719 -45.625 -13.195 1 92.75 680 ASP A CA 1
ATOM 5411 C C . ASP A 1 680 ? -5.484 -44.812 -12.773 1 92.75 680 ASP A C 1
ATOM 5413 O O . ASP A 1 680 ? -5.012 -44.938 -11.648 1 92.75 680 ASP A O 1
ATOM 5417 N N . LYS A 1 681 ? -5.098 -43.781 -13.594 1 95.75 681 LYS A N 1
ATOM 5418 C CA . LYS A 1 681 ? -3.93 -42.969 -13.242 1 95.75 681 LYS A CA 1
ATOM 5419 C C . LYS A 1 681 ? -4.23 -41.5 -13.359 1 95.75 681 LYS A C 1
ATOM 5421 O O . LYS A 1 681 ? -3.512 -40.75 -14.047 1 95.75 681 LYS A O 1
ATOM 5426 N N . PRO A 1 682 ? -5.211 -41.125 -12.586 1 97.5 682 PRO A N 1
ATOM 5427 C CA . PRO A 1 682 ? -5.5 -39.719 -12.664 1 97.5 682 PRO A CA 1
ATOM 5428 C C . PRO A 1 682 ? -4.277 -38.844 -12.375 1 97.5 682 PRO A C 1
ATOM 5430 O O . PRO A 1 682 ? -3.451 -39.188 -11.531 1 97.5 682 PRO A O 1
ATOM 5433 N N . VAL A 1 683 ? -4.203 -37.719 -13.055 1 97.62 683 VAL A N 1
ATOM 5434 C CA . VAL A 1 683 ? -3.066 -36.812 -12.906 1 97.62 683 VAL A CA 1
ATOM 5435 C C . VAL A 1 683 ? -3.148 -36.094 -11.562 1 97.62 683 VAL A C 1
ATOM 5437 O O . VAL A 1 683 ? -4.242 -35.781 -11.078 1 97.62 683 VAL A O 1
ATOM 5440 N N . ARG A 1 684 ? -2.045 -35.875 -10.938 1 98 684 ARG A N 1
ATOM 5441 C CA . ARG A 1 684 ? -1.944 -35.125 -9.672 1 98 684 ARG A CA 1
ATOM 5442 C C . ARG A 1 684 ? -1.48 -33.719 -9.898 1 98 684 ARG A C 1
ATOM 5444 O O . ARG A 1 684 ? -0.503 -33.469 -10.609 1 98 684 ARG A O 1
ATOM 5451 N N . LYS A 1 685 ? -2.178 -32.656 -9.383 1 98.31 685 LYS A N 1
ATOM 5452 C CA . LYS A 1 685 ? -1.914 -31.234 -9.547 1 98.31 685 LYS A CA 1
ATOM 5453 C C . LYS A 1 685 ? -2.219 -30.469 -8.258 1 98.31 685 LYS A C 1
ATOM 5455 O O . LYS A 1 685 ? -2.775 -31.031 -7.312 1 98.31 685 LYS A O 1
ATOM 5460 N N . ASP A 1 686 ? -1.797 -29.219 -8.203 1 98.5 686 ASP A N 1
ATOM 5461 C CA . ASP A 1 686 ? -2.217 -28.375 -7.09 1 98.5 686 ASP A CA 1
ATOM 5462 C C . ASP A 1 686 ? -2.979 -27.156 -7.59 1 98.5 686 ASP A C 1
ATOM 5464 O O . ASP A 1 686 ? -3.449 -26.344 -6.793 1 98.5 686 ASP A O 1
ATOM 5468 N N . THR A 1 687 ? -3.055 -26.922 -8.852 1 98.56 687 THR A N 1
ATOM 5469 C CA . THR A 1 687 ? -3.779 -25.844 -9.523 1 98.56 687 THR A CA 1
ATOM 5470 C C . THR A 1 687 ? -4.562 -26.375 -10.711 1 98.56 687 THR A C 1
ATOM 5472 O O . THR A 1 687 ? -4.023 -27.125 -11.531 1 98.56 687 THR A O 1
ATOM 5475 N N . ILE A 1 688 ? -5.824 -26.031 -10.812 1 97.31 688 ILE A N 1
ATOM 5476 C CA . ILE A 1 688 ? -6.652 -26.562 -11.891 1 97.31 688 ILE A CA 1
ATOM 5477 C C . ILE A 1 688 ? -7.652 -25.5 -12.352 1 97.31 688 ILE A C 1
ATOM 5479 O O . ILE A 1 688 ? -8.031 -24.625 -11.57 1 97.31 688 ILE A O 1
ATOM 5483 N N . VAL A 1 689 ? -8.008 -25.578 -13.578 1 95.06 689 VAL A N 1
ATOM 5484 C CA . VAL A 1 689 ? -8.992 -24.672 -14.133 1 95.06 689 VAL A CA 1
ATOM 5485 C C . VAL A 1 689 ? -10.352 -25.359 -14.219 1 95.06 689 VAL A C 1
ATOM 5487 O O . VAL A 1 689 ? -10.43 -26.547 -14.523 1 95.06 689 VAL A O 1
ATOM 5490 N N . ILE A 1 690 ? -11.383 -24.656 -13.914 1 92.94 690 ILE A N 1
ATOM 5491 C CA . ILE A 1 690 ? -12.742 -25.125 -14.156 1 92.94 690 ILE A CA 1
ATOM 5492 C C . ILE A 1 690 ? -13.148 -24.812 -15.594 1 92.94 690 ILE A C 1
ATOM 5494 O O . ILE A 1 690 ? -13.141 -23.656 -16.016 1 92.94 690 ILE A O 1
ATOM 5498 N N . PRO A 1 691 ? -13.477 -25.828 -16.297 1 87.81 691 PRO A N 1
ATOM 5499 C CA . PRO A 1 691 ? -13.922 -25.516 -17.656 1 87.81 691 PRO A CA 1
ATOM 5500 C C . PRO A 1 691 ? -15.148 -24.609 -17.688 1 87.81 691 PRO A C 1
ATOM 5502 O O . PRO A 1 691 ? -16.016 -24.719 -16.812 1 87.81 691 PRO A O 1
ATOM 5505 N N . TYR A 1 692 ? -15.172 -23.844 -18.734 1 84.62 692 TYR A N 1
ATOM 5506 C CA . TYR A 1 692 ? -16.328 -22.984 -18.938 1 84.62 692 TYR A CA 1
ATOM 5507 C C . TYR A 1 692 ? -17.609 -23.812 -18.938 1 84.62 692 TYR A C 1
ATOM 5509 O O . TYR A 1 692 ? -17.703 -24.844 -19.609 1 84.62 692 TYR A O 1
ATOM 5517 N N . ASN A 1 693 ? -18.609 -23.328 -18.172 1 88.06 693 ASN A N 1
ATOM 5518 C CA . ASN A 1 693 ? -19.891 -24.016 -18.094 1 88.06 693 ASN A CA 1
ATOM 5519 C C . ASN A 1 693 ? -19.719 -25.5 -17.797 1 88.06 693 ASN A C 1
ATOM 5521 O O . ASN A 1 693 ? -20.328 -26.344 -18.453 1 88.06 693 ASN A O 1
ATOM 5525 N N . GLY A 1 694 ? -18.797 -25.766 -16.891 1 90.44 694 GLY A N 1
ATOM 5526 C CA . GLY A 1 694 ? -18.453 -27.156 -16.625 1 90.44 694 GLY A CA 1
ATOM 5527 C C . GLY A 1 694 ? -18.078 -27.406 -15.172 1 90.44 694 GLY A C 1
ATOM 5528 O O . GLY A 1 694 ? -18.516 -26.672 -14.273 1 90.44 694 GLY A O 1
ATOM 5529 N N . TYR A 1 695 ? -17.469 -28.594 -14.977 1 92.56 695 TYR A N 1
ATOM 5530 C CA . TYR A 1 695 ? -17.062 -29.016 -13.641 1 92.56 695 TYR A CA 1
ATOM 5531 C C . TYR A 1 695 ? -15.727 -29.75 -13.68 1 92.56 695 TYR A C 1
ATOM 5533 O O . TYR A 1 695 ? -15.281 -30.188 -14.742 1 92.56 695 TYR A O 1
ATOM 5541 N N . VAL A 1 696 ? -15.109 -29.781 -12.641 1 96.06 696 VAL A N 1
ATOM 5542 C CA . VAL A 1 696 ? -13.914 -30.594 -12.438 1 96.06 696 VAL A CA 1
ATOM 5543 C C . VAL A 1 696 ? -14.008 -31.328 -11.102 1 96.06 696 VAL A C 1
ATOM 5545 O O . VAL A 1 696 ? -14.523 -30.781 -10.117 1 96.06 696 VAL A O 1
ATOM 5548 N N . VAL A 1 697 ? -13.562 -32.594 -11.078 1 96.62 697 VAL A N 1
ATOM 5549 C CA . VAL A 1 697 ? -13.602 -33.438 -9.891 1 96.62 697 VAL A CA 1
ATOM 5550 C C . VAL A 1 697 ? -12.188 -33.656 -9.352 1 96.62 697 VAL A C 1
ATOM 5552 O O . VAL A 1 697 ? -11.328 -34.188 -10.055 1 96.62 697 VAL A O 1
ATOM 5555 N N . LEU A 1 698 ? -12 -33.25 -8.117 1 98.25 698 LEU A N 1
ATOM 5556 C CA . LEU A 1 698 ? -10.711 -33.375 -7.441 1 98.25 698 LEU A CA 1
ATOM 5557 C C . LEU A 1 698 ? -10.812 -34.375 -6.281 1 98.25 698 LEU A C 1
ATOM 5559 O O . LEU A 1 698 ? -11.836 -34.438 -5.598 1 98.25 698 LEU A O 1
ATOM 5563 N N . ARG A 1 699 ? -9.75 -35.094 -6.055 1 98.25 699 ARG A N 1
ATOM 5564 C CA . ARG A 1 699 ? -9.688 -35.969 -4.898 1 98.25 699 ARG A CA 1
ATOM 5565 C C . ARG A 1 699 ? -8.312 -35.906 -4.234 1 98.25 699 ARG A C 1
ATOM 5567 O O . ARG A 1 699 ? -7.293 -35.812 -4.918 1 98.25 699 ARG A O 1
ATOM 5574 N N . PHE A 1 700 ? -8.289 -35.938 -2.938 1 98.31 700 PHE A N 1
ATOM 5575 C CA . PHE A 1 700 ? -7.027 -35.969 -2.209 1 98.31 700 PHE A CA 1
ATOM 5576 C C . PHE A 1 700 ? -7.215 -36.625 -0.839 1 98.31 700 PHE A C 1
ATOM 5578 O O . PHE A 1 700 ? -8.336 -36.719 -0.341 1 98.31 700 PHE A O 1
ATOM 5585 N N . ARG A 1 701 ? -6.184 -37.156 -0.302 1 98.19 701 ARG A N 1
ATOM 5586 C CA . ARG A 1 701 ? -6.148 -37.594 1.093 1 98.19 701 ARG A CA 1
ATOM 5587 C C . ARG A 1 701 ? -5.676 -36.438 2.002 1 98.19 701 ARG A C 1
ATOM 5589 O O . ARG A 1 701 ? -4.605 -35.875 1.782 1 98.19 701 ARG A O 1
ATOM 5596 N N . ALA A 1 702 ? -6.438 -36.094 2.984 1 98.38 702 ALA A N 1
ATOM 5597 C CA . ALA A 1 702 ? -6.148 -34.969 3.877 1 98.38 702 ALA A CA 1
ATOM 5598 C C . ALA A 1 702 ? -5.117 -35.375 4.93 1 98.38 702 ALA A C 1
ATOM 5600 O O . ALA A 1 702 ? -5.445 -35.5 6.113 1 98.38 702 ALA A O 1
ATOM 5601 N N . THR A 1 703 ? -3.861 -35.344 4.551 1 97.25 703 THR A N 1
ATOM 5602 C CA . THR A 1 703 ? -2.82 -35.875 5.43 1 97.25 703 THR A CA 1
ATOM 5603 C C . THR A 1 703 ? -2.033 -34.75 6.074 1 97.25 703 THR A C 1
ATOM 5605 O O . THR A 1 703 ? -1.187 -34.969 6.938 1 97.25 703 THR A O 1
ATOM 5608 N N . ASN A 1 704 ? -2.188 -33.562 5.648 1 98 704 ASN A N 1
ATOM 5609 C CA . ASN A 1 704 ? -1.437 -32.406 6.121 1 98 704 ASN A CA 1
ATOM 5610 C C . ASN A 1 704 ? -2.293 -31.5 7.012 1 98 704 ASN A C 1
ATOM 5612 O O . ASN A 1 704 ? -2.984 -30.609 6.52 1 98 704 ASN A O 1
ATOM 5616 N N . PRO A 1 705 ? -2.174 -31.672 8.289 1 98.25 705 PRO A N 1
ATOM 5617 C CA . PRO A 1 705 ? -3.047 -30.875 9.164 1 98.25 705 PRO A CA 1
ATOM 5618 C C . PRO A 1 705 ? -2.75 -29.375 9.102 1 98.25 705 PRO A C 1
ATOM 5620 O O . PRO A 1 705 ? -1.601 -28.984 8.898 1 98.25 705 PRO A O 1
ATOM 5623 N N . GLY A 1 706 ? -3.752 -28.562 9.258 1 98.12 706 GLY A N 1
ATOM 5624 C CA . GLY A 1 706 ? -3.594 -27.125 9.219 1 98.12 706 GLY A CA 1
ATOM 5625 C C . GLY A 1 706 ? -4.773 -26.406 8.594 1 98.12 706 GLY A C 1
ATOM 5626 O O . GLY A 1 706 ? -5.836 -27 8.391 1 98.12 706 GLY A O 1
ATOM 5627 N N . TYR A 1 707 ? -4.711 -25.094 8.492 1 98.31 707 TYR A N 1
ATOM 5628 C CA . TYR A 1 707 ? -5.629 -24.25 7.734 1 98.31 707 TYR A CA 1
ATOM 5629 C C . TYR A 1 707 ? -5.051 -23.922 6.367 1 98.31 707 TYR A C 1
ATOM 5631 O O . TYR A 1 707 ? -4.031 -23.234 6.266 1 98.31 707 TYR A O 1
ATOM 5639 N N . TRP A 1 708 ? -5.695 -24.422 5.367 1 98.75 708 TRP A N 1
ATOM 5640 C CA . TRP A 1 708 ? -5.156 -24.281 4.02 1 98.75 708 TRP A CA 1
ATOM 5641 C C . TRP A 1 708 ? -6.133 -23.531 3.115 1 98.75 708 TRP A C 1
ATOM 5643 O O . TRP A 1 708 ? -7.293 -23.922 2.988 1 98.75 708 TRP A O 1
ATOM 5653 N N . LEU A 1 709 ? -5.625 -22.516 2.502 1 98.56 709 LEU A N 1
ATOM 5654 C CA . LEU A 1 709 ? -6.457 -21.734 1.598 1 98.56 709 LEU A CA 1
ATOM 5655 C C . LEU A 1 709 ? -6.645 -22.453 0.268 1 98.56 709 LEU A C 1
ATOM 5657 O O . LEU A 1 709 ? -5.699 -23.031 -0.269 1 98.56 709 LEU A O 1
ATOM 5661 N N . PHE A 1 710 ? -7.816 -22.547 -0.205 1 98.56 710 PHE A N 1
ATOM 5662 C CA . PHE A 1 710 ? -8.203 -22.953 -1.547 1 98.56 710 PHE A CA 1
ATOM 5663 C C . PHE A 1 710 ? -8.891 -21.812 -2.291 1 98.56 710 PHE A C 1
ATOM 5665 O O . PHE A 1 710 ? -9.969 -21.375 -1.895 1 98.56 710 PHE A O 1
ATOM 5672 N N . HIS A 1 711 ? -8.234 -21.312 -3.445 1 98.06 711 HIS A N 1
ATOM 5673 C CA . HIS A 1 711 ? -8.711 -20.031 -3.926 1 98.06 711 HIS A CA 1
ATOM 5674 C C . HIS A 1 711 ? -8.445 -19.859 -5.418 1 98.06 711 HIS A C 1
ATOM 5676 O O . HIS A 1 711 ? -7.633 -20.594 -5.992 1 98.06 711 HIS A O 1
ATOM 5682 N N . CYS A 1 712 ? -9.188 -18.891 -6.043 1 97.56 712 CYS A N 1
ATOM 5683 C CA . CYS A 1 712 ? -8.961 -18.484 -7.426 1 97.56 712 CYS A CA 1
ATOM 5684 C C . CYS A 1 712 ? -7.645 -17.734 -7.57 1 97.56 712 CYS A C 1
ATOM 5686 O O . CYS A 1 712 ? -7.305 -16.906 -6.723 1 97.56 712 CYS A O 1
ATOM 5688 N N . HIS A 1 713 ? -6.961 -17.984 -8.602 1 97.31 713 HIS A N 1
ATOM 5689 C CA . HIS A 1 713 ? -5.648 -17.375 -8.789 1 97.31 713 HIS A CA 1
ATOM 5690 C C . HIS A 1 713 ? -5.75 -16.109 -9.648 1 97.31 713 HIS A C 1
ATOM 5692 O O . HIS A 1 713 ? -4.73 -15.523 -10.008 1 97.31 713 HIS A O 1
ATOM 5698 N N . PHE A 1 714 ? -7.023 -15.742 -10.016 1 96.06 714 PHE A N 1
ATOM 5699 C CA . PHE A 1 714 ? -7.223 -14.367 -10.469 1 96.06 714 PHE A CA 1
ATOM 5700 C C . PHE A 1 714 ? -7.172 -13.391 -9.305 1 96.06 714 PHE A C 1
ATOM 5702 O O . PHE A 1 714 ? -8.031 -13.43 -8.422 1 96.06 714 PHE A O 1
ATOM 5709 N N . ILE A 1 715 ? -6.246 -12.508 -9.422 1 96.62 715 ILE A N 1
ATOM 5710 C CA . ILE A 1 715 ? -5.879 -11.742 -8.242 1 96.62 715 ILE A CA 1
ATOM 5711 C C . ILE A 1 715 ? -7.055 -10.867 -7.805 1 96.62 715 ILE A C 1
ATOM 5713 O O . ILE A 1 715 ? -7.305 -10.711 -6.609 1 96.62 715 ILE A O 1
ATOM 5717 N N . TYR A 1 716 ? -7.828 -10.242 -8.727 1 94.75 716 TYR A N 1
ATOM 5718 C CA . TYR A 1 716 ? -8.961 -9.406 -8.359 1 94.75 716 TYR A CA 1
ATOM 5719 C C . TYR A 1 716 ? -10.086 -10.242 -7.75 1 94.75 716 TYR A C 1
ATOM 5721 O O . TYR A 1 716 ? -10.812 -9.773 -6.871 1 94.75 716 TYR A O 1
ATOM 5729 N N . HIS A 1 717 ? -10.242 -11.523 -8.219 1 95.38 717 HIS A N 1
ATOM 5730 C CA . HIS A 1 717 ? -11.25 -12.414 -7.652 1 95.38 717 HIS A CA 1
ATOM 5731 C C . HIS A 1 717 ? -10.906 -12.781 -6.211 1 95.38 717 HIS A C 1
ATOM 5733 O O . HIS A 1 717 ? -11.797 -12.891 -5.367 1 95.38 717 HIS A O 1
ATOM 5739 N N . GLN A 1 718 ? -9.641 -12.906 -6.012 1 95.12 718 GLN A N 1
ATOM 5740 C CA . GLN A 1 718 ? -9.188 -13.125 -4.641 1 95.12 718 GLN A CA 1
ATOM 5741 C C . GLN A 1 718 ? -9.508 -11.922 -3.756 1 95.12 718 GLN A C 1
ATOM 5743 O O . GLN A 1 718 ? -9.969 -12.086 -2.623 1 95.12 718 GLN A O 1
ATOM 5748 N N . MET A 1 719 ? -9.32 -10.719 -4.289 1 95.38 719 MET A N 1
ATOM 5749 C CA . MET A 1 719 ? -9.531 -9.477 -3.551 1 95.38 719 MET A CA 1
ATOM 5750 C C . MET A 1 719 ? -10.984 -9.328 -3.131 1 95.38 719 MET A C 1
ATOM 5752 O O . MET A 1 719 ? -11.289 -8.656 -2.143 1 95.38 719 MET A O 1
ATOM 5756 N N . VAL A 1 720 ? -11.891 -10.047 -3.893 1 95.75 720 VAL A N 1
ATOM 5757 C CA . VAL A 1 720 ? -13.305 -9.836 -3.574 1 95.75 720 VAL A CA 1
ATOM 5758 C C . VAL A 1 720 ? -13.906 -11.125 -3.033 1 95.75 720 VAL A C 1
ATOM 5760 O O . VAL A 1 720 ? -15.125 -11.305 -3.064 1 95.75 720 VAL A O 1
ATOM 5763 N N . GLY A 1 721 ? -13.109 -12.133 -2.637 1 96.12 721 GLY A N 1
ATOM 5764 C CA . GLY A 1 721 ? -13.609 -13.125 -1.699 1 96.12 721 GLY A CA 1
ATOM 5765 C C . GLY A 1 721 ? -13.812 -14.492 -2.326 1 96.12 721 GLY A C 1
ATOM 5766 O O . GLY A 1 721 ? -14.445 -15.367 -1.73 1 96.12 721 GLY A O 1
ATOM 5767 N N . MET A 1 722 ? -13.25 -14.781 -3.477 1 96.69 722 MET A N 1
ATOM 5768 C CA . MET A 1 722 ? -13.414 -16.078 -4.105 1 96.69 722 MET A CA 1
ATOM 5769 C C . MET A 1 722 ? -12.414 -17.094 -3.545 1 96.69 722 MET A C 1
ATOM 5771 O O . MET A 1 722 ? -11.516 -17.547 -4.254 1 96.69 722 MET A O 1
ATOM 5775 N N . GLU A 1 723 ? -12.609 -17.453 -2.367 1 97.62 723 GLU A N 1
ATOM 5776 C CA . GLU A 1 723 ? -11.719 -18.312 -1.595 1 97.62 723 GLU A CA 1
ATOM 5777 C C . GLU A 1 723 ? -12.492 -19.141 -0.574 1 97.62 723 GLU A C 1
ATOM 5779 O O . GLU A 1 723 ? -13.633 -18.812 -0.24 1 97.62 723 GLU A O 1
ATOM 5784 N N . VAL A 1 724 ? -11.898 -20.219 -0.119 1 98.38 724 VAL A N 1
ATOM 5785 C CA . VAL A 1 724 ? -12.406 -21.047 0.972 1 98.38 724 VAL A CA 1
ATOM 5786 C C . VAL A 1 724 ? -11.242 -21.609 1.781 1 98.38 724 VAL A C 1
ATOM 5788 O O . VAL A 1 724 ? -10.141 -21.812 1.248 1 98.38 724 VAL A O 1
ATOM 5791 N N . LEU A 1 725 ? -11.469 -21.75 3.062 1 98.25 725 LEU A N 1
ATOM 5792 C CA . LEU A 1 725 ? -10.461 -22.266 3.977 1 98.25 725 LEU A CA 1
ATOM 5793 C C . LEU A 1 725 ? -10.711 -23.734 4.293 1 98.25 725 LEU A C 1
ATOM 5795 O O . LEU A 1 725 ? -11.805 -24.109 4.746 1 98.25 725 LEU A O 1
ATOM 5799 N N . LEU A 1 726 ? -9.719 -24.625 4.047 1 98.62 726 LEU A N 1
ATOM 5800 C CA . LEU A 1 726 ? -9.773 -26.031 4.41 1 98.62 726 LEU A CA 1
ATOM 5801 C C . LEU A 1 726 ? -9.07 -26.281 5.742 1 98.62 726 LEU A C 1
ATOM 5803 O O . LEU A 1 726 ? -7.852 -26.156 5.836 1 98.62 726 LEU A O 1
ATOM 5807 N N . LYS A 1 727 ? -9.812 -26.547 6.73 1 98.31 727 LYS A N 1
ATOM 5808 C CA . LYS A 1 727 ? -9.219 -26.969 7.996 1 98.31 727 LYS A CA 1
ATOM 5809 C C . LYS A 1 727 ? -9.055 -28.484 8.055 1 98.31 727 LYS A C 1
ATOM 5811 O O . LYS A 1 727 ? -10.039 -29.219 8.109 1 98.31 727 LYS A O 1
ATOM 5816 N N . VAL A 1 728 ? -7.859 -28.969 8.078 1 98.62 728 VAL A N 1
ATOM 5817 C CA . VAL A 1 728 ? -7.551 -30.391 8.094 1 98.62 728 VAL A CA 1
ATOM 5818 C C . VAL A 1 728 ? -7.047 -30.797 9.477 1 98.62 728 VAL A C 1
ATOM 5820 O O . VAL A 1 728 ? -6.059 -30.25 9.969 1 98.62 728 VAL A O 1
ATOM 5823 N N . GLY A 1 729 ? -7.73 -31.703 10.055 1 98.19 729 GLY A N 1
ATOM 5824 C CA . GLY A 1 729 ? -7.332 -32.156 11.383 1 98.19 729 GLY A CA 1
ATOM 5825 C C . GLY A 1 729 ? -7.699 -31.188 12.484 1 98.19 729 GLY A C 1
ATOM 5826 O O . GLY A 1 729 ? -8.547 -30.312 12.289 1 98.19 729 GLY A O 1
ATOM 5827 N N . ASP A 1 730 ? -7.102 -31.438 13.68 1 95.94 730 ASP A N 1
ATOM 5828 C CA . ASP A 1 730 ? -7.348 -30.625 14.859 1 95.94 730 ASP A CA 1
ATOM 5829 C C . ASP A 1 730 ? -6.066 -29.922 15.312 1 95.94 730 ASP A C 1
ATOM 5831 O O . ASP A 1 730 ? -4.996 -30.156 14.75 1 95.94 730 ASP A O 1
ATOM 5835 N N . GLN A 1 731 ? -6.289 -29.047 16.203 1 92.19 731 GLN A N 1
ATOM 5836 C CA . GLN A 1 731 ? -5.168 -28.234 16.688 1 92.19 731 GLN A CA 1
ATOM 5837 C C . GLN A 1 731 ? -4.035 -29.109 17.188 1 92.19 731 GLN A C 1
ATOM 5839 O O . GLN A 1 731 ? -2.859 -28.766 17.062 1 92.19 731 GLN A O 1
ATOM 5844 N N . GLU A 1 732 ? -4.383 -30.219 17.75 1 93.94 732 GLU A N 1
ATOM 5845 C CA . GLU A 1 732 ? -3.389 -31.125 18.328 1 93.94 732 GLU A CA 1
ATOM 5846 C C . GLU A 1 732 ? -2.533 -31.766 17.234 1 93.94 732 GLU A C 1
ATOM 5848 O O . GLU A 1 732 ? -1.431 -32.25 17.5 1 93.94 732 GLU A O 1
ATOM 5853 N N . ASP A 1 733 ? -3.109 -31.797 16.031 1 95.81 733 ASP A N 1
ATOM 5854 C CA . ASP A 1 733 ? -2.398 -32.406 14.914 1 95.81 733 ASP A CA 1
ATOM 5855 C C . ASP A 1 733 ? -1.385 -31.453 14.305 1 95.81 733 ASP A C 1
ATOM 5857 O O . ASP A 1 733 ? -0.51 -31.859 13.539 1 95.81 733 ASP A O 1
ATOM 5861 N N . ILE A 1 734 ? -1.494 -30.188 14.602 1 95 734 ILE A N 1
ATOM 5862 C CA . ILE A 1 734 ? -0.681 -29.125 14.008 1 95 734 ILE A CA 1
ATOM 5863 C C . ILE A 1 734 ? 0.604 -28.953 14.812 1 95 734 ILE A C 1
ATOM 5865 O O . ILE A 1 734 ? 0.591 -29.047 16.047 1 95 734 ILE A O 1
ATOM 5869 N N . PRO A 1 735 ? 1.719 -28.703 14.117 1 93 735 PRO A N 1
ATOM 5870 C CA . PRO A 1 735 ? 2.947 -28.438 14.859 1 93 735 PRO A CA 1
ATOM 5871 C C . PRO A 1 735 ? 2.793 -27.281 15.852 1 93 735 PRO A C 1
ATOM 5873 O O . PRO A 1 735 ? 1.961 -26.391 15.648 1 93 735 PRO A O 1
ATOM 5876 N N . PRO A 1 736 ? 3.555 -27.312 16.906 1 93.19 736 PRO A N 1
ATOM 5877 C CA . PRO A 1 736 ? 3.461 -26.219 17.875 1 93.19 736 PRO A CA 1
ATOM 5878 C C . PRO A 1 736 ? 3.775 -24.859 17.281 1 93.19 736 PRO A C 1
ATOM 5880 O O . PRO A 1 736 ? 4.547 -24.766 16.312 1 93.19 736 PRO A O 1
ATOM 5883 N N . ILE A 1 737 ? 3.215 -23.844 17.891 1 94.88 737 ILE A N 1
ATOM 5884 C CA . ILE A 1 737 ? 3.48 -22.469 17.469 1 94.88 737 ILE A CA 1
ATOM 5885 C C . ILE A 1 737 ? 4.941 -22.125 17.734 1 94.88 737 ILE A C 1
ATOM 5887 O O . ILE A 1 737 ? 5.445 -22.328 18.844 1 94.88 737 ILE A O 1
ATOM 5891 N N . PRO A 1 738 ? 5.645 -21.594 16.766 1 93.25 738 PRO A N 1
ATOM 5892 C CA . PRO A 1 738 ? 7.035 -21.203 17.016 1 93.25 738 PRO A CA 1
ATOM 5893 C C . PRO A 1 738 ? 7.168 -20.141 18.109 1 93.25 738 PRO A C 1
ATOM 5895 O O . PRO A 1 738 ? 6.254 -19.328 18.312 1 93.25 738 PRO A O 1
ATOM 5898 N N . LYS A 1 739 ? 8.328 -20.156 18.734 1 91.62 739 LYS A N 1
ATOM 5899 C CA . LYS A 1 739 ? 8.586 -19.203 19.828 1 91.62 739 LYS A CA 1
ATOM 5900 C C . LYS A 1 739 ? 8.539 -17.766 19.328 1 91.62 739 LYS A C 1
ATOM 5902 O O . LYS A 1 739 ? 9.094 -17.453 18.281 1 91.62 739 LYS A O 1
ATOM 5907 N N . ASN A 1 740 ? 7.848 -16.906 20.047 1 91.94 740 ASN A N 1
ATOM 5908 C CA . ASN A 1 740 ? 7.754 -15.477 19.797 1 91.94 740 ASN A CA 1
ATOM 5909 C C . ASN A 1 740 ? 7.152 -15.188 18.422 1 91.94 740 ASN A C 1
ATOM 5911 O O . ASN A 1 740 ? 7.504 -14.195 17.781 1 91.94 740 ASN A O 1
ATOM 5915 N N . PHE A 1 741 ? 6.316 -16.141 17.984 1 96.62 741 PHE A N 1
ATOM 5916 C CA . PHE A 1 741 ? 5.664 -15.93 16.688 1 96.62 741 PHE A CA 1
ATOM 5917 C C . PHE A 1 741 ? 4.801 -14.68 16.719 1 96.62 741 PHE A C 1
ATOM 5919 O O . PHE A 1 741 ? 4.031 -14.461 17.656 1 96.62 741 PHE A O 1
ATOM 5926 N N . PRO A 1 742 ? 4.926 -13.789 15.727 1 96.56 742 PRO A N 1
ATOM 5927 C CA . PRO A 1 742 ? 4.195 -12.523 15.75 1 96.56 742 PRO A CA 1
ATOM 5928 C C . PRO A 1 742 ? 2.684 -12.719 15.859 1 96.56 742 PRO A C 1
ATOM 5930 O O . PRO A 1 742 ? 2.129 -13.633 15.242 1 96.56 742 PRO A O 1
ATOM 5933 N N . LYS A 1 743 ? 2.045 -11.852 16.578 1 95.94 743 LYS A N 1
ATOM 5934 C CA . LYS A 1 743 ? 0.594 -11.867 16.75 1 95.94 743 LYS A CA 1
ATOM 5935 C C . LYS A 1 743 ? -0.041 -10.602 16.188 1 95.94 743 LYS A C 1
ATOM 5937 O O . LYS A 1 743 ? 0.634 -9.586 16.016 1 95.94 743 LYS A O 1
ATOM 5942 N N . CYS A 1 744 ? -1.279 -10.719 15.789 1 95.62 744 CYS A N 1
ATOM 5943 C CA . CYS A 1 744 ? -2.047 -9.57 15.312 1 95.62 744 CYS A CA 1
ATOM 5944 C C . CYS A 1 744 ? -3.535 -9.758 15.586 1 95.62 744 CYS A C 1
ATOM 5946 O O . CYS A 1 744 ? -3.969 -10.852 15.953 1 95.62 744 CYS A O 1
ATOM 5948 N N . GLY A 1 745 ? -4.293 -8.664 15.469 1 95 745 GLY A N 1
ATOM 5949 C CA . GLY A 1 745 ? -5.73 -8.703 15.688 1 95 745 GLY A CA 1
ATOM 5950 C C . GLY A 1 745 ? -6.34 -7.324 15.875 1 95 745 GLY A C 1
ATOM 5951 O O . GLY A 1 745 ? -5.645 -6.312 15.773 1 95 745 GLY A O 1
ATOM 5952 N N . GLN A 1 746 ? -7.625 -7.352 16.125 1 94.69 746 GLN A N 1
ATOM 5953 C CA . GLN A 1 746 ? -8.367 -6.117 16.359 1 94.69 746 GLN A CA 1
ATOM 5954 C C . GLN A 1 746 ? -8.055 -5.539 17.75 1 94.69 746 GLN A C 1
ATOM 5956 O O . GLN A 1 746 ? -7.66 -6.273 18.656 1 94.69 746 GLN A O 1
ATOM 5961 N N . TYR A 1 747 ? -8.133 -4.254 17.812 1 96.75 747 TYR A N 1
ATOM 5962 C CA . TYR A 1 747 ? -7.953 -3.566 19.094 1 96.75 747 TYR A CA 1
ATOM 5963 C C . TYR A 1 747 ? -9.148 -2.68 19.406 1 96.75 747 TYR A C 1
ATOM 5965 O O . TYR A 1 747 ? -9.281 -1.586 18.844 1 96.75 747 TYR A O 1
ATOM 5973 N N . TYR A 1 748 ? -10.055 -3.166 20.328 1 93.12 748 TYR A N 1
ATOM 5974 C CA . TYR A 1 748 ? -11.258 -2.471 20.766 1 93.12 748 TYR A CA 1
ATOM 5975 C C . TYR A 1 748 ? -11.32 -2.371 22.281 1 93.12 748 TYR A C 1
ATOM 5977 O O . TYR A 1 748 ? -12.125 -3.053 22.922 1 93.12 748 TYR A O 1
ATOM 5985 N N . PRO A 1 749 ? -10.523 -1.502 22.828 1 92.19 749 PRO A N 1
ATOM 5986 C CA . PRO A 1 749 ? -10.648 -1.335 24.266 1 92.19 749 PRO A CA 1
ATOM 5987 C C . PRO A 1 749 ? -12 -0.752 24.688 1 92.19 749 PRO A C 1
ATOM 5989 O O . PRO A 1 749 ? -12.703 -0.169 23.859 1 92.19 749 PRO A O 1
ATOM 5992 N N . ASP A 1 750 ? -12.344 -0.908 25.938 1 88.88 750 ASP A N 1
ATOM 5993 C CA . ASP A 1 750 ? -13.594 -0.344 26.438 1 88.88 750 ASP A CA 1
ATOM 5994 C C . ASP A 1 750 ? -13.602 1.179 26.312 1 88.88 750 ASP A C 1
ATOM 5996 O O . ASP A 1 750 ? -12.562 1.822 26.453 1 88.88 750 ASP A O 1
ATOM 6000 N N . ILE A 1 751 ? -14.82 1.638 26.016 1 86.69 751 ILE A N 1
ATOM 6001 C CA . ILE A 1 751 ? -14.984 3.082 25.891 1 86.69 751 ILE A CA 1
ATOM 6002 C C . ILE A 1 751 ? -15.133 3.697 27.281 1 86.69 751 ILE A C 1
ATOM 6004 O O . ILE A 1 751 ? -15.906 3.203 28.109 1 86.69 751 ILE A O 1
ATOM 6008 N N . GLY A 1 752 ? -14.352 4.574 27.719 1 73.62 752 GLY A N 1
ATOM 6009 C CA . GLY A 1 752 ? -14.57 5.215 29.016 1 73.62 752 GLY A CA 1
ATOM 6010 C C . GLY A 1 752 ? -13.617 6.367 29.266 1 73.62 752 GLY A C 1
ATOM 6011 O O . GLY A 1 752 ? -12.586 6.488 28.609 1 73.62 752 GLY A O 1
ATOM 6012 N N . TYR A 1 753 ? -14.188 7.262 30.141 1 61.16 753 TYR A N 1
ATOM 6013 C CA . TYR A 1 753 ? -13.445 8.445 30.562 1 61.16 753 TYR A CA 1
ATOM 6014 C C . TYR A 1 753 ? -12.188 8.055 31.328 1 61.16 753 TYR A C 1
ATOM 6016 O O . TYR A 1 753 ? -11.211 8.812 31.359 1 61.16 753 TYR A O 1
ATOM 6024 N N . ASN A 1 754 ? -12.273 6.836 32.062 1 51.12 754 ASN A N 1
ATOM 6025 C CA . ASN A 1 754 ? -11.289 6.48 33.062 1 51.12 754 ASN A CA 1
ATOM 6026 C C . ASN A 1 754 ? -9.977 6.023 32.438 1 51.12 754 ASN A C 1
ATOM 6028 O O . ASN A 1 754 ? -9.125 5.449 33.125 1 51.12 754 ASN A O 1
ATOM 6032 N N . MET A 1 755 ? -9.984 6.02 31.25 1 49.22 755 MET A N 1
ATOM 6033 C CA . MET A 1 755 ? -8.695 5.543 30.734 1 49.22 755 MET A CA 1
ATOM 6034 C C . MET A 1 755 ? -7.578 6.516 31.094 1 49.22 755 MET A C 1
ATOM 6036 O O . MET A 1 755 ? -6.398 6.211 30.906 1 49.22 755 MET A O 1
ATOM 6040 N N . TYR A 1 756 ? -7.996 7.746 31.562 1 48.25 756 TYR A N 1
ATOM 6041 C CA . TYR A 1 756 ? -6.98 8.758 31.812 1 48.25 756 TYR A CA 1
ATOM 6042 C C . TYR A 1 756 ? -6.727 8.922 33.312 1 48.25 756 TYR A C 1
ATOM 6044 O O . TYR A 1 756 ? -7.668 9.039 34.094 1 48.25 756 TYR A O 1
ATOM 6052 N N . PRO A 1 757 ? -5.668 8.453 33.75 1 43.06 757 PRO A N 1
ATOM 6053 C CA . PRO A 1 757 ? -5.461 8.711 35.188 1 43.06 757 PRO A CA 1
ATOM 6054 C C . PRO A 1 757 ? -5.828 10.133 35.562 1 43.06 757 PRO A C 1
ATOM 6056 O O . PRO A 1 757 ? -5.734 11.055 34.75 1 43.06 757 PRO A O 1
ATOM 6059 N N . SER A 1 758 ? -6.738 10.289 36.469 1 37.06 758 SER A N 1
ATOM 6060 C CA . SER A 1 758 ? -6.918 11.578 37.125 1 37.06 758 SER A CA 1
ATOM 6061 C C . SER A 1 758 ? -5.594 12.32 37.25 1 37.06 758 SER A C 1
ATOM 6063 O O . SER A 1 758 ? -4.625 11.781 37.781 1 37.06 758 SER A O 1
ATOM 6065 N N . LEU A 1 759 ? -5.301 13.211 36.312 1 36.31 759 LEU A N 1
ATOM 6066 C CA . LEU A 1 759 ? -4.223 14.133 36.656 1 36.31 759 LEU A CA 1
ATOM 6067 C C . LEU A 1 759 ? -4.227 14.445 38.156 1 36.31 759 LEU A C 1
ATOM 6069 O O . LEU A 1 759 ? -5.203 15 38.656 1 36.31 759 LEU A O 1
ATOM 6073 N N . SER A 1 760 ? -3.805 13.672 38.938 1 30.8 760 SER A N 1
ATOM 6074 C CA . SER A 1 760 ? -3.541 14.234 40.25 1 30.8 760 SER A CA 1
ATOM 6075 C C . SER A 1 760 ? -2.994 15.648 40.156 1 30.8 760 SER A C 1
ATOM 6077 O O . SER A 1 760 ? -2.057 15.914 39.406 1 30.8 760 SER A O 1
ATOM 6079 N N . GLU A 1 761 ? -3.797 16.672 40.406 1 29.28 761 GLU A N 1
ATOM 6080 C CA . GLU A 1 761 ? -3.299 17.984 40.781 1 29.28 761 GLU A CA 1
ATOM 6081 C C . GLU A 1 761 ? -2.006 17.875 41.594 1 29.28 761 GLU A C 1
ATOM 6083 O O . GLU A 1 761 ? -2.039 17.766 42.812 1 29.28 761 GLU A O 1
ATOM 6088 N N . LYS A 1 762 ? -1.099 17.156 41.312 1 34.47 762 LYS A N 1
ATOM 6089 C CA . LYS A 1 762 ? 0.117 17.562 42.031 1 34.47 762 LYS A CA 1
ATOM 6090 C C . LYS A 1 762 ? 0.402 19.047 41.781 1 34.47 762 LYS A C 1
ATOM 6092 O O . LYS A 1 762 ? 0.595 19.484 40.656 1 34.47 762 LYS A O 1
ATOM 6097 N N . THR A 1 763 ? -0.143 19.906 42.688 1 26.86 763 THR A N 1
ATOM 6098 C CA . THR A 1 763 ? 0.151 21.312 42.938 1 26.86 763 THR A CA 1
ATOM 6099 C C . THR A 1 763 ? 1.59 21.641 42.531 1 26.86 763 THR A C 1
ATOM 6101 O O . THR A 1 763 ? 2.533 21.172 43.188 1 26.86 763 THR A O 1
ATOM 6104 N N . LEU A 1 764 ? 1.889 21.656 41.344 1 27.88 764 LEU A N 1
ATOM 6105 C CA . LEU A 1 764 ? 3.129 22.406 41.219 1 27.88 764 LEU A CA 1
ATOM 6106 C C . LEU A 1 764 ? 3.115 23.625 42.156 1 27.88 764 LEU A C 1
ATOM 6108 O O . LEU A 1 764 ? 2.094 24.297 42.281 1 27.88 764 LEU A O 1
ATOM 6112 N N . PRO A 1 765 ? 4.02 23.531 43.219 1 24.17 765 PRO A N 1
ATOM 6113 C CA . PRO A 1 765 ? 4.016 24.766 44.031 1 24.17 765 PRO A CA 1
ATOM 6114 C C . PRO A 1 765 ? 3.873 26.031 43.188 1 24.17 765 PRO A C 1
ATOM 6116 O O . PRO A 1 765 ? 4.285 26.047 42.031 1 24.17 765 PRO A O 1
ATOM 6119 N N . GLU A 1 766 ? 2.996 26.969 43.562 1 19.44 766 GLU A N 1
ATOM 6120 C CA . GLU A 1 766 ? 3.129 28.359 43.156 1 19.44 766 GLU A CA 1
ATOM 6121 C C . GLU A 1 766 ? 4.598 28.766 43 1 19.44 766 GLU A C 1
ATOM 6123 O O . GLU A 1 766 ? 5.422 28.422 43.875 1 19.44 766 GLU A O 1
ATOM 6128 N N . MET B 1 1 ? 0.525 38.438 -57.281 1 17.58 1 MET B N 1
ATOM 6129 C CA . MET B 1 1 ? 1.826 39.031 -57.594 1 17.58 1 MET B CA 1
ATOM 6130 C C . MET B 1 1 ? 2.289 39.969 -56.469 1 17.58 1 MET B C 1
ATOM 6132 O O . MET B 1 1 ? 3.4 39.812 -55.969 1 17.58 1 MET B O 1
ATOM 6136 N N . GLN B 1 2 ? 2.184 41.281 -56.562 1 16.02 2 GLN B N 1
ATOM 6137 C CA . GLN B 1 2 ? 3.061 42.438 -56.375 1 16.02 2 GLN B CA 1
ATOM 6138 C C . GLN B 1 2 ? 2.955 43 -54.969 1 16.02 2 GLN B C 1
ATOM 6140 O O . GLN B 1 2 ? 3.662 43.938 -54.625 1 16.02 2 GLN B O 1
ATOM 6145 N N . LEU B 1 3 ? 2.041 42.969 -54.281 1 18.28 3 LEU B N 1
ATOM 6146 C CA . LEU B 1 3 ? 1.898 44.125 -53.375 1 18.28 3 LEU B CA 1
ATOM 6147 C C . LEU B 1 3 ? 2.984 44.094 -52.312 1 18.28 3 LEU B C 1
ATOM 6149 O O . LEU B 1 3 ? 3.119 43.094 -51.594 1 18.28 3 LEU B O 1
ATOM 6153 N N . VAL B 1 4 ? 3.992 45.062 -51.875 1 17.81 4 VAL B N 1
ATOM 6154 C CA . VAL B 1 4 ? 5.223 45.75 -52.25 1 17.81 4 VAL B CA 1
ATOM 6155 C C . VAL B 1 4 ? 6.176 45.781 -51.062 1 17.81 4 VAL B C 1
ATOM 6157 O O . VAL B 1 4 ? 7.324 45.344 -51.156 1 17.81 4 VAL B O 1
ATOM 6160 N N . THR B 1 5 ? 6.613 46.938 -50.25 1 15.54 5 THR B N 1
ATOM 6161 C CA . THR B 1 5 ? 7.707 47.906 -50.188 1 15.54 5 THR B CA 1
ATOM 6162 C C . THR B 1 5 ? 8.391 47.906 -48.812 1 15.54 5 THR B C 1
ATOM 6164 O O . THR B 1 5 ? 9.617 47.875 -48.75 1 15.54 5 THR B O 1
ATOM 6167 N N . ARG B 1 6 ? 7.914 48.375 -47.625 1 15.88 6 ARG B N 1
ATOM 6168 C CA . ARG B 1 6 ? 8.773 49.312 -46.938 1 15.88 6 ARG B CA 1
ATOM 6169 C C . ARG B 1 6 ? 9.836 48.594 -46.125 1 15.88 6 ARG B C 1
ATOM 6171 O O . ARG B 1 6 ? 9.508 47.719 -45.281 1 15.88 6 ARG B O 1
ATOM 6178 N N . ILE B 1 7 ? 11.469 48.562 -46.281 1 16.38 7 ILE B N 1
ATOM 6179 C CA . ILE B 1 7 ? 12.859 48.094 -46.281 1 16.38 7 ILE B CA 1
ATOM 6180 C C . ILE B 1 7 ? 13.508 48.5 -44.938 1 16.38 7 ILE B C 1
ATOM 6182 O O . ILE B 1 7 ? 14.383 47.781 -44.438 1 16.38 7 ILE B O 1
ATOM 6186 N N . LEU B 1 8 ? 13.203 49.594 -44.125 1 15.02 8 LEU B N 1
ATOM 6187 C CA . LEU B 1 8 ? 14.219 50.594 -43.906 1 15.02 8 LEU B CA 1
ATOM 6188 C C . LEU B 1 8 ? 15.234 50.156 -42.875 1 15.02 8 LEU B C 1
ATOM 6190 O O . LEU B 1 8 ? 14.953 49.25 -42.062 1 15.02 8 LEU B O 1
ATOM 6194 N N . LEU B 1 9 ? 16.078 51.094 -41.938 1 15.19 9 LEU B N 1
ATOM 6195 C CA . LEU B 1 9 ? 17.359 51.781 -41.844 1 15.19 9 LEU B CA 1
ATOM 6196 C C . LEU B 1 9 ? 18.141 51.344 -40.625 1 15.19 9 LEU B C 1
ATOM 6198 O O . LEU B 1 9 ? 19.359 51.125 -40.688 1 15.19 9 LEU B O 1
ATOM 6202 N N . LEU B 1 10 ? 17.953 51.562 -39.219 1 15.08 10 LEU B N 1
ATOM 6203 C CA . LEU B 1 10 ? 19 52.375 -38.594 1 15.08 10 LEU B CA 1
ATOM 6204 C C . LEU B 1 10 ? 20.172 51.469 -38.156 1 15.08 10 LEU B C 1
ATOM 6206 O O . LEU B 1 10 ? 19.953 50.406 -37.594 1 15.08 10 LEU B O 1
ATOM 6210 N N . TYR B 1 11 ? 21.703 51.656 -38.406 1 15.73 11 TYR B N 1
ATOM 6211 C CA . TYR B 1 11 ? 23.141 51.5 -38.656 1 15.73 11 TYR B CA 1
ATOM 6212 C C . TYR B 1 11 ? 23.891 51.406 -37.312 1 15.73 11 TYR B C 1
ATOM 6214 O O . TYR B 1 11 ? 24.922 50.719 -37.219 1 15.73 11 TYR B O 1
ATOM 6222 N N . LEU B 1 12 ? 23.891 52.312 -36.25 1 14.91 12 LEU B N 1
ATOM 6223 C CA . LEU B 1 12 ? 25.094 53.062 -35.938 1 14.91 12 LEU B CA 1
ATOM 6224 C C . LEU B 1 12 ? 26.047 52.281 -35.062 1 14.91 12 LEU B C 1
ATOM 6226 O O . LEU B 1 12 ? 25.656 51.281 -34.438 1 14.91 12 LEU B O 1
ATOM 6230 N N . ALA B 1 13 ? 26.922 52.844 -33.969 1 14.86 13 ALA B N 1
ATOM 6231 C CA . ALA B 1 13 ? 28.297 53.312 -33.812 1 14.86 13 ALA B CA 1
ATOM 6232 C C . ALA B 1 13 ? 29.094 52.344 -32.906 1 14.86 13 ALA B C 1
ATOM 6234 O O . ALA B 1 13 ? 30.141 51.844 -33.312 1 14.86 13 ALA B O 1
ATOM 6235 N N . PHE B 1 14 ? 29.797 52.75 -31.578 1 15.43 14 PHE B N 1
ATOM 6236 C CA . PHE B 1 14 ? 31.141 53.281 -31.359 1 15.43 14 PHE B CA 1
ATOM 6237 C C . PHE B 1 14 ? 32 52.281 -30.609 1 15.43 14 PHE B C 1
ATOM 6239 O O . PHE B 1 14 ? 33.094 51.969 -31.047 1 15.43 14 PHE B O 1
ATOM 6246 N N . VAL B 1 15 ? 32.438 52.438 -29.172 1 15.6 15 VAL B N 1
ATOM 6247 C CA . VAL B 1 15 ? 33.781 52.875 -28.781 1 15.6 15 VAL B CA 1
ATOM 6248 C C . VAL B 1 15 ? 34.625 51.656 -28.359 1 15.6 15 VAL B C 1
ATOM 6250 O O . VAL B 1 15 ? 34.062 50.625 -27.922 1 15.6 15 VAL B O 1
ATOM 6253 N N . PHE B 1 16 ? 36.125 51.719 -28.016 1 15.87 16 PHE B N 1
ATOM 6254 C CA . PHE B 1 16 ? 37.531 51.438 -28.203 1 15.87 16 PHE B CA 1
ATOM 6255 C C . PHE B 1 16 ? 38.062 50.562 -27.062 1 15.87 16 PHE B C 1
ATOM 6257 O O . PHE B 1 16 ? 38.75 49.594 -27.281 1 15.87 16 PHE B O 1
ATOM 6264 N N . CYS B 1 17 ? 38.219 50.969 -25.672 1 14.73 17 CYS B N 1
ATOM 6265 C CA . CYS B 1 17 ? 39.594 51.125 -25.188 1 14.73 17 CYS B CA 1
ATOM 6266 C C . CYS B 1 17 ? 40.156 49.781 -24.766 1 14.73 17 CYS B C 1
ATOM 6268 O O . CYS B 1 17 ? 39.406 48.812 -24.531 1 14.73 17 CYS B O 1
ATOM 6270 N N . ASP B 1 18 ? 41.188 49.625 -23.578 1 14.88 18 ASP B N 1
ATOM 6271 C CA . ASP B 1 18 ? 42.625 49.594 -23.359 1 14.88 18 ASP B CA 1
ATOM 6272 C C . ASP B 1 18 ? 43.031 48.281 -22.656 1 14.88 18 ASP B C 1
ATOM 6274 O O . ASP B 1 18 ? 43.938 47.594 -23.109 1 14.88 18 ASP B O 1
ATOM 6278 N N . ALA B 1 19 ? 43.125 48.188 -21.172 1 14.79 19 ALA B N 1
ATOM 6279 C CA . ALA B 1 19 ? 44.406 48.188 -20.438 1 14.79 19 ALA B CA 1
ATOM 6280 C C . ALA B 1 19 ? 44.906 46.75 -20.234 1 14.79 19 ALA B C 1
ATOM 6282 O O . ALA B 1 19 ? 44.125 45.812 -20.281 1 14.79 19 ALA B O 1
ATOM 6283 N N . SER B 1 20 ? 46.156 46.5 -19.438 1 15.31 20 SER B N 1
ATOM 6284 C CA . SER B 1 20 ? 47.562 46.094 -19.328 1 15.31 20 SER B CA 1
ATOM 6285 C C . SER B 1 20 ? 47.719 44.812 -18.547 1 15.31 20 SER B C 1
ATOM 6287 O O . SER B 1 20 ? 48.344 43.875 -19.016 1 15.31 20 SER B O 1
ATOM 6289 N N . SER B 1 21 ? 47.969 44.75 -17 1 14.66 21 SER B N 1
ATOM 6290 C CA . SER B 1 21 ? 49.25 44.469 -16.359 1 14.66 21 SER B CA 1
ATOM 6291 C C . SER B 1 21 ? 49.375 43.031 -15.953 1 14.66 21 SER B C 1
ATOM 6293 O O . SER B 1 21 ? 50.375 42.375 -16.25 1 14.66 21 SER B O 1
ATOM 6295 N N . ILE B 1 22 ? 48.906 42.531 -14.609 1 14.51 22 ILE B N 1
ATOM 6296 C CA . ILE B 1 22 ? 49.812 42.188 -13.523 1 14.51 22 ILE B CA 1
ATOM 6297 C C . ILE B 1 22 ? 50.156 40.719 -13.578 1 14.51 22 ILE B C 1
ATOM 6299 O O . ILE B 1 22 ? 49.281 39.844 -13.508 1 14.51 22 ILE B O 1
ATOM 6303 N N . ARG B 1 23 ? 51.469 40.25 -13.797 1 14.41 23 ARG B N 1
ATOM 6304 C CA . ARG B 1 23 ? 52.438 39.219 -14.133 1 14.41 23 ARG B CA 1
ATOM 6305 C C . ARG B 1 23 ? 52.562 38.188 -13.008 1 14.41 23 ARG B C 1
ATOM 6307 O O . ARG B 1 23 ? 52.781 37 -13.266 1 14.41 23 ARG B O 1
ATOM 6314 N N . ASP B 1 24 ? 52.875 38.656 -11.68 1 13.72 24 ASP B N 1
ATOM 6315 C CA . ASP B 1 24 ? 54.125 38.281 -11.039 1 13.72 24 ASP B CA 1
ATOM 6316 C C . ASP B 1 24 ? 54.125 36.812 -10.625 1 13.72 24 ASP B C 1
ATOM 6318 O O . ASP B 1 24 ? 55.062 36.062 -10.945 1 13.72 24 ASP B O 1
ATOM 6322 N N . PHE B 1 25 ? 54.125 36.594 -9.18 1 14.16 25 PHE B N 1
ATOM 6323 C CA . PHE B 1 25 ? 55.281 36.344 -8.305 1 14.16 25 PHE B CA 1
ATOM 6324 C C . PHE B 1 25 ? 55.5 34.844 -8.141 1 14.16 25 PHE B C 1
ATOM 6326 O O . PHE B 1 25 ? 54.594 34.031 -8.328 1 14.16 25 PHE B O 1
ATOM 6333 N N . LEU B 1 26 ? 56.125 34.469 -6.93 1 14.32 26 LEU B N 1
ATOM 6334 C CA . LEU B 1 26 ? 57.406 33.906 -6.578 1 14.32 26 LEU B CA 1
ATOM 6335 C C . LEU B 1 26 ? 57.344 32.375 -6.492 1 14.32 26 LEU B C 1
ATOM 6337 O O . LEU B 1 26 ? 56.25 31.812 -6.445 1 14.32 26 LEU B O 1
ATOM 6341 N N . LEU B 1 27 ? 58 31.797 -5.395 1 14.11 27 LEU B N 1
ATOM 6342 C CA . LEU B 1 27 ? 59.25 31.062 -5.203 1 14.11 27 LEU B CA 1
ATOM 6343 C C . LEU B 1 27 ? 58.969 29.594 -4.934 1 14.11 27 LEU B C 1
ATOM 6345 O O . LEU B 1 27 ? 59.531 28.719 -5.598 1 14.11 27 LEU B O 1
ATOM 6349 N N . GLY B 1 28 ? 58.875 29.203 -3.545 1 14.3 28 GLY B N 1
ATOM 6350 C CA . GLY B 1 28 ? 59.969 28.531 -2.863 1 14.3 28 GLY B CA 1
ATOM 6351 C C . GLY B 1 28 ? 59.906 27.016 -2.986 1 14.3 28 GLY B C 1
ATOM 6352 O O . GLY B 1 28 ? 58.875 26.469 -3.367 1 14.3 28 GLY B O 1
ATOM 6353 N N . GLN B 1 29 ? 60.531 26.281 -1.919 1 14.16 29 GLN B N 1
ATOM 6354 C CA . GLN B 1 29 ? 61.688 25.391 -1.781 1 14.16 29 GLN B CA 1
ATOM 6355 C C . GLN B 1 29 ? 61.25 23.938 -1.75 1 14.16 29 GLN B C 1
ATOM 6357 O O . GLN B 1 29 ? 60.062 23.641 -1.679 1 14.16 29 GLN B O 1
ATOM 6362 N N . TYR B 1 30 ? 61.719 23.219 -0.616 1 14.46 30 TYR B N 1
ATOM 6363 C CA . TYR B 1 30 ? 62.75 22.203 -0.459 1 14.46 30 TYR B CA 1
ATOM 6364 C C . TYR B 1 30 ? 62.125 20.797 -0.395 1 14.46 30 TYR B C 1
ATOM 6366 O O . TYR B 1 30 ? 60.906 20.656 -0.402 1 14.46 30 TYR B O 1
ATOM 6374 N N . GLU B 1 31 ? 62.188 20.109 0.927 1 14.45 31 GLU B N 1
ATOM 6375 C CA . GLU B 1 31 ? 63.188 19.109 1.303 1 14.45 31 GLU B CA 1
ATOM 6376 C C . GLU B 1 31 ? 62.625 17.688 1.107 1 14.45 31 GLU B C 1
ATOM 6378 O O . GLU B 1 31 ? 61.438 17.516 0.867 1 14.45 31 GLU B O 1
ATOM 6383 N N . ASP B 1 32 ? 62.719 16.859 2.271 1 14.1 32 ASP B N 1
ATOM 6384 C CA . ASP B 1 32 ? 63.562 15.727 2.645 1 14.1 32 ASP B CA 1
ATOM 6385 C C . ASP B 1 32 ? 62.812 14.406 2.443 1 14.1 32 ASP B C 1
ATOM 6387 O O . ASP B 1 32 ? 61.594 14.367 2.475 1 14.1 32 ASP B O 1
ATOM 6391 N N . VAL B 1 33 ? 63.625 13.234 2.281 1 14.52 33 VAL B N 1
ATOM 6392 C CA . VAL B 1 33 ? 63.844 11.906 1.717 1 14.52 33 VAL B CA 1
ATOM 6393 C C . VAL B 1 33 ? 63.219 10.859 2.643 1 14.52 33 VAL B C 1
ATOM 6395 O O . VAL B 1 33 ? 62.656 9.859 2.176 1 14.52 33 VAL B O 1
ATOM 6398 N N . ILE B 1 34 ? 63.156 11.055 4.031 1 14.2 34 ILE B N 1
ATOM 6399 C CA . ILE B 1 34 ? 63.906 10.023 4.746 1 14.2 34 ILE B CA 1
ATOM 6400 C C . ILE B 1 34 ? 63.188 8.68 4.598 1 14.2 34 ILE B C 1
ATOM 6402 O O . ILE B 1 34 ? 61.969 8.641 4.383 1 14.2 34 ILE B O 1
ATOM 6406 N N . GLU B 1 35 ? 63.625 7.715 5.535 1 13.96 35 GLU B N 1
ATOM 6407 C CA . GLU B 1 35 ? 64.312 6.453 5.664 1 13.96 35 GLU B CA 1
ATOM 6408 C C . GLU B 1 35 ? 63.375 5.285 5.875 1 13.96 35 GLU B C 1
ATOM 6410 O O . GLU B 1 35 ? 63.25 4.426 5 1 13.96 35 GLU B O 1
ATOM 6415 N N . HIS B 1 36 ? 63.562 4.555 7.156 1 14.12 36 HIS B N 1
ATOM 6416 C CA . HIS B 1 36 ? 64.188 3.279 7.438 1 14.12 36 HIS B CA 1
ATOM 6417 C C . HIS B 1 36 ? 63.188 2.146 7.5 1 14.12 36 HIS B C 1
ATOM 6419 O O . HIS B 1 36 ? 61.969 2.395 7.574 1 14.12 36 HIS B O 1
ATOM 6425 N N . PRO B 1 37 ? 63.375 1.134 8.664 1 13.84 37 PRO B N 1
ATOM 6426 C CA . PRO B 1 37 ? 63.906 -0.223 8.805 1 13.84 37 PRO B CA 1
ATOM 6427 C C . PRO B 1 37 ? 62.812 -1.264 9.055 1 13.84 37 PRO B C 1
ATOM 6429 O O . PRO B 1 37 ? 62.719 -2.262 8.336 1 13.84 37 PRO B O 1
ATOM 6432 N N . PHE B 1 38 ? 62.562 -1.646 10.469 1 14.32 38 PHE B N 1
ATOM 6433 C CA . PHE B 1 38 ? 63 -2.861 11.148 1 14.32 38 PHE B CA 1
ATOM 6434 C C . PHE B 1 38 ? 61.906 -3.938 11.055 1 14.32 38 PHE B C 1
ATOM 6436 O O . PHE B 1 38 ? 60.75 -3.639 10.758 1 14.32 38 PHE B O 1
ATOM 6443 N N . TYR B 1 39 ? 62.125 -5.133 11.906 1 13.54 39 TYR B N 1
ATOM 6444 C CA . TYR B 1 39 ? 62.406 -6.559 12 1 13.54 39 TYR B CA 1
ATOM 6445 C C . TYR B 1 39 ? 61.188 -7.332 12.477 1 13.54 39 TYR B C 1
ATOM 6447 O O . TYR B 1 39 ? 60.75 -8.305 11.844 1 13.54 39 TYR B O 1
ATOM 6455 N N . MET B 1 40 ? 60.875 -7.395 13.883 1 13.96 40 MET B N 1
ATOM 6456 C CA . MET B 1 40 ? 61.156 -8.617 14.641 1 13.96 40 MET B CA 1
ATOM 6457 C C . MET B 1 40 ? 59.969 -9.57 14.555 1 13.96 40 MET B C 1
ATOM 6459 O O . MET B 1 40 ? 58.844 -9.156 14.219 1 13.96 40 MET B O 1
ATOM 6463 N N . THR B 1 41 ? 60.062 -10.766 15.43 1 13.36 41 THR B N 1
ATOM 6464 C CA . THR B 1 41 ? 60.188 -12.211 15.594 1 13.36 41 THR B CA 1
ATOM 6465 C C . THR B 1 41 ? 58.906 -12.812 16.188 1 13.36 41 THR B C 1
ATOM 6467 O O . THR B 1 41 ? 58.562 -13.953 15.867 1 13.36 41 THR B O 1
ATOM 6470 N N . ARG B 1 42 ? 58.219 -12.258 17.234 1 14.11 42 ARG B N 1
ATOM 6471 C CA . ARG B 1 42 ? 58.188 -13.156 18.375 1 14.11 42 ARG B CA 1
ATOM 6472 C C . ARG B 1 42 ? 57.25 -14.328 18.125 1 14.11 42 ARG B C 1
ATOM 6474 O O . ARG B 1 42 ? 56.281 -14.203 17.344 1 14.11 42 ARG B O 1
ATOM 6481 N N . SER B 1 43 ? 57.281 -15.289 19.188 1 13.7 43 SER B N 1
ATOM 6482 C CA . SER B 1 43 ? 57.406 -16.688 19.578 1 13.7 43 SER B CA 1
ATOM 6483 C C . SER B 1 43 ? 56.031 -17.328 19.75 1 13.7 43 SER B C 1
ATOM 6485 O O . SER B 1 43 ? 55.75 -18.391 19.172 1 13.7 43 SER B O 1
ATOM 6487 N N . GLN B 1 44 ? 55.531 -17.438 21.078 1 14.41 44 GLN B N 1
ATOM 6488 C CA . GLN B 1 44 ? 55.562 -18.703 21.812 1 14.41 44 GLN B CA 1
ATOM 6489 C C . GLN B 1 44 ? 54.281 -19.516 21.578 1 14.41 44 GLN B C 1
ATOM 6491 O O . GLN B 1 44 ? 53.281 -18.969 21.156 1 14.41 44 GLN B O 1
ATOM 6496 N N . PRO B 1 45 ? 54.062 -20.594 22.625 1 14.94 45 PRO B N 1
ATOM 6497 C CA . PRO B 1 45 ? 53.969 -22.062 22.625 1 14.94 45 PRO B CA 1
ATOM 6498 C C . PRO B 1 45 ? 52.531 -22.562 22.688 1 14.94 45 PRO B C 1
ATOM 6500 O O . PRO B 1 45 ? 52.125 -23.344 21.844 1 14.94 45 PRO B O 1
ATOM 6503 N N . PRO B 1 46 ? 52.031 -22.938 24.047 1 14.86 46 PRO B N 1
ATOM 6504 C CA . PRO B 1 46 ? 51.938 -24.344 24.453 1 14.86 46 PRO B CA 1
ATOM 6505 C C . PRO B 1 46 ? 50.531 -24.938 24.25 1 14.86 46 PRO B C 1
ATOM 6507 O O . PRO B 1 46 ? 49.594 -24.203 23.953 1 14.86 46 PRO B O 1
ATOM 6510 N N . GLU B 1 47 ? 49.938 -25.484 25.484 1 14.6 47 GLU B N 1
ATOM 6511 C CA . GLU B 1 47 ? 49.688 -26.828 26 1 14.6 47 GLU B CA 1
ATOM 6512 C C . GLU B 1 47 ? 48.219 -27.25 25.797 1 14.6 47 GLU B C 1
ATOM 6514 O O . GLU B 1 47 ? 47.344 -26.391 25.641 1 14.6 47 GLU B O 1
ATOM 6519 N N . ARG B 1 48 ? 47.875 -28.438 26.562 1 14.52 48 ARG B N 1
ATOM 6520 C CA . ARG B 1 48 ? 47.375 -29.797 26.453 1 14.52 48 ARG B CA 1
ATOM 6521 C C . ARG B 1 48 ? 45.875 -29.844 26.734 1 14.52 48 ARG B C 1
ATOM 6523 O O . ARG B 1 48 ? 45.094 -30.312 25.906 1 14.52 48 ARG B O 1
ATOM 6530 N N . LYS B 1 49 ? 45.5 -30.656 27.875 1 14.41 49 LYS B N 1
ATOM 6531 C CA . LYS B 1 49 ? 44.969 -32.031 27.812 1 14.41 49 LYS B CA 1
ATOM 6532 C C . LYS B 1 49 ? 43.469 -32.031 28.078 1 14.41 49 LYS B C 1
ATOM 6534 O O . LYS B 1 49 ? 42.719 -32.625 27.312 1 14.41 49 LYS B O 1
ATOM 6539 N N . PRO B 1 50 ? 42.969 -32.219 29.5 1 14.53 50 PRO B N 1
ATOM 6540 C CA . PRO B 1 50 ? 42.531 -33.531 29.969 1 14.53 50 PRO B CA 1
ATOM 6541 C C . PRO B 1 50 ? 41.031 -33.75 29.828 1 14.53 50 PRO B C 1
ATOM 6543 O O . PRO B 1 50 ? 40.312 -32.781 29.547 1 14.53 50 PRO B O 1
ATOM 6546 N N . ASP B 1 51 ? 40.344 -34.219 31.031 1 13.85 51 ASP B N 1
ATOM 6547 C CA . ASP B 1 51 ? 39.781 -35.5 31.453 1 13.85 51 ASP B CA 1
ATOM 6548 C C . ASP B 1 51 ? 38.25 -35.469 31.422 1 13.85 51 ASP B C 1
ATOM 6550 O O . ASP B 1 51 ? 37.625 -36.375 30.875 1 13.85 51 ASP B O 1
ATOM 6554 N N . ARG B 1 52 ? 37.531 -34.969 32.625 1 14.11 52 ARG B N 1
ATOM 6555 C CA . ARG B 1 52 ? 36.844 -35.875 33.5 1 14.11 52 ARG B CA 1
ATOM 6556 C C . ARG B 1 52 ? 35.406 -36.094 33.031 1 14.11 52 ARG B C 1
ATOM 6558 O O . ARG B 1 52 ? 34.75 -35.188 32.531 1 14.11 52 ARG B O 1
ATOM 6565 N N . PHE B 1 53 ? 34.781 -37.375 33.25 1 14.62 53 PHE B N 1
ATOM 6566 C CA . PHE B 1 53 ? 33.844 -38.438 32.906 1 14.62 53 PHE B CA 1
ATOM 6567 C C . PHE B 1 53 ? 32.469 -38.156 33.562 1 14.62 53 PHE B C 1
ATOM 6569 O O . PHE B 1 53 ? 31.438 -38.406 32.938 1 14.62 53 PHE B O 1
ATOM 6576 N N . ILE B 1 54 ? 32.312 -37.562 34.781 1 14.73 54 ILE B N 1
ATOM 6577 C CA . ILE B 1 54 ? 31.562 -38.438 35.688 1 14.73 54 ILE B CA 1
ATOM 6578 C C . ILE B 1 54 ? 30.094 -38.438 35.281 1 14.73 54 ILE B C 1
ATOM 6580 O O . ILE B 1 54 ? 29.562 -37.438 34.781 1 14.73 54 ILE B O 1
ATOM 6584 N N . SER B 1 55 ? 29.25 -39.531 35.812 1 14.49 55 SER B N 1
ATOM 6585 C CA . SER B 1 55 ? 28.297 -40.656 35.719 1 14.49 55 SER B CA 1
ATOM 6586 C C . SER B 1 55 ? 26.922 -40.25 36.188 1 14.49 55 SER B C 1
ATOM 6588 O O . SER B 1 55 ? 25.922 -40.844 35.844 1 14.49 55 SER B O 1
ATOM 6590 N N . ASN B 1 56 ? 26.688 -39.25 37.062 1 14.73 56 ASN B N 1
ATOM 6591 C CA . ASN B 1 56 ? 25.781 -39.75 38.094 1 14.73 56 ASN B CA 1
ATOM 6592 C C . ASN B 1 56 ? 24.391 -40 37.562 1 14.73 56 ASN B C 1
ATOM 6594 O O . ASN B 1 56 ? 23.953 -39.344 36.625 1 14.73 56 ASN B O 1
ATOM 6598 N N . GLU B 1 57 ? 23.406 -40.812 38.406 1 14.84 57 GLU B N 1
ATOM 6599 C CA . GLU B 1 57 ? 22.5 -41.938 38.531 1 14.84 57 GLU B CA 1
ATOM 6600 C C . GLU B 1 57 ? 21.047 -41.469 38.469 1 14.84 57 GLU B C 1
ATOM 6602 O O . GLU B 1 57 ? 20.219 -42.094 37.781 1 14.84 57 GLU B O 1
ATOM 6607 N N . SER B 1 58 ? 20.484 -40.656 39.375 1 14.82 58 SER B N 1
ATOM 6608 C CA . SER B 1 58 ? 19.469 -41.25 40.219 1 14.82 58 SER B CA 1
ATOM 6609 C C . SER B 1 58 ? 18.125 -41.344 39.5 1 14.82 58 SER B C 1
ATOM 6611 O O . SER B 1 58 ? 17.875 -40.594 38.531 1 14.82 58 SER B O 1
ATOM 6613 N N . ARG B 1 59 ? 16.984 -41.781 40.344 1 15.35 59 ARG B N 1
ATOM 6614 C CA . ARG B 1 59 ? 15.961 -42.812 40.406 1 15.35 59 ARG B CA 1
ATOM 6615 C C . ARG B 1 59 ? 14.641 -42.344 39.812 1 15.35 59 ARG B C 1
ATOM 6617 O O . ARG B 1 59 ? 14.477 -41.156 39.531 1 15.35 59 ARG B O 1
ATOM 6624 N N . GLN B 1 60 ? 13.445 -42.5 40.594 1 15.05 60 GLN B N 1
ATOM 6625 C CA . GLN B 1 60 ? 12.438 -43.531 40.5 1 15.05 60 GLN B CA 1
ATOM 6626 C C . GLN B 1 60 ? 11.125 -42.969 39.938 1 15.05 60 GLN B C 1
ATOM 6628 O O . GLN B 1 60 ? 10.508 -43.594 39.062 1 15.05 60 GLN B O 1
ATOM 6633 N N . PRO B 1 61 ? 10.273 -42.031 40.625 1 17.25 61 PRO B N 1
ATOM 6634 C CA . PRO B 1 61 ? 9 -42.594 41.062 1 17.25 61 PRO B CA 1
ATOM 6635 C C . PRO B 1 61 ? 7.934 -42.562 39.969 1 17.25 61 PRO B C 1
ATOM 6637 O O . PRO B 1 61 ? 8.039 -41.781 39.031 1 17.25 61 PRO B O 1
ATOM 6640 N N . GLY B 1 62 ? 6.594 -43.188 40.188 1 15.84 62 GLY B N 1
ATOM 6641 C CA . GLY B 1 62 ? 5.598 -44.094 39.625 1 15.84 62 GLY B CA 1
ATOM 6642 C C . GLY B 1 62 ? 4.449 -43.375 38.969 1 15.84 62 GLY B C 1
ATOM 6643 O O . GLY B 1 62 ? 3.994 -43.781 37.906 1 15.84 62 GLY B O 1
ATOM 6644 N N . SER B 1 63 ? 3.68 -42.344 39.562 1 17.12 63 SER B N 1
ATOM 6645 C CA . SER B 1 63 ? 2.27 -42.625 39.812 1 17.12 63 SER B CA 1
ATOM 6646 C C . SER B 1 63 ? 1.443 -42.469 38.531 1 17.12 63 SER B C 1
ATOM 6648 O O . SER B 1 63 ? 1.858 -41.812 37.594 1 17.12 63 SER B O 1
ATOM 6650 N N . LYS B 1 64 ? -0.065 -42.75 38.625 1 17.83 64 LYS B N 1
ATOM 6651 C CA . LYS B 1 64 ? -1.151 -43.406 37.906 1 17.83 64 LYS B CA 1
ATOM 6652 C C . LYS B 1 64 ? -1.777 -42.469 36.875 1 17.83 64 LYS B C 1
ATOM 6654 O O . LYS B 1 64 ? -1.807 -41.25 37.062 1 17.83 64 LYS B O 1
ATOM 6659 N N . ARG B 1 65 ? -2.424 -43.062 35.844 1 16.61 65 ARG B N 1
ATOM 6660 C CA . ARG B 1 65 ? -2.93 -42.969 34.469 1 16.61 65 ARG B CA 1
ATOM 6661 C C . ARG B 1 65 ? -4.352 -42.406 34.438 1 16.61 65 ARG B C 1
ATOM 6663 O O . ARG B 1 65 ? -5.32 -43.156 34.531 1 16.61 65 ARG B O 1
ATOM 6670 N N . ARG B 1 66 ? -4.707 -41.469 35.312 1 17.64 66 ARG B N 1
ATOM 6671 C CA . ARG B 1 66 ? -6.164 -41.469 35.344 1 17.64 66 ARG B CA 1
ATOM 6672 C C . ARG B 1 66 ? -6.738 -41.25 33.938 1 17.64 66 ARG B C 1
ATOM 6674 O O . ARG B 1 66 ? -6.262 -40.375 33.188 1 17.64 66 ARG B O 1
ATOM 6681 N N . ASN B 1 67 ? -7.641 -42.219 33.406 1 16.42 67 ASN B N 1
ATOM 6682 C CA . ASN B 1 67 ? -8.305 -42.594 32.156 1 16.42 67 ASN B CA 1
ATOM 6683 C C . ASN B 1 67 ? -9.398 -41.594 31.781 1 16.42 67 ASN B C 1
ATOM 6685 O O . ASN B 1 67 ? -10.453 -41.562 32.406 1 16.42 67 ASN B O 1
ATOM 6689 N N . TYR B 1 68 ? -9.266 -40.281 31.766 1 18.47 68 TYR B N 1
ATOM 6690 C CA . TYR B 1 68 ? -10.461 -39.469 31.562 1 18.47 68 TYR B CA 1
ATOM 6691 C C . TYR B 1 68 ? -11.203 -39.875 30.297 1 18.47 68 TYR B C 1
ATOM 6693 O O . TYR B 1 68 ? -10.602 -40 29.234 1 18.47 68 TYR B O 1
ATOM 6701 N N . TYR B 1 69 ? -12.359 -40.625 30.422 1 18.25 69 TYR B N 1
ATOM 6702 C CA . TYR B 1 69 ? -13.336 -41.188 29.5 1 18.25 69 TYR B CA 1
ATOM 6703 C C . TYR B 1 69 ? -13.914 -40.094 28.594 1 18.25 69 TYR B C 1
ATOM 6705 O O . TYR B 1 69 ? -14.344 -39.031 29.078 1 18.25 69 TYR B O 1
ATOM 6713 N N . TYR B 1 70 ? -13.508 -39.938 27.359 1 18.3 70 TYR B N 1
ATOM 6714 C CA . TYR B 1 70 ? -13.875 -39.062 26.234 1 18.3 70 TYR B CA 1
ATOM 6715 C C . TYR B 1 70 ? -15.328 -39.281 25.844 1 18.3 70 TYR B C 1
ATOM 6717 O O . TYR B 1 70 ? -15.672 -40.312 25.25 1 18.3 70 TYR B O 1
ATOM 6725 N N . GLU B 1 71 ? -16.266 -39 26.781 1 19.59 71 GLU B N 1
ATOM 6726 C CA . GLU B 1 71 ? -17.672 -39.25 26.453 1 19.59 71 GLU B CA 1
ATOM 6727 C C . GLU B 1 71 ? -17.984 -38.781 25.031 1 19.59 71 GLU B C 1
ATOM 6729 O O . GLU B 1 71 ? -17.297 -37.906 24.5 1 19.59 71 GLU B O 1
ATOM 6734 N N . ASP B 1 72 ? -19.172 -39.312 24.391 1 19.2 72 ASP B N 1
ATOM 6735 C CA . ASP B 1 72 ? -19.734 -39.531 23.047 1 19.2 72 ASP B CA 1
ATOM 6736 C C . ASP B 1 72 ? -20.219 -38.219 22.453 1 19.2 72 ASP B C 1
ATOM 6738 O O . ASP B 1 72 ? -21.047 -37.531 23.047 1 19.2 72 ASP B O 1
ATOM 6742 N N . ILE B 1 73 ? -19.438 -37.438 21.859 1 20.77 73 ILE B N 1
ATOM 6743 C CA . ILE B 1 73 ? -19.844 -36.188 21.219 1 20.77 73 ILE B CA 1
ATOM 6744 C C . ILE B 1 73 ? -21.031 -36.438 20.297 1 20.77 73 ILE B C 1
ATOM 6746 O O . ILE B 1 73 ? -20.938 -37.281 19.375 1 20.77 73 ILE B O 1
ATOM 6750 N N . PRO B 1 74 ? -22.219 -36.125 20.734 1 19.75 74 PRO B N 1
ATOM 6751 C CA . PRO B 1 74 ? -23.453 -36.438 20.016 1 19.75 74 PRO B CA 1
ATOM 6752 C C . PRO B 1 74 ? -23.391 -36.062 18.531 1 19.75 74 PRO B C 1
ATOM 6754 O O . PRO B 1 74 ? -22.734 -35.062 18.172 1 19.75 74 PRO B O 1
ATOM 6757 N N . LYS B 1 75 ? -23.688 -36.969 17.562 1 23.33 75 LYS B N 1
ATOM 6758 C CA . LYS B 1 75 ? -23.797 -37 16.109 1 23.33 75 LYS B CA 1
ATOM 6759 C C . LYS B 1 75 ? -24.844 -36.031 15.609 1 23.33 75 LYS B C 1
ATOM 6761 O O . LYS B 1 75 ? -26.031 -36.156 15.938 1 23.33 75 LYS B O 1
ATOM 6766 N N . THR B 1 76 ? -24.625 -34.75 15.68 1 19.59 76 THR B N 1
ATOM 6767 C CA . THR B 1 76 ? -25.688 -33.875 15.258 1 19.59 76 THR B CA 1
ATOM 6768 C C . THR B 1 76 ? -26.266 -34.281 13.906 1 19.59 76 THR B C 1
ATOM 6770 O O . THR B 1 76 ? -25.531 -34.344 12.914 1 19.59 76 THR B O 1
ATOM 6773 N N . PRO B 1 77 ? -27.297 -35.062 13.828 1 21.33 77 PRO B N 1
ATOM 6774 C CA . PRO B 1 77 ? -27.938 -35.531 12.609 1 21.33 77 PRO B CA 1
ATOM 6775 C C . PRO B 1 77 ? -28.359 -34.406 11.672 1 21.33 77 PRO B C 1
ATOM 6777 O O . PRO B 1 77 ? -28.719 -33.312 12.133 1 21.33 77 PRO B O 1
ATOM 6780 N N . TYR B 1 78 ? -27.781 -34.344 10.523 1 20.44 78 TYR B N 1
ATOM 6781 C CA . TYR B 1 78 ? -28.141 -33.438 9.438 1 20.44 78 TYR B CA 1
ATOM 6782 C C . TYR B 1 78 ? -29.609 -33.594 9.078 1 20.44 78 TYR B C 1
ATOM 6784 O O . TYR B 1 78 ? -30.047 -34.625 8.617 1 20.44 78 TYR B O 1
ATOM 6792 N N . PRO B 1 79 ? -30.516 -33 9.914 1 21.47 79 PRO B N 1
ATOM 6793 C CA . PRO B 1 79 ? -31.906 -33.188 9.492 1 21.47 79 PRO B CA 1
ATOM 6794 C C . PRO B 1 79 ? -32.125 -32.844 8.023 1 21.47 79 PRO B C 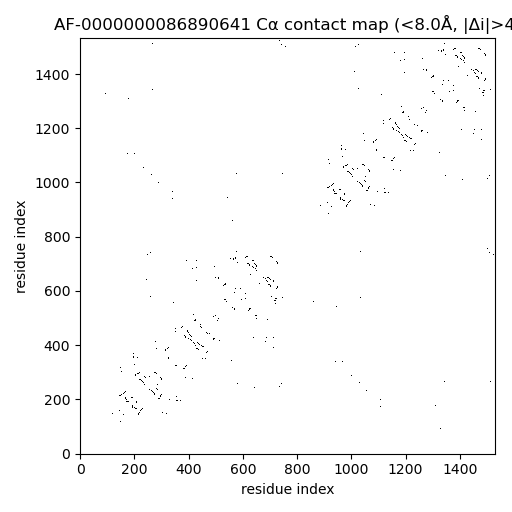1
ATOM 6796 O O . PRO B 1 79 ? -31.391 -32.031 7.453 1 21.47 79 PRO B O 1
ATOM 6799 N N . SER B 1 80 ? -32.844 -33.656 7.246 1 21.39 80 SER B N 1
ATOM 6800 C CA . SER B 1 80 ? -33.25 -33.812 5.855 1 21.39 80 SER B CA 1
ATOM 6801 C C . SER B 1 80 ? -33.938 -32.531 5.359 1 21.39 80 SER B C 1
ATOM 6803 O O . SER B 1 80 ? -34.281 -32.438 4.18 1 21.39 80 SER B O 1
ATOM 6805 N N . ASN B 1 81 ? -34.594 -31.734 6.277 1 21.69 81 ASN B N 1
ATOM 6806 C CA . ASN B 1 81 ? -35.844 -31.234 5.734 1 21.69 81 ASN B CA 1
ATOM 6807 C C . ASN B 1 81 ? -35.594 -30.219 4.625 1 21.69 81 ASN B C 1
ATOM 6809 O O . ASN B 1 81 ? -36.125 -30.344 3.525 1 21.69 81 ASN B O 1
ATOM 6813 N N . THR B 1 82 ? -35.812 -28.781 4.984 1 24.52 82 THR B N 1
ATOM 6814 C CA . THR B 1 82 ? -36.5 -27.828 4.125 1 24.52 82 THR B CA 1
ATOM 6815 C C . THR B 1 82 ? -35.562 -27.281 3.057 1 24.52 82 THR B C 1
ATOM 6817 O O . THR B 1 82 ? -34.406 -27 3.336 1 24.52 82 THR B O 1
ATOM 6820 N N . GLN B 1 83 ? -35.875 -27.375 1.725 1 24.88 83 GLN B N 1
ATOM 6821 C CA . GLN B 1 83 ? -35.188 -27.109 0.453 1 24.88 83 GLN B CA 1
ATOM 6822 C C . GLN B 1 83 ? -34.719 -25.656 0.375 1 24.88 83 GLN B C 1
ATOM 6824 O O . GLN B 1 83 ? -35.562 -24.734 0.312 1 24.88 83 GLN B O 1
ATOM 6829 N N . PRO B 1 84 ? -33.688 -25.297 1.089 1 26.56 84 PRO B N 1
ATOM 6830 C CA . PRO B 1 84 ? -33.406 -23.875 0.963 1 26.56 84 PRO B CA 1
ATOM 6831 C C . PRO B 1 84 ? -33.219 -23.438 -0.486 1 26.56 84 PRO B C 1
ATOM 6833 O O . PRO B 1 84 ? -32.656 -24.188 -1.294 1 26.56 84 PRO B O 1
ATOM 6836 N N . SER B 1 85 ? -34 -22.484 -0.988 1 27.56 85 SER B N 1
ATOM 6837 C CA . SER B 1 85 ? -34.031 -21.891 -2.318 1 27.56 85 SER B CA 1
ATOM 6838 C C . SER B 1 85 ? -32.656 -21.312 -2.686 1 27.56 85 SER B C 1
ATOM 6840 O O . SER B 1 85 ? -32.094 -20.5 -1.956 1 27.56 85 SER B O 1
ATOM 6842 N N . HIS B 1 86 ? -31.844 -22.094 -3.209 1 25.7 86 HIS B N 1
ATOM 6843 C CA . HIS B 1 86 ? -30.531 -21.719 -3.719 1 25.7 86 HIS B CA 1
ATOM 6844 C C . HIS B 1 86 ? -30.625 -20.531 -4.676 1 25.7 86 HIS B C 1
ATOM 6846 O O . HIS B 1 86 ? -31.328 -20.594 -5.68 1 25.7 86 HIS B O 1
ATOM 6852 N N . ARG B 1 87 ? -30.359 -19.359 -4.262 1 30.38 87 ARG B N 1
ATOM 6853 C CA . ARG B 1 87 ? -30.391 -18.188 -5.133 1 30.38 87 ARG B CA 1
ATOM 6854 C C . ARG B 1 87 ? -29.406 -18.344 -6.293 1 30.38 87 ARG B C 1
ATOM 6856 O O . ARG B 1 87 ? -28.219 -18.609 -6.082 1 30.38 87 ARG B O 1
ATOM 6863 N N . THR B 1 88 ? -29.875 -18.672 -7.469 1 26.88 88 THR B N 1
ATOM 6864 C CA . THR B 1 88 ? -29.156 -18.797 -8.734 1 26.88 88 THR B CA 1
ATOM 6865 C C . THR B 1 88 ? -28.438 -17.484 -9.062 1 26.88 88 THR B C 1
ATOM 6867 O O . THR B 1 88 ? -29 -16.406 -8.922 1 26.88 88 THR B O 1
ATOM 6870 N N . THR B 1 89 ? -27.188 -17.516 -9.141 1 31 89 THR B N 1
ATOM 6871 C CA . THR B 1 89 ? -26.328 -16.422 -9.547 1 31 89 THR B CA 1
ATOM 6872 C C . THR B 1 89 ? -26.75 -15.891 -10.922 1 31 89 THR B C 1
ATOM 6874 O O . THR B 1 89 ? -27.016 -16.672 -11.836 1 31 89 THR B O 1
ATOM 6877 N N . MET B 1 90 ? -27.344 -14.719 -11.023 1 30.77 90 MET B N 1
ATOM 6878 C CA . MET B 1 90 ? -27.797 -14.07 -12.25 1 30.77 90 MET B CA 1
ATOM 6879 C C . MET B 1 90 ? -26.625 -13.75 -13.172 1 30.77 90 MET B C 1
ATOM 6881 O O . MET B 1 90 ? -25.516 -13.492 -12.695 1 30.77 90 MET B O 1
ATOM 6885 N N . PRO B 1 91 ? -26.797 -13.977 -14.43 1 32.5 91 PRO B N 1
ATOM 6886 C CA . PRO B 1 91 ? -25.828 -13.578 -15.453 1 32.5 91 PRO B CA 1
ATOM 6887 C C . PRO B 1 91 ? -25.422 -12.109 -15.344 1 32.5 91 PRO B C 1
ATOM 6889 O O . PRO B 1 91 ? -26.25 -11.258 -14.992 1 32.5 91 PRO B O 1
ATOM 6892 N N . ILE B 1 92 ? -24.203 -11.867 -15.281 1 34.56 92 ILE B N 1
ATOM 6893 C CA . ILE B 1 92 ? -23.641 -10.523 -15.211 1 34.56 92 ILE B CA 1
ATOM 6894 C C . ILE B 1 92 ? -24.062 -9.727 -16.453 1 34.56 92 ILE B C 1
ATOM 6896 O O . ILE B 1 92 ? -23.797 -10.133 -17.578 1 34.56 92 ILE B O 1
ATOM 6900 N N . THR B 1 93 ? -25.172 -8.969 -16.438 1 35.94 93 THR B N 1
ATOM 6901 C CA . THR B 1 93 ? -25.5 -8.062 -17.531 1 35.94 93 THR B CA 1
ATOM 6902 C C . THR B 1 93 ? -24.609 -6.824 -17.5 1 35.94 93 THR B C 1
ATOM 6904 O O . THR B 1 93 ? -24.547 -6.125 -16.484 1 35.94 93 THR B O 1
ATOM 6907 N N . PRO B 1 94 ? -23.859 -6.836 -18.5 1 31.81 94 PRO B N 1
ATOM 6908 C CA . PRO B 1 94 ? -23.062 -5.609 -18.562 1 31.81 94 PRO B CA 1
ATOM 6909 C C . PRO B 1 94 ? -23.891 -4.352 -18.359 1 31.81 94 PRO B C 1
ATOM 6911 O O . PRO B 1 94 ? -25.078 -4.316 -18.734 1 31.81 94 PRO B O 1
ATOM 6914 N N . MET B 1 95 ? -23.531 -3.578 -17.578 1 30.81 95 MET B N 1
ATOM 6915 C CA . MET B 1 95 ? -24.25 -2.322 -17.359 1 30.81 95 MET B CA 1
ATOM 6916 C C . MET B 1 95 ? -24.234 -1.477 -18.641 1 30.81 95 MET B C 1
ATOM 6918 O O . MET B 1 95 ? -23.188 -1.276 -19.25 1 30.81 95 MET B O 1
ATOM 6922 N N . LYS B 1 96 ? -25.266 -1.525 -19.469 1 28.77 96 LYS B N 1
ATOM 6923 C CA . LYS B 1 96 ? -25.375 -0.534 -20.531 1 28.77 96 LYS B CA 1
ATOM 6924 C C . LYS B 1 96 ? -25.156 0.877 -20 1 28.77 96 LYS B C 1
ATOM 6926 O O . LYS B 1 96 ? -25.781 1.272 -19.016 1 28.77 96 LYS B O 1
ATOM 6931 N N . ASP B 1 97 ? -24.031 1.315 -20.297 1 28.56 97 ASP B N 1
ATOM 6932 C CA . ASP B 1 97 ? -23.766 2.701 -19.922 1 28.56 97 ASP B CA 1
ATOM 6933 C C . ASP B 1 97 ? -24.797 3.646 -20.547 1 28.56 97 ASP B C 1
ATOM 6935 O O . ASP B 1 97 ? -24.703 3.941 -21.75 1 28.56 97 ASP B O 1
ATOM 6939 N N . PRO B 1 98 ? -26.094 3.65 -20.391 1 26.88 98 PRO B N 1
ATOM 6940 C CA . PRO B 1 98 ? -26.734 4.832 -20.969 1 26.88 98 PRO B CA 1
ATOM 6941 C C . PRO B 1 98 ? -26.016 6.133 -20.609 1 26.88 98 PRO B C 1
ATOM 6943 O O . PRO B 1 98 ? -25.484 6.25 -19.5 1 26.88 98 PRO B O 1
ATOM 6946 N N . GLU B 1 99 ? -25.469 6.867 -21.578 1 27.8 99 GLU B N 1
ATOM 6947 C CA . GLU B 1 99 ? -24.969 8.219 -21.328 1 27.8 99 GLU B CA 1
ATOM 6948 C C . GLU B 1 99 ? -25.734 8.891 -20.203 1 27.8 99 GLU B C 1
ATOM 6950 O O . GLU B 1 99 ? -25.125 9.414 -19.266 1 27.8 99 GLU B O 1
ATOM 6955 N N . SER B 1 100 ? -26.859 9.734 -20.688 1 24.52 100 SER B N 1
ATOM 6956 C CA . SER B 1 100 ? -27.625 10.852 -20.141 1 24.52 100 SER B CA 1
ATOM 6957 C C . SER B 1 100 ? -28.469 10.422 -18.938 1 24.52 100 SER B C 1
ATOM 6959 O O . SER B 1 100 ? -28.844 9.25 -18.844 1 24.52 100 SER B O 1
ATOM 6961 N N . ASN B 1 101 ? -28.406 11.164 -17.906 1 24.91 101 ASN B N 1
ATOM 6962 C CA . ASN B 1 101 ? -29.406 11.18 -16.859 1 24.91 101 ASN B CA 1
ATOM 6963 C C . ASN B 1 101 ? -30.812 10.992 -17.422 1 24.91 101 ASN B C 1
ATOM 6965 O O . ASN B 1 101 ? -31.594 11.938 -17.484 1 24.91 101 ASN B O 1
ATOM 6969 N N . PRO B 1 102 ? -30.969 10.156 -18.438 1 28.12 102 PRO B N 1
ATOM 6970 C CA . PRO B 1 102 ? -32.312 10.367 -18.938 1 28.12 102 PRO B CA 1
ATOM 6971 C C . PRO B 1 102 ? -33.375 10.336 -17.812 1 28.12 102 PRO B C 1
ATOM 6973 O O . PRO B 1 102 ? -34.469 10.898 -17.969 1 28.12 102 PRO B O 1
ATOM 6976 N N . ASN B 1 103 ? -33.406 9.109 -17.172 1 27.42 103 ASN B N 1
ATOM 6977 C CA . ASN B 1 103 ? -34.656 8.859 -16.484 1 27.42 103 ASN B CA 1
ATOM 6978 C C . ASN B 1 103 ? -34.812 9.719 -15.242 1 27.42 103 ASN B C 1
ATOM 6980 O O . ASN B 1 103 ? -35.719 9.5 -14.438 1 27.42 103 ASN B O 1
ATOM 6984 N N . ASN B 1 104 ? -35 10.969 -15.25 1 26.41 104 ASN B N 1
ATOM 6985 C CA . ASN B 1 104 ? -35.469 12.008 -14.344 1 26.41 104 ASN B CA 1
ATOM 6986 C C . ASN B 1 104 ? -35.594 11.484 -12.914 1 26.41 104 ASN B C 1
ATOM 6988 O O . ASN B 1 104 ? -36.625 11.688 -12.266 1 26.41 104 ASN B O 1
ATOM 6992 N N . ILE B 1 105 ? -34.938 10.531 -12.719 1 26.22 105 ILE B N 1
ATOM 6993 C CA . ILE B 1 105 ? -35.219 10.031 -11.383 1 26.22 105 ILE B CA 1
ATOM 6994 C C . ILE B 1 105 ? -35.031 11.156 -10.359 1 26.22 105 ILE B C 1
ATOM 6996 O O . ILE B 1 105 ? -33.938 11.727 -10.234 1 26.22 105 ILE B O 1
ATOM 7000 N N . LYS B 1 106 ? -36.219 11.719 -10.078 1 24.14 106 LYS B N 1
ATOM 7001 C CA . LYS B 1 106 ? -36.375 12.664 -8.977 1 24.14 106 LYS B CA 1
ATOM 7002 C C . LYS B 1 106 ? -36.094 11.992 -7.633 1 24.14 106 LYS B C 1
ATOM 7004 O O . LYS B 1 106 ? -36.688 10.938 -7.336 1 24.14 106 LYS B O 1
ATOM 7009 N N . TYR B 1 107 ? -35.031 12.055 -7.18 1 23.88 107 TYR B N 1
ATOM 7010 C CA . TYR B 1 107 ? -34.844 11.688 -5.781 1 23.88 107 TYR B CA 1
ATOM 7011 C C . TYR B 1 107 ? -35.875 12.375 -4.895 1 23.88 107 TYR B C 1
ATOM 7013 O O . TYR B 1 107 ? -35.938 13.602 -4.844 1 23.88 107 TYR B O 1
ATOM 7021 N N . ARG B 1 108 ? -37.094 11.859 -4.914 1 24.12 108 ARG B N 1
ATOM 7022 C CA . ARG B 1 108 ? -38.031 12.406 -3.918 1 24.12 108 ARG B CA 1
ATOM 7023 C C . ARG B 1 108 ? -37.531 12.086 -2.504 1 24.12 108 ARG B C 1
ATOM 7025 O O . ARG B 1 108 ? -37.469 10.922 -2.119 1 24.12 108 ARG B O 1
ATOM 7032 N N . HIS B 1 109 ? -36.719 12.883 -1.976 1 24.64 109 HIS B N 1
ATOM 7033 C CA . HIS B 1 109 ? -36.594 12.961 -0.524 1 24.64 109 HIS B CA 1
ATOM 7034 C C . HIS B 1 109 ? -37.969 13.234 0.124 1 24.64 109 HIS B C 1
ATOM 7036 O O . HIS B 1 109 ? -38.562 14.281 -0.116 1 24.64 109 HIS B O 1
ATOM 7042 N N . ARG B 1 110 ? -38.844 12.273 0.181 1 24.55 110 ARG B N 1
ATOM 7043 C CA . ARG B 1 110 ? -39.938 12.617 1.104 1 24.55 110 ARG B CA 1
ATOM 7044 C C . ARG B 1 110 ? -39.375 12.969 2.482 1 24.55 110 ARG B C 1
ATOM 7046 O O . ARG B 1 110 ? -38.812 12.109 3.17 1 24.55 110 ARG B O 1
ATOM 7053 N N . LEU B 1 111 ? -39 14.219 2.676 1 26.53 111 LEU B N 1
ATOM 7054 C CA . LEU B 1 111 ? -38.844 14.953 3.928 1 26.53 111 LEU B CA 1
ATOM 7055 C C . LEU B 1 111 ? -40.125 14.906 4.762 1 26.53 111 LEU B C 1
ATOM 7057 O O . LEU B 1 111 ? -41.125 15.492 4.379 1 26.53 111 LEU B O 1
ATOM 7061 N N . GLN B 1 112 ? -40.594 13.734 5.266 1 24.12 112 GLN B N 1
ATOM 7062 C CA . GLN B 1 112 ? -41.469 14.164 6.355 1 24.12 112 GLN B CA 1
ATOM 7063 C C . GLN B 1 112 ? -40.75 15.133 7.289 1 24.12 112 GLN B C 1
ATOM 7065 O O . GLN B 1 112 ? -39.594 14.883 7.695 1 24.12 112 GLN B O 1
ATOM 7070 N N . SER B 1 113 ? -41.219 16.375 7.402 1 27.17 113 SER B N 1
ATOM 7071 C CA . SER B 1 113 ? -40.844 17.656 7.988 1 27.17 113 SER B CA 1
ATOM 7072 C C . SER B 1 113 ? -40.75 17.562 9.508 1 27.17 113 SER B C 1
ATOM 7074 O O . SER B 1 113 ? -40.656 18.578 10.195 1 27.17 113 SER B O 1
ATOM 7076 N N . SER B 1 114 ? -40.969 16.438 10.281 1 27.64 114 SER B N 1
ATOM 7077 C CA . SER B 1 114 ? -40.969 16.969 11.641 1 27.64 114 SER B CA 1
ATOM 7078 C C . SER B 1 114 ? -39.625 17.594 11.984 1 27.64 114 SER B C 1
ATOM 7080 O O . SER B 1 114 ? -38.562 16.953 11.812 1 27.64 114 SER B O 1
ATOM 7082 N N . LYS B 1 115 ? -39.531 18.891 12.109 1 30.39 115 LYS B N 1
ATOM 7083 C CA . LYS B 1 115 ? -38.5 19.891 12.375 1 30.39 115 LYS B CA 1
ATOM 7084 C C . LYS B 1 115 ? -37.719 19.562 13.641 1 30.39 115 LYS B C 1
ATOM 7086 O O . LYS B 1 115 ? -38.125 19.953 14.742 1 30.39 115 LYS B O 1
ATOM 7091 N N . SER B 1 116 ? -37.281 18.359 13.891 1 28.53 116 SER B N 1
ATOM 7092 C CA . SER B 1 116 ? -36.438 18.406 15.086 1 28.53 116 SER B CA 1
ATOM 7093 C C . SER B 1 116 ? -35.281 19.375 14.914 1 28.53 116 SER B C 1
ATOM 7095 O O . SER B 1 116 ? -34.75 19.531 13.812 1 28.53 116 SER B O 1
ATOM 7097 N N . VAL B 1 117 ? -35 20.359 15.844 1 31.34 117 VAL B N 1
ATOM 7098 C CA . VAL B 1 117 ? -34 21.391 16.047 1 31.34 117 VAL B CA 1
ATOM 7099 C C . VAL B 1 117 ? -32.594 20.781 15.93 1 31.34 117 VAL B C 1
ATOM 7101 O O . VAL B 1 117 ? -32.25 19.859 16.688 1 31.34 117 VAL B O 1
ATOM 7104 N N . VAL B 1 118 ? -32.062 20.812 14.773 1 34.06 118 VAL B N 1
ATOM 7105 C CA . VAL B 1 118 ? -30.688 20.453 14.398 1 34.06 118 VAL B CA 1
ATOM 7106 C C . VAL B 1 118 ? -29.703 21.156 15.336 1 34.06 118 VAL B C 1
ATOM 7108 O O . VAL B 1 118 ? -29.641 22.391 15.367 1 34.06 118 VAL B O 1
ATOM 7111 N N . ALA B 1 119 ? -29.578 20.578 16.297 1 35.09 119 ALA B N 1
ATOM 7112 C CA . ALA B 1 119 ? -28.625 21.188 17.219 1 35.09 119 ALA B CA 1
ATOM 7113 C C . ALA B 1 119 ? -27.391 21.703 16.469 1 35.09 119 ALA B C 1
ATOM 7115 O O . ALA B 1 119 ? -26.469 22.234 17.078 1 35.09 119 ALA B O 1
ATOM 7116 N N . GLY B 1 120 ? -27 21.016 15.438 1 37.38 120 GLY B N 1
ATOM 7117 C CA . GLY B 1 120 ? -25.703 21.562 15.062 1 37.38 120 GLY B CA 1
ATOM 7118 C C . GLY B 1 120 ? -25.734 23.062 14.859 1 37.38 120 GLY B C 1
ATOM 7119 O O . GLY B 1 120 ? -26.797 23.688 14.984 1 37.38 120 GLY B O 1
ATOM 7120 N N . LEU B 1 121 ? -24.359 23.672 14.453 1 45.59 121 LEU B N 1
ATOM 7121 C CA . LEU B 1 121 ? -23.922 25.047 14.297 1 45.59 121 LEU B CA 1
ATOM 7122 C C . LEU B 1 121 ? -24.938 25.859 13.508 1 45.59 121 LEU B C 1
ATOM 7124 O O . LEU B 1 121 ? -24.969 27.094 13.609 1 45.59 121 LEU B O 1
ATOM 7128 N N . ASP B 1 122 ? -25.062 25.719 12.039 1 43.88 122 ASP B N 1
ATOM 7129 C CA . ASP B 1 122 ? -25.609 26.766 11.188 1 43.88 122 ASP B CA 1
ATOM 7130 C C . ASP B 1 122 ? -27.094 26.5 10.875 1 43.88 122 ASP B C 1
ATOM 7132 O O . ASP B 1 122 ? -27.469 25.359 10.617 1 43.88 122 ASP B O 1
ATOM 7136 N N . HIS B 1 123 ? -27.984 27.25 11.469 1 44.56 123 HIS B N 1
ATOM 7137 C CA . HIS B 1 123 ? -29.328 27.328 10.906 1 44.56 123 HIS B CA 1
ATOM 7138 C C . HIS B 1 123 ? -29.297 27.391 9.383 1 44.56 123 HIS B C 1
ATOM 7140 O O . HIS B 1 123 ? -30.328 27.281 8.727 1 44.56 123 HIS B O 1
ATOM 7146 N N . LEU B 1 124 ? -28.109 27.688 8.828 1 44.91 124 LEU B N 1
ATOM 7147 C CA . LEU B 1 124 ? -28.109 27.953 7.395 1 44.91 124 LEU B CA 1
ATOM 7148 C C . LEU B 1 124 ? -28 26.672 6.594 1 44.91 124 LEU B C 1
ATOM 7150 O O . LEU B 1 124 ? -28.297 26.641 5.395 1 44.91 124 LEU B O 1
ATOM 7154 N N . ARG B 1 125 ? -27.484 25.609 7.039 1 49.22 125 ARG B N 1
ATOM 7155 C CA . ARG B 1 125 ? -27.547 24.344 6.332 1 49.22 125 ARG B CA 1
ATOM 7156 C C . ARG B 1 125 ? -27.719 23.172 7.305 1 49.22 125 ARG B C 1
ATOM 7158 O O . ARG B 1 125 ? -26.75 22.625 7.82 1 49.22 125 ARG B O 1
ATOM 7165 N N . PRO B 1 126 ? -29.016 22.922 7.484 1 52.47 126 PRO B N 1
ATOM 7166 C CA . PRO B 1 126 ? -29.266 21.781 8.367 1 52.47 126 PRO B CA 1
ATOM 7167 C C . PRO B 1 126 ? -28.688 20.484 7.816 1 52.47 126 PRO B C 1
ATOM 7169 O O . PRO B 1 126 ? -28.703 20.25 6.605 1 52.47 126 PRO B O 1
ATOM 7172 N N . ILE B 1 127 ? -27.734 19.859 8.555 1 59.81 127 ILE B N 1
ATOM 7173 C CA . ILE B 1 127 ? -27.203 18.562 8.156 1 59.81 127 ILE B CA 1
ATOM 7174 C C . ILE B 1 127 ? -28.188 17.453 8.57 1 59.81 127 ILE B C 1
ATOM 7176 O O . ILE B 1 127 ? -28.609 17.391 9.719 1 59.81 127 ILE B O 1
ATOM 7180 N N . ASP B 1 128 ? -28.734 16.625 7.562 1 60.94 128 ASP B N 1
ATOM 7181 C CA . ASP B 1 128 ? -29.516 15.438 7.855 1 60.94 128 ASP B CA 1
ATOM 7182 C C . ASP B 1 128 ? -28.641 14.359 8.5 1 60.94 128 ASP B C 1
ATOM 7184 O O . ASP B 1 128 ? -27.781 13.766 7.836 1 60.94 128 ASP B O 1
ATOM 7188 N N . GLU B 1 129 ? -28.875 14.172 9.742 1 66.38 129 GLU B N 1
ATOM 7189 C CA . GLU B 1 129 ? -28.016 13.289 10.531 1 66.38 129 GLU B CA 1
ATOM 7190 C C . GLU B 1 129 ? -28.297 11.82 10.211 1 66.38 129 GLU B C 1
ATOM 7192 O O . GLU B 1 129 ? -27.469 10.953 10.5 1 66.38 129 GLU B O 1
ATOM 7197 N N . ARG B 1 130 ? -29.422 11.422 9.711 1 62.53 130 ARG B N 1
ATOM 7198 C CA . ARG B 1 130 ? -29.844 10.031 9.57 1 62.53 130 ARG B CA 1
ATOM 7199 C C . ARG B 1 130 ? -28.844 9.25 8.711 1 62.53 130 ARG B C 1
ATOM 7201 O O . ARG B 1 130 ? -28.562 8.086 8.984 1 62.53 130 ARG B O 1
ATOM 7208 N N . PHE B 1 131 ? -28.297 10.055 7.801 1 63.97 131 PHE B N 1
ATOM 7209 C CA . PHE B 1 131 ? -27.422 9.359 6.859 1 63.97 131 PHE B CA 1
ATOM 7210 C C . PHE B 1 131 ? -26.016 9.211 7.43 1 63.97 131 PHE B C 1
ATOM 7212 O O . PHE B 1 131 ? -25.203 8.461 6.898 1 63.97 131 PHE B O 1
ATOM 7219 N N . CYS B 1 132 ? -25.828 9.867 8.523 1 69.69 132 CYS B N 1
ATOM 7220 C CA . CYS B 1 132 ? -24.484 9.852 9.078 1 69.69 132 CYS B CA 1
ATOM 7221 C C . CYS B 1 132 ? -24.391 8.906 10.266 1 69.69 132 CYS B C 1
ATOM 7223 O O . CYS B 1 132 ? -23.312 8.734 10.844 1 69.69 132 CYS B O 1
ATOM 7225 N N . LEU B 1 133 ? -25.453 8.242 10.523 1 69.06 133 LEU B N 1
ATOM 7226 C CA . LEU B 1 133 ? -25.453 7.477 11.766 1 69.06 133 LEU B CA 1
ATOM 7227 C C . LEU B 1 133 ? -24.922 6.066 11.531 1 69.06 133 LEU B C 1
ATOM 7229 O O . LEU B 1 133 ? -25.438 5.336 10.68 1 69.06 133 LEU B O 1
ATOM 7233 N N . SER B 1 134 ? -23.844 5.785 12.25 1 68.81 134 SER B N 1
ATOM 7234 C CA . SER B 1 134 ? -23.328 4.426 12.289 1 68.81 134 SER B CA 1
ATOM 7235 C C . SER B 1 134 ? -24.297 3.48 13 1 68.81 134 SER B C 1
ATOM 7237 O O . SER B 1 134 ? -25.047 3.898 13.883 1 68.81 134 SER B O 1
ATOM 7239 N N . PRO B 1 135 ? -24.203 2.238 12.609 1 65.56 135 PRO B N 1
ATOM 7240 C CA . PRO B 1 135 ? -25.094 1.271 13.258 1 65.56 135 PRO B CA 1
ATOM 7241 C C . PRO B 1 135 ? -24.891 1.202 14.766 1 65.56 135 PRO B C 1
ATOM 7243 O O . PRO B 1 135 ? -25.844 0.98 15.516 1 65.56 135 PRO B O 1
ATOM 7246 N N . LEU B 1 136 ? -23.688 1.449 15.164 1 68.06 136 LEU B N 1
ATOM 7247 C CA . LEU B 1 136 ? -23.406 1.39 16.594 1 68.06 136 LEU B CA 1
ATOM 7248 C C . LEU B 1 136 ? -24.172 2.482 17.344 1 68.06 136 LEU B C 1
ATOM 7250 O O . LEU B 1 136 ? -24.562 2.299 18.5 1 68.06 136 LEU B O 1
ATOM 7254 N N . LEU B 1 137 ? -24.344 3.586 16.719 1 71.44 137 LEU B N 1
ATOM 7255 C CA . LEU B 1 137 ? -24.984 4.723 17.359 1 71.44 137 LEU B CA 1
ATOM 7256 C C . LEU B 1 137 ? -26.5 4.531 17.422 1 71.44 137 LEU B C 1
ATOM 7258 O O . LEU B 1 137 ? -27.188 5.184 18.203 1 71.44 137 LEU B O 1
ATOM 7262 N N . LEU B 1 138 ? -26.875 3.6 16.625 1 61.41 138 LEU B N 1
ATOM 7263 C CA . LEU B 1 138 ? -28.312 3.312 16.641 1 61.41 138 LEU B CA 1
ATOM 7264 C C . LEU B 1 138 ? -28.688 2.518 17.891 1 61.41 138 LEU B C 1
ATOM 7266 O O . LEU B 1 138 ? -29.812 2.645 18.391 1 61.41 138 LEU B O 1
ATOM 7270 N N . THR B 1 139 ? -27.656 1.823 18.375 1 60.34 139 THR B N 1
ATOM 7271 C CA . THR B 1 139 ? -27.984 0.925 19.484 1 60.34 139 THR B CA 1
ATOM 7272 C C . THR B 1 139 ? -27.453 1.482 20.797 1 60.34 139 THR B C 1
ATOM 7274 O O . THR B 1 139 ? -27.875 1.053 21.875 1 60.34 139 THR B O 1
ATOM 7277 N N . ASN B 1 140 ? -26.547 2.332 20.672 1 63.44 140 ASN B N 1
ATOM 7278 C CA . ASN B 1 140 ? -25.922 2.869 21.875 1 63.44 140 ASN B CA 1
ATOM 7279 C C . ASN B 1 140 ? -26.297 4.332 22.094 1 63.44 140 ASN B C 1
ATOM 7281 O O . ASN B 1 140 ? -25.859 5.207 21.344 1 63.44 140 ASN B O 1
ATOM 7285 N N . THR B 1 141 ? -26.953 4.586 23.203 1 67.75 141 THR B N 1
ATOM 7286 C CA . THR B 1 141 ? -27.453 5.934 23.422 1 67.75 141 THR B CA 1
ATOM 7287 C C . THR B 1 141 ? -26.469 6.742 24.281 1 67.75 141 THR B C 1
ATOM 7289 O O . THR B 1 141 ? -26.656 7.949 24.469 1 67.75 141 THR B O 1
ATOM 7292 N N . THR B 1 142 ? -25.438 6.129 24.672 1 80.5 142 THR B N 1
ATOM 7293 C CA . THR B 1 142 ? -24.516 6.867 25.531 1 80.5 142 THR B CA 1
ATOM 7294 C C . THR B 1 142 ? -23.5 7.641 24.703 1 80.5 142 THR B C 1
ATOM 7296 O O . THR B 1 142 ? -22.875 8.578 25.203 1 80.5 142 THR B O 1
ATOM 7299 N N . MET B 1 143 ? -23.375 7.301 23.531 1 87.44 143 MET B N 1
ATOM 7300 C CA . MET B 1 143 ? -22.422 7.988 22.656 1 87.44 143 MET B CA 1
ATOM 7301 C C . MET B 1 143 ? -23.156 8.969 21.75 1 87.44 143 MET B C 1
ATOM 7303 O O . MET B 1 143 ? -24.328 8.773 21.422 1 87.44 143 MET B O 1
ATOM 7307 N N . SER B 1 144 ? -22.5 10.023 21.469 1 89.06 144 SER B N 1
ATOM 7308 C CA . SER B 1 144 ? -23.047 11.047 20.594 1 89.06 144 SER B CA 1
ATOM 7309 C C . SER B 1 144 ? -22.484 10.914 19.172 1 89.06 144 SER B C 1
ATOM 7311 O O . SER B 1 144 ? -21.312 10.609 19 1 89.06 144 SER B O 1
ATOM 7313 N N . SER B 1 145 ? -23.375 11.148 18.172 1 87.38 145 SER B N 1
ATOM 7314 C CA . SER B 1 145 ? -22.984 11.117 16.766 1 87.38 145 SER B CA 1
ATOM 7315 C C . SER B 1 145 ? -22.125 12.328 16.406 1 87.38 145 SER B C 1
ATOM 7317 O O . SER B 1 145 ? -22.062 13.305 17.172 1 87.38 145 SER B O 1
ATOM 7319 N N . PRO B 1 146 ? -21.469 12.266 15.273 1 89.06 146 PRO B N 1
ATOM 7320 C CA . PRO B 1 146 ? -20.672 13.406 14.828 1 89.06 146 PRO B CA 1
ATOM 7321 C C . PRO B 1 146 ? -21.484 14.703 14.773 1 89.06 146 PRO B C 1
ATOM 7323 O O . PRO B 1 146 ? -20.984 15.766 15.156 1 89.06 146 PRO B O 1
ATOM 7326 N N . VAL B 1 147 ? -22.688 14.633 14.336 1 85 147 VAL B N 1
ATOM 7327 C CA . VAL B 1 147 ? -23.531 15.82 14.195 1 85 147 VAL B CA 1
ATOM 7328 C C . VAL B 1 147 ? -23.922 16.344 15.578 1 85 147 VAL B C 1
ATOM 7330 O O . VAL B 1 147 ? -23.984 17.547 15.805 1 85 147 VAL B O 1
ATOM 7333 N N . GLN B 1 148 ? -24.188 15.43 16.516 1 86.5 148 GLN B N 1
ATOM 7334 C CA . GLN B 1 148 ? -24.531 15.82 17.875 1 86.5 148 GLN B CA 1
ATOM 7335 C C . GLN B 1 148 ? -23.344 16.469 18.578 1 86.5 148 GLN B C 1
ATOM 7337 O O . GLN B 1 148 ? -23.516 17.328 19.438 1 86.5 148 GLN B O 1
ATOM 7342 N N . CYS B 1 149 ? -22.188 16.016 18.219 1 91.62 149 CYS B N 1
ATOM 7343 C CA . CYS B 1 149 ? -20.969 16.531 18.844 1 91.62 149 CYS B CA 1
ATOM 7344 C C . CYS B 1 149 ? -20.594 17.891 18.281 1 91.62 149 CYS B C 1
ATOM 7346 O O . CYS B 1 149 ? -20 18.719 18.969 1 91.62 149 CYS B O 1
ATOM 7348 N N . ALA B 1 150 ? -20.922 18.109 17.016 1 91.12 150 ALA B N 1
ATOM 7349 C CA . ALA B 1 150 ? -20.719 19.422 16.406 1 91.12 150 ALA B CA 1
ATOM 7350 C C . ALA B 1 150 ? -21.734 20.438 16.906 1 91.12 150 ALA B C 1
ATOM 7352 O O . ALA B 1 150 ? -22.719 20.719 16.219 1 91.12 150 ALA B O 1
ATOM 7353 N N . ARG B 1 151 ? -21.422 21.062 18.031 1 87.88 151 ARG B N 1
ATOM 7354 C CA . ARG B 1 151 ? -22.406 21.875 18.734 1 87.88 151 ARG B CA 1
ATOM 7355 C C . ARG B 1 151 ? -21.766 23.125 19.328 1 87.88 151 ARG B C 1
ATOM 7357 O O . ARG B 1 151 ? -20.547 23.234 19.406 1 87.88 151 ARG B O 1
ATOM 7364 N N . THR B 1 152 ? -22.703 24.047 19.703 1 88.38 152 THR B N 1
ATOM 7365 C CA . THR B 1 152 ? -22.25 25.141 20.562 1 88.38 152 THR B CA 1
ATOM 7366 C C . THR B 1 152 ? -21.875 24.625 21.953 1 88.38 152 THR B C 1
ATOM 7368 O O . THR B 1 152 ? -22.703 23.984 22.609 1 88.38 152 THR B O 1
ATOM 7371 N N . CYS B 1 153 ? -20.719 24.984 22.359 1 93 153 CYS B N 1
ATOM 7372 C CA . CYS B 1 153 ? -20.234 24.453 23.625 1 93 153 CYS B CA 1
ATOM 7373 C C . CYS B 1 153 ? -20.828 25.234 24.797 1 93 153 CYS B C 1
ATOM 7375 O O . CYS B 1 153 ? -20.984 26.453 24.734 1 93 153 CYS B O 1
ATOM 7377 N N . ARG B 1 154 ? -21.203 24.453 25.812 1 91.44 154 ARG B N 1
ATOM 7378 C CA . ARG B 1 154 ? -21.688 25 27.078 1 91.44 154 ARG B CA 1
ATOM 7379 C C . ARG B 1 154 ? -20.922 24.422 28.25 1 91.44 154 ARG B C 1
ATOM 7381 O O . ARG B 1 154 ? -20.547 23.25 28.25 1 91.44 154 ARG B O 1
ATOM 7388 N N . PRO B 1 155 ? -20.734 25.344 29.219 1 90.06 155 PRO B N 1
ATOM 7389 C CA . PRO B 1 155 ? -20.016 24.828 30.391 1 90.06 155 PRO B CA 1
ATOM 7390 C C . PRO B 1 155 ? -20.672 23.578 30.984 1 90.06 155 PRO B C 1
ATOM 7392 O O . PRO B 1 155 ? -21.891 23.547 31.156 1 90.06 155 PRO B O 1
ATOM 7395 N N . GLY B 1 156 ? -19.906 22.594 31.172 1 86.44 156 GLY B N 1
ATOM 7396 C CA . GLY B 1 156 ? -20.391 21.391 31.844 1 86.44 156 GLY B CA 1
ATOM 7397 C C . GLY B 1 156 ? -20.969 20.359 30.891 1 86.44 156 GLY B C 1
ATOM 7398 O O . GLY B 1 156 ? -21.234 19.219 31.297 1 86.44 156 GLY B O 1
ATOM 7399 N N . ASP B 1 157 ? -21.234 20.672 29.672 1 89.94 157 ASP B N 1
ATOM 7400 C CA . ASP B 1 157 ? -21.797 19.75 28.688 1 89.94 157 ASP B CA 1
ATOM 7401 C C . ASP B 1 157 ? -20.703 18.922 28.031 1 89.94 157 ASP B C 1
ATOM 7403 O O . ASP B 1 157 ? -20.297 19.188 26.906 1 89.94 157 ASP B O 1
ATOM 7407 N N . ARG B 1 158 ? -20.281 17.875 28.766 1 91 158 ARG B N 1
ATOM 7408 C CA . ARG B 1 158 ? -19.281 16.953 28.25 1 91 158 ARG B CA 1
ATOM 7409 C C . ARG B 1 158 ? -19.938 15.711 27.656 1 91 158 ARG B C 1
ATOM 7411 O O . ARG B 1 158 ? -20.859 15.148 28.234 1 91 158 ARG B O 1
ATOM 7418 N N . ARG B 1 159 ? -19.375 15.266 26.453 1 90.88 159 ARG B N 1
ATOM 7419 C CA . ARG B 1 159 ? -19.984 14.133 25.75 1 90.88 159 ARG B CA 1
ATOM 7420 C C . ARG B 1 159 ? -18.922 13.156 25.266 1 90.88 159 ARG B C 1
ATOM 7422 O O . ARG B 1 159 ? -17.734 13.492 25.219 1 90.88 159 ARG B O 1
ATOM 7429 N N . ILE B 1 160 ? -19.391 11.898 25.062 1 92.81 160 ILE B N 1
ATOM 7430 C CA . ILE B 1 160 ? -18.609 10.93 24.312 1 92.81 160 ILE B CA 1
ATOM 7431 C C . ILE B 1 160 ? -18.938 11.031 22.828 1 92.81 160 ILE B C 1
ATOM 7433 O O . ILE B 1 160 ? -20.062 10.719 22.422 1 92.81 160 ILE B O 1
ATOM 7437 N N . CYS B 1 161 ? -18.047 11.492 22.047 1 94.19 161 CYS B N 1
ATOM 7438 C CA . CYS B 1 161 ? -18.234 11.68 20.609 1 94.19 161 CYS B CA 1
ATOM 7439 C C . CYS B 1 161 ? -17.656 10.516 19.828 1 94.19 161 CYS B C 1
ATOM 7441 O O . CYS B 1 161 ? -16.438 10.305 19.828 1 94.19 161 CYS B O 1
ATOM 7443 N N . TYR B 1 162 ? -18.5 9.805 19.125 1 92.69 162 TYR B N 1
ATOM 7444 C CA . TYR B 1 162 ? -18.094 8.578 18.438 1 92.69 162 TYR B CA 1
ATOM 7445 C C . TYR B 1 162 ? -17.984 8.797 16.938 1 92.69 162 TYR B C 1
ATOM 7447 O O . TYR B 1 162 ? -18.891 9.375 16.328 1 92.69 162 TYR B O 1
ATOM 7455 N N . TYR B 1 163 ? -16.938 8.359 16.391 1 94.25 163 TYR B N 1
ATOM 7456 C CA . TYR B 1 163 ? -16.688 8.375 14.961 1 94.25 163 TYR B CA 1
ATOM 7457 C C . TYR B 1 163 ? -16.281 6.992 14.461 1 94.25 163 TYR B C 1
ATOM 7459 O O . TYR B 1 163 ? -15.664 6.219 15.188 1 94.25 163 TYR B O 1
ATOM 7467 N N . HIS B 1 164 ? -16.656 6.645 13.227 1 93.5 164 HIS B N 1
ATOM 7468 C CA . HIS B 1 164 ? -16.312 5.395 12.555 1 93.5 164 HIS B CA 1
ATOM 7469 C C . HIS B 1 164 ? -15.672 5.656 11.195 1 93.5 164 HIS B C 1
ATOM 7471 O O . HIS B 1 164 ? -16.344 6.129 10.273 1 93.5 164 HIS B O 1
ATOM 7477 N N . PHE B 1 165 ? -14.367 5.355 11.102 1 96.56 165 PHE B N 1
ATOM 7478 C CA . PHE B 1 165 ? -13.602 5.57 9.883 1 96.56 165 PHE B CA 1
ATOM 7479 C C . PHE B 1 165 ? -13.359 4.25 9.156 1 96.56 165 PHE B C 1
ATOM 7481 O O . PHE B 1 165 ? -12.734 3.344 9.711 1 96.56 165 PHE B O 1
ATOM 7488 N N . ILE B 1 166 ? -13.852 4.105 7.984 1 96.19 166 ILE B N 1
ATOM 7489 C CA . ILE B 1 166 ? -13.531 3.002 7.086 1 96.19 166 ILE B CA 1
ATOM 7490 C C . ILE B 1 166 ? -12.602 3.486 5.98 1 96.19 166 ILE B C 1
ATOM 7492 O O . ILE B 1 166 ? -12.961 4.367 5.195 1 96.19 166 ILE B O 1
ATOM 7496 N N . VAL B 1 167 ? -11.414 2.936 5.934 1 97.94 167 VAL B N 1
ATOM 7497 C CA . VAL B 1 167 ? -10.445 3.346 4.926 1 97.94 167 VAL B CA 1
ATOM 7498 C C . VAL B 1 167 ? -10.367 2.293 3.822 1 97.94 167 VAL B C 1
ATOM 7500 O O . VAL B 1 167 ? -10.18 1.106 4.102 1 97.94 167 VAL B O 1
ATOM 7503 N N . GLU B 1 168 ? -10.484 2.67 2.578 1 96.88 168 GLU B N 1
ATOM 7504 C CA . GLU B 1 168 ? -10.5 1.754 1.442 1 96.88 168 GLU B CA 1
ATOM 7505 C C . GLU B 1 168 ? -9.773 2.348 0.242 1 96.88 168 GLU B C 1
ATOM 7507 O O . GLU B 1 168 ? -9.586 3.564 0.163 1 96.88 168 GLU B O 1
ATOM 7512 N N . TYR B 1 169 ? -9.297 1.403 -0.646 1 96.69 169 TYR B N 1
ATOM 7513 C CA . TYR B 1 169 ? -9 1.85 -2.004 1 96.69 169 TYR B CA 1
ATOM 7514 C C . TYR B 1 169 ? -10.281 2.211 -2.746 1 96.69 169 TYR B C 1
ATOM 7516 O O . TYR B 1 169 ? -11.234 1.427 -2.777 1 96.69 169 TYR B O 1
ATOM 7524 N N . TYR B 1 170 ? -10.32 3.414 -3.277 1 96.38 170 TYR B N 1
ATOM 7525 C CA . TYR B 1 170 ? -11.539 3.924 -3.904 1 96.38 170 TYR B CA 1
ATOM 7526 C C . TYR B 1 170 ? -11.211 4.672 -5.191 1 96.38 170 TYR B C 1
ATOM 7528 O O . TYR B 1 170 ? -10.055 5.004 -5.449 1 96.38 170 TYR B O 1
ATOM 7536 N N . GLN B 1 171 ? -12.227 4.891 -6.008 1 94.5 171 GLN B N 1
ATOM 7537 C CA . GLN B 1 171 ? -11.984 5.562 -7.281 1 94.5 171 GLN B CA 1
ATOM 7538 C C . GLN B 1 171 ? -12.5 6.996 -7.254 1 94.5 171 GLN B C 1
ATOM 7540 O O . GLN B 1 171 ? -13.688 7.23 -7.016 1 94.5 171 GLN B O 1
ATOM 7545 N N . VAL B 1 172 ? -11.57 7.891 -7.434 1 94.5 172 VAL B N 1
ATOM 7546 C CA . VAL B 1 172 ? -11.945 9.281 -7.691 1 94.5 172 VAL B CA 1
ATOM 7547 C C . VAL B 1 172 ? -12.633 9.383 -9.055 1 94.5 172 VAL B C 1
ATOM 7549 O O . VAL B 1 172 ? -12.156 8.828 -10.039 1 94.5 172 VAL B O 1
ATOM 7552 N N . ASN B 1 173 ? -13.773 10.102 -9.047 1 92.56 173 ASN B N 1
ATOM 7553 C CA . ASN B 1 173 ? -14.602 10.156 -10.242 1 92.56 173 ASN B CA 1
ATOM 7554 C C . ASN B 1 173 ? -14.992 8.758 -10.719 1 92.56 173 ASN B C 1
ATOM 7556 O O . ASN B 1 173 ? -14.859 8.438 -11.898 1 92.56 173 ASN B O 1
ATOM 7560 N N . GLY B 1 174 ? -15.336 7.91 -9.75 1 91.62 174 GLY B N 1
ATOM 7561 C CA . GLY B 1 174 ? -15.711 6.531 -10 1 91.62 174 GLY B CA 1
ATOM 7562 C C . GLY B 1 174 ? -17.188 6.355 -10.289 1 91.62 174 GLY B C 1
ATOM 7563 O O . GLY B 1 174 ? -17.891 7.328 -10.578 1 91.62 174 GLY B O 1
ATOM 7564 N N . PHE B 1 175 ? -17.734 5.176 -10.117 1 92 175 PHE B N 1
ATOM 7565 C CA . PHE B 1 175 ? -19.078 4.785 -10.547 1 92 175 PHE B CA 1
ATOM 7566 C C . PHE B 1 175 ? -20.141 5.477 -9.703 1 92 175 PHE B C 1
ATOM 7568 O O . PHE B 1 175 ? -21.266 5.691 -10.164 1 92 175 PHE B O 1
ATOM 7575 N N . ALA B 1 176 ? -19.781 5.75 -8.469 1 91.31 176 ALA B N 1
ATOM 7576 C CA . ALA B 1 176 ? -20.734 6.449 -7.617 1 91.31 176 ALA B CA 1
ATOM 7577 C C . ALA B 1 176 ? -21.156 7.777 -8.242 1 91.31 176 ALA B C 1
ATOM 7579 O O . ALA B 1 176 ? -22.266 8.258 -8.016 1 91.31 176 ALA B O 1
ATOM 7580 N N . CYS B 1 177 ? -20.281 8.391 -9.008 1 89.75 177 CYS B N 1
ATOM 7581 C CA . CYS B 1 177 ? -20.531 9.695 -9.602 1 89.75 177 CYS B CA 1
ATOM 7582 C C . CYS B 1 177 ? -21.531 9.602 -10.75 1 89.75 177 CYS B C 1
ATOM 7584 O O . CYS B 1 177 ? -21.984 10.625 -11.266 1 89.75 177 CYS B O 1
ATOM 7586 N N . ARG B 1 178 ? -21.891 8.438 -11.109 1 87.25 178 ARG B N 1
ATOM 7587 C CA . ARG B 1 178 ? -22.984 8.25 -12.047 1 87.25 178 ARG B CA 1
ATOM 7588 C C . ARG B 1 178 ? -24.344 8.477 -11.367 1 87.25 178 ARG B C 1
ATOM 7590 O O . ARG B 1 178 ? -25.328 8.758 -12.031 1 87.25 178 ARG B O 1
ATOM 7597 N N . LEU B 1 179 ? -24.328 8.25 -10.125 1 84.06 179 LEU B N 1
ATOM 7598 C CA . LEU B 1 179 ? -25.578 8.359 -9.367 1 84.06 179 LEU B CA 1
ATOM 7599 C C . LEU B 1 179 ? -25.859 9.805 -8.992 1 84.06 179 LEU B C 1
ATOM 7601 O O . LEU B 1 179 ? -27.016 10.219 -8.898 1 84.06 179 LEU B O 1
ATOM 7605 N N . CYS B 1 180 ? -24.891 10.414 -8.617 1 76.44 180 CYS B N 1
ATOM 7606 C CA . CYS B 1 180 ? -25.109 11.773 -8.141 1 76.44 180 CYS B CA 1
ATOM 7607 C C . CYS B 1 180 ? -23.969 12.695 -8.555 1 76.44 180 CYS B C 1
ATOM 7609 O O . CYS B 1 180 ? -22.875 12.227 -8.898 1 76.44 180 CYS B O 1
ATOM 7611 N N . ILE B 1 181 ? -24.438 13.938 -8.906 1 61.91 181 ILE B N 1
ATOM 7612 C CA . ILE B 1 181 ? -23.391 14.938 -9.125 1 61.91 181 ILE B CA 1
ATOM 7613 C C . ILE B 1 181 ? -22.891 15.461 -7.785 1 61.91 181 ILE B C 1
ATOM 7615 O O . ILE B 1 181 ? -23.641 15.492 -6.801 1 61.91 181 ILE B O 1
ATOM 7619 N N . PRO B 1 182 ? -21.547 15.836 -7.785 1 56.72 182 PRO B N 1
ATOM 7620 C CA . PRO B 1 182 ? -20.672 16.281 -6.695 1 56.72 182 PRO B CA 1
ATOM 7621 C C . PRO B 1 182 ? -21.234 17.484 -5.949 1 56.72 182 PRO B C 1
ATOM 7623 O O . PRO B 1 182 ? -21.703 18.453 -6.57 1 56.72 182 PRO B O 1
ATOM 7626 N N . ASN B 1 183 ? -22.172 17.547 -5.074 1 52.97 183 ASN B N 1
ATOM 7627 C CA . ASN B 1 183 ? -22.5 18.453 -3.979 1 52.97 183 ASN B CA 1
ATOM 7628 C C . ASN B 1 183 ? -23.078 17.688 -2.785 1 52.97 183 ASN B C 1
ATOM 7630 O O . ASN B 1 183 ? -23.625 18.297 -1.867 1 52.97 183 ASN B O 1
ATOM 7634 N N . ALA B 1 184 ? -22.719 16.391 -3.061 1 50.84 184 ALA B N 1
ATOM 7635 C CA . ALA B 1 184 ? -23.516 15.641 -2.086 1 50.84 184 ALA B CA 1
ATOM 7636 C C . ALA B 1 184 ? -22.656 15.195 -0.906 1 50.84 184 ALA B C 1
ATOM 7638 O O . ALA B 1 184 ? -23.062 14.305 -0.146 1 50.84 184 ALA B O 1
ATOM 7639 N N . THR B 1 185 ? -21.422 15.766 -0.755 1 56.78 185 THR B N 1
ATOM 7640 C CA . THR B 1 185 ? -20.672 15.414 0.438 1 56.78 185 THR B CA 1
ATOM 7641 C C . THR B 1 185 ? -20.656 16.562 1.432 1 56.78 185 THR B C 1
ATOM 7643 O O . THR B 1 185 ? -20.453 17.719 1.045 1 56.78 185 THR B O 1
ATOM 7646 N N . ASN B 1 186 ? -21.219 16.219 2.621 1 64.5 186 ASN B N 1
ATOM 7647 C CA . ASN B 1 186 ? -21.047 17.203 3.688 1 64.5 186 ASN B CA 1
ATOM 7648 C C . ASN B 1 186 ? -19.797 16.938 4.508 1 64.5 186 ASN B C 1
ATOM 7650 O O . ASN B 1 186 ? -19.047 16.016 4.207 1 64.5 186 ASN B O 1
ATOM 7654 N N . HIS B 1 187 ? -19.578 17.734 5.465 1 75.75 187 HIS B N 1
ATOM 7655 C CA . HIS B 1 187 ? -18.359 17.719 6.262 1 75.75 187 HIS B CA 1
ATOM 7656 C C . HIS B 1 187 ? -18.234 16.422 7.062 1 75.75 187 HIS B C 1
ATOM 7658 O O . HIS B 1 187 ? -17.125 16 7.418 1 75.75 187 HIS B O 1
ATOM 7664 N N . PHE B 1 188 ? -19.359 15.766 7.262 1 77.44 188 PHE B N 1
ATOM 7665 C CA . PHE B 1 188 ? -19.344 14.664 8.219 1 77.44 188 PHE B CA 1
ATOM 7666 C C . PHE B 1 188 ? -19.5 13.328 7.504 1 77.44 188 PHE B C 1
ATOM 7668 O O . PHE B 1 188 ? -18.984 12.305 7.953 1 77.44 188 PHE B O 1
ATOM 7675 N N . CYS B 1 189 ? -20.297 13.297 6.5 1 80.25 189 CYS B N 1
ATOM 7676 C CA . CYS B 1 189 ? -20.594 12.039 5.816 1 80.25 189 CYS B CA 1
ATOM 7677 C C . CYS B 1 189 ? -20.891 12.281 4.34 1 80.25 189 CYS B C 1
ATOM 7679 O O . CYS B 1 189 ? -21.172 13.414 3.938 1 80.25 189 CYS B O 1
ATOM 7681 N N . SER B 1 190 ? -20.781 11.125 3.617 1 78.31 190 SER B N 1
ATOM 7682 C CA . SER B 1 190 ? -21.094 11.188 2.189 1 78.31 190 SER B CA 1
ATOM 7683 C C . SER B 1 190 ? -22.516 10.719 1.901 1 78.31 190 SER B C 1
ATOM 7685 O O . SER B 1 190 ? -22.938 9.68 2.402 1 78.31 190 SER B O 1
ATOM 7687 N N . ASN B 1 191 ? -23.234 11.523 1.128 1 72.88 191 ASN B N 1
ATOM 7688 C CA . ASN B 1 191 ? -24.609 11.156 0.803 1 72.88 191 ASN B CA 1
ATOM 7689 C C . ASN B 1 191 ? -24.672 10.266 -0.436 1 72.88 191 ASN B C 1
ATOM 7691 O O . ASN B 1 191 ? -25.625 9.508 -0.615 1 72.88 191 ASN B O 1
ATOM 7695 N N . CYS B 1 192 ? -23.719 10.414 -1.227 1 79.19 192 CYS B N 1
ATOM 7696 C CA . CYS B 1 192 ? -23.812 9.594 -2.428 1 79.19 192 CYS B CA 1
ATOM 7697 C C . CYS B 1 192 ? -22.484 8.938 -2.752 1 79.19 192 CYS B C 1
ATOM 7699 O O . CYS B 1 192 ? -22.359 8.234 -3.758 1 79.19 192 CYS B O 1
ATOM 7701 N N . GLN B 1 193 ? -21.531 9.148 -2.033 1 89.56 193 GLN B N 1
ATOM 7702 C CA . GLN B 1 193 ? -20.234 8.484 -2.068 1 89.56 193 GLN B CA 1
ATOM 7703 C C . GLN B 1 193 ? -19.5 8.773 -3.377 1 89.56 193 GLN B C 1
ATOM 7705 O O . GLN B 1 193 ? -18.656 7.977 -3.812 1 89.56 193 GLN B O 1
ATOM 7710 N N . CYS B 1 194 ? -19.953 9.883 -4.078 1 91.25 194 CYS B N 1
ATOM 7711 C CA . CYS B 1 194 ? -19.172 10.375 -5.211 1 91.25 194 CYS B CA 1
ATOM 7712 C C . CYS B 1 194 ? -18.016 11.234 -4.742 1 91.25 194 CYS B C 1
ATOM 7714 O O . CYS B 1 194 ? -18.203 12.195 -3.994 1 91.25 194 CYS B O 1
ATOM 7716 N N . VAL B 1 195 ? -16.844 10.898 -5.137 1 92.06 195 VAL B N 1
ATOM 7717 C CA . VAL B 1 195 ? -15.648 11.688 -4.887 1 92.06 195 VAL B CA 1
ATOM 7718 C C . VAL B 1 195 ? -15.141 12.281 -6.199 1 92.06 195 VAL B C 1
ATOM 7720 O O . VAL B 1 195 ? -14.328 11.664 -6.891 1 92.06 195 VAL B O 1
ATOM 7723 N N . PRO B 1 196 ? -15.414 13.477 -6.461 1 90.5 196 PRO B N 1
ATOM 7724 C CA . PRO B 1 196 ? -15.062 14.031 -7.77 1 90.5 196 PRO B CA 1
ATOM 7725 C C . PRO B 1 196 ? -13.641 14.586 -7.812 1 90.5 196 PRO B C 1
ATOM 7727 O O . PRO B 1 196 ? -12.977 14.523 -8.859 1 90.5 196 PRO B O 1
ATOM 7730 N N . ALA B 1 197 ? -13.148 15.211 -6.684 1 93.94 197 ALA B N 1
ATOM 7731 C CA . ALA B 1 197 ? -11.883 15.938 -6.645 1 93.94 197 ALA B CA 1
ATOM 7732 C C . ALA B 1 197 ? -11.805 16.984 -7.758 1 93.94 197 ALA B C 1
ATOM 7734 O O . ALA B 1 197 ? -12.695 17.828 -7.875 1 93.94 197 ALA B O 1
ATOM 7735 N N . ASP B 1 198 ? -10.812 16.922 -8.609 1 95.94 198 ASP B N 1
ATOM 7736 C CA . ASP B 1 198 ? -10.734 17.906 -9.68 1 95.94 198 ASP B CA 1
ATOM 7737 C C . ASP B 1 198 ? -11.211 17.312 -11.008 1 95.94 198 ASP B C 1
ATOM 7739 O O . ASP B 1 198 ? -10.953 17.875 -12.07 1 95.94 198 ASP B O 1
ATOM 7743 N N . GLY B 1 199 ? -11.742 16.172 -10.969 1 93.19 199 GLY B N 1
ATOM 7744 C CA . GLY B 1 199 ? -12.391 15.57 -12.125 1 93.19 199 GLY B CA 1
ATOM 7745 C C . GLY B 1 199 ? -11.547 14.516 -12.812 1 93.19 199 GLY B C 1
ATOM 7746 O O . GLY B 1 199 ? -12.062 13.742 -13.625 1 93.19 199 GLY B O 1
ATOM 7747 N N . ILE B 1 200 ? -10.289 14.461 -12.578 1 94.88 200 ILE B N 1
ATOM 7748 C CA . ILE B 1 200 ? -9.406 13.477 -13.195 1 94.88 200 ILE B CA 1
ATOM 7749 C C . ILE B 1 200 ? -9.539 12.141 -12.469 1 94.88 200 ILE B C 1
ATOM 7751 O O . ILE B 1 200 ? -9.398 12.07 -11.242 1 94.88 200 ILE B O 1
ATOM 7755 N N . GLU B 1 201 ? -9.766 11.07 -13.266 1 93.62 201 GLU B N 1
ATOM 7756 C CA . GLU B 1 201 ? -9.977 9.734 -12.719 1 93.62 201 GLU B CA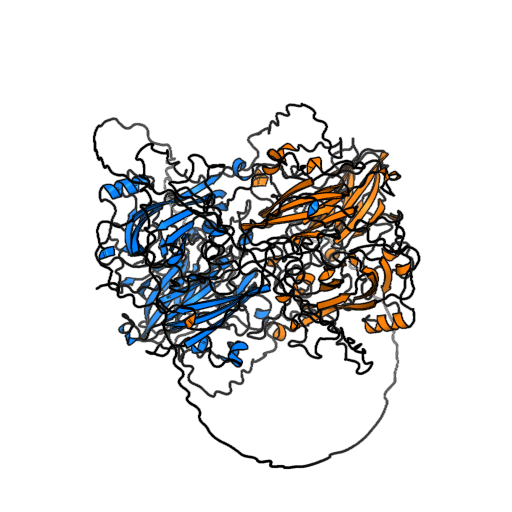 1
ATOM 7757 C C . GLU B 1 201 ? -8.68 9.133 -12.195 1 93.62 201 GLU B C 1
ATOM 7759 O O . GLU B 1 201 ? -7.664 9.141 -12.898 1 93.62 201 GLU B O 1
ATOM 7764 N N . ARG B 1 202 ? -8.695 8.602 -10.992 1 94.31 202 ARG B N 1
ATOM 7765 C CA . ARG B 1 202 ? -7.582 7.859 -10.406 1 94.31 202 ARG B CA 1
ATOM 7766 C C . ARG B 1 202 ? -8.031 7.086 -9.172 1 94.31 202 ARG B C 1
ATOM 7768 O O . ARG B 1 202 ? -9.062 7.406 -8.578 1 94.31 202 ARG B O 1
ATOM 7775 N N . SER B 1 203 ? -7.293 6.074 -8.797 1 94.75 203 SER B N 1
ATOM 7776 C CA . SER B 1 203 ? -7.516 5.398 -7.523 1 94.75 203 SER B CA 1
ATOM 7777 C C . SER B 1 203 ? -6.895 6.176 -6.367 1 94.75 203 SER B C 1
ATOM 7779 O O . SER B 1 203 ? -5.918 6.902 -6.559 1 94.75 203 SER B O 1
ATOM 7781 N N . ALA B 1 204 ? -7.484 6.074 -5.156 1 96.56 204 ALA B N 1
ATOM 7782 C CA . ALA B 1 204 ? -6.953 6.715 -3.957 1 96.56 204 ALA B CA 1
ATOM 7783 C C . ALA B 1 204 ? -7.48 6.043 -2.693 1 96.56 204 ALA B C 1
ATOM 7785 O O . ALA B 1 204 ? -8.641 5.617 -2.646 1 96.56 204 ALA B O 1
ATOM 7786 N N . PRO B 1 205 ? -6.605 5.906 -1.658 1 97.69 205 PRO B N 1
ATOM 7787 C CA . PRO B 1 205 ? -7.18 5.629 -0.341 1 97.69 205 PRO B CA 1
ATOM 7788 C C . PRO B 1 205 ? -8.016 6.789 0.194 1 97.69 205 PRO B C 1
ATOM 7790 O O . PRO B 1 205 ? -7.562 7.938 0.188 1 97.69 205 PRO B O 1
ATOM 7793 N N . VAL B 1 206 ? -9.219 6.539 0.592 1 96.81 206 VAL B N 1
ATOM 7794 C CA . VAL B 1 206 ? -10.07 7.566 1.184 1 96.81 206 VAL B CA 1
ATOM 7795 C C . VAL B 1 206 ? -10.773 7.008 2.416 1 96.81 206 VAL B C 1
ATOM 7797 O O . VAL B 1 206 ? -10.758 5.801 2.658 1 96.81 206 VAL B O 1
ATOM 7800 N N . VAL B 1 207 ? -11.32 7.848 3.191 1 97 207 VAL B N 1
ATOM 7801 C CA . VAL B 1 207 ? -12.023 7.465 4.41 1 97 207 VAL B CA 1
ATOM 7802 C C . VAL B 1 207 ? -13.523 7.695 4.234 1 97 207 VAL B C 1
ATOM 7804 O O . VAL B 1 207 ? -13.953 8.797 3.879 1 97 207 VAL B O 1
ATOM 7807 N N . ASN B 1 208 ? -14.328 6.676 4.457 1 94 208 ASN B N 1
ATOM 7808 C CA . ASN B 1 208 ? -15.789 6.695 4.367 1 94 208 ASN B CA 1
ATOM 7809 C C . ASN B 1 208 ? -16.266 7.141 2.988 1 94 208 ASN B C 1
ATOM 7811 O O . ASN B 1 208 ? -17.266 7.848 2.869 1 94 208 ASN B O 1
ATOM 7815 N N . ARG B 1 209 ? -15.477 6.895 1.946 1 93.12 209 ARG B N 1
ATOM 7816 C CA . ARG B 1 209 ? -15.758 7.195 0.547 1 93.12 209 ARG B CA 1
ATOM 7817 C C . ARG B 1 209 ? -16.062 8.68 0.355 1 93.12 209 ARG B C 1
ATOM 7819 O O . ARG B 1 209 ? -17.016 9.039 -0.337 1 93.12 209 ARG B O 1
ATOM 7826 N N . GLN B 1 210 ? -15.273 9.477 0.988 1 92.88 210 GLN B N 1
ATOM 7827 C CA . GLN B 1 210 ? -15.367 10.922 0.813 1 92.88 210 GLN B CA 1
ATOM 7828 C C . GLN B 1 210 ? -13.984 11.578 0.876 1 92.88 210 GLN B C 1
ATOM 7830 O O . GLN B 1 210 ? -13.039 10.984 1.397 1 92.88 210 GLN B O 1
ATOM 7835 N N . LEU B 1 211 ? -13.875 12.812 0.328 1 94.25 211 LEU B N 1
ATOM 7836 C CA . LEU B 1 211 ? -12.672 13.641 0.309 1 94.25 211 LEU B CA 1
ATOM 7837 C C . LEU B 1 211 ? -13.016 15.109 0.529 1 94.25 211 LEU B C 1
ATOM 7839 O O . LEU B 1 211 ? -13.781 15.695 -0.24 1 94.25 211 LEU B O 1
ATOM 7843 N N . PRO B 1 212 ? -12.445 15.812 1.603 1 95.94 212 PRO B N 1
ATOM 7844 C CA . PRO B 1 212 ? -11.656 15.203 2.678 1 95.94 212 PRO B CA 1
ATOM 7845 C C . PRO B 1 212 ? -12.453 14.18 3.488 1 95.94 212 PRO B C 1
ATOM 7847 O O . PRO B 1 212 ? -13.664 14.047 3.295 1 95.94 212 PRO B O 1
ATOM 7850 N N . GLY B 1 213 ? -11.742 13.422 4.281 1 96.19 213 GLY B N 1
ATOM 7851 C CA . GLY B 1 213 ? -12.422 12.523 5.195 1 96.19 213 GLY B CA 1
ATOM 7852 C C . GLY B 1 213 ? -13.312 13.25 6.195 1 96.19 213 GLY B C 1
ATOM 7853 O O . GLY B 1 213 ? -13.391 14.477 6.184 1 96.19 213 GLY B O 1
ATOM 7854 N N . PRO B 1 214 ? -13.938 12.492 7.105 1 94.44 214 PRO B N 1
ATOM 7855 C CA . PRO B 1 214 ? -14.906 13.078 8.031 1 94.44 214 PRO B CA 1
ATOM 7856 C C . PRO B 1 214 ? -14.281 14.086 8.984 1 94.44 214 PRO B C 1
ATOM 7858 O O . PRO B 1 214 ? -13.172 13.867 9.484 1 94.44 214 PRO B O 1
ATOM 7861 N N . SER B 1 215 ? -15.047 15.148 9.195 1 95.38 215 SER B N 1
ATOM 7862 C CA . SER B 1 215 ? -14.617 16.156 10.164 1 95.38 215 SER B CA 1
ATOM 7863 C C . SER B 1 215 ? -14.898 15.703 11.594 1 95.38 215 SER B C 1
ATOM 7865 O O . SER B 1 215 ? -15.922 15.055 11.859 1 95.38 215 SER B O 1
ATOM 7867 N N . ILE B 1 216 ? -14.047 15.977 12.461 1 97.06 216 ILE B N 1
ATOM 7868 C CA . ILE B 1 216 ? -14.25 15.812 13.898 1 97.06 216 ILE B CA 1
ATOM 7869 C C . ILE B 1 216 ? -14.461 17.172 14.547 1 97.06 216 ILE B C 1
ATOM 7871 O O . ILE B 1 216 ? -13.523 17.984 14.633 1 97.06 216 ILE B O 1
ATOM 7875 N N . GLU B 1 217 ? -15.625 17.453 14.938 1 96.38 217 GLU B N 1
ATOM 7876 C CA . GLU B 1 217 ? -15.961 18.688 15.617 1 96.38 217 GLU B CA 1
ATOM 7877 C C . GLU B 1 217 ? -16.547 18.422 17 1 96.38 217 GLU B C 1
ATOM 7879 O O . GLU B 1 217 ? -17.578 17.781 17.125 1 96.38 217 GLU B O 1
ATOM 7884 N N . VAL B 1 218 ? -15.852 18.969 17.984 1 97.06 218 VAL B N 1
ATOM 7885 C CA . VAL B 1 218 ? -16.219 18.641 19.359 1 97.06 218 VAL B CA 1
ATOM 7886 C C . VAL B 1 218 ? -16.031 19.875 20.25 1 97.06 218 VAL B C 1
ATOM 7888 O O . VAL B 1 218 ? -15.633 20.938 19.766 1 97.06 218 VAL B O 1
ATOM 7891 N N . CYS B 1 219 ? -16.453 19.75 21.547 1 95.81 219 CYS B N 1
ATOM 7892 C CA . CYS B 1 219 ? -16.219 20.766 22.562 1 95.81 219 CYS B CA 1
ATOM 7893 C C . CYS B 1 219 ? -15.078 20.359 23.484 1 95.81 219 CYS B C 1
ATOM 7895 O O . CYS B 1 219 ? -14.82 19.172 23.672 1 95.81 219 CYS B O 1
ATOM 7897 N N . LYS B 1 220 ? -14.398 21.375 23.984 1 96.06 220 LYS B N 1
ATOM 7898 C CA . LYS B 1 220 ? -13.328 21.125 24.938 1 96.06 220 LYS B CA 1
ATOM 7899 C C . LYS B 1 220 ? -13.781 20.172 26.031 1 96.06 220 LYS B C 1
ATOM 7901 O O . LYS B 1 220 ? -14.883 20.312 26.578 1 96.06 220 LYS B O 1
ATOM 7906 N N . ASP B 1 221 ? -12.977 19.109 26.266 1 92.12 221 ASP B N 1
ATOM 7907 C CA . ASP B 1 221 ? -13.117 18.109 27.328 1 92.12 221 ASP B CA 1
ATOM 7908 C C . ASP B 1 221 ? -14.07 17 26.922 1 92.12 221 ASP B C 1
ATOM 7910 O O . ASP B 1 221 ? -14.273 16.047 27.688 1 92.12 221 ASP B O 1
ATOM 7914 N N . ASP B 1 222 ? -14.664 17.078 25.734 1 95.56 222 ASP B N 1
ATOM 7915 C CA . ASP B 1 222 ? -15.344 15.891 25.219 1 95.56 222 ASP B CA 1
ATOM 7916 C C . ASP B 1 222 ? -14.391 14.703 25.125 1 95.56 222 ASP B C 1
ATOM 7918 O O . ASP B 1 222 ? -13.18 14.883 24.984 1 95.56 222 ASP B O 1
ATOM 7922 N N . HIS B 1 223 ? -14.953 13.531 25.297 1 94.44 223 HIS B N 1
ATOM 7923 C CA . HIS B 1 223 ? -14.219 12.305 25.047 1 94.44 223 HIS B CA 1
ATOM 7924 C C . HIS B 1 223 ? -14.422 11.812 23.609 1 94.44 223 HIS B C 1
ATOM 7926 O O . HIS B 1 223 ? -15.547 11.5 23.219 1 94.44 223 HIS B O 1
ATOM 7932 N N . VAL B 1 224 ? -13.359 11.742 22.875 1 97.06 224 VAL B N 1
ATOM 7933 C CA . VAL B 1 224 ? -13.445 11.398 21.453 1 97.06 224 VAL B CA 1
ATOM 7934 C C . VAL B 1 224 ? -13.062 9.938 21.25 1 97.06 224 VAL B C 1
ATOM 7936 O O . VAL B 1 224 ? -11.992 9.508 21.688 1 97.06 224 VAL B O 1
ATOM 7939 N N . VAL B 1 225 ? -13.906 9.203 20.625 1 95.31 225 VAL B N 1
ATOM 7940 C CA . VAL B 1 225 ? -13.695 7.793 20.297 1 95.31 225 VAL B CA 1
ATOM 7941 C C . VAL B 1 225 ? -13.773 7.594 18.797 1 95.31 225 VAL B C 1
ATOM 7943 O O . VAL B 1 225 ? -14.773 7.953 18.156 1 95.31 225 VAL B O 1
ATOM 7946 N N . ILE B 1 226 ? -12.742 7.004 18.188 1 97.38 226 ILE B N 1
ATOM 7947 C CA . ILE B 1 226 ? -12.727 6.777 16.734 1 97.38 226 ILE B CA 1
ATOM 7948 C C . ILE B 1 226 ? -12.352 5.324 16.453 1 97.38 226 ILE B C 1
ATOM 7950 O O . ILE B 1 226 ? -11.242 4.895 16.75 1 97.38 226 ILE B O 1
ATOM 7954 N N . ASP B 1 227 ? -13.234 4.582 15.906 1 96.12 227 ASP B N 1
ATOM 7955 C CA . ASP B 1 227 ? -12.914 3.27 15.352 1 96.12 227 ASP B CA 1
ATOM 7956 C C . ASP B 1 227 ? -12.406 3.387 13.914 1 96.12 227 ASP B C 1
ATOM 7958 O O . ASP B 1 227 ? -13.133 3.836 13.031 1 96.12 227 ASP B O 1
ATOM 7962 N N . VAL B 1 228 ? -11.188 2.99 13.719 1 98.31 228 VAL B N 1
ATOM 7963 C CA . VAL B 1 228 ? -10.609 2.994 12.383 1 98.31 228 VAL B CA 1
ATOM 7964 C C . VAL B 1 228 ? -10.484 1.563 11.867 1 98.31 228 VAL B C 1
ATOM 7966 O O . VAL B 1 228 ? -9.82 0.728 12.477 1 98.31 228 VAL B O 1
ATOM 7969 N N . GLU B 1 229 ? -11.133 1.287 10.75 1 97.31 229 GLU B N 1
ATOM 7970 C CA . GLU B 1 229 ? -11.008 -0.002 10.078 1 97.31 229 GLU B CA 1
ATOM 7971 C C . GLU B 1 229 ? -10.219 0.128 8.773 1 97.31 229 GLU B C 1
ATOM 7973 O O . GLU B 1 229 ? -10.57 0.925 7.902 1 97.31 229 GLU B O 1
ATOM 7978 N N . ASN B 1 230 ? -9.172 -0.652 8.672 1 98 230 ASN B N 1
ATOM 7979 C CA . ASN B 1 230 ? -8.383 -0.703 7.449 1 98 230 ASN B CA 1
ATOM 7980 C C . ASN B 1 230 ? -8.883 -1.797 6.508 1 98 230 ASN B C 1
ATOM 7982 O O . ASN B 1 230 ? -8.609 -2.979 6.723 1 98 230 ASN B O 1
ATOM 7986 N N . HIS B 1 231 ? -9.516 -1.376 5.414 1 97.06 231 HIS B N 1
ATOM 7987 C CA . HIS B 1 231 ? -10.039 -2.322 4.438 1 97.06 231 HIS B CA 1
ATOM 7988 C C . HIS B 1 231 ? -9.109 -2.451 3.236 1 97.06 231 HIS B C 1
ATOM 7990 O O . HIS B 1 231 ? -9.469 -3.088 2.24 1 97.06 231 HIS B O 1
ATOM 7996 N N . MET B 1 232 ? -7.957 -1.871 3.32 1 96.94 232 MET B N 1
ATOM 7997 C CA . MET B 1 232 ? -7.004 -1.917 2.215 1 96.94 232 MET B CA 1
ATOM 7998 C C . MET B 1 232 ? -6.066 -3.113 2.354 1 96.94 232 MET B C 1
ATOM 8000 O O . MET B 1 232 ? -5.055 -3.037 3.051 1 96.94 232 MET B O 1
ATOM 8004 N N . SER B 1 233 ? -6.367 -4.117 1.573 1 94.56 233 SER B N 1
ATOM 8005 C CA . SER B 1 233 ? -5.527 -5.309 1.616 1 94.56 233 SER B CA 1
ATOM 8006 C C . SER B 1 233 ? -4.102 -4.996 1.175 1 94.56 233 SER B C 1
ATOM 8008 O O . SER B 1 233 ? -3.893 -4.25 0.216 1 94.56 233 SER B O 1
ATOM 8010 N N . GLY B 1 234 ? -3.152 -5.492 1.941 1 96.25 234 GLY B N 1
ATOM 8011 C CA . GLY B 1 234 ? -1.755 -5.277 1.604 1 96.25 234 GLY B CA 1
ATOM 8012 C C . GLY B 1 234 ? -1.211 -3.961 2.131 1 96.25 234 GLY B C 1
ATOM 8013 O O . GLY B 1 234 ? -0.065 -3.602 1.854 1 96.25 234 GLY B O 1
ATOM 8014 N N . SER B 1 235 ? -2.01 -3.256 2.922 1 97.31 235 SER B N 1
ATOM 8015 C CA . SER B 1 235 ? -1.578 -1.967 3.449 1 97.31 235 SER B CA 1
ATOM 8016 C C . SER B 1 235 ? -1.482 -1.996 4.973 1 97.31 235 SER B C 1
ATOM 8018 O O . SER B 1 235 ? -1.907 -2.963 5.605 1 97.31 235 SER B O 1
ATOM 8020 N N . SER B 1 236 ? -0.79 -1.06 5.477 1 97.44 236 SER B N 1
ATOM 8021 C CA . SER B 1 236 ? -0.837 -0.703 6.895 1 97.44 236 SER B CA 1
ATOM 8022 C C . SER B 1 236 ? -1.102 0.787 7.078 1 97.44 236 SER B C 1
ATOM 8024 O O . SER B 1 236 ? -0.763 1.596 6.211 1 97.44 236 SER B O 1
ATOM 8026 N N . LEU B 1 237 ? -1.745 1.068 8.227 1 97.31 237 LEU B N 1
ATOM 8027 C CA . LEU B 1 237 ? -2.303 2.406 8.398 1 97.31 237 LEU B CA 1
ATOM 8028 C C . LEU B 1 237 ? -2.182 2.863 9.844 1 97.31 237 LEU B C 1
ATOM 8030 O O . LEU B 1 237 ? -2.297 2.053 10.766 1 97.31 237 LEU B O 1
ATOM 8034 N N . SER B 1 238 ? -1.868 4.086 10.023 1 98.12 238 SER B N 1
ATOM 8035 C CA . SER B 1 238 ? -2.092 4.766 11.297 1 98.12 238 SER B CA 1
ATOM 8036 C C . SER B 1 238 ? -2.572 6.195 11.086 1 98.12 238 SER B C 1
ATOM 8038 O O . SER B 1 238 ? -2.369 6.773 10.008 1 98.12 238 SER B O 1
ATOM 8040 N N . ILE B 1 239 ? -3.299 6.723 12.055 1 98.69 239 ILE B N 1
ATOM 8041 C CA . ILE B 1 239 ? -3.818 8.086 11.953 1 98.69 239 ILE B CA 1
ATOM 8042 C C . ILE B 1 239 ? -3.24 8.945 13.07 1 98.69 239 ILE B C 1
ATOM 8044 O O . ILE B 1 239 ? -3.281 8.562 14.242 1 98.69 239 ILE B O 1
ATOM 8048 N N . HIS B 1 240 ? -2.701 10.016 12.68 1 98.69 240 HIS B N 1
ATOM 8049 C CA . HIS B 1 240 ? -2.215 11.031 13.617 1 98.69 240 HIS B CA 1
ATOM 8050 C C . HIS B 1 240 ? -3.213 12.172 13.758 1 98.69 240 HIS B C 1
ATOM 8052 O O . HIS B 1 240 ? -3.793 12.617 12.766 1 98.69 240 HIS B O 1
ATOM 8058 N N . TRP B 1 241 ? -3.377 12.633 14.961 1 98.69 241 TRP B N 1
ATOM 8059 C CA . TRP B 1 241 ? -4.262 13.742 15.297 1 98.69 241 TRP B CA 1
ATOM 8060 C C . TRP B 1 241 ? -3.475 15.047 15.438 1 98.69 241 TRP B C 1
ATOM 8062 O O . TRP B 1 241 ? -3.232 15.516 16.547 1 98.69 241 TRP B O 1
ATOM 8072 N N . HIS B 1 242 ? -3.217 15.609 14.32 1 98.56 242 HIS B N 1
ATOM 8073 C CA . HIS B 1 242 ? -2.295 16.734 14.156 1 98.56 242 HIS B CA 1
ATOM 8074 C C . HIS B 1 242 ? -2.752 17.938 14.953 1 98.56 242 HIS B C 1
ATOM 8076 O O . HIS B 1 242 ? -3.828 18.484 14.703 1 98.56 242 HIS B O 1
ATOM 8082 N N . GLY B 1 243 ? -1.971 18.391 15.852 1 98.12 243 GLY B N 1
ATOM 8083 C CA . GLY B 1 243 ? -2.268 19.562 16.672 1 98.12 243 GLY B CA 1
ATOM 8084 C C . GLY B 1 243 ? -2.766 19.188 18.062 1 98.12 243 GLY B C 1
ATOM 8085 O O . GLY B 1 243 ? -2.756 20.016 18.969 1 98.12 243 GLY B O 1
ATOM 8086 N N . MET B 1 244 ? -3.236 17.953 18.219 1 98.12 244 MET B N 1
ATOM 8087 C CA . MET B 1 244 ? -3.635 17.484 19.531 1 98.12 244 MET B CA 1
ATOM 8088 C C . MET B 1 244 ? -2.418 17.047 20.359 1 98.12 244 MET B C 1
ATOM 8090 O O . MET B 1 244 ? -1.557 16.328 19.859 1 98.12 244 MET B O 1
ATOM 8094 N N . PHE B 1 245 ? -2.363 17.438 21.609 1 97.25 245 PHE B N 1
ATOM 8095 C CA . PHE B 1 245 ? -1.158 17.203 22.391 1 97.25 245 PHE B CA 1
ATOM 8096 C C . PHE B 1 245 ? -1.194 15.82 23.031 1 97.25 245 PHE B C 1
ATOM 8098 O O . PHE B 1 245 ? -0.173 15.328 23.516 1 97.25 245 PHE B O 1
ATOM 8105 N N . GLN B 1 246 ? -2.342 15.195 23.109 1 96.56 246 GLN B N 1
ATOM 8106 C CA . GLN B 1 246 ? -2.508 13.82 23.562 1 96.56 246 GLN B CA 1
ATOM 8107 C C . GLN B 1 246 ? -2.02 13.656 25 1 96.56 246 GLN B C 1
ATOM 8109 O O . GLN B 1 246 ? -1.395 12.648 25.344 1 96.56 246 GLN B O 1
ATOM 8114 N N . ARG B 1 247 ? -2.152 14.664 25.844 1 94.62 247 ARG B N 1
ATOM 8115 C CA . ARG B 1 247 ? -1.797 14.531 27.25 1 94.62 247 ARG B CA 1
ATOM 8116 C C . ARG B 1 247 ? -2.641 13.461 27.922 1 94.62 247 ARG B C 1
ATOM 8118 O O . ARG B 1 247 ? -3.871 13.539 27.938 1 94.62 247 ARG B O 1
ATOM 8125 N N . GLY B 1 248 ? -2.01 12.461 28.422 1 92.88 248 GLY B N 1
ATOM 8126 C CA . GLY B 1 248 ? -2.699 11.359 29.078 1 92.88 248 GLY B CA 1
ATOM 8127 C C . GLY B 1 248 ? -3.064 10.234 28.125 1 92.88 248 GLY B C 1
ATOM 8128 O O . GLY B 1 248 ? -3.48 9.156 28.562 1 92.88 248 GLY B O 1
ATOM 8129 N N . SER B 1 249 ? -2.959 10.484 26.875 1 94.88 249 SER B N 1
ATOM 8130 C CA . SER B 1 249 ? -3.268 9.5 25.844 1 94.88 249 SER B CA 1
ATOM 8131 C C . SER B 1 249 ? -2.121 9.383 24.844 1 94.88 249 SER B C 1
ATOM 8133 O O . SER B 1 249 ? -2.352 9.305 23.641 1 94.88 249 SER B O 1
ATOM 8135 N N . GLN B 1 250 ? -0.944 9.32 25.359 1 97.06 250 GLN B N 1
ATOM 8136 C CA . GLN B 1 250 ? 0.253 9.312 24.531 1 97.06 250 GLN B CA 1
ATOM 8137 C C . GLN B 1 250 ? 0.221 8.148 23.547 1 97.06 250 GLN B C 1
ATOM 8139 O O . GLN B 1 250 ? 0.657 8.289 22.391 1 97.06 250 GLN B O 1
ATOM 8144 N N . HIS B 1 251 ? -0.341 7.051 23.953 1 97.12 251 HIS B N 1
ATOM 8145 C CA . HIS B 1 251 ? -0.339 5.832 23.141 1 97.12 251 HIS B CA 1
ATOM 8146 C C . HIS B 1 251 ? -1.219 5.984 21.906 1 97.12 251 HIS B C 1
ATOM 8148 O O . HIS B 1 251 ? -1.128 5.184 20.984 1 97.12 251 HIS B O 1
ATOM 8154 N N . TYR B 1 252 ? -2.031 7.043 21.859 1 97.38 252 TYR B N 1
ATOM 8155 C CA . TYR B 1 252 ? -2.994 7.199 20.781 1 97.38 252 TYR B CA 1
ATOM 8156 C C . TYR B 1 252 ? -2.6 8.352 19.859 1 97.38 252 TYR B C 1
ATOM 8158 O O . TYR B 1 252 ? -3.436 8.883 19.125 1 97.38 252 TYR B O 1
ATOM 8166 N N . ASP B 1 253 ? -1.32 8.766 19.906 1 98.19 253 ASP B N 1
ATOM 8167 C CA . ASP B 1 253 ? -0.85 9.836 19.031 1 98.19 253 ASP B CA 1
ATOM 8168 C C . ASP B 1 253 ? -0.887 9.414 17.562 1 98.19 253 ASP B C 1
ATOM 8170 O O . ASP B 1 253 ? -1.016 10.25 16.672 1 98.19 253 ASP B O 1
ATOM 8174 N N . GLY B 1 254 ? -0.682 8.164 17.297 1 98.38 254 GLY B N 1
ATOM 8175 C CA . GLY B 1 254 ? -0.929 7.637 15.961 1 98.38 254 GLY B CA 1
ATOM 8176 C C . GLY B 1 254 ? 0.32 7.578 15.102 1 98.38 254 GLY B C 1
ATOM 8177 O O . GLY B 1 254 ? 0.233 7.547 13.867 1 98.38 254 GLY B O 1
ATOM 8178 N N . VAL B 1 255 ? 1.58 7.59 15.625 1 98.25 255 VAL B N 1
ATOM 8179 C CA . VAL B 1 255 ? 2.812 7.457 14.859 1 98.25 255 VAL B CA 1
ATOM 8180 C C . VAL B 1 255 ? 3.23 5.988 14.797 1 98.25 255 VAL B C 1
ATOM 8182 O O . VAL B 1 255 ? 3.512 5.375 15.836 1 98.25 255 VAL B O 1
ATOM 8185 N N . PRO B 1 256 ? 3.307 5.414 13.586 1 97.56 256 PRO B N 1
ATOM 8186 C CA . PRO B 1 256 ? 3.707 4.008 13.508 1 97.56 256 PRO B CA 1
ATOM 8187 C C . PRO B 1 256 ? 5.109 3.764 14.062 1 97.56 256 PRO B C 1
ATOM 8189 O O . PRO B 1 256 ? 6.031 4.531 13.781 1 97.56 256 PRO B O 1
ATOM 8192 N N . TYR B 1 257 ? 5.266 2.738 14.953 1 97.38 257 TYR B N 1
ATOM 8193 C CA . TYR B 1 257 ? 6.531 2.256 15.5 1 97.38 257 TYR B CA 1
ATOM 8194 C C . TYR B 1 257 ? 7.098 3.242 16.516 1 97.38 257 TYR B C 1
ATOM 8196 O O . TYR B 1 257 ? 8.25 3.104 16.938 1 97.38 257 TYR B O 1
ATOM 8204 N N . VAL B 1 258 ? 6.32 4.277 16.828 1 98.25 258 VAL B N 1
ATOM 8205 C CA . VAL B 1 258 ? 6.707 5.172 17.906 1 98.25 258 VAL B CA 1
ATOM 8206 C C . VAL B 1 258 ? 5.691 5.074 19.047 1 98.25 258 VAL B C 1
ATOM 8208 O O . VAL B 1 258 ? 6.055 4.766 20.188 1 98.25 258 VAL B O 1
ATOM 8211 N N . THR B 1 259 ? 4.441 5.281 18.703 1 98.31 259 THR B N 1
ATOM 8212 C CA . THR B 1 259 ? 3.42 5.254 19.75 1 98.31 259 THR B CA 1
ATOM 8213 C C . THR B 1 259 ? 2.533 4.02 19.594 1 98.31 259 THR B C 1
ATOM 8215 O O . THR B 1 259 ? 1.854 3.621 20.547 1 98.31 259 THR B O 1
ATOM 8218 N N . GLN B 1 260 ? 2.504 3.43 18.406 1 98 260 GLN B N 1
ATOM 8219 C CA . GLN B 1 260 ? 1.665 2.262 18.172 1 98 260 GLN B CA 1
ATOM 8220 C C . GLN B 1 260 ? 2.211 1.423 17.016 1 98 260 GLN B C 1
ATOM 8222 O O . GLN B 1 260 ? 3.057 1.889 16.25 1 98 260 GLN B O 1
ATOM 8227 N N . CYS B 1 261 ? 1.733 0.179 16.938 1 97.31 261 CYS B N 1
ATOM 8228 C CA . CYS B 1 261 ? 1.886 -0.624 15.727 1 97.31 261 CYS B CA 1
ATOM 8229 C C . CYS B 1 261 ? 0.867 -0.216 14.672 1 97.31 261 CYS B C 1
ATOM 8231 O O . CYS B 1 261 ? -0.245 0.202 15 1 97.31 261 CYS B O 1
ATOM 8233 N N . PRO B 1 262 ? 1.231 -0.302 13.422 1 97.62 262 PRO B N 1
ATOM 8234 C CA . PRO B 1 262 ? 0.262 0.055 12.383 1 97.62 262 PRO B CA 1
ATOM 8235 C C . PRO B 1 262 ? -0.922 -0.906 12.328 1 97.62 262 PRO B C 1
ATOM 8237 O O . PRO B 1 262 ? -0.797 -2.07 12.719 1 97.62 262 PRO B O 1
ATOM 8240 N N . ILE B 1 263 ? -2.055 -0.441 11.828 1 98.06 263 ILE B N 1
ATOM 8241 C CA . ILE B 1 263 ? -3.266 -1.22 11.586 1 98.06 263 ILE B CA 1
ATOM 8242 C C . ILE B 1 263 ? -3.164 -1.925 10.234 1 98.06 263 ILE B C 1
ATOM 8244 O O . ILE B 1 263 ? -3.25 -1.283 9.188 1 98.06 263 ILE B O 1
ATOM 8248 N N . THR B 1 264 ? -3.031 -3.223 10.242 1 96.62 264 THR B N 1
ATOM 8249 C CA . THR B 1 264 ? -2.879 -3.938 8.977 1 96.62 264 THR B CA 1
ATOM 8250 C C . THR B 1 264 ? -4.23 -4.125 8.297 1 96.62 264 THR B C 1
ATOM 8252 O O . THR B 1 264 ? -5.277 -3.977 8.93 1 96.62 264 THR B O 1
ATOM 8255 N N . GLY B 1 265 ? -4.172 -4.391 7.016 1 94.81 265 GLY B N 1
ATOM 8256 C CA . GLY B 1 265 ? -5.406 -4.613 6.273 1 94.81 265 GLY B CA 1
ATOM 8257 C C . GLY B 1 265 ? -6.289 -5.676 6.895 1 94.81 265 GLY B C 1
ATOM 8258 O O . GLY B 1 265 ? -5.812 -6.758 7.242 1 94.81 265 GLY B O 1
ATOM 8259 N N . GLY B 1 266 ? -7.605 -5.336 7.012 1 93.31 266 GLY B N 1
ATOM 8260 C CA . GLY B 1 266 ? -8.562 -6.266 7.586 1 93.31 266 GLY B CA 1
ATOM 8261 C C . GLY B 1 266 ? -8.75 -6.086 9.078 1 93.31 266 GLY B C 1
ATOM 8262 O O . GLY B 1 266 ? -9.656 -6.68 9.672 1 93.31 266 GLY B O 1
ATOM 8263 N N . ASN B 1 267 ? -7.934 -5.246 9.664 1 96.31 267 ASN B N 1
ATOM 8264 C CA . ASN B 1 267 ? -8.016 -5.047 11.102 1 96.31 267 ASN B CA 1
ATOM 8265 C C . ASN B 1 267 ? -8.516 -3.648 11.453 1 96.31 267 ASN B C 1
ATOM 8267 O O . ASN B 1 267 ? -8.602 -2.781 10.578 1 96.31 267 ASN B O 1
ATOM 8271 N N . ALA B 1 268 ? -8.875 -3.521 12.758 1 96.94 268 ALA B N 1
ATOM 8272 C CA . ALA B 1 268 ? -9.391 -2.256 13.273 1 96.94 268 ALA B CA 1
ATOM 8273 C C . ALA B 1 268 ? -8.633 -1.827 14.531 1 96.94 268 ALA B C 1
ATOM 8275 O O . ALA B 1 268 ? -8 -2.65 15.188 1 96.94 268 ALA B O 1
ATOM 8276 N N . PHE B 1 269 ? -8.625 -0.57 14.758 1 98.31 269 PHE B N 1
ATOM 8277 C CA . PHE B 1 269 ? -8.023 0.053 15.938 1 98.31 269 PHE B CA 1
ATOM 8278 C C . PHE B 1 269 ? -8.922 1.167 16.469 1 98.31 269 PHE B C 1
ATOM 8280 O O . PHE B 1 269 ? -9.32 2.062 15.719 1 98.31 269 PHE B O 1
ATOM 8287 N N . ARG B 1 270 ? -9.266 1.08 17.781 1 97.06 270 ARG B N 1
ATOM 8288 C CA . ARG B 1 270 ? -10.039 2.145 18.406 1 97.06 270 ARG B CA 1
ATOM 8289 C C . ARG B 1 270 ? -9.125 3.158 19.094 1 97.06 270 ARG B C 1
ATOM 8291 O O . ARG B 1 270 ? -8.391 2.814 20.016 1 97.06 270 ARG B O 1
ATOM 8298 N N . TYR B 1 271 ? -9.18 4.355 18.625 1 97.69 271 TYR B N 1
ATOM 8299 C CA . TYR B 1 271 ? -8.539 5.48 19.297 1 97.69 271 TYR B CA 1
ATOM 8300 C C . TYR B 1 271 ? -9.469 6.113 20.328 1 97.69 271 TYR B C 1
ATOM 8302 O O . TYR B 1 271 ? -10.68 6.191 20.109 1 97.69 271 TYR B O 1
ATOM 8310 N N . GLN B 1 272 ? -8.859 6.617 21.406 1 95.06 272 GLN B N 1
ATOM 8311 C CA . GLN B 1 272 ? -9.609 7.395 22.375 1 95.06 272 GLN B CA 1
ATOM 8312 C C . GLN B 1 272 ? -8.734 8.461 23.016 1 95.06 272 GLN B C 1
ATOM 8314 O O . GLN B 1 272 ? -7.582 8.203 23.359 1 95.06 272 GLN B O 1
ATOM 8319 N N . TRP B 1 273 ? -9.273 9.648 23.094 1 95.31 273 TRP B N 1
ATOM 8320 C CA . TRP B 1 273 ? -8.547 10.734 23.75 1 95.31 273 TRP B CA 1
ATOM 8321 C C . TRP B 1 273 ? -9.5 11.859 24.156 1 95.31 273 TRP B C 1
ATOM 8323 O O . TRP B 1 273 ? -10.648 11.906 23.688 1 95.31 273 TRP B O 1
ATOM 8333 N N . SER B 1 274 ? -9.055 12.719 25 1 94.44 274 SER B N 1
ATOM 8334 C CA . SER B 1 274 ? -9.805 13.891 25.422 1 94.44 274 SER B CA 1
ATOM 8335 C C . SER B 1 274 ? -9.477 15.102 24.562 1 94.44 274 SER B C 1
ATOM 8337 O O . SER B 1 274 ? -8.312 15.352 24.25 1 94.44 274 SER B O 1
ATOM 8339 N N . ALA B 1 275 ? -10.531 15.789 24.203 1 96 275 ALA B N 1
ATOM 8340 C CA . ALA B 1 275 ? -10.32 17.047 23.5 1 96 275 ALA B CA 1
ATOM 8341 C C . ALA B 1 275 ? -9.805 18.125 24.453 1 96 275 ALA B C 1
ATOM 8343 O O . ALA B 1 275 ? -10.531 19.062 24.781 1 96 275 ALA B O 1
ATOM 8344 N N . SER B 1 276 ? -8.516 18.094 24.703 1 91.19 276 SER B N 1
ATOM 8345 C CA . SER B 1 276 ? -7.98 18.859 25.828 1 91.19 276 SER B CA 1
ATOM 8346 C C . SER B 1 276 ? -7.484 20.234 25.375 1 91.19 276 SER B C 1
ATOM 8348 O O . SER B 1 276 ? -7.375 21.156 26.188 1 91.19 276 SER B O 1
ATOM 8350 N N . ASN B 1 277 ? -7.082 20.422 24.172 1 93.25 277 ASN B N 1
ATOM 8351 C CA . ASN B 1 277 ? -6.625 21.734 23.719 1 93.25 277 ASN B CA 1
ATOM 8352 C C . ASN B 1 277 ? -7.484 22.266 22.578 1 93.25 277 ASN B C 1
ATOM 8354 O O . ASN B 1 277 ? -7.438 21.734 21.469 1 93.25 277 ASN B O 1
ATOM 8358 N N . PRO B 1 278 ? -8.203 23.344 22.844 1 96.38 278 PRO B N 1
ATOM 8359 C CA . PRO B 1 278 ? -9.078 23.953 21.828 1 96.38 278 PRO B CA 1
ATOM 8360 C C . PRO B 1 278 ? -8.312 24.516 20.641 1 96.38 278 PRO B C 1
ATOM 8362 O O . PRO B 1 278 ? -7.129 24.828 20.75 1 96.38 278 PRO B O 1
ATOM 8365 N N . GLY B 1 279 ? -9.008 24.641 19.516 1 97.75 279 GLY B N 1
ATOM 8366 C CA . GLY B 1 279 ? -8.422 25.219 18.328 1 97.75 279 GLY B CA 1
ATOM 8367 C C . GLY B 1 279 ? -8.734 24.438 17.062 1 97.75 279 GLY B C 1
ATOM 8368 O O . GLY B 1 279 ? -9.602 23.562 17.062 1 97.75 279 GLY B O 1
ATOM 8369 N N . THR B 1 280 ? -8.148 24.875 15.953 1 98.56 280 THR B N 1
ATOM 8370 C CA . THR B 1 280 ? -8.273 24.234 14.648 1 98.56 280 THR B CA 1
ATOM 8371 C C . THR B 1 280 ? -7.121 23.266 14.414 1 98.56 280 THR B C 1
ATOM 8373 O O . THR B 1 280 ? -5.953 23.656 14.43 1 98.56 280 THR B O 1
ATOM 8376 N N . HIS B 1 281 ? -7.488 22.031 14.25 1 98.69 281 HIS B N 1
ATOM 8377 C CA . HIS B 1 281 ? -6.551 20.938 14.016 1 98.69 281 HIS B CA 1
ATOM 8378 C C . HIS B 1 281 ? -6.98 20.094 12.82 1 98.69 281 HIS B C 1
ATOM 8380 O O . HIS B 1 281 ? -7.82 20.516 12.023 1 98.69 281 HIS B O 1
ATOM 8386 N N . PHE B 1 282 ? -6.262 19.016 12.5 1 98.56 282 PHE B N 1
ATOM 8387 C CA . PHE B 1 282 ? -6.691 18.078 11.477 1 98.56 282 PHE B CA 1
ATOM 8388 C C . PHE B 1 282 ? -6.066 16.703 11.711 1 98.56 282 PHE B C 1
ATOM 8390 O O . PHE B 1 282 ? -5.238 16.531 12.602 1 98.56 282 PHE B O 1
ATOM 8397 N N . TRP B 1 283 ? -6.586 15.703 11.172 1 98.75 283 TRP B N 1
ATOM 8398 C CA . TRP B 1 283 ? -6.027 14.359 11.258 1 98.75 283 TRP B CA 1
ATOM 8399 C C . TRP B 1 283 ? -5.551 13.883 9.891 1 98.75 283 TRP B C 1
ATOM 8401 O O . TRP B 1 283 ? -6.02 14.367 8.859 1 98.75 283 TRP B O 1
ATOM 8411 N N . HIS B 1 284 ? -4.566 13.023 9.852 1 98.81 284 HIS B N 1
ATOM 8412 C CA . HIS B 1 284 ? -4.086 12.43 8.609 1 98.81 284 HIS B CA 1
ATOM 8413 C C . HIS B 1 284 ? -3.332 11.133 8.867 1 98.81 284 HIS B C 1
ATOM 8415 O O . HIS B 1 284 ? -2.924 10.867 10 1 98.81 284 HIS B O 1
ATOM 8421 N N . ALA B 1 285 ? -3.209 10.383 7.82 1 98.69 285 ALA B N 1
ATOM 8422 C CA . ALA B 1 285 ? -2.387 9.18 7.887 1 98.69 285 ALA B CA 1
ATOM 8423 C C . ALA B 1 285 ? -0.931 9.523 8.188 1 98.69 285 ALA B C 1
ATOM 8425 O O . ALA B 1 285 ? -0.404 10.516 7.68 1 98.69 285 ALA B O 1
ATOM 8426 N N . HIS B 1 286 ? -0.313 8.688 9.008 1 97.94 286 HIS B N 1
ATOM 8427 C CA . HIS B 1 286 ? 1.109 8.852 9.281 1 97.94 286 HIS B CA 1
ATOM 8428 C C . HIS B 1 286 ? 1.918 7.695 8.703 1 97.94 286 HIS B C 1
ATOM 8430 O O . HIS B 1 286 ? 3.076 7.492 9.078 1 97.94 286 HIS B O 1
ATOM 8436 N N . THR B 1 287 ? 1.311 6.918 7.848 1 96.38 287 THR B N 1
ATOM 8437 C CA . THR B 1 287 ? 1.968 5.789 7.195 1 96.38 287 THR B CA 1
ATOM 8438 C C . THR B 1 287 ? 2.133 6.047 5.699 1 96.38 287 THR B C 1
ATOM 8440 O O . THR B 1 287 ? 1.154 6.312 5 1 96.38 287 THR B O 1
ATOM 8443 N N . GLY B 1 288 ? 3.369 5.898 5.289 1 95.81 288 GLY B N 1
ATOM 8444 C CA . GLY B 1 288 ? 3.676 5.977 3.871 1 95.81 288 GLY B CA 1
ATOM 8445 C C . GLY B 1 288 ? 3.246 7.289 3.242 1 95.81 288 GLY B C 1
ATOM 8446 O O . GLY B 1 288 ? 3.557 8.367 3.762 1 95.81 288 GLY B O 1
ATOM 8447 N N . LEU B 1 289 ? 2.631 7.18 2.102 1 97.12 289 LEU B N 1
ATOM 8448 C CA . LEU B 1 289 ? 2.256 8.336 1.296 1 97.12 289 LEU B CA 1
ATOM 8449 C C . LEU B 1 289 ? 0.743 8.523 1.284 1 97.12 289 LEU B C 1
ATOM 8451 O O . LEU B 1 289 ? 0.211 9.258 0.448 1 97.12 289 LEU B O 1
ATOM 8455 N N . GLN B 1 290 ? 0.054 7.926 2.223 1 98 290 GLN B N 1
ATOM 8456 C CA . GLN B 1 290 ? -1.4 7.809 2.209 1 98 290 GLN B CA 1
ATOM 8457 C C . GLN B 1 290 ? -2.062 9.164 2.432 1 98 290 GLN B C 1
ATOM 8459 O O . GLN B 1 290 ? -3.143 9.43 1.897 1 98 290 GLN B O 1
ATOM 8464 N N . LYS B 1 291 ? -1.406 10.055 3.188 1 98.19 291 LYS B N 1
ATOM 8465 C CA . LYS B 1 291 ? -1.924 11.406 3.375 1 98.19 291 LYS B CA 1
ATOM 8466 C C . LYS B 1 291 ? -2.061 12.133 2.041 1 98.19 291 LYS B C 1
ATOM 8468 O O . LYS B 1 291 ? -3.068 12.797 1.791 1 98.19 291 LYS B O 1
ATOM 8473 N N . MET B 1 292 ? -1.115 11.969 1.216 1 97.19 292 MET B N 1
ATOM 8474 C CA . MET B 1 292 ? -1.078 12.672 -0.065 1 97.19 292 MET B CA 1
ATOM 8475 C C . MET B 1 292 ? -2.229 12.227 -0.963 1 97.19 292 MET B C 1
ATOM 8477 O O . MET B 1 292 ? -2.68 12.984 -1.823 1 97.19 292 MET B O 1
ATOM 8481 N N . ASP B 1 293 ? -2.684 11.062 -0.739 1 97.25 293 ASP B N 1
ATOM 8482 C CA . ASP B 1 293 ? -3.672 10.492 -1.648 1 97.25 293 ASP B CA 1
ATOM 8483 C C . ASP B 1 293 ? -5.09 10.734 -1.14 1 97.25 293 ASP B C 1
ATOM 8485 O O . ASP B 1 293 ? -6.051 10.664 -1.909 1 97.25 293 ASP B O 1
ATOM 8489 N N . GLY B 1 294 ? -5.285 10.922 0.172 1 97.75 294 GLY B N 1
ATOM 8490 C CA . GLY B 1 294 ? -6.664 11.234 0.51 1 97.75 294 GLY B CA 1
ATOM 8491 C C . GLY B 1 294 ? -7.012 10.914 1.952 1 97.75 294 GLY B C 1
ATOM 8492 O O . GLY B 1 294 ? -8.148 11.109 2.379 1 97.75 294 GLY B O 1
ATOM 8493 N N . VAL B 1 295 ? -6.086 10.477 2.766 1 98.56 295 VAL B N 1
ATOM 8494 C CA . VAL B 1 295 ? -6.402 10.086 4.133 1 98.56 295 VAL B CA 1
ATOM 8495 C C . VAL B 1 295 ? -6.105 11.242 5.086 1 98.56 295 VAL B C 1
ATOM 8497 O O . VAL B 1 295 ? -5.078 11.242 5.766 1 98.56 295 VAL B O 1
ATOM 8500 N N . PHE B 1 296 ? -7.004 12.164 5.16 1 98.5 296 PHE B N 1
ATOM 8501 C CA . PHE B 1 296 ? -6.922 13.32 6.047 1 98.5 296 PHE B CA 1
ATOM 8502 C C . PHE B 1 296 ? -8.297 13.945 6.246 1 98.5 296 PHE B C 1
ATOM 8504 O O . PHE B 1 296 ? -9.211 13.703 5.461 1 98.5 296 PHE B O 1
ATOM 8511 N N . GLY B 1 297 ? -8.469 14.727 7.312 1 98.19 297 GLY B N 1
ATOM 8512 C CA . GLY B 1 297 ? -9.688 15.445 7.641 1 98.19 297 GLY B CA 1
ATOM 8513 C C . GLY B 1 297 ? -9.5 16.484 8.734 1 98.19 297 GLY B C 1
ATOM 8514 O O . GLY B 1 297 ? -8.422 16.578 9.328 1 98.19 297 GLY B O 1
ATOM 8515 N N . SER B 1 298 ? -10.531 17.25 9.016 1 98.06 298 SER B N 1
ATOM 8516 C CA . SER B 1 298 ? -10.406 18.375 9.953 1 98.06 298 SER B CA 1
ATOM 8517 C C . SER B 1 298 ? -10.742 17.938 11.375 1 98.06 298 SER B C 1
ATOM 8519 O O . SER B 1 298 ? -11.477 16.953 11.578 1 98.06 298 SER B O 1
ATOM 8521 N N . ILE B 1 299 ? -10.148 18.578 12.328 1 98.56 299 ILE B N 1
ATOM 8522 C CA . ILE B 1 299 ? -10.492 18.516 13.742 1 98.56 299 ILE B CA 1
ATOM 8523 C C . ILE B 1 299 ? -10.727 19.922 14.281 1 98.56 299 ILE B C 1
ATOM 8525 O O . ILE B 1 299 ? -9.844 20.781 14.211 1 98.56 299 ILE B O 1
ATOM 8529 N N . VAL B 1 300 ? -11.891 20.156 14.828 1 97.94 300 VAL B N 1
ATOM 8530 C CA . VAL B 1 300 ? -12.203 21.422 15.469 1 97.94 300 VAL B CA 1
ATOM 8531 C C . VAL B 1 300 ? -12.617 21.188 16.922 1 97.94 300 VAL B C 1
ATOM 8533 O O . VAL B 1 300 ? -13.562 20.453 17.188 1 97.94 300 VAL B O 1
ATOM 8536 N N . VAL B 1 301 ? -11.898 21.766 17.812 1 98 301 VAL B N 1
ATOM 8537 C CA . VAL B 1 301 ? -12.273 21.75 19.219 1 98 301 VAL B CA 1
ATOM 8538 C C . VAL B 1 301 ? -12.742 23.141 19.641 1 98 301 VAL B C 1
ATOM 8540 O O . VAL B 1 301 ? -11.93 24.062 19.75 1 98 301 VAL B O 1
ATOM 8543 N N . ARG B 1 302 ? -13.984 23.266 19.953 1 96.56 302 ARG B N 1
ATOM 8544 C CA . ARG B 1 302 ? -14.562 24.547 20.344 1 96.56 302 ARG B CA 1
ATOM 8545 C C . ARG B 1 302 ? -14.586 24.688 21.859 1 96.56 302 ARG B C 1
ATOM 8547 O O . ARG B 1 302 ? -14.359 23.719 22.594 1 96.56 302 ARG B O 1
ATOM 8554 N N . GLN B 1 303 ? -14.742 25.938 22.328 1 94.25 303 GLN B N 1
ATOM 8555 C CA . GLN B 1 303 ? -14.992 26.281 23.719 1 94.25 303 GLN B CA 1
ATOM 8556 C C . GLN B 1 303 ? -16.266 27.125 23.859 1 94.25 303 GLN B C 1
ATOM 8558 O O . GLN B 1 303 ? -16.75 27.672 22.875 1 94.25 303 GLN B O 1
ATOM 8563 N N . PRO B 1 304 ? -16.734 27.078 25.062 1 89.25 304 PRO B N 1
ATOM 8564 C CA . PRO B 1 304 ? -17.844 28.031 25.234 1 89.25 304 PRO B CA 1
ATOM 8565 C C . PRO B 1 304 ? -17.469 29.453 24.844 1 89.25 304 PRO B C 1
ATOM 8567 O O . PRO B 1 304 ? -16.375 29.922 25.156 1 89.25 304 PRO B O 1
ATOM 8570 N N . PRO B 1 305 ? -18.359 30.078 24.172 1 86.81 305 PRO B N 1
ATOM 8571 C CA . PRO B 1 305 ? -18.031 31.422 23.703 1 86.81 305 PRO B CA 1
ATOM 8572 C C . PRO B 1 305 ? -17.531 32.344 24.812 1 86.81 305 PRO B C 1
ATOM 8574 O O . PRO B 1 305 ? -16.688 33.188 24.562 1 86.81 305 PRO B O 1
ATOM 8577 N N . GLU B 1 306 ? -18.031 32.156 26 1 87.75 306 GLU B N 1
ATOM 8578 C CA . GLU B 1 306 ? -17.625 33 27.109 1 87.75 306 GLU B CA 1
ATOM 8579 C C . GLU B 1 306 ? -16.156 32.75 27.484 1 87.75 306 GLU B C 1
ATOM 8581 O O . GLU B 1 306 ? -15.523 33.594 28.109 1 87.75 306 GLU B O 1
ATOM 8586 N N . TYR B 1 307 ? -15.68 31.625 27.062 1 91.19 307 TYR B N 1
ATOM 8587 C CA . TYR B 1 307 ? -14.297 31.297 27.391 1 91.19 307 TYR B CA 1
ATOM 8588 C C . TYR B 1 307 ? -13.375 31.594 26.219 1 91.19 307 TYR B C 1
ATOM 8590 O O . TYR B 1 307 ? -12.148 31.516 26.344 1 91.19 307 TYR B O 1
ATOM 8598 N N . ASP B 1 308 ? -13.93 31.922 25.078 1 93.62 308 ASP B N 1
ATOM 8599 C CA . ASP B 1 308 ? -13.148 32.25 23.891 1 93.62 308 ASP B CA 1
ATOM 8600 C C . ASP B 1 308 ? -12.641 33.688 23.953 1 93.62 308 ASP B C 1
ATOM 8602 O O . ASP B 1 308 ? -13.43 34.625 23.922 1 93.62 308 ASP B O 1
ATOM 8606 N N . PRO B 1 309 ? -11.297 33.812 24.016 1 95.38 309 PRO B N 1
ATOM 8607 C CA . PRO B 1 309 ? -10.781 35.156 24.109 1 95.38 309 PRO B CA 1
ATOM 8608 C C . PRO B 1 309 ? -11.18 36.031 22.922 1 95.38 309 PRO B C 1
ATOM 8610 O O . PRO B 1 309 ? -11.133 37.281 23.016 1 95.38 309 PRO B O 1
ATOM 8613 N N . HIS B 1 310 ? -11.555 35.406 21.828 1 96.62 310 HIS B N 1
ATOM 8614 C CA . HIS B 1 310 ? -11.922 36.156 20.641 1 96.62 310 HIS B CA 1
ATOM 8615 C C . HIS B 1 310 ? -13.422 36.125 20.391 1 96.62 310 HIS B C 1
ATOM 8617 O O . HIS B 1 310 ? -13.898 36.531 19.328 1 96.62 310 HIS B O 1
ATOM 8623 N N . GLY B 1 311 ? -14.156 35.625 21.312 1 93.19 311 GLY B N 1
ATOM 8624 C CA . GLY B 1 311 ? -15.586 35.406 21.156 1 93.19 311 GLY B CA 1
ATOM 8625 C C . GLY B 1 311 ? -16.328 36.656 20.719 1 93.19 311 GLY B C 1
ATOM 8626 O O . GLY B 1 311 ? -17.344 36.562 20.016 1 93.19 311 GLY B O 1
ATOM 8627 N N . HIS B 1 312 ? -15.875 37.844 21.031 1 94.31 312 HIS B N 1
ATOM 8628 C CA . HIS B 1 312 ? -16.547 39.094 20.734 1 94.31 312 HIS B CA 1
ATOM 8629 C C . HIS B 1 312 ? -16.281 39.531 19.312 1 94.31 312 HIS B C 1
ATOM 8631 O O . HIS B 1 312 ? -16.938 40.438 18.797 1 94.31 312 HIS B O 1
ATOM 8637 N N . LEU B 1 313 ? -15.383 38.906 18.625 1 96.62 313 LEU B N 1
ATOM 8638 C CA . LEU B 1 313 ? -14.938 39.375 17.312 1 96.62 313 LEU B CA 1
ATOM 8639 C C . LEU B 1 313 ? -15.766 38.719 16.203 1 96.62 313 LEU B C 1
ATOM 8641 O O . LEU B 1 313 ? -15.703 39.156 15.047 1 96.62 313 LEU B O 1
ATOM 8645 N N . TYR B 1 314 ? -16.594 37.75 16.5 1 95.5 314 TYR B N 1
ATOM 8646 C CA . TYR B 1 314 ? -17.375 37.094 15.453 1 95.5 314 TYR B CA 1
ATOM 8647 C C . TYR B 1 314 ? -18.797 36.844 15.922 1 95.5 314 TYR B C 1
ATOM 8649 O O . TYR B 1 314 ? -19.062 36.781 17.125 1 95.5 314 TYR B O 1
ATOM 8657 N N . ASP B 1 315 ? -19.672 36.625 14.875 1 93.69 315 ASP B N 1
ATOM 8658 C CA . ASP B 1 315 ? -21.078 36.281 15.125 1 93.69 315 ASP B CA 1
ATOM 8659 C C . ASP B 1 315 ? -21.328 34.781 14.961 1 93.69 315 ASP B C 1
ATOM 8661 O O . ASP B 1 315 ? -22.188 34.219 15.625 1 93.69 315 ASP B O 1
ATOM 8665 N N . TYR B 1 316 ? -20.531 34.156 14.016 1 91.44 316 TYR B N 1
ATOM 8666 C CA . TYR B 1 316 ? -20.781 32.75 13.695 1 91.44 316 TYR B CA 1
ATOM 8667 C C . TYR B 1 316 ? -19.469 31.969 13.664 1 91.44 316 TYR B C 1
ATOM 8669 O O . TYR B 1 316 ? -18.453 32.469 13.188 1 91.44 316 TYR B O 1
ATOM 8677 N N . ASP B 1 317 ? -19.453 30.797 14.227 1 92.88 317 ASP B N 1
ATOM 8678 C CA . ASP B 1 317 ? -18.469 29.734 14.094 1 92.88 317 ASP B CA 1
ATOM 8679 C C . ASP B 1 317 ? -19.125 28.438 13.625 1 92.88 317 ASP B C 1
ATOM 8681 O O . ASP B 1 317 ? -19.531 27.609 14.438 1 92.88 317 ASP B O 1
ATOM 8685 N N . LEU B 1 318 ? -19.125 28.25 12.258 1 89.25 318 LEU B N 1
ATOM 8686 C CA . LEU B 1 318 ? -19.938 27.203 11.672 1 89.25 318 LEU B CA 1
ATOM 8687 C C . LEU B 1 318 ? -19.078 26.125 11.039 1 89.25 318 LEU B C 1
ATOM 8689 O O . LEU B 1 318 ? -17.953 26.406 10.594 1 89.25 318 LEU B O 1
ATOM 8693 N N . SER B 1 319 ? -19.656 24.891 10.969 1 89.12 319 SER B N 1
ATOM 8694 C CA . SER B 1 319 ? -18.969 23.781 10.344 1 89.12 319 SER B CA 1
ATOM 8695 C C . SER B 1 319 ? -18.703 24.047 8.867 1 89.12 319 SER B C 1
ATOM 8697 O O . SER B 1 319 ? -17.734 23.547 8.297 1 89.12 319 SER B O 1
ATOM 8699 N N . THR B 1 320 ? -19.531 24.875 8.25 1 88.31 320 THR B N 1
ATOM 8700 C CA . THR B 1 320 ? -19.453 25.141 6.816 1 88.31 320 THR B CA 1
ATOM 8701 C C . THR B 1 320 ? -18.344 26.156 6.516 1 88.31 320 THR B C 1
ATOM 8703 O O . THR B 1 320 ? -18.062 26.453 5.352 1 88.31 320 THR B O 1
ATOM 8706 N N . HIS B 1 321 ? -17.734 26.672 7.555 1 92.5 321 HIS B N 1
ATOM 8707 C CA . HIS B 1 321 ? -16.688 27.656 7.344 1 92.5 321 HIS B CA 1
ATOM 8708 C C . HIS B 1 321 ? -15.328 27.109 7.742 1 92.5 321 HIS B C 1
ATOM 8710 O O . HIS B 1 321 ? -14.438 27.875 8.125 1 92.5 321 HIS B O 1
ATOM 8716 N N . VAL B 1 322 ? -15.188 25.797 7.734 1 95.31 322 VAL B N 1
ATOM 8717 C CA . VAL B 1 322 ? -13.914 25.094 7.867 1 95.31 322 VAL B CA 1
ATOM 8718 C C . VAL B 1 322 ? -13.398 24.703 6.488 1 95.31 322 VAL B C 1
ATOM 8720 O O . VAL B 1 322 ? -14.031 23.922 5.773 1 95.31 322 VAL B O 1
ATOM 8723 N N . LEU B 1 323 ? -12.242 25.25 6.141 1 97.31 323 LEU B N 1
ATOM 8724 C CA . LEU B 1 323 ? -11.664 25.016 4.824 1 97.31 323 LEU B CA 1
ATOM 8725 C C . LEU B 1 323 ? -10.383 24.188 4.941 1 97.31 323 LEU B C 1
ATOM 8727 O O . LEU B 1 323 ? -9.492 24.531 5.723 1 97.31 323 LEU B O 1
ATOM 8731 N N . ILE B 1 324 ? -10.312 23.125 4.18 1 97.88 324 ILE B N 1
ATOM 8732 C CA . ILE B 1 324 ? -9.078 22.359 4.035 1 97.88 324 ILE B CA 1
ATOM 8733 C C . ILE B 1 324 ? -8.539 22.516 2.617 1 97.88 324 ILE B C 1
ATOM 8735 O O . ILE B 1 324 ? -9.25 22.25 1.643 1 97.88 324 ILE B O 1
ATOM 8739 N N . MET B 1 325 ? -7.34 22.984 2.52 1 98.19 325 MET B N 1
ATOM 8740 C CA . MET B 1 325 ? -6.637 22.969 1.24 1 98.19 325 MET B CA 1
ATOM 8741 C C . MET B 1 325 ? -5.676 21.781 1.169 1 98.19 325 MET B C 1
ATOM 8743 O O . MET B 1 325 ? -5.023 21.453 2.158 1 98.19 325 MET B O 1
ATOM 8747 N N . ASN B 1 326 ? -5.633 21.109 0.089 1 98 326 ASN B N 1
ATOM 8748 C CA . ASN B 1 326 ? -4.648 20.047 -0.125 1 98 326 ASN B CA 1
ATOM 8749 C C . ASN B 1 326 ? -4.117 20.062 -1.556 1 98 326 ASN B C 1
ATOM 8751 O O . ASN B 1 326 ? -4.852 20.375 -2.492 1 98 326 ASN B O 1
ATOM 8755 N N . ASP B 1 327 ? -2.826 19.875 -1.731 1 97.62 327 ASP B N 1
ATOM 8756 C CA . ASP B 1 327 ? -2.262 19.672 -3.062 1 97.62 327 ASP B CA 1
ATOM 8757 C C . ASP B 1 327 ? -2.623 18.281 -3.607 1 97.62 327 ASP B C 1
ATOM 8759 O O . ASP B 1 327 ? -2.857 17.344 -2.838 1 97.62 327 ASP B O 1
ATOM 8763 N N . TRP B 1 328 ? -2.762 18.203 -4.898 1 97.81 328 TRP B N 1
ATOM 8764 C CA . TRP B 1 328 ? -3.381 17.016 -5.504 1 97.81 328 TRP B CA 1
ATOM 8765 C C . TRP B 1 328 ? -2.568 16.531 -6.699 1 97.81 328 TRP B C 1
ATOM 8767 O O . TRP B 1 328 ? -2.209 17.328 -7.578 1 97.81 328 TRP B O 1
ATOM 8777 N N . MET B 1 329 ? -2.25 15.25 -6.676 1 96.38 329 MET B N 1
ATOM 8778 C CA . MET B 1 329 ? -1.571 14.586 -7.785 1 96.38 329 MET B CA 1
ATOM 8779 C C . MET B 1 329 ? -2.562 13.789 -8.633 1 96.38 329 MET B C 1
ATOM 8781 O O . MET B 1 329 ? -3.553 13.273 -8.117 1 96.38 329 MET B O 1
ATOM 8785 N N . HIS B 1 330 ? -2.268 13.656 -9.914 1 95.19 330 HIS B N 1
ATOM 8786 C CA . HIS B 1 330 ? -3.18 12.938 -10.789 1 95.19 330 HIS B CA 1
ATOM 8787 C C . HIS B 1 330 ? -2.859 11.445 -10.812 1 95.19 330 HIS B C 1
ATOM 8789 O O . HIS B 1 330 ? -3.564 10.664 -11.453 1 95.19 330 HIS B O 1
ATOM 8795 N N . LYS B 1 331 ? -1.852 10.984 -10.133 1 94.12 331 LYS B N 1
ATOM 8796 C CA . LYS B 1 331 ? -1.551 9.594 -9.812 1 94.12 331 LYS B CA 1
ATOM 8797 C C . LYS B 1 331 ? -1.314 9.422 -8.312 1 94.12 331 LYS B C 1
ATOM 8799 O O . LYS B 1 331 ? -1.197 10.406 -7.578 1 94.12 331 LYS B O 1
ATOM 8804 N N . GLN B 1 332 ? -1.326 8.172 -7.895 1 94.81 332 GLN B N 1
ATOM 8805 C CA . GLN B 1 332 ? -1.048 7.938 -6.48 1 94.81 332 GLN B CA 1
ATOM 8806 C C . GLN B 1 332 ? 0.384 8.328 -6.129 1 94.81 332 GLN B C 1
ATOM 8808 O O . GLN B 1 332 ? 1.281 8.242 -6.969 1 94.81 332 GLN B O 1
ATOM 8813 N N . GLY B 1 333 ? 0.568 8.68 -4.863 1 94.38 333 GLY B N 1
ATOM 8814 C CA . GLY B 1 333 ? 1.888 9.07 -4.398 1 94.38 333 GLY B CA 1
ATOM 8815 C C . GLY B 1 333 ? 2.955 8.031 -4.668 1 94.38 333 GLY B C 1
ATOM 8816 O O . GLY B 1 333 ? 4.074 8.367 -5.055 1 94.38 333 GLY B O 1
ATOM 8817 N N . VAL B 1 334 ? 2.656 6.766 -4.555 1 93.62 334 VAL B N 1
ATOM 8818 C CA . VAL B 1 334 ? 3.619 5.68 -4.68 1 93.62 334 VAL B CA 1
ATOM 8819 C C . VAL B 1 334 ? 4.117 5.59 -6.121 1 93.62 334 VAL B C 1
ATOM 8821 O O . VAL B 1 334 ? 5.203 5.074 -6.379 1 93.62 334 VAL B O 1
ATOM 8824 N N . ASP B 1 335 ? 3.352 6.121 -7.074 1 93.94 335 ASP B N 1
ATOM 8825 C CA . ASP B 1 335 ? 3.742 6.098 -8.484 1 93.94 335 ASP B CA 1
ATOM 8826 C C . ASP B 1 335 ? 4.973 6.973 -8.727 1 93.94 335 ASP B C 1
ATOM 8828 O O . ASP B 1 335 ? 5.664 6.812 -9.734 1 93.94 335 ASP B O 1
ATOM 8832 N N . TYR B 1 336 ? 5.254 7.859 -7.805 1 93.5 336 TYR B N 1
ATOM 8833 C CA . TYR B 1 336 ? 6.336 8.82 -8 1 93.5 336 TYR B CA 1
ATOM 8834 C C . TYR B 1 336 ? 7.504 8.523 -7.07 1 93.5 336 TYR B C 1
ATOM 8836 O O . TYR B 1 336 ? 8.516 9.227 -7.094 1 93.5 336 TYR B O 1
ATOM 8844 N N . PHE B 1 337 ? 7.41 7.512 -6.227 1 93.81 337 PHE B N 1
ATOM 8845 C CA . PHE B 1 337 ? 8.461 7.227 -5.254 1 93.81 337 PHE B CA 1
ATOM 8846 C C . PHE B 1 337 ? 9.25 5.988 -5.656 1 93.81 337 PHE B C 1
ATOM 8848 O O . PHE B 1 337 ? 8.664 4.957 -6 1 93.81 337 PHE B O 1
ATOM 8855 N N . PRO B 1 338 ? 10.555 5.957 -5.613 1 94.12 338 PRO B N 1
ATOM 8856 C CA . PRO B 1 338 ? 11.438 6.996 -5.078 1 94.12 338 PRO B CA 1
ATOM 8857 C C . PRO B 1 338 ? 11.703 8.117 -6.078 1 94.12 338 PRO B C 1
ATOM 8859 O O . PRO B 1 338 ? 12.352 9.109 -5.738 1 94.12 338 PRO B O 1
ATOM 8862 N N . GLY B 1 339 ? 11.266 7.938 -7.297 1 92.5 339 GLY B N 1
ATOM 8863 C CA . GLY B 1 339 ? 11.359 8.992 -8.297 1 92.5 339 GLY B CA 1
ATOM 8864 C C . GLY B 1 339 ? 11.453 8.461 -9.719 1 92.5 339 GLY B C 1
ATOM 8865 O O . GLY B 1 339 ? 12.125 7.453 -9.969 1 92.5 339 GLY B O 1
ATOM 8866 N N . ARG B 1 340 ? 10.828 9.117 -10.656 1 91.56 340 ARG B N 1
ATOM 8867 C CA . ARG B 1 340 ? 10.805 8.711 -12.062 1 91.56 340 ARG B CA 1
ATOM 8868 C C . ARG B 1 340 ? 12.008 9.258 -12.812 1 91.56 340 ARG B C 1
ATOM 8870 O O . ARG B 1 340 ? 12.508 10.344 -12.492 1 91.56 340 ARG B O 1
ATOM 8877 N N . ARG B 1 341 ? 12.422 8.508 -13.781 1 89.69 341 ARG B N 1
ATOM 8878 C CA . ARG B 1 341 ? 13.594 8.859 -14.586 1 89.69 341 ARG B CA 1
ATOM 8879 C C . ARG B 1 341 ? 13.195 9.711 -15.789 1 89.69 341 ARG B C 1
ATOM 8881 O O . ARG B 1 341 ? 13.836 10.727 -16.078 1 89.69 341 ARG B O 1
ATOM 8888 N N . LEU B 1 342 ? 12.148 9.344 -16.531 1 85.62 342 LEU B N 1
ATOM 8889 C CA . LEU B 1 342 ? 11.836 9.914 -17.828 1 85.62 342 LEU B CA 1
ATOM 8890 C C . LEU B 1 342 ? 10.727 10.953 -17.719 1 85.62 342 LEU B C 1
ATOM 8892 O O . LEU B 1 342 ? 10.766 11.984 -18.391 1 85.62 342 LEU B O 1
ATOM 8896 N N . SER B 1 343 ? 9.789 10.656 -16.844 1 85.19 343 SER B N 1
ATOM 8897 C CA . SER B 1 343 ? 8.625 11.531 -16.688 1 85.19 343 SER B CA 1
ATOM 8898 C C . SER B 1 343 ? 8.789 12.445 -15.469 1 85.19 343 SER B C 1
ATOM 8900 O O . SER B 1 343 ? 9.883 12.586 -14.93 1 85.19 343 SER B O 1
ATOM 8902 N N . GLU B 1 344 ? 7.648 13.109 -15.164 1 83.94 344 GLU B N 1
ATOM 8903 C CA . GLU B 1 344 ? 7.68 14.008 -14.016 1 83.94 344 GLU B CA 1
ATOM 8904 C C . GLU B 1 344 ? 8.062 13.258 -12.742 1 83.94 344 GLU B C 1
ATOM 8906 O O . GLU B 1 344 ? 7.516 12.195 -12.453 1 83.94 344 GLU B O 1
ATOM 8911 N N . VAL B 1 345 ? 8.977 13.812 -12.031 1 82.25 345 VAL B N 1
ATOM 8912 C CA . VAL B 1 345 ? 9.516 13.148 -10.844 1 82.25 345 VAL B CA 1
ATOM 8913 C C . VAL B 1 345 ? 8.453 13.102 -9.75 1 82.25 345 VAL B C 1
ATOM 8915 O O . VAL B 1 345 ? 8.484 12.219 -8.891 1 82.25 345 VAL B O 1
ATOM 8918 N N . GLY B 1 346 ? 7.527 14.055 -9.727 1 83.06 346 GLY B N 1
ATOM 8919 C CA . GLY B 1 346 ? 6.422 13.984 -8.781 1 83.06 346 GLY B CA 1
ATOM 8920 C C . GLY B 1 346 ? 6.633 14.859 -7.559 1 83.06 346 GLY B C 1
ATOM 8921 O O . GLY B 1 346 ? 6.07 14.594 -6.492 1 83.06 346 GLY B O 1
ATOM 8922 N N . GLN B 1 347 ? 7.449 15.883 -7.629 1 86.5 347 GLN B N 1
ATOM 8923 C CA . GLN B 1 347 ? 7.715 16.766 -6.5 1 86.5 347 GLN B CA 1
ATOM 8924 C C . GLN B 1 347 ? 6.727 17.938 -6.469 1 86.5 347 GLN B C 1
ATOM 8926 O O . GLN B 1 347 ? 6.555 18.578 -5.438 1 86.5 347 GLN B O 1
ATOM 8931 N N . PHE B 1 348 ? 6.117 18.219 -7.586 1 92 348 PHE B N 1
ATOM 8932 C CA . PHE B 1 348 ? 5.113 19.266 -7.68 1 92 348 PHE B CA 1
ATOM 8933 C C . PHE B 1 348 ? 3.736 18.688 -7.953 1 92 348 PHE B C 1
ATOM 8935 O O . PHE B 1 348 ? 3.602 17.719 -8.719 1 92 348 PHE B O 1
ATOM 8942 N N . PRO B 1 349 ? 2.764 19.266 -7.324 1 96.06 349 PRO B N 1
ATOM 8943 C CA . PRO B 1 349 ? 1.411 18.75 -7.551 1 96.06 349 PRO B CA 1
ATOM 8944 C C . PRO B 1 349 ? 0.85 19.156 -8.914 1 96.06 349 PRO B C 1
ATOM 8946 O O . PRO B 1 349 ? 1.364 20.078 -9.547 1 96.06 349 PRO B O 1
ATOM 8949 N N . ASN B 1 350 ? -0.161 18.406 -9.375 1 95.88 350 ASN B N 1
ATOM 8950 C CA . ASN B 1 350 ? -0.87 18.766 -10.602 1 95.88 350 ASN B CA 1
ATOM 8951 C C . ASN B 1 350 ? -1.91 19.859 -10.344 1 95.88 350 ASN B C 1
ATOM 8953 O O . ASN B 1 350 ? -2.238 20.641 -11.242 1 95.88 350 ASN B O 1
ATOM 8957 N N . ASN B 1 351 ? -2.422 19.859 -9.102 1 97.56 351 ASN B N 1
ATOM 8958 C CA . ASN B 1 351 ? -3.516 20.766 -8.773 1 97.56 351 ASN B CA 1
ATOM 8959 C C . ASN B 1 351 ? -3.627 21 -7.27 1 97.56 351 ASN B C 1
ATOM 8961 O O . ASN B 1 351 ? -2.783 20.531 -6.504 1 97.56 351 ASN B O 1
ATOM 8965 N N . ILE B 1 352 ? -4.504 21.891 -6.883 1 98.19 352 ILE B N 1
ATOM 8966 C CA . ILE B 1 352 ? -4.926 22.109 -5.504 1 98.19 352 ILE B CA 1
ATOM 8967 C C . ILE B 1 352 ? -6.43 21.859 -5.383 1 98.19 352 ILE B C 1
ATOM 8969 O O . ILE B 1 352 ? -7.18 22.078 -6.336 1 98.19 352 ILE B O 1
ATOM 8973 N N . LEU B 1 353 ? -6.84 21.328 -4.23 1 97.81 353 LEU B N 1
ATOM 8974 C CA . LEU B 1 353 ? -8.258 21.188 -3.918 1 97.81 353 LEU B CA 1
ATOM 8975 C C . LEU B 1 353 ? -8.617 22.016 -2.682 1 97.81 353 LEU B C 1
ATOM 8977 O O . LEU B 1 353 ? -7.77 22.25 -1.823 1 97.81 353 LEU B O 1
ATOM 8981 N N . ILE B 1 354 ? -9.797 22.5 -2.66 1 97.69 354 ILE B N 1
ATOM 8982 C CA . ILE B 1 354 ? -10.383 23.141 -1.489 1 97.69 354 ILE B CA 1
ATOM 8983 C C . ILE B 1 354 ? -11.609 22.344 -1.029 1 97.69 354 ILE B C 1
ATOM 8985 O O . ILE B 1 354 ? -12.617 22.281 -1.74 1 97.69 354 ILE B O 1
ATOM 8989 N N . ASN B 1 355 ? -11.523 21.766 0.151 1 95.56 355 ASN B N 1
ATOM 8990 C CA . ASN B 1 355 ? -12.539 20.859 0.671 1 95.56 355 ASN B CA 1
ATOM 8991 C C . ASN B 1 355 ? -12.859 19.734 -0.318 1 95.56 355 ASN B C 1
ATOM 8993 O O . ASN B 1 355 ? -14.023 19.406 -0.543 1 95.56 355 ASN B O 1
ATOM 8997 N N . GLY B 1 356 ? -11.797 19.234 -0.958 1 93.94 356 GLY B N 1
ATOM 8998 C CA . GLY B 1 356 ? -11.906 18.094 -1.855 1 93.94 356 GLY B CA 1
ATOM 8999 C C . GLY B 1 356 ? -12.461 18.469 -3.221 1 93.94 356 GLY B C 1
ATOM 9000 O O . GLY B 1 356 ? -12.711 17.594 -4.051 1 93.94 356 GLY B O 1
ATOM 9001 N N . LYS B 1 357 ? -12.633 19.75 -3.521 1 94 357 LYS B N 1
ATOM 9002 C CA . LYS B 1 357 ? -13.234 20.219 -4.77 1 94 357 LYS B CA 1
ATOM 9003 C C . LYS B 1 357 ? -12.258 21.094 -5.551 1 94 357 LYS B C 1
ATOM 9005 O O . LYS B 1 357 ? -11.453 21.828 -4.965 1 94 357 LYS B O 1
ATOM 9010 N N . GLY B 1 358 ? -12.352 20.969 -6.832 1 95.25 358 GLY B N 1
ATOM 9011 C CA . GLY B 1 358 ? -11.547 21.812 -7.711 1 95.25 358 GLY B CA 1
ATOM 9012 C C . GLY B 1 358 ? -11.758 21.516 -9.18 1 95.25 358 GLY B C 1
ATOM 9013 O O . GLY B 1 358 ? -12.469 20.562 -9.531 1 95.25 358 GLY B O 1
ATOM 9014 N N . ARG B 1 359 ? -11.242 22.375 -10.008 1 95.94 359 ARG B N 1
ATOM 9015 C CA . ARG B 1 359 ? -11.227 22.188 -11.461 1 95.94 359 ARG B CA 1
ATOM 9016 C C . ARG B 1 359 ? -9.797 22.094 -11.984 1 95.94 359 ARG B C 1
ATOM 9018 O O . ARG B 1 359 ? -8.875 22.641 -11.375 1 95.94 359 ARG B O 1
ATOM 9025 N N . TYR B 1 360 ? -9.648 21.312 -12.984 1 96.38 360 TYR B N 1
ATOM 9026 C CA . TYR B 1 360 ? -8.352 21.156 -13.633 1 96.38 360 TYR B CA 1
ATOM 9027 C C . TYR B 1 360 ? -8.422 21.578 -15.094 1 96.38 360 TYR B C 1
ATOM 9029 O O . TYR B 1 360 ? -9.336 21.188 -15.82 1 96.38 360 TYR B O 1
ATOM 9037 N N . THR B 1 361 ? -7.5 22.453 -15.469 1 93.19 361 THR B N 1
ATOM 9038 C CA . THR B 1 361 ? -7.324 22.828 -16.875 1 93.19 361 THR B CA 1
ATOM 9039 C C . THR B 1 361 ? -6.109 22.125 -17.469 1 93.19 361 THR B C 1
ATOM 9041 O O . THR B 1 361 ? -4.98 22.344 -17.016 1 93.19 361 THR B O 1
ATOM 9044 N N . ASP B 1 362 ? -6.352 21.344 -18.438 1 89.75 362 ASP B N 1
ATOM 9045 C CA . ASP B 1 362 ? -5.246 20.703 -19.156 1 89.75 362 ASP B CA 1
ATOM 9046 C C . ASP B 1 362 ? -4.438 21.75 -19.938 1 89.75 362 ASP B C 1
ATOM 9048 O O . ASP B 1 362 ? -4.957 22.391 -20.859 1 89.75 362 ASP B O 1
ATOM 9052 N N . PRO B 1 363 ? -3.232 21.891 -19.625 1 86.44 363 PRO B N 1
ATOM 9053 C CA . PRO B 1 363 ? -2.441 22.938 -20.281 1 86.44 363 PRO B CA 1
ATOM 9054 C C . PRO B 1 363 ? -2.234 22.656 -21.766 1 86.44 363 PRO B C 1
ATOM 9056 O O . PRO B 1 363 ? -1.976 23.594 -22.531 1 86.44 363 PRO B O 1
ATOM 9059 N N . LYS B 1 364 ? -2.334 21.422 -22.203 1 84.56 364 LYS B N 1
ATOM 9060 C CA . LYS B 1 364 ? -2.107 21.062 -23.594 1 84.56 364 LYS B CA 1
ATOM 9061 C C . LYS B 1 364 ? -3.338 21.359 -24.453 1 84.56 364 LYS B C 1
ATOM 9063 O O . LYS B 1 364 ? -3.217 21.859 -25.562 1 84.56 364 LYS B O 1
ATOM 9068 N N . THR B 1 365 ? -4.508 21.125 -23.891 1 87.56 365 THR B N 1
ATOM 9069 C CA . THR B 1 365 ? -5.723 21.234 -24.688 1 87.56 365 THR B CA 1
ATOM 9070 C C . THR B 1 365 ? -6.512 22.469 -24.312 1 87.56 365 THR B C 1
ATOM 9072 O O . THR B 1 365 ? -7.379 22.922 -25.062 1 87.56 365 THR B O 1
ATOM 9075 N N . GLY B 1 366 ? -6.262 23 -23.109 1 87.94 366 GLY B N 1
ATOM 9076 C CA . GLY B 1 366 ? -7.035 24.109 -22.609 1 87.94 366 GLY B CA 1
ATOM 9077 C C . GLY B 1 366 ? -8.391 23.719 -22.047 1 87.94 366 GLY B C 1
ATOM 9078 O O . GLY B 1 366 ? -9.133 24.547 -21.531 1 87.94 366 GLY B O 1
ATOM 9079 N N . MET B 1 367 ? -8.68 22.391 -22.078 1 91.31 367 MET B N 1
ATOM 9080 C CA . MET B 1 367 ? -9.961 21.891 -21.578 1 91.31 367 MET B CA 1
ATOM 9081 C C . MET B 1 367 ? -9.992 21.906 -20.062 1 91.31 367 MET B C 1
ATOM 9083 O O . MET B 1 367 ? -8.992 21.578 -19.406 1 91.31 367 MET B O 1
ATOM 9087 N N . VAL B 1 368 ? -11.141 22.328 -19.516 1 93.56 368 VAL B N 1
ATOM 9088 C CA . VAL B 1 368 ? -11.328 22.422 -18.078 1 93.56 368 VAL B CA 1
ATOM 9089 C C . VAL B 1 368 ? -12.375 21.406 -17.625 1 93.56 368 VAL B C 1
ATOM 9091 O O . VAL B 1 368 ? -13.414 21.234 -18.281 1 93.56 368 VAL B O 1
ATOM 9094 N N . THR B 1 369 ? -12.031 20.672 -16.594 1 93.31 369 THR B N 1
ATOM 9095 C CA . THR B 1 369 ? -12.984 19.703 -16.047 1 93.31 369 THR B CA 1
ATOM 9096 C C . THR B 1 369 ? -14.242 20.422 -15.547 1 93.31 369 THR B C 1
ATOM 9098 O O . THR B 1 369 ? -14.188 21.578 -15.148 1 93.31 369 THR B O 1
ATOM 9101 N N . ASN B 1 370 ? -15.383 19.688 -15.586 1 88.56 370 ASN B N 1
ATOM 9102 C CA . ASN B 1 370 ? -16.656 20.25 -15.188 1 88.56 370 ASN B CA 1
ATOM 9103 C C . ASN B 1 370 ? -17.031 19.859 -13.758 1 88.56 370 ASN B C 1
ATOM 9105 O O . ASN B 1 370 ? -18.156 19.438 -13.508 1 88.56 370 ASN B O 1
ATOM 9109 N N . THR B 1 371 ? -16.094 19.922 -12.898 1 90.12 371 THR B N 1
ATOM 9110 C CA . THR B 1 371 ? -16.344 19.641 -11.492 1 90.12 371 THR B CA 1
ATOM 9111 C C . THR B 1 371 ? -16.688 20.906 -10.727 1 90.12 371 THR B C 1
ATOM 9113 O O . THR B 1 371 ? -16.391 22.016 -11.195 1 90.12 371 THR B O 1
ATOM 9116 N N . THR B 1 372 ? -17.312 20.766 -9.562 1 87.75 372 THR B N 1
ATOM 9117 C CA . THR B 1 372 ? -17.797 21.891 -8.789 1 87.75 372 THR B CA 1
ATOM 9118 C C . THR B 1 372 ? -16.688 22.484 -7.926 1 87.75 372 THR B C 1
ATOM 9120 O O . THR B 1 372 ? -15.75 21.766 -7.543 1 87.75 372 THR B O 1
ATOM 9123 N N . LEU B 1 373 ? -16.859 23.828 -7.68 1 93.62 373 LEU B N 1
ATOM 9124 C CA . LEU B 1 373 ? -15.969 24.516 -6.75 1 93.62 373 LEU B CA 1
ATOM 9125 C C . LEU B 1 373 ? -16.609 24.625 -5.367 1 93.62 373 LEU B C 1
ATOM 9127 O O . LEU B 1 373 ? -17.828 24.516 -5.234 1 93.62 373 LEU B O 1
ATOM 9131 N N . GLU B 1 374 ? -15.75 24.781 -4.367 1 94.19 374 GLU B N 1
ATOM 9132 C CA . GLU B 1 374 ? -16.266 25.062 -3.027 1 94.19 374 GLU B CA 1
ATOM 9133 C C . GLU B 1 374 ? -16.938 26.422 -2.969 1 94.19 374 GLU B C 1
ATOM 9135 O O . GLU B 1 374 ? -16.469 27.391 -3.561 1 94.19 374 GLU B O 1
ATOM 9140 N N . VAL B 1 375 ? -18.078 26.484 -2.34 1 93.81 375 VAL B N 1
ATOM 9141 C CA . VAL B 1 375 ? -18.828 27.734 -2.137 1 93.81 375 VAL B CA 1
ATOM 9142 C C . VAL B 1 375 ? -19.047 27.953 -0.644 1 93.81 375 VAL B C 1
ATOM 9144 O O . VAL B 1 375 ? -19.562 27.094 0.057 1 93.81 375 VAL B O 1
ATOM 9147 N N . ILE B 1 376 ? -18.641 29.078 -0.229 1 94.5 376 ILE B N 1
ATOM 9148 C CA . ILE B 1 376 ? -18.844 29.5 1.152 1 94.5 376 ILE B CA 1
ATOM 9149 C C . ILE B 1 376 ? -19.953 30.562 1.214 1 94.5 376 ILE B C 1
ATOM 9151 O O . ILE B 1 376 ? -19.781 31.656 0.693 1 94.5 376 ILE B O 1
ATOM 9155 N N . ASP B 1 377 ? -20.984 30.25 1.922 1 93.25 377 ASP B N 1
ATOM 9156 C CA . ASP B 1 377 ? -22.109 31.172 2.018 1 93.25 377 ASP B CA 1
ATOM 9157 C C . ASP B 1 377 ? -22.016 32.031 3.27 1 93.25 377 ASP B C 1
ATOM 9159 O O . ASP B 1 377 ? -21.625 31.562 4.336 1 93.25 377 ASP B O 1
ATOM 9163 N N . VAL B 1 378 ? -22.359 33.344 3.096 1 95.88 378 VAL B N 1
ATOM 9164 C CA . VAL B 1 378 ? -22.328 34.281 4.223 1 95.88 378 VAL B CA 1
ATOM 9165 C C . VAL B 1 378 ? -23.547 35.219 4.148 1 95.88 378 VAL B C 1
ATOM 9167 O O . VAL B 1 378 ? -24.172 35.344 3.098 1 95.88 378 VAL B O 1
ATOM 9170 N N . GLU B 1 379 ? -23.875 35.812 5.301 1 95.56 379 GLU B N 1
ATOM 9171 C CA . GLU B 1 379 ? -24.891 36.844 5.383 1 95.56 379 GLU B CA 1
ATOM 9172 C C . GLU B 1 379 ? -24.266 38.219 5.457 1 95.56 379 GLU B C 1
ATOM 9174 O O . GLU B 1 379 ? -23.328 38.438 6.223 1 95.56 379 GLU B O 1
ATOM 9179 N N . PRO B 1 380 ? -24.859 39.188 4.629 1 96.88 380 PRO B N 1
ATOM 9180 C CA . PRO B 1 380 ? -24.312 40.531 4.664 1 96.88 380 PRO B CA 1
ATOM 9181 C C . PRO B 1 380 ? -24.297 41.125 6.066 1 96.88 380 PRO B C 1
ATOM 9183 O O . PRO B 1 380 ? -25.281 41 6.801 1 96.88 380 PRO B O 1
ATOM 9186 N N . GLY B 1 381 ? -23.156 41.719 6.457 1 97.12 381 GLY B N 1
ATOM 9187 C CA . GLY B 1 381 ? -23.031 42.438 7.715 1 97.12 381 GLY B CA 1
ATOM 9188 C C . GLY B 1 381 ? -22.578 41.562 8.867 1 97.12 381 GLY B C 1
ATOM 9189 O O . GLY B 1 381 ? -22.281 42.031 9.953 1 97.12 381 GLY B O 1
ATOM 9190 N N . LYS B 1 382 ? -22.484 40.312 8.656 1 96.88 382 LYS B N 1
ATOM 9191 C CA . LYS B 1 382 ? -22.141 39.406 9.727 1 96.88 382 LYS B CA 1
ATOM 9192 C C . LYS B 1 382 ? -20.641 39.094 9.711 1 96.88 382 LYS B C 1
ATOM 9194 O O . LYS B 1 382 ? -19.969 39.281 8.688 1 96.88 382 LYS B O 1
ATOM 9199 N N . ARG B 1 383 ? -20.125 38.75 10.875 1 97.38 383 ARG B N 1
ATOM 9200 C CA . ARG B 1 383 ? -18.734 38.344 11.055 1 97.38 383 ARG B CA 1
ATOM 9201 C C . ARG B 1 383 ? -18.625 36.844 11.312 1 97.38 383 ARG B C 1
ATOM 9203 O O . ARG B 1 383 ? -19.281 36.312 12.195 1 97.38 383 ARG B O 1
ATOM 9210 N N . TYR B 1 384 ? -17.734 36.219 10.5 1 96.38 384 TYR B N 1
ATOM 9211 C CA . TYR B 1 384 ? -17.578 34.75 10.57 1 96.38 384 TYR B CA 1
ATOM 9212 C C . TYR B 1 384 ? -16.172 34.375 11.016 1 96.38 384 TYR B C 1
ATOM 9214 O O . TYR B 1 384 ? -15.18 34.938 10.508 1 96.38 384 TYR B O 1
ATOM 9222 N N . ARG B 1 385 ? -16.062 33.5 11.984 1 96.62 385 ARG B N 1
ATOM 9223 C CA . ARG B 1 385 ? -14.781 32.844 12.203 1 96.62 385 ARG B CA 1
ATOM 9224 C C . ARG B 1 385 ? -14.547 31.766 11.141 1 96.62 385 ARG B C 1
ATOM 9226 O O . ARG B 1 385 ? -15.281 30.781 11.062 1 96.62 385 ARG B O 1
ATOM 9233 N N . MET B 1 386 ? -13.578 31.953 10.359 1 97.94 386 MET B N 1
ATOM 9234 C CA . MET B 1 386 ? -13.172 31.016 9.328 1 97.94 386 MET B CA 1
ATOM 9235 C C . MET B 1 386 ? -11.938 30.219 9.758 1 97.94 386 MET B C 1
ATOM 9237 O O . MET B 1 386 ? -11.078 30.75 10.461 1 97.94 386 MET B O 1
ATOM 9241 N N . ARG B 1 387 ? -11.93 28.984 9.398 1 98.06 387 ARG B N 1
ATOM 9242 C CA . ARG B 1 387 ? -10.805 28.109 9.727 1 98.06 387 ARG B CA 1
ATOM 9243 C C . ARG B 1 387 ? -10.141 27.578 8.461 1 98.06 387 ARG B C 1
ATOM 9245 O O . ARG B 1 387 ? -10.82 27 7.598 1 98.06 387 ARG B O 1
ATOM 9252 N N . LEU B 1 388 ? -8.875 27.812 8.352 1 98.75 388 LEU B N 1
ATOM 9253 C CA . LEU B 1 388 ? -8.086 27.359 7.203 1 98.75 388 LEU B CA 1
ATOM 9254 C C . LEU B 1 388 ? -7.062 26.312 7.617 1 98.75 388 LEU B C 1
ATOM 9256 O O . LEU B 1 388 ? -6.203 26.578 8.461 1 98.75 388 LEU B O 1
ATOM 9260 N N . ILE B 1 389 ? -7.172 25.125 7.02 1 98.75 389 ILE B N 1
ATOM 9261 C CA . ILE B 1 389 ? -6.27 24.016 7.285 1 98.75 389 ILE B CA 1
ATOM 9262 C C . ILE B 1 389 ? -5.457 23.688 6.031 1 98.75 389 ILE B C 1
ATOM 9264 O O . ILE B 1 389 ? -6.023 23.516 4.949 1 98.75 389 ILE B O 1
ATOM 9268 N N . ASN B 1 390 ? -4.148 23.641 6.18 1 98.75 390 ASN B N 1
ATOM 9269 C CA . ASN B 1 390 ? -3.287 23.281 5.062 1 98.75 390 ASN B CA 1
ATOM 9270 C C . ASN B 1 390 ? -2.852 21.812 5.145 1 98.75 390 ASN B C 1
ATOM 9272 O O . ASN B 1 390 ? -1.905 21.484 5.863 1 98.75 390 ASN B O 1
ATOM 9276 N N . ALA B 1 391 ? -3.416 21 4.316 1 98.5 391 ALA B N 1
ATOM 9277 C CA . ALA B 1 391 ? -3.09 19.578 4.277 1 98.5 391 ALA B CA 1
ATOM 9278 C C . ALA B 1 391 ? -2.16 19.266 3.109 1 98.5 391 ALA B C 1
ATOM 9280 O O . ALA B 1 391 ? -2.184 18.156 2.572 1 98.5 391 ALA B O 1
ATOM 9281 N N . PHE B 1 392 ? -1.345 20.219 2.709 1 98.19 392 PHE B N 1
ATOM 9282 C CA . PHE B 1 392 ? -0.382 20 1.637 1 98.19 392 PHE B CA 1
ATOM 9283 C C . PHE B 1 392 ? 0.632 18.938 2.029 1 98.19 392 PHE B C 1
ATOM 9285 O O . PHE B 1 392 ? 0.868 18.703 3.217 1 98.19 392 PHE B O 1
ATOM 9292 N N . CYS B 1 393 ? 1.21 18.312 0.964 1 97.19 393 CYS B N 1
ATOM 9293 C CA . CYS B 1 393 ? 2.225 17.297 1.178 1 97.19 393 CYS B CA 1
ATOM 9294 C C . CYS B 1 393 ? 3.496 17.609 0.404 1 97.19 393 CYS B C 1
ATOM 9296 O O . CYS B 1 393 ? 4.574 17.125 0.739 1 97.19 393 CYS B O 1
ATOM 9298 N N . THR B 1 394 ? 3.424 18.375 -0.659 1 94.25 394 THR B N 1
ATOM 9299 C CA . THR B 1 394 ? 4.555 18.625 -1.543 1 94.25 394 THR B CA 1
ATOM 9300 C C . THR B 1 394 ? 5.301 19.891 -1.118 1 94.25 394 THR B C 1
ATOM 9302 O O . THR B 1 394 ? 5.004 20.469 -0.072 1 94.25 394 THR B O 1
ATOM 9305 N N . VAL B 1 395 ? 6.219 20.359 -1.924 1 91.38 395 VAL B N 1
ATOM 9306 C CA . VAL B 1 395 ? 7.191 21.359 -1.493 1 91.38 395 VAL B CA 1
ATOM 9307 C C . VAL B 1 395 ? 6.617 22.766 -1.695 1 91.38 395 VAL B C 1
ATOM 9309 O O . VAL B 1 395 ? 7.27 23.766 -1.375 1 91.38 395 VAL B O 1
ATOM 9312 N N . CYS B 1 396 ? 5.367 22.859 -2.092 1 93.38 396 CYS B N 1
ATOM 9313 C CA . CYS B 1 396 ? 4.816 24.188 -2.393 1 93.38 396 CYS B CA 1
ATOM 9314 C C . CYS B 1 396 ? 3.957 24.688 -1.24 1 93.38 396 CYS B C 1
ATOM 9316 O O . CYS B 1 396 ? 3.17 23.938 -0.667 1 93.38 396 CYS B O 1
ATOM 9318 N N . PRO B 1 397 ? 4.098 25.984 -0.863 1 96.38 397 PRO B N 1
ATOM 9319 C CA . PRO B 1 397 ? 3.088 26.594 0.011 1 96.38 397 PRO B CA 1
ATOM 9320 C C . PRO B 1 397 ? 1.874 27.109 -0.758 1 96.38 397 PRO B C 1
ATOM 9322 O O . PRO B 1 397 ? 1.896 27.156 -1.99 1 96.38 397 PRO B O 1
ATOM 9325 N N . GLY B 1 398 ? 0.792 27.375 -0.057 1 97.94 398 GLY B N 1
ATOM 9326 C CA . GLY B 1 398 ? -0.409 27.938 -0.654 1 97.94 398 GLY B CA 1
ATOM 9327 C C . GLY B 1 398 ? -0.734 29.328 -0.142 1 97.94 398 GLY B C 1
ATOM 9328 O O . GLY B 1 398 ? -0.837 29.547 1.068 1 97.94 398 GLY B O 1
ATOM 9329 N N . MET B 1 399 ? -0.823 30.266 -1.045 1 98.19 399 MET B N 1
ATOM 9330 C CA . MET B 1 399 ? -1.252 31.625 -0.683 1 98.19 399 MET B CA 1
ATOM 9331 C C . MET B 1 399 ? -2.764 31.766 -0.83 1 98.19 399 MET B C 1
ATOM 9333 O O . MET B 1 399 ? -3.311 31.547 -1.912 1 98.19 399 MET B O 1
ATOM 9337 N N . PHE B 1 400 ? -3.398 32.094 0.183 1 98.56 400 PHE B N 1
ATOM 9338 C CA . PHE B 1 400 ? -4.848 32.219 0.264 1 98.56 400 PHE B CA 1
ATOM 9339 C C . PHE B 1 400 ? -5.262 33.688 0.26 1 98.56 400 PHE B C 1
ATOM 9341 O O . PHE B 1 400 ? -4.789 34.469 1.085 1 98.56 400 PHE B O 1
ATOM 9348 N N . THR B 1 401 ? -6.188 34.094 -0.7 1 98.62 401 THR B N 1
ATOM 9349 C CA . THR B 1 401 ? -6.684 35.438 -0.844 1 98.62 401 THR B CA 1
ATOM 9350 C C . THR B 1 401 ? -8.18 35.438 -1.157 1 98.62 401 THR B C 1
ATOM 9352 O O . THR B 1 401 ? -8.656 34.625 -1.938 1 98.62 401 THR B O 1
ATOM 9355 N N . ILE B 1 402 ? -8.961 36.344 -0.523 1 98.56 402 ILE B N 1
ATOM 9356 C CA . ILE B 1 402 ? -10.367 36.562 -0.837 1 98.56 402 ILE B CA 1
ATOM 9357 C C . ILE B 1 402 ? -10.562 37.906 -1.521 1 98.56 402 ILE B C 1
ATOM 9359 O O . ILE B 1 402 ? -10.141 38.938 -0.997 1 98.56 402 ILE B O 1
ATOM 9363 N N . GLN B 1 403 ? -11.211 37.875 -2.65 1 98.19 403 GLN B N 1
ATOM 9364 C CA . GLN B 1 403 ? -11.445 39.062 -3.461 1 98.19 403 GLN B CA 1
ATOM 9365 C C . GLN B 1 403 ? -12.148 40.125 -2.654 1 98.19 403 GLN B C 1
ATOM 9367 O O . GLN B 1 403 ? -13.211 39.906 -2.074 1 98.19 403 GLN B O 1
ATOM 9372 N N . ASN B 1 404 ? -11.531 41.344 -2.555 1 97.25 404 ASN B N 1
ATOM 9373 C CA . ASN B 1 404 ? -12.109 42.531 -1.986 1 97.25 404 ASN B CA 1
ATOM 9374 C C . ASN B 1 404 ? -12.312 42.406 -0.479 1 97.25 404 ASN B C 1
ATOM 9376 O O . ASN B 1 404 ? -13.117 43.125 0.107 1 97.25 404 ASN B O 1
ATOM 9380 N N . HIS B 1 405 ? -11.75 41.469 0.139 1 98.19 405 HIS B N 1
ATOM 9381 C CA . HIS B 1 405 ? -11.898 41.281 1.577 1 98.19 405 HIS B CA 1
ATOM 9382 C C . HIS B 1 405 ? -10.539 41.188 2.266 1 98.19 405 HIS B C 1
ATOM 9384 O O . HIS B 1 405 ? -9.625 40.531 1.751 1 98.19 405 HIS B O 1
ATOM 9390 N N . LYS B 1 406 ? -10.367 41.844 3.346 1 97.81 406 LYS B N 1
ATOM 9391 C CA . LYS B 1 406 ? -9.273 41.594 4.277 1 97.81 406 LYS B CA 1
ATOM 9392 C C . LYS B 1 406 ? -9.648 40.5 5.277 1 97.81 406 LYS B C 1
ATOM 9394 O O . LYS B 1 406 ? -10.828 40.25 5.508 1 97.81 406 LYS B O 1
ATOM 9399 N N . ILE B 1 407 ? -8.664 39.906 5.816 1 97.75 407 ILE B N 1
ATOM 9400 C CA . ILE B 1 407 ? -8.922 38.875 6.836 1 97.75 407 ILE B CA 1
ATOM 9401 C C . ILE B 1 407 ? -8.148 39.219 8.109 1 97.75 407 ILE B C 1
ATOM 9403 O O . ILE B 1 407 ? -7.012 39.719 8.039 1 97.75 407 ILE B O 1
ATOM 9407 N N . THR B 1 408 ? -8.773 39.062 9.211 1 98.75 408 THR B N 1
ATOM 9408 C CA . THR B 1 408 ? -8.133 39.281 10.5 1 98.75 408 THR B CA 1
ATOM 9409 C C . THR B 1 408 ? -7.766 37.969 11.18 1 98.75 408 THR B C 1
ATOM 9411 O O . THR B 1 408 ? -8.625 37.312 11.742 1 98.75 408 THR B O 1
ATOM 9414 N N . ILE B 1 409 ? -6.469 37.688 11.172 1 98.75 409 ILE B N 1
ATOM 9415 C CA . ILE B 1 409 ? -5.965 36.469 11.766 1 98.75 409 ILE B CA 1
ATOM 9416 C C . ILE B 1 409 ? -6.09 36.531 13.281 1 98.75 409 ILE B C 1
ATOM 9418 O O . ILE B 1 409 ? -5.68 37.5 13.906 1 98.75 409 ILE B O 1
ATOM 9422 N N . ILE B 1 410 ? -6.648 35.438 13.898 1 98.62 410 ILE B N 1
ATOM 9423 C CA . ILE B 1 410 ? -6.859 35.5 15.344 1 98.62 410 ILE B CA 1
ATOM 9424 C C . ILE B 1 410 ? -6.207 34.281 16 1 98.62 410 ILE B C 1
ATOM 9426 O O . ILE B 1 410 ? -6.09 34.219 17.219 1 98.62 410 ILE B O 1
ATOM 9430 N N . ALA B 1 411 ? -5.812 33.312 15.203 1 98.62 411 ALA B N 1
ATOM 9431 C CA . ALA B 1 411 ? -5.145 32.125 15.734 1 98.62 411 ALA B CA 1
ATOM 9432 C C . ALA B 1 411 ? -4.27 31.469 14.672 1 98.62 411 ALA B C 1
ATOM 9434 O O . ALA B 1 411 ? -4.531 31.594 13.477 1 98.62 411 ALA B O 1
ATOM 9435 N N . THR B 1 412 ? -3.211 30.766 15.055 1 98.56 412 THR B N 1
ATOM 9436 C CA . THR B 1 412 ? -2.381 29.906 14.211 1 98.56 412 THR B CA 1
ATOM 9437 C C . THR B 1 412 ? -2.051 28.609 14.922 1 98.56 412 THR B C 1
ATOM 9439 O O . THR B 1 412 ? -1.698 28.609 16.109 1 98.56 412 THR B O 1
ATOM 9442 N N . ASP B 1 413 ? -2.256 27.5 14.234 1 98.56 413 ASP B N 1
ATOM 9443 C CA . ASP B 1 413 ? -1.99 26.156 14.727 1 98.56 413 ASP B CA 1
ATOM 9444 C C . ASP B 1 413 ? -2.812 25.844 15.977 1 98.56 413 ASP B C 1
ATOM 9446 O O . ASP B 1 413 ? -2.324 25.203 16.906 1 98.56 413 ASP B O 1
ATOM 9450 N N . GLY B 1 414 ? -3.98 26.438 15.984 1 97.94 414 GLY B N 1
ATOM 9451 C CA . GLY B 1 414 ? -4.914 26.172 17.062 1 97.94 414 GLY B CA 1
ATOM 9452 C C . GLY B 1 414 ? -4.676 27.031 18.281 1 97.94 414 GLY B C 1
ATOM 9453 O O . GLY B 1 414 ? -5.352 26.875 19.312 1 97.94 414 GLY B O 1
ATOM 9454 N N . LEU B 1 415 ? -3.775 27.984 18.25 1 98 415 LEU B N 1
ATOM 9455 C CA . LEU B 1 415 ? -3.408 28.812 19.391 1 98 415 LEU B CA 1
ATOM 9456 C C . LEU B 1 415 ? -3.725 30.281 19.141 1 98 415 LEU B C 1
ATOM 9458 O O . LEU B 1 415 ? -3.375 30.812 18.078 1 98 415 LEU B O 1
ATOM 9462 N N . ASP B 1 416 ? -4.285 30.953 20.141 1 98 416 ASP B N 1
ATOM 9463 C CA . ASP B 1 416 ? -4.797 32.312 19.984 1 98 416 ASP B CA 1
ATOM 9464 C C . ASP B 1 416 ? -3.656 33.312 19.938 1 98 416 ASP B C 1
ATOM 9466 O O . ASP B 1 416 ? -2.674 33.188 20.672 1 98 416 ASP B O 1
ATOM 9470 N N . ILE B 1 417 ? -3.832 34.312 19.078 1 98.5 417 ILE B N 1
ATOM 9471 C CA . ILE B 1 417 ? -2.871 35.406 18.969 1 98.5 417 ILE B CA 1
ATOM 9472 C C . ILE B 1 417 ? -3.604 36.719 19.047 1 98.5 417 ILE B C 1
ATOM 9474 O O . ILE B 1 417 ? -4.832 36.781 18.969 1 98.5 417 ILE B O 1
ATOM 9478 N N . GLU B 1 418 ? -2.768 37.781 19.281 1 98.12 418 GLU B N 1
ATOM 9479 C CA . GLU B 1 418 ? -3.352 39.094 19.094 1 98.12 418 GLU B CA 1
ATOM 9480 C C . GLU B 1 418 ? -3.775 39.312 17.641 1 98.12 418 GLU B C 1
ATOM 9482 O O . GLU B 1 418 ? -3.008 39.031 16.719 1 98.12 418 GLU B O 1
ATOM 9487 N N . PRO B 1 419 ? -5.039 39.75 17.422 1 98.5 419 PRO B N 1
ATOM 9488 C CA . PRO B 1 419 ? -5.562 39.844 16.062 1 98.5 419 PRO B CA 1
ATOM 9489 C C . PRO B 1 419 ? -4.66 40.656 15.141 1 98.5 419 PRO B C 1
ATOM 9491 O O . PRO B 1 419 ? -4.102 41.688 15.562 1 98.5 419 PRO B O 1
ATOM 9494 N N . LYS B 1 420 ? -4.457 40.219 13.984 1 98.12 420 LYS B N 1
ATOM 9495 C CA . LYS B 1 420 ? -3.699 40.906 12.938 1 98.12 420 LYS B CA 1
ATOM 9496 C C . LYS B 1 420 ? -4.441 40.875 11.609 1 98.12 420 LYS B C 1
ATOM 9498 O O . LYS B 1 420 ? -4.762 39.812 11.094 1 98.12 420 LYS B O 1
ATOM 9503 N N . THR B 1 421 ? -4.711 42.062 11 1 98.06 421 THR B N 1
ATOM 9504 C CA . THR B 1 421 ? -5.445 42.156 9.742 1 98.06 421 THR B CA 1
ATOM 9505 C C . THR B 1 421 ? -4.488 42.156 8.555 1 98.06 421 THR B C 1
ATOM 9507 O O . THR B 1 421 ? -3.541 42.938 8.516 1 98.06 421 THR B O 1
ATOM 9510 N N . VAL B 1 422 ? -4.703 41.312 7.621 1 98.31 422 VAL B N 1
ATOM 9511 C CA . VAL B 1 422 ? -3.891 41.188 6.414 1 98.31 422 VAL B CA 1
ATOM 9512 C C . VAL B 1 422 ? -4.793 41 5.199 1 98.31 422 VAL B C 1
ATOM 9514 O O . VAL B 1 422 ? -6.016 40.906 5.332 1 98.31 422 VAL B O 1
ATOM 9517 N N . ASP B 1 423 ? -4.141 41.031 3.994 1 98.06 423 ASP B N 1
ATOM 9518 C CA . ASP B 1 423 ? -4.875 40.812 2.754 1 98.06 423 ASP B CA 1
ATOM 9519 C C . ASP B 1 423 ? -4.797 39.344 2.33 1 98.06 423 ASP B C 1
ATOM 9521 O O . ASP B 1 423 ? -5.723 38.812 1.712 1 98.06 423 ASP B O 1
ATOM 9525 N N . SER B 1 424 ? -3.656 38.75 2.594 1 98.25 424 SER B N 1
ATOM 9526 C CA . SER B 1 424 ? -3.396 37.344 2.207 1 98.25 424 SER B CA 1
ATOM 9527 C C . SER B 1 424 ? -2.566 36.625 3.262 1 98.25 424 SER B C 1
ATOM 9529 O O . SER B 1 424 ? -1.897 37.281 4.078 1 98.25 424 SER B O 1
ATOM 9531 N N . VAL B 1 425 ? -2.68 35.312 3.209 1 98.38 425 VAL B N 1
ATOM 9532 C CA . VAL B 1 425 ? -1.849 34.5 4.09 1 98.38 425 VAL B CA 1
ATOM 9533 C C . VAL B 1 425 ? -1.22 33.344 3.295 1 98.38 425 VAL B C 1
ATOM 9535 O O . VAL B 1 425 ? -1.904 32.688 2.525 1 98.38 425 VAL B O 1
ATOM 9538 N N . THR B 1 426 ? 0.119 33.25 3.346 1 97.62 426 THR B N 1
ATOM 9539 C CA . THR B 1 426 ? 0.802 32.062 2.828 1 97.62 426 THR B CA 1
ATOM 9540 C C . THR B 1 426 ? 0.891 30.984 3.896 1 97.62 426 THR B C 1
ATOM 9542 O O . THR B 1 426 ? 1.503 31.188 4.945 1 97.62 426 THR B O 1
ATOM 9545 N N . SER B 1 427 ? 0.27 29.859 3.598 1 98.31 427 SER B N 1
ATOM 9546 C CA . SER B 1 427 ? 0.272 28.75 4.535 1 98.31 427 SER B CA 1
ATOM 9547 C C . SER B 1 427 ? 1.146 27.609 4.031 1 98.31 427 SER B C 1
ATOM 9549 O O . SER B 1 427 ? 1.057 27.219 2.863 1 98.31 427 SER B O 1
ATOM 9551 N N . PHE B 1 428 ? 2.004 27.125 4.914 1 97.44 428 PHE B N 1
ATOM 9552 C CA . PHE B 1 428 ? 2.863 25.984 4.617 1 97.44 428 PHE B CA 1
ATOM 9553 C C . PHE B 1 428 ? 2.244 24.688 5.133 1 97.44 428 PHE B C 1
ATOM 9555 O O . PHE B 1 428 ? 1.369 24.719 6 1 97.44 428 PHE B O 1
ATOM 9562 N N . ALA B 1 429 ? 2.748 23.547 4.555 1 97.88 429 ALA B N 1
ATOM 9563 C CA . ALA B 1 429 ? 2.189 22.234 4.867 1 97.88 429 ALA B CA 1
ATOM 9564 C C . ALA B 1 429 ? 2.098 22.031 6.375 1 97.88 429 ALA B C 1
ATOM 9566 O O . ALA B 1 429 ? 3.084 22.203 7.094 1 97.88 429 ALA B O 1
ATOM 9567 N N . GLY B 1 430 ? 0.872 21.703 6.82 1 98.44 430 GLY B N 1
ATOM 9568 C CA . GLY B 1 430 ? 0.65 21.375 8.219 1 98.44 430 GLY B CA 1
ATOM 9569 C C . GLY B 1 430 ? 0.168 22.562 9.039 1 98.44 430 GLY B C 1
ATOM 9570 O O . GLY B 1 430 ? -0.323 22.391 10.156 1 98.44 430 GLY B O 1
ATOM 9571 N N . GLU B 1 431 ? 0.26 23.797 8.555 1 98.69 431 GLU B N 1
ATOM 9572 C CA . GLU B 1 431 ? -0.148 24.984 9.297 1 98.69 431 GLU B CA 1
ATOM 9573 C C . GLU B 1 431 ? -1.662 25.172 9.25 1 98.69 431 GLU B C 1
ATOM 9575 O O . GLU B 1 431 ? -2.33 24.641 8.359 1 98.69 431 GLU B O 1
ATOM 9580 N N . ARG B 1 432 ? -2.121 25.875 10.219 1 98.81 432 ARG B N 1
ATOM 9581 C CA . ARG B 1 432 ? -3.525 26.266 10.297 1 98.81 432 ARG B CA 1
ATOM 9582 C C . ARG B 1 432 ? -3.662 27.719 10.727 1 98.81 432 ARG B C 1
ATOM 9584 O O . ARG B 1 432 ? -2.881 28.219 11.539 1 98.81 432 ARG B O 1
ATOM 9591 N N . TYR B 1 433 ? -4.699 28.359 10.211 1 98.81 433 TYR B N 1
ATOM 9592 C CA . TYR B 1 433 ? -5.012 29.75 10.57 1 98.81 433 TYR B CA 1
ATOM 9593 C C . TYR B 1 433 ? -6.512 29.938 10.742 1 98.81 433 TYR B C 1
ATOM 9595 O O . TYR B 1 433 ? -7.301 29.484 9.914 1 98.81 433 TYR B O 1
ATOM 9603 N N . ASP B 1 434 ? -6.871 30.547 11.836 1 98.62 434 ASP B N 1
ATOM 9604 C CA . ASP B 1 434 ? -8.227 31.062 11.984 1 98.62 434 ASP B CA 1
ATOM 9605 C C . ASP B 1 434 ? -8.258 32.562 11.703 1 98.62 434 ASP B C 1
ATOM 9607 O O . ASP B 1 434 ? -7.352 33.312 12.102 1 98.62 434 ASP B O 1
ATOM 9611 N N . PHE B 1 435 ? -9.352 32.969 11.078 1 98.75 435 PHE B N 1
ATOM 9612 C CA . PHE B 1 435 ? -9.477 34.406 10.82 1 98.75 435 PHE B CA 1
ATOM 9613 C C . PHE B 1 435 ? -10.938 34.844 10.836 1 98.75 435 PHE B C 1
ATOM 9615 O O . PHE B 1 435 ? -11.836 34 10.688 1 98.75 435 PHE B O 1
ATOM 9622 N N . ILE B 1 436 ? -11.125 36.156 11.062 1 98.56 436 ILE B N 1
ATOM 9623 C CA . ILE B 1 436 ? -12.461 36.75 11.008 1 98.56 436 ILE B CA 1
ATOM 9624 C C . ILE B 1 436 ? -12.703 37.312 9.617 1 98.56 436 ILE B C 1
ATOM 9626 O O . ILE B 1 436 ? -11.898 38.125 9.125 1 98.56 436 ILE B O 1
ATOM 9630 N N . LEU B 1 437 ? -13.711 36.844 9 1 98.5 437 LEU B N 1
ATOM 9631 C CA . LEU B 1 437 ? -14.219 37.438 7.77 1 98.5 437 LEU B CA 1
ATOM 9632 C C . LEU B 1 437 ? -15.438 38.312 8.047 1 98.5 437 LEU B C 1
ATOM 9634 O O . LEU B 1 437 ? -16.469 37.812 8.523 1 98.5 437 LEU B O 1
ATOM 9638 N N . HIS B 1 438 ? -15.266 39.531 7.848 1 98.12 438 HIS B N 1
ATOM 9639 C CA . HIS B 1 438 ? -16.406 40.438 7.93 1 98.12 438 HIS B CA 1
ATOM 9640 C C . HIS B 1 438 ? -17.094 40.594 6.578 1 98.12 438 HIS B C 1
ATOM 9642 O O . HIS B 1 438 ? -16.5 41.094 5.621 1 98.12 438 HIS B O 1
ATOM 9648 N N . ALA B 1 439 ? -18.359 40.156 6.504 1 97.75 439 ALA B N 1
ATOM 9649 C CA . ALA B 1 439 ? -19.125 40.281 5.27 1 97.75 439 ALA B CA 1
ATOM 9650 C C . ALA B 1 439 ? -19.688 41.688 5.102 1 97.75 439 ALA B C 1
ATOM 9652 O O . ALA B 1 439 ? -20.891 41.875 5.133 1 97.75 439 ALA B O 1
ATOM 9653 N N . ASN B 1 440 ? -18.844 42.531 4.762 1 97.69 440 ASN B N 1
ATOM 9654 C CA . ASN B 1 440 ? -19.219 43.938 4.738 1 97.69 440 ASN B CA 1
ATOM 9655 C C . ASN B 1 440 ? -19.094 44.531 3.336 1 97.69 440 ASN B C 1
ATOM 9657 O O . ASN B 1 440 ? -18.969 45.75 3.178 1 97.69 440 ASN B O 1
ATOM 9661 N N . GLN B 1 441 ? -19.047 43.719 2.359 1 97.25 441 GLN B N 1
ATOM 9662 C CA . GLN B 1 441 ? -19.016 44.188 0.973 1 97.25 441 GLN B CA 1
ATOM 9663 C C . GLN B 1 441 ? -20.406 44.156 0.358 1 97.25 441 GLN B C 1
ATOM 9665 O O . GLN B 1 441 ? -21.359 43.656 0.973 1 97.25 441 GLN B O 1
ATOM 9670 N N . SER B 1 442 ? -20.484 44.75 -0.888 1 97 442 SER B N 1
ATOM 9671 C CA . SER B 1 442 ? -21.75 44.688 -1.603 1 97 442 SER B CA 1
ATOM 9672 C C . SER B 1 442 ? -22.188 43.219 -1.838 1 97 442 SER B C 1
ATOM 9674 O O . SER B 1 442 ? -21.344 42.344 -2.078 1 97 442 SER B O 1
ATOM 9676 N N . VAL B 1 443 ? -23.516 43.031 -1.739 1 97.38 443 VAL B N 1
ATOM 9677 C CA . VAL B 1 443 ? -24.062 41.688 -1.967 1 97.38 443 VAL B CA 1
ATOM 9678 C C . VAL B 1 443 ? -23.609 41.188 -3.33 1 97.38 443 VAL B C 1
ATOM 9680 O O . VAL B 1 443 ? -23.875 41.812 -4.359 1 97.38 443 VAL B O 1
ATOM 9683 N N . GLY B 1 444 ? -22.891 40.125 -3.346 1 97 444 GLY B N 1
ATOM 9684 C CA . GLY B 1 444 ? -22.328 39.531 -4.539 1 97 444 GLY B CA 1
ATOM 9685 C C . GLY B 1 444 ? -21.609 38.219 -4.254 1 97 444 GLY B C 1
ATOM 9686 O O . GLY B 1 444 ? -21.578 37.75 -3.111 1 97 444 GLY B O 1
ATOM 9687 N N . THR B 1 445 ? -21.203 37.594 -5.352 1 97.62 445 THR B N 1
ATOM 9688 C CA . THR B 1 445 ? -20.344 36.406 -5.254 1 97.62 445 THR B CA 1
ATOM 9689 C C . THR B 1 445 ? -18.891 36.781 -5.586 1 97.62 445 THR B C 1
ATOM 9691 O O . THR B 1 445 ? -18.625 37.344 -6.641 1 97.62 445 THR B O 1
ATOM 9694 N N . TYR B 1 446 ? -17.984 36.5 -4.688 1 98.06 446 TYR B N 1
ATOM 9695 C CA . TYR B 1 446 ? -16.578 36.875 -4.801 1 98.06 446 TYR B CA 1
ATOM 9696 C C . TYR B 1 446 ? -15.68 35.656 -4.934 1 98.06 446 TYR B C 1
ATOM 9698 O O . TYR B 1 446 ? -16 34.594 -4.414 1 98.06 446 TYR B O 1
ATOM 9706 N N . TRP B 1 447 ? -14.539 35.875 -5.605 1 98.19 447 TRP B N 1
ATOM 9707 C CA . TRP B 1 447 ? -13.594 34.781 -5.789 1 98.19 447 TRP B CA 1
ATOM 9708 C C . TRP B 1 447 ? -12.719 34.594 -4.551 1 98.19 447 TRP B C 1
ATOM 9710 O O . TRP B 1 447 ? -12.352 35.562 -3.896 1 98.19 447 TRP B O 1
ATOM 9720 N N . ILE B 1 448 ? -12.461 33.406 -4.227 1 98.38 448 ILE B N 1
ATOM 9721 C CA . ILE B 1 448 ? -11.359 33 -3.363 1 98.38 448 ILE B CA 1
ATOM 9722 C C . ILE B 1 448 ? -10.273 32.312 -4.195 1 98.38 448 ILE B C 1
ATOM 9724 O O . ILE B 1 448 ? -10.57 31.469 -5.043 1 98.38 448 ILE B O 1
ATOM 9728 N N . GLN B 1 449 ? -9.023 32.719 -3.994 1 98.69 449 GLN B N 1
ATOM 9729 C CA . GLN B 1 449 ? -7.934 32.156 -4.789 1 98.69 449 GLN B CA 1
ATOM 9730 C C . GLN B 1 449 ? -6.848 31.578 -3.893 1 98.69 449 GLN B C 1
ATOM 9732 O O . GLN B 1 449 ? -6.414 32.219 -2.932 1 98.69 449 GLN B O 1
ATOM 9737 N N . VAL B 1 450 ? -6.469 30.297 -4.125 1 98.75 450 VAL B N 1
ATOM 9738 C CA . VAL B 1 450 ? -5.273 29.688 -3.557 1 98.75 450 VAL B CA 1
ATOM 9739 C C . VAL B 1 450 ? -4.219 29.5 -4.645 1 98.75 450 VAL B C 1
ATOM 9741 O O . VAL B 1 450 ? -4.434 28.766 -5.609 1 98.75 450 VAL B O 1
ATOM 9744 N N . ARG B 1 451 ? -3.082 30.172 -4.523 1 98.25 451 ARG B N 1
ATOM 9745 C CA . ARG B 1 451 ? -1.968 30.047 -5.457 1 98.25 451 ARG B CA 1
ATOM 9746 C C . ARG B 1 451 ? -0.831 29.234 -4.855 1 98.25 451 ARG B C 1
ATOM 9748 O O . ARG B 1 451 ? -0.365 29.531 -3.752 1 98.25 451 ARG B O 1
ATOM 9755 N N . GLY B 1 452 ? -0.495 28.156 -5.629 1 97.31 452 GLY B N 1
ATOM 9756 C CA . GLY B 1 452 ? 0.733 27.469 -5.242 1 97.31 452 GLY B CA 1
ATOM 9757 C C . GLY B 1 452 ? 1.975 28.312 -5.465 1 97.31 452 GLY B C 1
ATOM 9758 O O . GLY B 1 452 ? 2.213 28.797 -6.574 1 97.31 452 GLY B O 1
ATOM 9759 N N . MET B 1 453 ? 2.742 28.531 -4.375 1 95.81 453 MET B N 1
ATOM 9760 C CA . MET B 1 453 ? 3.92 29.391 -4.453 1 95.81 453 MET B CA 1
ATOM 9761 C C . MET B 1 453 ? 5.191 28.562 -4.59 1 95.81 453 MET B C 1
ATOM 9763 O O . MET B 1 453 ? 5.133 27.328 -4.637 1 95.81 453 MET B O 1
ATOM 9767 N N . GLY B 1 454 ? 6.328 29.281 -4.703 1 92.19 454 GLY B N 1
ATOM 9768 C CA . GLY B 1 454 ? 7.594 28.578 -4.863 1 92.19 454 GLY B CA 1
ATOM 9769 C C . GLY B 1 454 ? 7.703 27.844 -6.18 1 92.19 454 GLY B C 1
ATOM 9770 O O . GLY B 1 454 ? 7.457 28.406 -7.242 1 92.19 454 GLY B O 1
ATOM 9771 N N . GLY B 1 455 ? 8.062 26.531 -6.051 1 88.62 455 GLY B N 1
ATOM 9772 C CA . GLY B 1 455 ? 8.227 25.75 -7.266 1 88.62 455 GLY B CA 1
ATOM 9773 C C . GLY B 1 455 ? 6.949 25.625 -8.07 1 88.62 455 GLY B C 1
ATOM 9774 O O . GLY B 1 455 ? 6.992 25.453 -9.289 1 88.62 455 GLY B O 1
ATOM 9775 N N . CYS B 1 456 ? 5.848 25.734 -7.465 1 93.56 456 CYS B N 1
ATOM 9776 C CA . CYS B 1 456 ? 4.555 25.578 -8.117 1 93.56 456 CYS B CA 1
ATOM 9777 C C . CYS B 1 456 ? 4.223 26.781 -8.992 1 93.56 456 CYS B C 1
ATOM 9779 O O . CYS B 1 456 ? 3.32 26.719 -9.828 1 93.56 456 CYS B O 1
ATOM 9781 N N . SER B 1 457 ? 4.969 27.875 -8.812 1 92.5 457 SER B N 1
ATOM 9782 C CA . SER B 1 457 ? 4.766 29.031 -9.664 1 92.5 457 SER B CA 1
ATOM 9783 C C . SER B 1 457 ? 5.125 28.734 -11.117 1 92.5 457 SER B C 1
ATOM 9785 O O . SER B 1 457 ? 4.551 29.312 -12.039 1 92.5 457 SER B O 1
ATOM 9787 N N . GLU B 1 458 ? 6.082 27.859 -11.297 1 88 458 GLU B N 1
ATOM 9788 C CA . GLU B 1 458 ? 6.512 27.516 -12.641 1 88 458 GLU B CA 1
ATOM 9789 C C . GLU B 1 458 ? 5.391 26.828 -13.422 1 88 458 GLU B C 1
ATOM 9791 O O . GLU B 1 458 ? 5.246 27.047 -14.633 1 88 458 GLU B O 1
ATOM 9796 N N . THR B 1 459 ? 4.641 26.047 -12.719 1 89 459 THR B N 1
ATOM 9797 C CA . THR B 1 459 ? 3.553 25.344 -13.375 1 89 459 THR B CA 1
ATOM 9798 C C . THR B 1 459 ? 2.221 26.047 -13.125 1 89 459 THR B C 1
ATOM 9800 O O . THR B 1 459 ? 1.169 25.562 -13.547 1 89 459 THR B O 1
ATOM 9803 N N . ARG B 1 460 ? 2.203 27.141 -12.43 1 94.44 460 ARG B N 1
ATOM 9804 C CA . ARG B 1 460 ? 1.056 28.016 -12.195 1 94.44 460 ARG B CA 1
ATOM 9805 C C . ARG B 1 460 ? -0.101 27.25 -11.57 1 94.44 460 ARG B C 1
ATOM 9807 O O . ARG B 1 460 ? -1.234 27.312 -12.055 1 94.44 460 ARG B O 1
ATOM 9814 N N . VAL B 1 461 ? 0.219 26.453 -10.602 1 96.5 461 VAL B N 1
ATOM 9815 C CA . VAL B 1 461 ? -0.788 25.656 -9.906 1 96.5 461 VAL B CA 1
ATOM 9816 C C . VAL B 1 461 ? -1.657 26.562 -9.039 1 96.5 461 VAL B C 1
ATOM 9818 O O . VAL B 1 461 ? -1.143 27.344 -8.227 1 96.5 461 VAL B O 1
ATOM 9821 N N . GLN B 1 462 ? -2.965 26.5 -9.195 1 97.69 462 GLN B N 1
ATOM 9822 C CA . GLN B 1 462 ? -3.896 27.266 -8.367 1 97.69 462 GLN B CA 1
ATOM 9823 C C . GLN B 1 462 ? -5.254 26.562 -8.281 1 97.69 462 GLN B C 1
ATOM 9825 O O . GLN B 1 462 ? -5.523 25.625 -9.031 1 97.69 462 GLN B O 1
ATOM 9830 N N . GLN B 1 463 ? -6.008 26.953 -7.379 1 98.31 463 GLN B N 1
ATOM 9831 C CA . GLN B 1 463 ? -7.418 26.578 -7.324 1 98.31 463 GLN B CA 1
ATOM 9832 C C . GLN B 1 463 ? -8.281 27.734 -6.832 1 98.31 463 GLN B C 1
ATOM 9834 O O . GLN B 1 463 ? -7.781 28.641 -6.156 1 98.31 463 GLN B O 1
ATOM 9839 N N . LEU B 1 464 ? -9.516 27.719 -7.227 1 97.88 464 LEU B N 1
ATOM 9840 C CA . LEU B 1 464 ? -10.445 28.781 -6.875 1 97.88 464 LEU B CA 1
ATOM 9841 C C . LEU B 1 464 ? -11.609 28.234 -6.055 1 97.88 464 LEU B C 1
ATOM 9843 O O . LEU B 1 464 ? -11.883 27.031 -6.078 1 97.88 464 LEU B O 1
ATOM 9847 N N . ALA B 1 465 ? -12.203 29.047 -5.281 1 97.44 465 ALA B N 1
ATOM 9848 C CA . ALA B 1 465 ? -13.477 28.875 -4.59 1 97.44 465 ALA B CA 1
ATOM 9849 C C . ALA B 1 465 ? -14.297 30.156 -4.633 1 97.44 465 ALA B C 1
ATOM 9851 O O . ALA B 1 465 ? -13.898 31.141 -5.266 1 97.44 465 ALA B O 1
ATOM 9852 N N . MET B 1 466 ? -15.57 30.094 -4.066 1 97.19 466 MET B N 1
ATOM 9853 C CA . MET B 1 466 ? -16.438 31.281 -4.129 1 97.19 466 MET B CA 1
ATOM 9854 C C . MET B 1 466 ? -16.969 31.641 -2.742 1 97.19 466 MET B C 1
ATOM 9856 O O . MET B 1 466 ? -17.297 30.75 -1.953 1 97.19 466 MET B O 1
ATOM 9860 N N . LEU B 1 467 ? -16.891 32.875 -2.451 1 97.5 467 LEU B N 1
ATOM 9861 C CA . LEU B 1 467 ? -17.594 33.469 -1.326 1 97.5 467 LEU B CA 1
ATOM 9862 C C . LEU B 1 467 ? -18.906 34.125 -1.788 1 97.5 467 LEU B C 1
ATOM 9864 O O . LEU B 1 467 ? -18.891 35.125 -2.506 1 97.5 467 LEU B O 1
ATOM 9868 N N . ARG B 1 468 ? -20.016 33.562 -1.334 1 97.06 468 ARG B N 1
ATOM 9869 C CA . ARG B 1 468 ? -21.312 34 -1.854 1 97.06 468 ARG B CA 1
ATOM 9870 C C . ARG B 1 468 ? -22.156 34.656 -0.759 1 97.06 468 ARG B C 1
ATOM 9872 O O . ARG B 1 468 ? -22.438 34 0.261 1 97.06 468 ARG B O 1
ATOM 9879 N N . TYR B 1 469 ? -22.516 35.844 -0.953 1 96.75 469 TYR B N 1
ATOM 9880 C CA . TYR B 1 469 ? -23.422 36.562 -0.052 1 96.75 469 TYR B CA 1
ATOM 9881 C C . TYR B 1 469 ? -24.859 36.125 -0.277 1 96.75 469 TYR B C 1
ATOM 9883 O O . TYR B 1 469 ? -25.297 35.938 -1.418 1 96.75 469 TYR B O 1
ATOM 9891 N N . LYS B 1 470 ? -25.547 35.969 0.875 1 94.62 470 LYS B N 1
ATOM 9892 C CA . LYS B 1 470 ? -26.969 35.688 0.756 1 94.62 470 LYS B CA 1
ATOM 9893 C C . LYS B 1 470 ? -27.641 36.719 -0.17 1 94.62 470 LYS B C 1
ATOM 9895 O O . LYS B 1 470 ? -27.484 37.906 0 1 94.62 470 LYS B O 1
ATOM 9900 N N . GLY B 1 471 ? -28.406 36.188 -1.118 1 93.56 471 GLY B N 1
ATOM 9901 C CA . GLY B 1 471 ? -29.094 37.062 -2.064 1 93.56 471 GLY B CA 1
ATOM 9902 C C . GLY B 1 471 ? -28.328 37.281 -3.348 1 93.56 471 GLY B C 1
ATOM 9903 O O . GLY B 1 471 ? -28.859 37.844 -4.309 1 93.56 471 GLY B O 1
ATOM 9904 N N . ALA B 1 472 ? -27.141 36.875 -3.369 1 95.12 472 ALA B N 1
ATOM 9905 C CA . ALA B 1 472 ? -26.297 37.094 -4.539 1 95.12 472 ALA B CA 1
ATOM 9906 C C . ALA B 1 472 ? -26.547 36.031 -5.613 1 95.12 472 ALA B C 1
ATOM 9908 O O . ALA B 1 472 ? -27.141 35 -5.34 1 95.12 472 ALA B O 1
ATOM 9909 N N . SER B 1 473 ? -26.094 36.344 -6.84 1 90.94 473 SER B N 1
ATOM 9910 C CA . SER B 1 473 ? -26.109 35.375 -7.93 1 90.94 473 SER B CA 1
ATOM 9911 C C . SER B 1 473 ? -25.156 34.219 -7.664 1 90.94 473 SER B C 1
ATOM 9913 O O . SER B 1 473 ? -24.188 34.375 -6.906 1 90.94 473 SER B O 1
ATOM 9915 N N . LYS B 1 474 ? -25.422 33.125 -8.367 1 87.12 474 LYS B N 1
ATOM 9916 C CA . LYS B 1 474 ? -24.578 31.953 -8.188 1 87.12 474 LYS B CA 1
ATOM 9917 C C . LYS B 1 474 ? -23.219 32.125 -8.852 1 87.12 474 LYS B C 1
ATOM 9919 O O . LYS B 1 474 ? -22.25 31.484 -8.461 1 87.12 474 LYS B O 1
ATOM 9924 N N . LYS B 1 475 ? -23.156 33.031 -9.742 1 89.94 475 LYS B N 1
ATOM 9925 C CA . LYS B 1 475 ? -21.906 33.25 -10.469 1 89.94 475 LYS B CA 1
ATOM 9926 C C . LYS B 1 475 ? -21.266 34.562 -10.07 1 89.94 475 LYS B C 1
ATOM 9928 O O . LYS B 1 475 ? -21.953 35.562 -9.891 1 89.94 475 LYS B O 1
ATOM 9933 N N . PRO B 1 476 ? -19.969 34.531 -9.93 1 92.69 476 PRO B N 1
ATOM 9934 C CA . PRO B 1 476 ? -19.281 35.781 -9.656 1 92.69 476 PRO B CA 1
ATOM 9935 C C . PRO B 1 476 ? -19.438 36.812 -10.781 1 92.69 476 PRO B C 1
ATOM 9937 O O . PRO B 1 476 ? -19.547 36.438 -11.953 1 92.69 476 PRO B O 1
ATOM 9940 N N . GLN B 1 477 ? -19.375 38.031 -10.398 1 87.81 477 GLN B N 1
ATOM 9941 C CA . GLN B 1 477 ? -19.5 39.125 -11.359 1 87.81 477 GLN B CA 1
ATOM 9942 C C . GLN B 1 477 ? -18.234 39.25 -12.203 1 87.81 477 GLN B C 1
ATOM 9944 O O . GLN B 1 477 ? -18.312 39.531 -13.406 1 87.81 477 GLN B O 1
ATOM 9949 N N . LEU B 1 478 ? -17.172 39.094 -11.531 1 90.75 478 LEU B N 1
ATOM 9950 C CA . LEU B 1 478 ? -15.898 39.25 -12.227 1 90.75 478 LEU B CA 1
ATOM 9951 C C . LEU B 1 478 ? -15.43 37.906 -12.773 1 90.75 478 LEU B C 1
ATOM 9953 O O . LEU B 1 478 ? -15.828 36.844 -12.273 1 90.75 478 LEU B O 1
ATOM 9957 N N . GLN B 1 479 ? -14.562 38.031 -13.75 1 93.56 479 GLN B N 1
ATOM 9958 C CA . GLN B 1 479 ? -13.961 36.844 -14.312 1 93.56 479 GLN B CA 1
ATOM 9959 C C . GLN B 1 479 ? -13.062 36.125 -13.297 1 93.56 479 GLN B C 1
ATOM 9961 O O . GLN B 1 479 ? -12.484 36.781 -12.422 1 93.56 479 GLN B O 1
ATOM 9966 N N . ALA B 1 480 ? -12.938 34.812 -13.516 1 95.31 480 ALA B N 1
ATOM 9967 C CA . ALA B 1 480 ? -12.055 34.031 -12.641 1 95.31 480 ALA B CA 1
ATOM 9968 C C . ALA B 1 480 ? -10.617 34.531 -12.734 1 95.31 480 ALA B C 1
ATOM 9970 O O . ALA B 1 480 ? -10.102 34.75 -13.828 1 95.31 480 ALA B O 1
ATOM 9971 N N . PRO B 1 481 ? -9.977 34.781 -11.625 1 97.06 481 PRO B N 1
ATOM 9972 C CA . PRO B 1 481 ? -8.578 35.219 -11.672 1 97.06 481 PRO B CA 1
ATOM 9973 C C . PRO B 1 481 ? -7.641 34.125 -12.195 1 97.06 481 PRO B C 1
ATOM 9975 O O . PRO B 1 481 ? -7.828 32.938 -11.891 1 97.06 481 PRO B O 1
ATOM 9978 N N . ALA B 1 482 ? -6.648 34.531 -12.938 1 94.75 482 ALA B N 1
ATOM 9979 C CA . ALA B 1 482 ? -5.562 33.656 -13.375 1 94.75 482 ALA B CA 1
ATOM 9980 C C . ALA B 1 482 ? -4.418 33.656 -12.367 1 94.75 482 ALA B C 1
ATOM 9982 O O . ALA B 1 482 ? -4.375 34.5 -11.469 1 94.75 482 ALA B O 1
ATOM 9983 N N . TYR B 1 483 ? -3.551 32.75 -12.578 1 95.12 483 TYR B N 1
ATOM 9984 C CA . TYR B 1 483 ? -2.432 32.656 -11.648 1 95.12 483 TYR B CA 1
ATOM 9985 C C . TYR B 1 483 ? -1.613 33.938 -11.641 1 95.12 483 TYR B C 1
ATOM 9987 O O . TYR B 1 483 ? -1.348 34.531 -10.586 1 95.12 483 TYR B O 1
ATOM 9995 N N . ASN B 1 484 ? -1.169 34.406 -12.828 1 93.69 484 ASN B N 1
ATOM 9996 C CA . ASN B 1 484 ? -0.308 35.594 -12.938 1 93.69 484 ASN B CA 1
ATOM 9997 C C . ASN B 1 484 ? -1.099 36.875 -12.773 1 93.69 484 ASN B C 1
ATOM 9999 O O . ASN B 1 484 ? -0.569 37.875 -12.273 1 93.69 484 ASN B O 1
ATOM 10003 N N . GLU B 1 485 ? -2.299 36.812 -13.305 1 93.12 485 GLU B N 1
ATOM 10004 C CA . GLU B 1 485 ? -3.225 37.938 -13.094 1 93.12 485 GLU B CA 1
ATOM 10005 C C . GLU B 1 485 ? -4.227 37.594 -11.984 1 93.12 485 GLU B C 1
ATOM 10007 O O . GLU B 1 485 ? -5.438 37.625 -12.211 1 93.12 485 GLU B O 1
ATOM 10012 N N . GLY B 1 486 ? -3.633 37.406 -10.859 1 94.69 486 GLY B N 1
ATOM 10013 C CA . GLY B 1 486 ? -4.457 36.969 -9.75 1 94.69 486 GLY B CA 1
ATOM 10014 C C . GLY B 1 486 ? -4.988 38.094 -8.898 1 94.69 486 GLY B C 1
ATOM 10015 O O . GLY B 1 486 ? -4.805 39.281 -9.234 1 94.69 486 GLY B O 1
ATOM 10016 N N . LEU B 1 487 ? -5.695 37.75 -7.82 1 96.88 487 LEU B N 1
ATOM 10017 C CA . LEU B 1 487 ? -6.156 38.719 -6.848 1 96.88 487 LEU B CA 1
ATOM 10018 C C . LEU B 1 487 ? -4.977 39.469 -6.23 1 96.88 487 LEU B C 1
ATOM 10020 O O . LEU B 1 487 ? -3.912 38.906 -6.016 1 96.88 487 LEU B O 1
ATOM 10024 N N . PRO B 1 488 ? -5.164 40.75 -6.008 1 94.94 488 PRO B N 1
ATOM 10025 C CA . PRO B 1 488 ? -4.078 41.469 -5.344 1 94.94 488 PRO B CA 1
ATOM 10026 C C . PRO B 1 488 ? -3.697 40.875 -3.998 1 94.94 488 PRO B C 1
ATOM 10028 O O . PRO B 1 488 ? -4.57 40.594 -3.17 1 94.94 488 PRO B O 1
ATOM 10031 N N . GLN B 1 489 ? -2.439 40.688 -3.773 1 93.38 489 GLN B N 1
ATOM 10032 C CA . GLN B 1 489 ? -1.964 40 -2.576 1 93.38 489 GLN B CA 1
ATOM 10033 C C . GLN B 1 489 ? -1.992 40.938 -1.363 1 93.38 489 GLN B C 1
ATOM 10035 O O . GLN B 1 489 ? -2.277 40.5 -0.247 1 93.38 489 GLN B O 1
ATOM 10040 N N . GLY B 1 490 ? -1.614 42.281 -1.563 1 95.94 490 GLY B N 1
ATOM 10041 C CA . GLY B 1 490 ? -1.563 43.219 -0.469 1 95.94 490 GLY B CA 1
ATOM 10042 C C . GLY B 1 490 ? -0.57 42.844 0.612 1 95.94 490 GLY B C 1
ATOM 10043 O O . GLY B 1 490 ? 0.542 42.406 0.313 1 95.94 490 GLY B O 1
ATOM 10044 N N . LEU B 1 491 ? -0.919 43.156 1.867 1 96.88 491 LEU B N 1
ATOM 10045 C CA . LEU B 1 491 ? -0.119 42.75 3.014 1 96.88 491 LEU B CA 1
ATOM 10046 C C . LEU B 1 491 ? -0.237 41.25 3.238 1 96.88 491 LEU B C 1
ATOM 10048 O O . LEU B 1 491 ? -1.33 40.75 3.494 1 96.88 491 LEU B O 1
ATOM 10052 N N . VAL B 1 492 ? 0.929 40.562 3.117 1 96.94 492 VAL B N 1
ATOM 10053 C CA . VAL B 1 492 ? 0.922 39.094 3.16 1 96.94 492 VAL B CA 1
ATOM 10054 C C . VAL B 1 492 ? 1.508 38.625 4.484 1 96.94 492 VAL B C 1
ATOM 10056 O O . VAL B 1 492 ? 2.609 39.031 4.867 1 96.94 492 VAL B O 1
ATOM 10059 N N . LEU B 1 493 ? 0.791 37.781 5.168 1 97.56 493 LEU B N 1
ATOM 10060 C CA . LEU B 1 493 ? 1.35 37.094 6.324 1 97.56 493 LEU B CA 1
ATOM 10061 C C . LEU B 1 493 ? 2.154 35.875 5.891 1 97.56 493 LEU B C 1
ATOM 10063 O O . LEU B 1 493 ? 1.692 35.094 5.062 1 97.56 493 LEU B O 1
ATOM 10067 N N . ASN B 1 494 ? 3.395 35.719 6.496 1 95.5 494 ASN B N 1
ATOM 10068 C CA . ASN B 1 494 ? 4.184 34.5 6.348 1 95.5 494 ASN B CA 1
ATOM 10069 C C . ASN B 1 494 ? 4.605 34.281 4.895 1 95.5 494 ASN B C 1
ATOM 10071 O O . ASN B 1 494 ? 4.457 33.188 4.363 1 95.5 494 ASN B O 1
ATOM 10075 N N . ALA B 1 495 ? 5.047 35.344 4.258 1 92.31 495 ALA B N 1
ATOM 10076 C CA . ALA B 1 495 ? 5.445 35.281 2.854 1 92.31 495 ALA B CA 1
ATOM 10077 C C . ALA B 1 495 ? 6.652 34.375 2.662 1 92.31 495 ALA B C 1
ATOM 10079 O O . ALA B 1 495 ? 7.551 34.344 3.506 1 92.31 495 ALA B O 1
ATOM 10080 N N . LEU B 1 496 ? 6.605 33.656 1.528 1 89.19 496 LEU B N 1
ATOM 10081 C CA . LEU B 1 496 ? 7.727 32.781 1.173 1 89.19 496 LEU B CA 1
ATOM 10082 C C . LEU B 1 496 ? 9.016 33.594 1.048 1 89.19 496 LEU B C 1
ATOM 10084 O O . LEU B 1 496 ? 9.023 34.688 0.442 1 89.19 496 LEU B O 1
ATOM 10088 N N . ASN B 1 497 ? 10.133 33.188 1.628 1 80.06 497 ASN B N 1
ATOM 10089 C CA . ASN B 1 497 ? 11.469 33.781 1.538 1 80.06 497 ASN B CA 1
ATOM 10090 C C . ASN B 1 497 ? 11.547 35.125 2.219 1 80.06 497 ASN B C 1
ATOM 10092 O O . ASN B 1 497 ? 12.391 35.969 1.878 1 80.06 497 ASN B O 1
ATOM 10096 N N . ALA B 1 498 ? 10.633 35.438 3.102 1 81.12 498 ALA B N 1
ATOM 10097 C CA . ALA B 1 498 ? 10.633 36.719 3.768 1 81.12 498 ALA B CA 1
ATOM 10098 C C . ALA B 1 498 ? 11.828 36.844 4.711 1 81.12 498 ALA B C 1
ATOM 10100 O O . ALA B 1 498 ? 12.266 35.875 5.305 1 81.12 498 ALA B O 1
ATOM 10101 N N . THR B 1 499 ? 12.305 38.062 4.773 1 81.06 499 THR B N 1
ATOM 10102 C CA . THR B 1 499 ? 13.281 38.406 5.797 1 81.06 499 THR B CA 1
ATOM 10103 C C . THR B 1 499 ? 12.578 38.938 7.055 1 81.06 499 THR B C 1
ATOM 10105 O O . THR B 1 499 ? 11.797 39.875 6.992 1 81.06 499 THR B O 1
ATOM 10108 N N . CYS B 1 500 ? 12.828 38.406 8.188 1 84.19 500 CYS B N 1
ATOM 10109 C CA . CYS B 1 500 ? 12.008 38.656 9.367 1 84.19 500 CYS B CA 1
ATOM 10110 C C . CYS B 1 500 ? 12.773 39.469 10.398 1 84.19 500 CYS B C 1
ATOM 10112 O O . CYS B 1 500 ? 12.234 39.812 11.461 1 84.19 500 CYS B O 1
ATOM 10114 N N . GLU B 1 501 ? 13.969 39.844 10.047 1 78 501 GLU B N 1
ATOM 10115 C CA . GLU B 1 501 ? 14.781 40.594 10.992 1 78 501 GLU B CA 1
ATOM 10116 C C . GLU B 1 501 ? 14.43 42.094 10.938 1 78 501 GLU B C 1
ATOM 10118 O O . GLU B 1 501 ? 14.656 42.812 11.906 1 78 501 GLU B O 1
ATOM 10123 N N . VAL B 1 502 ? 13.914 42.438 9.781 1 75.88 502 VAL B N 1
ATOM 10124 C CA . VAL B 1 502 ? 13.531 43.844 9.625 1 75.88 502 VAL B CA 1
ATOM 10125 C C . VAL B 1 502 ? 12.062 43.938 9.211 1 75.88 502 VAL B C 1
ATOM 10127 O O . VAL B 1 502 ? 11.586 43.125 8.414 1 75.88 502 VAL B O 1
ATOM 10130 N N . PRO B 1 503 ? 11.414 44.812 9.867 1 79 503 PRO B N 1
ATOM 10131 C CA . PRO B 1 503 ? 10.023 44.969 9.445 1 79 503 PRO B CA 1
ATOM 10132 C C . PRO B 1 503 ? 9.891 45.344 7.969 1 79 503 PRO B C 1
ATOM 10134 O O . PRO B 1 503 ? 10.695 46.125 7.449 1 79 503 PRO B O 1
ATOM 10137 N N . LEU B 1 504 ? 8.969 44.719 7.375 1 83.44 504 LEU B N 1
ATOM 10138 C CA . LEU B 1 504 ? 8.688 45 5.969 1 83.44 504 LEU B CA 1
ATOM 10139 C C . LEU B 1 504 ? 7.281 45.562 5.797 1 83.44 504 LEU B C 1
ATOM 10141 O O . LEU B 1 504 ? 6.406 45.344 6.633 1 83.44 504 LEU B O 1
ATOM 10145 N N . ASP B 1 505 ? 7.129 46.281 4.699 1 86.12 505 ASP B N 1
ATOM 10146 C CA . ASP B 1 505 ? 5.852 46.938 4.477 1 86.12 505 ASP B CA 1
ATOM 10147 C C . ASP B 1 505 ? 4.832 46 3.861 1 86.12 505 ASP B C 1
ATOM 10149 O O . ASP B 1 505 ? 3.623 46.188 4.027 1 86.12 505 ASP B O 1
ATOM 10153 N N . ASP B 1 506 ? 5.301 45.031 3.279 1 91.31 506 ASP B N 1
ATOM 10154 C CA . ASP B 1 506 ? 4.375 44.25 2.484 1 91.31 506 ASP B CA 1
ATOM 10155 C C . ASP B 1 506 ? 4.234 42.844 3.059 1 91.31 506 ASP B C 1
ATOM 10157 O O . ASP B 1 506 ? 3.541 42 2.484 1 91.31 506 ASP B O 1
ATOM 10161 N N . THR B 1 507 ? 4.891 42.594 4.137 1 93.56 507 THR B N 1
ATOM 10162 C CA . THR B 1 507 ? 4.789 41.25 4.715 1 93.56 507 THR B CA 1
ATOM 10163 C C . THR B 1 507 ? 4.898 41.312 6.234 1 93.56 507 THR B C 1
ATOM 10165 O O . THR B 1 507 ? 5.523 42.219 6.781 1 93.56 507 THR B O 1
ATOM 10168 N N . ILE B 1 508 ? 4.234 40.438 6.871 1 95.06 508 ILE B N 1
ATOM 10169 C CA . ILE B 1 508 ? 4.375 40.188 8.305 1 95.06 508 ILE B CA 1
ATOM 10170 C C . ILE B 1 508 ? 4.887 38.781 8.531 1 95.06 508 ILE B C 1
ATOM 10172 O O . ILE B 1 508 ? 4.273 37.812 8.07 1 95.06 508 ILE B O 1
ATOM 10176 N N . CYS B 1 509 ? 6.012 38.656 9.172 1 93.5 509 CYS B N 1
ATOM 10177 C CA . CYS B 1 509 ? 6.523 37.344 9.531 1 93.5 509 CYS B CA 1
ATOM 10178 C C . CYS B 1 509 ? 5.734 36.75 10.695 1 93.5 509 CYS B C 1
ATOM 10180 O O . CYS B 1 509 ? 5.207 37.5 11.531 1 93.5 509 CYS B O 1
ATOM 10182 N N . VAL B 1 510 ? 5.688 35.469 10.742 1 94.25 510 VAL B N 1
ATOM 10183 C CA . VAL B 1 510 ? 4.949 34.812 11.812 1 94.25 510 VAL B CA 1
ATOM 10184 C C . VAL B 1 510 ? 5.582 35.125 13.156 1 94.25 510 VAL B C 1
ATOM 10186 O O . VAL B 1 510 ? 4.887 35.219 14.172 1 94.25 510 VAL B O 1
ATOM 10189 N N . SER B 1 511 ? 6.949 35.344 13.172 1 93.19 511 SER B N 1
ATOM 10190 C CA . SER B 1 511 ? 7.652 35.688 14.406 1 93.19 511 SER B CA 1
ATOM 10191 C C . SER B 1 511 ? 7.223 37.031 14.945 1 93.19 511 SER B C 1
ATOM 10193 O O . SER B 1 511 ? 7.504 37.375 16.094 1 93.19 511 SER B O 1
ATOM 10195 N N . ASN B 1 512 ? 6.523 37.781 14.109 1 93.19 512 ASN B N 1
ATOM 10196 C CA . ASN B 1 512 ? 6.066 39.125 14.531 1 93.19 512 ASN B CA 1
ATOM 10197 C C . ASN B 1 512 ? 4.641 39.062 15.07 1 93.19 512 ASN B C 1
ATOM 10199 O O . ASN B 1 512 ? 4.078 40.094 15.43 1 93.19 512 ASN B O 1
ATOM 10203 N N . LEU B 1 513 ? 4.082 37.906 15.055 1 96.25 513 LEU B N 1
ATOM 10204 C CA . LEU B 1 513 ? 2.801 37.75 15.727 1 96.25 513 LEU B CA 1
ATOM 10205 C C . LEU B 1 513 ? 2.986 37.656 17.234 1 96.25 513 LEU B C 1
ATOM 10207 O O . LEU B 1 513 ? 4.094 37.406 17.719 1 96.25 513 LEU B O 1
ATOM 10211 N N . GLU B 1 514 ? 1.9 37.938 18.016 1 97.19 514 GLU B N 1
ATOM 10212 C CA . GLU B 1 514 ? 1.964 37.969 19.469 1 97.19 514 GLU B CA 1
ATOM 10213 C C . GLU B 1 514 ? 0.967 36.969 20.078 1 97.19 514 GLU B C 1
ATOM 10215 O O . GLU B 1 514 ? -0.207 36.969 19.703 1 97.19 514 GLU B O 1
ATOM 10220 N N . SER B 1 515 ? 1.471 36.188 21 1 97.06 515 SER B N 1
ATOM 10221 C CA . SER B 1 515 ? 0.598 35.25 21.719 1 97.06 515 SER B CA 1
ATOM 10222 C C . SER B 1 515 ? -0.455 36 22.531 1 97.06 515 SER B C 1
ATOM 10224 O O . SER B 1 515 ? -0.166 37.031 23.125 1 97.06 515 SER B O 1
ATOM 10226 N N . LYS B 1 516 ? -1.634 35.5 22.516 1 96.31 516 LYS B N 1
ATOM 10227 C CA . LYS B 1 516 ? -2.709 36.094 23.328 1 96.31 516 LYS B CA 1
ATOM 10228 C C . LYS B 1 516 ? -2.674 35.531 24.75 1 96.31 516 LYS B C 1
ATOM 10230 O O . LYS B 1 516 ? -2.979 36.281 25.703 1 96.31 516 LYS B O 1
ATOM 10235 N N . ALA B 1 517 ? -2.303 34.312 24.875 1 93.5 517 ALA B N 1
ATOM 10236 C CA . ALA B 1 517 ? -2.281 33.656 26.172 1 93.5 517 ALA B CA 1
ATOM 10237 C C . ALA B 1 517 ? -1.092 34.125 27 1 93.5 517 ALA B C 1
ATOM 10239 O O . ALA B 1 517 ? -0.078 34.562 26.453 1 93.5 517 ALA B O 1
ATOM 10240 N N . GLU B 1 518 ? -1.256 33.969 28.312 1 93.44 518 GLU B N 1
ATOM 10241 C CA . GLU B 1 518 ? -0.148 34.25 29.219 1 93.44 518 GLU B CA 1
ATOM 10242 C C . GLU B 1 518 ? 1.01 33.281 29 1 93.44 518 GLU B C 1
ATOM 10244 O O . GLU B 1 518 ? 0.793 32.094 28.781 1 93.44 518 GLU B O 1
ATOM 10249 N N . ILE B 1 519 ? 2.166 33.844 29.125 1 95.88 519 ILE B N 1
ATOM 10250 C CA . ILE B 1 519 ? 3.361 33.062 28.844 1 95.88 519 ILE B CA 1
ATOM 10251 C C . ILE B 1 519 ? 4.074 32.719 30.156 1 95.88 519 ILE B C 1
ATOM 10253 O O . ILE B 1 519 ? 4.227 33.594 31.031 1 95.88 519 ILE B O 1
ATOM 10257 N N . ASP B 1 520 ? 4.434 31.5 30.328 1 94.06 520 ASP B N 1
ATOM 10258 C CA . ASP B 1 520 ? 5.293 31.109 31.438 1 94.06 520 ASP B CA 1
ATOM 10259 C C . ASP B 1 520 ? 6.578 31.938 31.453 1 94.06 520 ASP B C 1
ATOM 10261 O O . ASP B 1 520 ? 7.348 31.922 30.5 1 94.06 520 ASP B O 1
ATOM 10265 N N . LYS B 1 521 ? 6.891 32.5 32.562 1 94.19 521 LYS B N 1
ATOM 10266 C CA . LYS B 1 521 ? 8.039 33.375 32.656 1 94.19 521 LYS B CA 1
ATOM 10267 C C . LYS B 1 521 ? 9.344 32.656 32.406 1 94.19 521 LYS B C 1
ATOM 10269 O O . LYS B 1 521 ? 10.344 33.25 32 1 94.19 521 LYS B O 1
ATOM 10274 N N . ARG B 1 522 ? 9.391 31.375 32.656 1 94.12 522 ARG B N 1
ATOM 10275 C CA . ARG B 1 522 ? 10.602 30.594 32.469 1 94.12 522 ARG B CA 1
ATOM 10276 C C . ARG B 1 522 ? 10.977 30.547 30.984 1 94.12 522 ARG B C 1
ATOM 10278 O O . ARG B 1 522 ? 12.156 30.438 30.641 1 94.12 522 ARG B O 1
ATOM 10285 N N . ILE B 1 523 ? 9.953 30.703 30.141 1 96.56 523 ILE B N 1
ATOM 10286 C CA . ILE B 1 523 ? 10.156 30.703 28.688 1 96.56 523 ILE B CA 1
ATOM 10287 C C . ILE B 1 523 ? 10.914 31.953 28.281 1 96.56 523 ILE B C 1
ATOM 10289 O O . ILE B 1 523 ? 11.688 31.938 27.312 1 96.56 523 ILE B O 1
ATOM 10293 N N . LEU B 1 524 ? 10.719 33.031 29.047 1 96.12 524 LEU B N 1
ATOM 10294 C CA . LEU B 1 524 ? 11.227 34.344 28.656 1 96.12 524 LEU B CA 1
ATOM 10295 C C . LEU B 1 524 ? 12.602 34.625 29.266 1 96.12 524 LEU B C 1
ATOM 10297 O O . LEU B 1 524 ? 13.18 35.688 29.047 1 96.12 524 LEU B O 1
ATOM 10301 N N . LYS B 1 525 ? 13.07 33.656 29.938 1 94.31 525 LYS B N 1
ATOM 10302 C CA . LYS B 1 525 ? 14.43 33.781 30.453 1 94.31 525 LYS B CA 1
ATOM 10303 C C . LYS B 1 525 ? 15.453 33.781 29.312 1 94.31 525 LYS B C 1
ATOM 10305 O O . LYS B 1 525 ? 15.227 33.156 28.281 1 94.31 525 LYS B O 1
ATOM 10310 N N . LYS B 1 526 ? 16.516 34.375 29.578 1 91.31 526 LYS B N 1
ATOM 10311 C CA . LYS B 1 526 ? 17.531 34.5 28.547 1 91.31 526 LYS B CA 1
ATOM 10312 C C . LYS B 1 526 ? 18.109 33.156 28.188 1 91.31 526 LYS B C 1
ATOM 10314 O O . LYS B 1 526 ? 18.281 32.812 27.016 1 91.31 526 LYS B O 1
ATOM 10319 N N . GLU B 1 527 ? 18.375 32.375 29.281 1 93.38 527 GLU B N 1
ATOM 10320 C CA . GLU B 1 527 ? 19 31.078 29.031 1 93.38 527 GLU B CA 1
ATOM 10321 C C . GLU B 1 527 ? 18.016 29.922 29.281 1 93.38 527 GLU B C 1
ATOM 10323 O O . GLU B 1 527 ? 17.406 29.859 30.344 1 93.38 527 GLU B O 1
ATOM 10328 N N . PRO B 1 528 ? 17.922 29.031 28.266 1 96.75 528 PRO B N 1
ATOM 10329 C CA . PRO B 1 528 ? 17.125 27.812 28.484 1 96.75 528 PRO B CA 1
ATOM 10330 C C . PRO B 1 528 ? 17.875 26.766 29.312 1 96.75 528 PRO B C 1
ATOM 10332 O O . PRO B 1 528 ? 19.047 26.953 29.625 1 96.75 528 PRO B O 1
ATOM 10335 N N . ASP B 1 529 ? 17.172 25.656 29.656 1 97.5 529 ASP B N 1
ATOM 10336 C CA . ASP B 1 529 ? 17.812 24.547 30.359 1 97.5 529 ASP B CA 1
ATOM 10337 C C . ASP B 1 529 ? 18.625 23.688 29.406 1 97.5 529 ASP B C 1
ATOM 10339 O O . ASP B 1 529 ? 19.656 23.125 29.781 1 97.5 529 ASP B O 1
ATOM 10343 N N . MET B 1 530 ? 18.109 23.578 28.203 1 96.88 530 MET B N 1
ATOM 10344 C CA . MET B 1 530 ? 18.75 22.797 27.172 1 96.88 530 MET B CA 1
ATOM 10345 C C . MET B 1 530 ? 18.641 23.5 25.812 1 96.88 530 MET B C 1
ATOM 10347 O O . MET B 1 530 ? 17.609 24.094 25.5 1 96.88 530 MET B O 1
ATOM 10351 N N . LYS B 1 531 ? 19.766 23.312 25.062 1 96.44 531 LYS B N 1
ATOM 10352 C CA . LYS B 1 531 ? 19.812 23.922 23.75 1 96.44 531 LYS B CA 1
ATOM 10353 C C . LYS B 1 531 ? 20.281 22.922 22.688 1 96.44 531 LYS B C 1
ATOM 10355 O O . LYS B 1 531 ? 21.281 22.219 22.891 1 96.44 531 LYS B O 1
ATOM 10360 N N . PHE B 1 532 ? 19.484 22.812 21.594 1 96.94 532 PHE B N 1
ATOM 10361 C CA . PHE B 1 532 ? 19.859 21.953 20.469 1 96.94 532 PHE B CA 1
ATOM 10362 C C . PHE B 1 532 ? 20 22.766 19.188 1 96.94 532 PHE B C 1
ATOM 10364 O O . PHE B 1 532 ? 19.172 23.656 18.922 1 96.94 532 PHE B O 1
ATOM 10371 N N . TYR B 1 533 ? 21.062 22.594 18.438 1 95.88 533 TYR B N 1
ATOM 10372 C CA . TYR B 1 533 ? 21.188 23.047 17.062 1 95.88 533 TYR B CA 1
ATOM 10373 C C . TYR B 1 533 ? 20.891 21.906 16.078 1 95.88 533 TYR B C 1
ATOM 10375 O O . TYR B 1 533 ? 21.609 20.891 16.078 1 95.88 533 TYR B O 1
ATOM 10383 N N . LEU B 1 534 ? 19.859 22.047 15.297 1 96.88 534 LEU B N 1
ATOM 10384 C CA . LEU B 1 534 ? 19.438 20.984 14.391 1 96.88 534 LEU B CA 1
ATOM 10385 C C . LEU B 1 534 ? 19.438 21.469 12.945 1 96.88 534 LEU B C 1
ATOM 10387 O O . LEU B 1 534 ? 18.438 21.969 12.445 1 96.88 534 LEU B O 1
ATOM 10391 N N . PRO B 1 535 ? 20.5 21.281 12.289 1 95.44 535 PRO B N 1
ATOM 10392 C CA . PRO B 1 535 ? 20.484 21.578 10.852 1 95.44 535 PRO B CA 1
ATOM 10393 C C . PRO B 1 535 ? 19.656 20.594 10.047 1 95.44 535 PRO B C 1
ATOM 10395 O O . PRO B 1 535 ? 19.641 19.391 10.352 1 95.44 535 PRO B O 1
ATOM 10398 N N . VAL B 1 536 ? 19 21.094 9.086 1 95.31 536 VAL B N 1
ATOM 10399 C CA . VAL B 1 536 ? 18.234 20.297 8.125 1 95.31 536 VAL B CA 1
ATOM 10400 C C . VAL B 1 536 ? 18.922 20.344 6.762 1 95.31 536 VAL B C 1
ATOM 10402 O O . VAL B 1 536 ? 19.312 21.406 6.293 1 95.31 536 VAL B O 1
ATOM 10405 N N . GLY B 1 537 ? 19.062 19.125 6.176 1 92.19 537 GLY B N 1
ATOM 10406 C CA . GLY B 1 537 ? 19.719 19.062 4.879 1 92.19 537 GLY B CA 1
ATOM 10407 C C . GLY B 1 537 ? 19.547 17.734 4.18 1 92.19 537 GLY B C 1
ATOM 10408 O O . GLY B 1 537 ? 18.656 16.969 4.516 1 92.19 537 GLY B O 1
ATOM 10409 N N . PHE B 1 538 ? 20.359 17.562 3.027 1 91.94 538 PHE B N 1
ATOM 10410 C CA . PHE B 1 538 ? 20.297 16.344 2.227 1 91.94 538 PHE B CA 1
ATOM 10411 C C . PHE B 1 538 ? 21.688 15.773 1.988 1 91.94 538 PHE B C 1
ATOM 10413 O O . PHE B 1 538 ? 22.672 16.5 2.008 1 91.94 538 PHE B O 1
ATOM 10420 N N . GLN B 1 539 ? 21.703 14.516 1.906 1 91.81 539 GLN B N 1
ATOM 10421 C CA . GLN B 1 539 ? 22.859 13.836 1.32 1 91.81 539 GLN B CA 1
ATOM 10422 C C . GLN B 1 539 ? 22.594 13.469 -0.136 1 91.81 539 GLN B C 1
ATOM 10424 O O . GLN B 1 539 ? 21.609 12.797 -0.442 1 91.81 539 GLN B O 1
ATOM 10429 N N . GLN B 1 540 ? 23.453 13.914 -0.989 1 91.81 540 GLN B N 1
ATOM 10430 C CA . GLN B 1 540 ? 23.328 13.539 -2.395 1 91.81 540 GLN B CA 1
ATOM 10431 C C . GLN B 1 540 ? 24.172 12.305 -2.705 1 91.81 540 GLN B C 1
ATOM 10433 O O . GLN B 1 540 ? 25.297 12.172 -2.223 1 91.81 540 GLN B O 1
ATOM 10438 N N . TYR B 1 541 ? 23.625 11.398 -3.455 1 92.38 541 TYR B N 1
ATOM 10439 C CA . TYR B 1 541 ? 24.312 10.195 -3.904 1 92.38 541 TYR B CA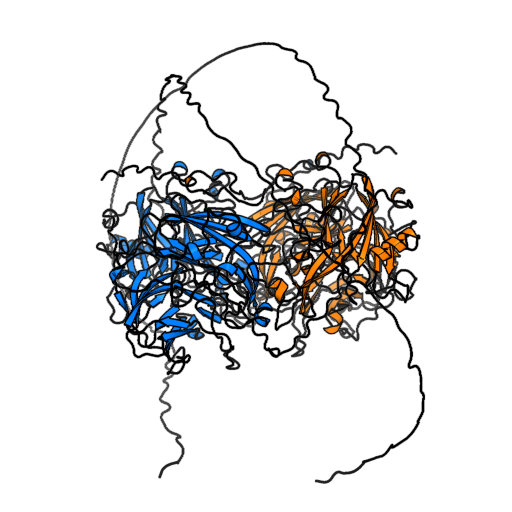 1
ATOM 10440 C C . TYR B 1 541 ? 24.547 10.234 -5.41 1 92.38 541 TYR B C 1
ATOM 10442 O O . TYR B 1 541 ? 23.719 10.75 -6.164 1 92.38 541 TYR B O 1
ATOM 10450 N N . THR B 1 542 ? 25.719 9.688 -5.773 1 91.88 542 THR B N 1
ATOM 10451 C CA . THR B 1 542 ? 25.859 9.328 -7.18 1 91.88 542 THR B CA 1
ATOM 10452 C C . THR B 1 542 ? 25.016 8.094 -7.508 1 91.88 542 THR B C 1
ATOM 10454 O O . THR B 1 542 ? 24.609 7.363 -6.605 1 91.88 542 THR B O 1
ATOM 10457 N N . LEU B 1 543 ? 24.766 7.93 -8.758 1 91.06 543 LEU B N 1
ATOM 10458 C CA . LEU B 1 543 ? 24.016 6.75 -9.172 1 91.06 543 LEU B CA 1
ATOM 10459 C C . LEU B 1 543 ? 24.766 5.473 -8.812 1 91.06 543 LEU B C 1
ATOM 10461 O O . LEU B 1 543 ? 24.156 4.473 -8.43 1 91.06 543 LEU B O 1
ATOM 10465 N N . GLN B 1 544 ? 26.078 5.484 -8.867 1 89.19 544 GLN B N 1
ATOM 10466 C CA . GLN B 1 544 ? 26.891 4.324 -8.516 1 89.19 544 GLN B CA 1
ATOM 10467 C C . GLN B 1 544 ? 26.75 3.975 -7.039 1 89.19 544 GLN B C 1
ATOM 10469 O O . GLN B 1 544 ? 26.75 2.797 -6.672 1 89.19 544 GLN B O 1
ATOM 10474 N N . GLU B 1 545 ? 26.562 5.012 -6.305 1 89.62 545 GLU B N 1
ATOM 10475 C CA . GLU B 1 545 ? 26.438 4.793 -4.867 1 89.62 545 GLU B CA 1
ATOM 10476 C C . GLU B 1 545 ? 25.062 4.195 -4.531 1 89.62 545 GLU B C 1
ATOM 10478 O O . GLU B 1 545 ? 24.969 3.316 -3.672 1 89.62 545 GLU B O 1
ATOM 10483 N N . VAL B 1 546 ? 24.094 4.668 -5.203 1 91.62 546 VAL B N 1
ATOM 10484 C CA . VAL B 1 546 ? 22.734 4.254 -4.91 1 91.62 546 VAL B CA 1
ATOM 10485 C C . VAL B 1 546 ? 22.516 2.818 -5.383 1 91.62 546 VAL B C 1
ATOM 10487 O O . VAL B 1 546 ? 21.828 2.037 -4.727 1 91.62 546 VAL B O 1
ATOM 10490 N N . PHE B 1 547 ? 23.094 2.49 -6.516 1 89.94 547 PHE B N 1
ATOM 10491 C CA . PHE B 1 547 ? 22.781 1.226 -7.16 1 89.94 547 PHE B CA 1
ATOM 10492 C C . PHE B 1 547 ? 23.953 0.269 -7.105 1 89.94 547 PHE B C 1
ATOM 10494 O O . PHE B 1 547 ? 24.219 -0.47 -8.062 1 89.94 547 PHE B O 1
ATOM 10501 N N . GLU B 1 548 ? 24.672 0.376 -5.988 1 83.94 548 GLU B N 1
ATOM 10502 C CA . GLU B 1 548 ? 25.703 -0.634 -5.73 1 83.94 548 GLU B CA 1
ATOM 10503 C C . GLU B 1 548 ? 25.078 -2.014 -5.539 1 83.94 548 GLU B C 1
ATOM 10505 O O . GLU B 1 548 ? 24.109 -2.164 -4.785 1 83.94 548 GLU B O 1
ATOM 10510 N N . PRO B 1 549 ? 25.594 -3.055 -6.215 1 79.88 549 PRO B N 1
ATOM 10511 C CA . PRO B 1 549 ? 25 -4.391 -6.082 1 79.88 549 PRO B CA 1
ATOM 10512 C C . PRO B 1 549 ? 24.891 -4.844 -4.629 1 79.88 549 PRO B C 1
ATOM 10514 O O . PRO B 1 549 ? 25.797 -4.605 -3.83 1 79.88 549 PRO B O 1
ATOM 10517 N N . ASN B 1 550 ? 23.797 -5.363 -4.277 1 80.06 550 ASN B N 1
ATOM 10518 C CA . ASN B 1 550 ? 23.484 -5.949 -2.979 1 80.06 550 ASN B CA 1
ATOM 10519 C C . ASN B 1 550 ? 23.359 -4.883 -1.895 1 80.06 550 ASN B C 1
ATOM 10521 O O . ASN B 1 550 ? 23.422 -5.191 -0.704 1 80.06 550 ASN B O 1
ATOM 10525 N N . HIS B 1 551 ? 23.391 -3.65 -2.334 1 84.31 551 HIS B N 1
ATOM 10526 C CA . HIS B 1 551 ? 23.125 -2.549 -1.419 1 84.31 551 HIS B CA 1
ATOM 10527 C C . HIS B 1 551 ? 21.781 -1.88 -1.742 1 84.31 551 HIS B C 1
ATOM 10529 O O . HIS B 1 551 ? 21.422 -1.735 -2.912 1 84.31 551 HIS B O 1
ATOM 10535 N N . TYR B 1 552 ? 21.141 -1.585 -0.713 1 90.5 552 TYR B N 1
ATOM 10536 C CA . TYR B 1 552 ? 19.797 -1.035 -0.892 1 90.5 552 TYR B CA 1
ATOM 10537 C C . TYR B 1 552 ? 19.641 0.27 -0.121 1 90.5 552 TYR B C 1
ATOM 10539 O O . TYR B 1 552 ? 18.781 0.377 0.757 1 90.5 552 TYR B O 1
ATOM 10547 N N . ARG B 1 553 ? 20.328 1.257 -0.542 1 91.12 553 ARG B N 1
ATOM 10548 C CA . ARG B 1 553 ? 20.281 2.566 0.098 1 91.12 553 ARG B CA 1
ATOM 10549 C C . ARG B 1 553 ? 18.953 3.26 -0.163 1 91.12 553 ARG B C 1
ATOM 10551 O O . ARG B 1 553 ? 18.438 3.211 -1.279 1 91.12 553 ARG B O 1
ATOM 10558 N N . ARG B 1 554 ? 18.484 3.883 0.871 1 93.19 554 ARG B N 1
ATOM 10559 C CA . ARG B 1 554 ? 17.266 4.684 0.739 1 93.19 554 ARG B CA 1
ATOM 10560 C C . ARG B 1 554 ? 17.547 6 0.026 1 93.19 554 ARG B C 1
ATOM 10562 O O . ARG B 1 554 ? 18.578 6.645 0.287 1 93.19 554 ARG B O 1
ATOM 10569 N N . PHE B 1 555 ? 16.656 6.359 -0.913 1 94.38 555 PHE B N 1
ATOM 10570 C CA . PHE B 1 555 ? 16.828 7.625 -1.618 1 94.38 555 PHE B CA 1
ATOM 10571 C C . PHE B 1 555 ? 15.492 8.094 -2.195 1 94.38 555 PHE B C 1
ATOM 10573 O O . PHE B 1 555 ? 14.516 7.344 -2.211 1 94.38 555 PHE B O 1
ATOM 10580 N N . MET B 1 556 ? 15.383 9.312 -2.551 1 94.5 556 MET B N 1
ATOM 10581 C CA . MET B 1 556 ? 14.359 9.883 -3.418 1 94.5 556 MET B CA 1
ATOM 10582 C C . MET B 1 556 ? 14.984 10.688 -4.555 1 94.5 556 MET B C 1
ATOM 10584 O O . MET B 1 556 ? 16.172 11.016 -4.504 1 94.5 556 MET B O 1
ATOM 10588 N N . VAL B 1 557 ? 14.227 10.898 -5.566 1 93.38 557 VAL B N 1
ATOM 10589 C CA . VAL B 1 557 ? 14.68 11.742 -6.668 1 93.38 557 VAL B CA 1
ATOM 10590 C C . VAL B 1 557 ? 14.062 13.133 -6.539 1 93.38 557 VAL B C 1
ATOM 10592 O O . VAL B 1 557 ? 12.836 13.273 -6.527 1 93.38 557 VAL B O 1
ATOM 10595 N N . ALA B 1 558 ? 14.891 14.086 -6.426 1 89.25 558 ALA B N 1
ATOM 10596 C CA . ALA B 1 558 ? 14.438 15.469 -6.293 1 89.25 558 ALA B CA 1
ATOM 10597 C C . ALA B 1 558 ? 14.062 16.047 -7.648 1 89.25 558 ALA B C 1
ATOM 10599 O O . ALA B 1 558 ? 14.273 15.422 -8.688 1 89.25 558 ALA B O 1
ATOM 10600 N N . ALA B 1 559 ? 13.43 17.25 -7.73 1 79.12 559 ALA B N 1
ATOM 10601 C CA . ALA B 1 559 ? 12.969 17.906 -8.945 1 79.12 559 ALA B CA 1
ATOM 10602 C C . ALA B 1 559 ? 14.102 18.062 -9.953 1 79.12 559 ALA B C 1
ATOM 10604 O O . ALA B 1 559 ? 13.883 17.969 -11.164 1 79.12 559 ALA B O 1
ATOM 10605 N N . GLY B 1 560 ? 15.328 18.219 -9.609 1 77.62 560 GLY B N 1
ATOM 10606 C CA . GLY B 1 560 ? 16.484 18.312 -10.492 1 77.62 560 GLY B CA 1
ATOM 10607 C C . GLY B 1 560 ? 17.078 16.953 -10.828 1 77.62 560 GLY B C 1
ATOM 10608 O O . GLY B 1 560 ? 18.188 16.891 -11.375 1 77.62 560 GLY B O 1
ATOM 10609 N N . ARG B 1 561 ? 16.391 15.922 -10.469 1 86.94 561 ARG B N 1
ATOM 10610 C CA . ARG B 1 561 ? 16.719 14.539 -10.773 1 86.94 561 ARG B CA 1
ATOM 10611 C C . ARG B 1 561 ? 17.984 14.109 -10.047 1 86.94 561 ARG B C 1
ATOM 10613 O O . ARG B 1 561 ? 18.797 13.359 -10.594 1 86.94 561 ARG B O 1
ATOM 10620 N N . ALA B 1 562 ? 18.141 14.742 -8.93 1 90.06 562 ALA B N 1
ATOM 10621 C CA . ALA B 1 562 ? 19.203 14.297 -8.023 1 90.06 562 ALA B CA 1
ATOM 10622 C C . ALA B 1 562 ? 18.703 13.211 -7.082 1 90.06 562 ALA B C 1
ATOM 10624 O O . ALA B 1 562 ? 17.562 13.266 -6.613 1 90.06 562 ALA B O 1
ATOM 10625 N N . THR B 1 563 ? 19.578 12.227 -6.898 1 93.12 563 THR B N 1
ATOM 10626 C CA . THR B 1 563 ? 19.266 11.219 -5.895 1 93.12 563 THR B CA 1
ATOM 10627 C C . THR B 1 563 ? 19.719 11.664 -4.512 1 93.12 563 THR B C 1
ATOM 10629 O O . THR B 1 563 ? 20.906 11.922 -4.305 1 93.12 563 THR B O 1
ATOM 10632 N N . ILE B 1 564 ? 18.75 11.773 -3.574 1 92.81 564 ILE B N 1
ATOM 10633 C CA . ILE B 1 564 ? 19.125 12.375 -2.297 1 92.81 564 ILE B CA 1
ATOM 10634 C C . ILE B 1 564 ? 18.484 11.586 -1.153 1 92.81 564 ILE B C 1
ATOM 10636 O O . ILE B 1 564 ? 17.547 10.812 -1.369 1 92.81 564 ILE B O 1
ATOM 10640 N N . ASN B 1 565 ? 19.047 11.742 -0.007 1 94.62 565 ASN B N 1
ATOM 10641 C CA . ASN B 1 565 ? 18.531 11.273 1.273 1 94.62 565 ASN B CA 1
ATOM 10642 C C . ASN B 1 565 ? 18.375 12.422 2.27 1 94.62 565 ASN B C 1
ATOM 10644 O O . ASN B 1 565 ? 19.109 13.406 2.207 1 94.62 565 ASN B O 1
ATOM 10648 N N . GLY B 1 566 ? 17.328 12.383 3.129 1 95 566 GLY B N 1
ATOM 10649 C CA . GLY B 1 566 ? 17.062 13.461 4.074 1 95 566 GLY B CA 1
ATOM 10650 C C . GLY B 1 566 ? 17.859 13.32 5.363 1 95 566 GLY B C 1
ATOM 10651 O O . GLY B 1 566 ? 18.078 12.211 5.848 1 95 566 GLY B O 1
ATOM 10652 N N . LEU B 1 567 ? 18.234 14.531 5.918 1 94.69 567 LEU B N 1
ATOM 10653 C CA . LEU B 1 567 ? 19.031 14.539 7.129 1 94.69 567 LEU B CA 1
ATOM 10654 C C . LEU B 1 567 ? 18.531 15.594 8.109 1 94.69 567 LEU B C 1
ATOM 10656 O O . LEU B 1 567 ? 18.094 16.672 7.703 1 94.69 567 LEU B O 1
ATOM 10660 N N . MET B 1 568 ? 18.578 15.273 9.297 1 96.06 568 MET B N 1
ATOM 10661 C CA . MET B 1 568 ? 18.547 16.219 10.406 1 96.06 568 MET B CA 1
ATOM 10662 C C . MET B 1 568 ? 19.719 15.992 11.352 1 96.06 568 MET B C 1
ATOM 10664 O O . MET B 1 568 ? 19.906 14.891 11.859 1 96.06 568 MET B O 1
ATOM 10668 N N . ASP B 1 569 ? 20.547 16.984 11.547 1 94.5 569 ASP B N 1
ATOM 10669 C CA . ASP B 1 569 ? 21.766 16.891 12.352 1 94.5 569 ASP B CA 1
ATOM 10670 C C . ASP B 1 569 ? 22.703 15.82 11.805 1 94.5 569 ASP B C 1
ATOM 10672 O O . ASP B 1 569 ? 23.281 15.047 12.578 1 94.5 569 ASP B O 1
ATOM 10676 N N . GLY B 1 570 ? 22.641 15.719 10.492 1 91.56 570 GLY B N 1
ATOM 10677 C CA . GLY B 1 570 ? 23.547 14.789 9.812 1 91.56 570 GLY B CA 1
ATOM 10678 C C . GLY B 1 570 ? 23.078 13.344 9.914 1 91.56 570 GLY B C 1
ATOM 10679 O O . GLY B 1 570 ? 23.797 12.438 9.484 1 91.56 570 GLY B O 1
ATOM 10680 N N . ILE B 1 571 ? 21.984 13.094 10.422 1 95.56 571 ILE B N 1
ATOM 10681 C CA . ILE B 1 571 ? 21.469 11.75 10.648 1 95.56 571 ILE B CA 1
ATOM 10682 C C . ILE B 1 571 ? 20.203 11.523 9.82 1 95.56 571 ILE B C 1
ATOM 10684 O O . ILE B 1 571 ? 19.344 12.406 9.742 1 95.56 571 ILE B O 1
ATOM 10688 N N . SER B 1 572 ? 20.109 10.375 9.125 1 95.94 572 SER B N 1
ATOM 10689 C CA . SER B 1 572 ? 18.891 9.945 8.469 1 95.94 572 SER B CA 1
ATOM 10690 C C . SER B 1 572 ? 18.062 9.039 9.383 1 95.94 572 SER B C 1
ATOM 10692 O O . SER B 1 572 ? 18.516 7.957 9.758 1 95.94 572 SER B O 1
ATOM 10694 N N . PHE B 1 573 ? 16.938 9.445 9.688 1 97.19 573 PHE B N 1
ATOM 10695 C CA . PHE B 1 573 ? 16.094 8.797 10.688 1 97.19 573 PHE B CA 1
ATOM 10696 C C . PHE B 1 573 ? 15.578 7.465 10.172 1 97.19 573 PHE B C 1
ATOM 10698 O O . PHE B 1 573 ? 15.133 7.367 9.023 1 97.19 573 PHE B O 1
ATOM 10705 N N . LYS B 1 574 ? 15.602 6.492 10.953 1 95.38 574 LYS B N 1
ATOM 10706 C CA . LYS B 1 574 ? 14.977 5.195 10.727 1 95.38 574 LYS B CA 1
ATOM 10707 C C . LYS B 1 574 ? 14.086 4.797 11.898 1 95.38 574 LYS B C 1
ATOM 10709 O O . LYS B 1 574 ? 14.531 4.789 13.047 1 95.38 574 LYS B O 1
ATOM 10714 N N . PHE B 1 575 ? 12.844 4.461 11.617 1 96.94 575 PHE B N 1
ATOM 10715 C CA . PHE B 1 575 ? 11.945 4.016 12.672 1 96.94 575 PHE B CA 1
ATOM 10716 C C . PHE B 1 575 ? 12.445 2.725 13.305 1 96.94 575 PHE B C 1
ATOM 10718 O O . PHE B 1 575 ? 13.008 1.868 12.625 1 96.94 575 PHE B O 1
ATOM 10725 N N . PRO B 1 576 ? 12.234 2.566 14.609 1 96.56 576 PRO B N 1
ATOM 10726 C CA . PRO B 1 576 ? 12.492 1.259 15.219 1 96.56 576 PRO B CA 1
ATOM 10727 C C . PRO B 1 576 ? 11.469 0.204 14.805 1 96.56 576 PRO B C 1
ATOM 10729 O O . PRO B 1 576 ? 10.422 0.54 14.242 1 96.56 576 PRO B O 1
ATOM 10732 N N . PRO B 1 577 ? 11.781 -1.062 15.031 1 94.75 577 PRO B N 1
ATOM 10733 C CA . PRO B 1 577 ? 10.867 -2.121 14.594 1 94.75 577 PRO B CA 1
ATOM 10734 C C . PRO B 1 577 ? 9.617 -2.213 15.469 1 94.75 577 PRO B C 1
ATOM 10736 O O . PRO B 1 577 ? 8.625 -2.826 15.07 1 94.75 577 PRO B O 1
ATOM 10739 N N . SER B 1 578 ? 9.734 -1.704 16.703 1 96.88 578 SER B N 1
ATOM 10740 C CA . SER B 1 578 ? 8.633 -1.68 17.672 1 96.88 578 SER B CA 1
ATOM 10741 C C . SER B 1 578 ? 8.508 -0.311 18.328 1 96.88 578 SER B C 1
ATOM 10743 O O . SER B 1 578 ? 9.477 0.453 18.375 1 96.88 578 SER B O 1
ATOM 10745 N N . PRO B 1 579 ? 7.316 0.022 18.797 1 97.88 579 PRO B N 1
ATOM 10746 C CA . PRO B 1 579 ? 7.156 1.329 19.438 1 97.88 579 PRO B CA 1
ATOM 10747 C C . PRO B 1 579 ? 7.867 1.416 20.781 1 97.88 579 PRO B C 1
ATOM 10749 O O . PRO B 1 579 ? 7.547 0.659 21.703 1 97.88 579 PRO B O 1
ATOM 10752 N N . PRO B 1 580 ? 8.75 2.328 20.969 1 97.62 580 PRO B N 1
ATOM 10753 C CA . PRO B 1 580 ? 9.414 2.48 22.266 1 97.62 580 PRO B CA 1
ATOM 10754 C C . PRO B 1 580 ? 8.453 2.865 23.391 1 97.62 580 PRO B C 1
ATOM 10756 O O . PRO B 1 580 ? 8.711 2.574 24.562 1 97.62 580 PRO B O 1
ATOM 10759 N N . LEU B 1 581 ? 7.375 3.49 23.031 1 98 581 LEU B N 1
ATOM 10760 C CA . LEU B 1 581 ? 6.41 3.906 24.047 1 98 581 LEU B CA 1
ATOM 10761 C C . LEU B 1 581 ? 5.809 2.695 24.75 1 98 581 LEU B C 1
ATOM 10763 O O . LEU B 1 581 ? 5.594 2.723 25.969 1 98 581 LEU B O 1
ATOM 10767 N N . SER B 1 582 ? 5.523 1.615 23.984 1 97.44 582 SER B N 1
ATOM 10768 C CA . SER B 1 582 ? 4.828 0.47 24.562 1 97.44 582 SER B CA 1
ATOM 10769 C C . SER B 1 582 ? 5.754 -0.74 24.672 1 97.44 582 SER B C 1
ATOM 10771 O O . SER B 1 582 ? 5.461 -1.687 25.406 1 97.44 582 SER B O 1
ATOM 10773 N N . GLN B 1 583 ? 6.84 -0.762 23.859 1 96.75 583 GLN B N 1
ATOM 10774 C CA . GLN B 1 583 ? 7.746 -1.904 23.828 1 96.75 583 GLN B CA 1
ATOM 10775 C C . GLN B 1 583 ? 9.203 -1.454 23.938 1 96.75 583 GLN B C 1
ATOM 10777 O O . GLN B 1 583 ? 10.031 -1.817 23.109 1 96.75 583 GLN B O 1
ATOM 10782 N N . PRO B 1 584 ? 9.523 -0.766 24.984 1 95.44 584 PRO B N 1
ATOM 10783 C CA . PRO B 1 584 ? 10.883 -0.219 25.078 1 95.44 584 PRO B CA 1
ATOM 10784 C C . PRO B 1 584 ? 11.953 -1.306 25.141 1 95.44 584 PRO B C 1
ATOM 10786 O O . PRO B 1 584 ? 13.07 -1.099 24.656 1 95.44 584 PRO B O 1
ATOM 10789 N N . MET B 1 585 ? 11.617 -2.494 25.594 1 93.94 585 MET B N 1
ATOM 10790 C CA . MET B 1 585 ? 12.609 -3.551 25.797 1 93.94 585 MET B CA 1
ATOM 10791 C C . MET B 1 585 ? 12.883 -4.285 24.484 1 93.94 585 MET B C 1
ATOM 10793 O O . MET B 1 585 ? 13.859 -5.027 24.375 1 93.94 585 MET B O 1
ATOM 10797 N N . ASP B 1 586 ? 12.023 -4.043 23.547 1 93.81 586 ASP B N 1
ATOM 10798 C CA . ASP B 1 586 ? 12.172 -4.738 22.266 1 93.81 586 ASP B CA 1
ATOM 10799 C C . ASP B 1 586 ? 13.109 -3.975 21.344 1 93.81 586 ASP B C 1
ATOM 10801 O O . ASP B 1 586 ? 13.461 -4.465 20.266 1 93.81 586 ASP B O 1
ATOM 10805 N N . ILE B 1 587 ? 13.562 -2.818 21.688 1 93.75 587 ILE B N 1
ATOM 10806 C CA . ILE B 1 587 ? 14.406 -1.986 20.844 1 93.75 587 ILE B CA 1
ATOM 10807 C C . ILE B 1 587 ? 15.852 -2.072 21.312 1 93.75 587 ILE B C 1
ATOM 10809 O O . ILE B 1 587 ? 16.156 -1.722 22.453 1 93.75 587 ILE B O 1
ATOM 10813 N N . PRO B 1 588 ? 16.641 -2.512 20.453 1 87.81 588 PRO B N 1
ATOM 10814 C CA . PRO B 1 588 ? 18.047 -2.557 20.859 1 87.81 588 PRO B CA 1
ATOM 10815 C C . PRO B 1 588 ? 18.625 -1.169 21.109 1 87.81 588 PRO B C 1
ATOM 10817 O O . PRO B 1 588 ? 18.281 -0.217 20.406 1 87.81 588 PRO B O 1
ATOM 10820 N N . ASP B 1 589 ? 19.547 -1.108 21.969 1 84 589 ASP B N 1
ATOM 10821 C CA . ASP B 1 589 ? 20.141 0.169 22.344 1 84 589 ASP B CA 1
ATOM 10822 C C . ASP B 1 589 ? 20.875 0.804 21.156 1 84 589 ASP B C 1
ATOM 10824 O O . ASP B 1 589 ? 20.922 2.029 21.031 1 84 589 ASP B O 1
ATOM 10828 N N . ASN B 1 590 ? 21.391 -0 20.344 1 86.94 590 ASN B N 1
ATOM 10829 C CA . ASN B 1 590 ? 22.172 0.535 19.234 1 86.94 590 ASN B CA 1
ATOM 10830 C C . ASN B 1 590 ? 21.281 1.057 18.109 1 86.94 590 ASN B C 1
ATOM 10832 O O . ASN B 1 590 ? 21.781 1.577 17.109 1 86.94 590 ASN B O 1
ATOM 10836 N N . GLN B 1 591 ? 20.016 0.948 18.391 1 91.25 591 GLN B N 1
ATOM 10837 C CA . GLN B 1 591 ? 19.062 1.492 17.438 1 91.25 591 GLN B CA 1
ATOM 10838 C C . GLN B 1 591 ? 19.016 3.016 17.5 1 91.25 591 GLN B C 1
ATOM 10840 O O . GLN B 1 591 ? 18.828 3.686 16.484 1 91.25 591 GLN B O 1
ATOM 10845 N N . TYR B 1 592 ? 19.234 3.535 18.688 1 95.12 592 TYR B N 1
ATOM 10846 C CA . TYR B 1 592 ? 19.172 4.977 18.891 1 95.12 592 TYR B CA 1
ATOM 10847 C C . TYR B 1 592 ? 20.531 5.629 18.656 1 95.12 592 TYR B C 1
ATOM 10849 O O . TYR B 1 592 ? 21.562 5.031 18.953 1 95.12 592 TYR B O 1
ATOM 10857 N N . CYS B 1 593 ? 20.438 6.82 18.094 1 94.62 593 CYS B N 1
ATOM 10858 C CA . CYS B 1 593 ? 21.672 7.598 17.984 1 94.62 593 CYS B CA 1
ATOM 10859 C C . CYS B 1 593 ? 21.375 9.094 18.016 1 94.62 593 CYS B C 1
ATOM 10861 O O . CYS B 1 593 ? 20.219 9.5 17.938 1 94.62 593 CYS B O 1
ATOM 10863 N N . ASN B 1 594 ? 22.328 9.836 18.234 1 94.12 594 ASN B N 1
ATOM 10864 C CA . ASN B 1 594 ? 22.375 11.289 18.078 1 94.12 594 ASN B CA 1
ATOM 10865 C C . ASN B 1 594 ? 23.781 11.781 17.75 1 94.12 594 ASN B C 1
ATOM 10867 O O . ASN B 1 594 ? 24.688 10.984 17.562 1 94.12 594 ASN B O 1
ATOM 10871 N N . ARG B 1 595 ? 23.906 13.062 17.672 1 88.44 595 ARG B N 1
ATOM 10872 C CA . ARG B 1 595 ? 25.156 13.641 17.219 1 88.44 595 ARG B CA 1
ATOM 10873 C C . ARG B 1 595 ? 26.328 13.172 18.078 1 88.44 595 ARG B C 1
ATOM 10875 O O . ARG B 1 595 ? 27.438 12.984 17.594 1 88.44 595 ARG B O 1
ATOM 10882 N N . SER B 1 596 ? 26.125 12.914 19.266 1 88 596 SER B N 1
ATOM 10883 C CA . SER B 1 596 ? 27.188 12.555 20.203 1 88 596 SER B CA 1
ATOM 10884 C C . SER B 1 596 ? 27.516 11.07 20.125 1 88 596 SER B C 1
ATOM 10886 O O . SER B 1 596 ? 28.562 10.633 20.609 1 88 596 SER B O 1
ATOM 10888 N N . THR B 1 597 ? 26.641 10.25 19.547 1 89 597 THR B N 1
ATOM 10889 C CA . THR B 1 597 ? 26.828 8.805 19.625 1 89 597 THR B CA 1
ATOM 10890 C C . THR B 1 597 ? 27.188 8.242 18.25 1 89 597 THR B C 1
ATOM 10892 O O . THR B 1 597 ? 27.625 7.094 18.141 1 89 597 THR B O 1
ATOM 10895 N N . ILE B 1 598 ? 26.984 8.984 17.234 1 86.5 598 ILE B N 1
ATOM 10896 C CA . ILE B 1 598 ? 27.281 8.453 15.906 1 86.5 598 ILE B CA 1
ATOM 10897 C C . ILE B 1 598 ? 28.797 8.43 15.688 1 86.5 598 ILE B C 1
ATOM 10899 O O . ILE B 1 598 ? 29.531 9.258 16.234 1 86.5 598 ILE B O 1
ATOM 10903 N N . PRO B 1 599 ? 29.203 7.383 14.875 1 76.75 599 PRO B N 1
ATOM 10904 C CA . PRO B 1 599 ? 30.625 7.367 14.523 1 76.75 599 PRO B CA 1
ATOM 10905 C C . PRO B 1 599 ? 31 8.469 13.531 1 76.75 599 PRO B C 1
ATOM 10907 O O . PRO B 1 599 ? 30.109 9.125 12.977 1 76.75 599 PRO B O 1
ATOM 10910 N N . ASP B 1 600 ? 32.188 8.562 13.406 1 69.06 600 ASP B N 1
ATOM 10911 C CA . ASP B 1 600 ? 32.688 9.562 12.469 1 69.06 600 ASP B CA 1
ATOM 10912 C C . ASP B 1 600 ? 32.344 9.203 11.031 1 69.06 600 ASP B C 1
ATOM 10914 O O . ASP B 1 600 ? 32.094 10.086 10.203 1 69.06 600 ASP B O 1
ATOM 10918 N N . ASN B 1 601 ? 32.406 7.895 10.859 1 75.12 601 ASN B N 1
ATOM 10919 C CA . ASN B 1 601 ? 32.062 7.445 9.508 1 75.12 601 ASN B CA 1
ATOM 10920 C C . ASN B 1 601 ? 31.031 6.332 9.531 1 75.12 601 ASN B C 1
ATOM 10922 O O . ASN B 1 601 ? 31.281 5.262 10.094 1 75.12 601 ASN B O 1
ATOM 10926 N N . CYS B 1 602 ? 29.938 6.785 9.031 1 81.94 602 CYS B N 1
ATOM 10927 C CA . CYS B 1 602 ? 28.891 5.773 8.891 1 81.94 602 CYS B CA 1
ATOM 10928 C C . CYS B 1 602 ? 28.984 5.078 7.539 1 81.94 602 CYS B C 1
ATOM 10930 O O . CYS B 1 602 ? 29.422 5.68 6.555 1 81.94 602 CYS B O 1
ATOM 10932 N N . GLU B 1 603 ? 28.641 3.883 7.566 1 65.75 603 GLU B N 1
ATOM 10933 C CA . GLU B 1 603 ? 28.609 3.111 6.328 1 65.75 603 GLU B CA 1
ATOM 10934 C C . GLU B 1 603 ? 27.734 3.773 5.277 1 65.75 603 GLU B C 1
ATOM 10936 O O . GLU B 1 603 ? 26.609 4.188 5.578 1 65.75 603 GLU B O 1
ATOM 10941 N N . GLY B 1 604 ? 28.281 4.027 4.195 1 63.78 604 GLY B N 1
ATOM 10942 C CA . GLY B 1 604 ? 27.531 4.582 3.08 1 63.78 604 GLY B CA 1
ATOM 10943 C C . GLY B 1 604 ? 27.469 6.098 3.094 1 63.78 604 GLY B C 1
ATOM 10944 O O . GLY B 1 604 ? 26.812 6.707 2.254 1 63.78 604 GLY B O 1
ATOM 10945 N N . GLY B 1 605 ? 28.109 6.688 4.133 1 68.38 605 GLY B N 1
ATOM 10946 C CA . GLY B 1 605 ? 28.219 8.133 4.172 1 68.38 605 GLY B CA 1
ATOM 10947 C C . GLY B 1 605 ? 27.156 8.789 5.035 1 68.38 605 GLY B C 1
ATOM 10948 O O . GLY B 1 605 ? 27.312 9.922 5.477 1 68.38 605 GLY B O 1
ATOM 10949 N N . VAL B 1 606 ? 26.094 8.047 5.23 1 83.75 606 VAL B N 1
ATOM 10950 C CA . VAL B 1 606 ? 25 8.609 6.023 1 83.75 606 VAL B CA 1
ATOM 10951 C C . VAL B 1 606 ? 24.719 7.707 7.223 1 83.75 606 VAL B C 1
ATOM 10953 O O . VAL B 1 606 ? 24.594 6.488 7.074 1 83.75 606 VAL B O 1
ATOM 10956 N N . CYS B 1 607 ? 24.75 8.32 8.344 1 90.19 607 CYS B N 1
ATOM 10957 C CA . CYS B 1 607 ? 24.328 7.574 9.523 1 90.19 607 CYS B CA 1
ATOM 10958 C C . CYS B 1 607 ? 22.812 7.398 9.555 1 90.19 607 CYS B C 1
ATOM 10960 O O . CYS B 1 607 ? 22.078 8.383 9.5 1 90.19 607 CYS B O 1
ATOM 10962 N N . THR B 1 608 ? 22.406 6.16 9.547 1 92.62 608 THR B N 1
ATOM 10963 C CA . THR B 1 608 ? 20.984 5.859 9.602 1 92.62 608 THR B CA 1
ATOM 10964 C C . THR B 1 608 ? 20.625 5.148 10.906 1 92.62 608 THR B C 1
ATOM 10966 O O . THR B 1 608 ? 21.188 4.09 11.219 1 92.62 608 THR B O 1
ATOM 10969 N N . CYS B 1 609 ? 19.812 5.77 11.75 1 94.62 609 CYS B N 1
ATOM 10970 C CA . CYS B 1 609 ? 19.344 5.238 13.023 1 94.62 609 CYS B CA 1
ATOM 10971 C C . CYS B 1 609 ? 18.078 5.953 13.484 1 94.62 609 CYS B C 1
ATOM 10973 O O . CYS B 1 609 ? 17.531 6.789 12.766 1 94.62 609 CYS B O 1
ATOM 10975 N N . THR B 1 610 ? 17.594 5.555 14.594 1 97 610 THR B N 1
ATOM 10976 C CA . THR B 1 610 ? 16.516 6.32 15.219 1 97 610 THR B CA 1
ATOM 10977 C C . THR B 1 610 ? 17.078 7.527 15.969 1 97 610 THR B C 1
ATOM 10979 O O . THR B 1 610 ? 17.469 7.418 17.125 1 97 610 THR B O 1
ATOM 10982 N N . HIS B 1 611 ? 17.156 8.625 15.266 1 97.75 611 HIS B N 1
ATOM 10983 C CA . HIS B 1 611 ? 17.641 9.867 15.852 1 97.75 611 HIS B CA 1
ATOM 10984 C C . HIS B 1 611 ? 16.781 10.297 17.031 1 97.75 611 HIS B C 1
ATOM 10986 O O . HIS B 1 611 ? 15.609 10.633 16.859 1 97.75 611 HIS B O 1
ATOM 10992 N N . LYS B 1 612 ? 17.391 10.25 18.25 1 97.75 612 LYS B N 1
ATOM 10993 C CA . LYS B 1 612 ? 16.625 10.516 19.453 1 97.75 612 LYS B CA 1
ATOM 10994 C C . LYS B 1 612 ? 17.312 11.531 20.344 1 97.75 612 LYS B C 1
ATOM 10996 O O . LYS B 1 612 ? 18.531 11.469 20.547 1 97.75 612 LYS B O 1
ATOM 11001 N N . LEU B 1 613 ? 16.609 12.516 20.828 1 97.94 613 LEU B N 1
ATOM 11002 C CA . LEU B 1 613 ? 17.062 13.484 21.812 1 97.94 613 LEU B CA 1
ATOM 11003 C C . LEU B 1 613 ? 16.375 13.242 23.156 1 97.94 613 LEU B C 1
ATOM 11005 O O . LEU B 1 613 ? 15.156 13.219 23.25 1 97.94 613 LEU B O 1
ATOM 11009 N N . ASP B 1 614 ? 17.156 13.086 24.188 1 97 614 ASP B N 1
ATOM 11010 C CA . ASP B 1 614 ? 16.641 12.883 25.547 1 97 614 ASP B CA 1
ATOM 11011 C C . ASP B 1 614 ? 16.438 14.211 26.266 1 97 614 ASP B C 1
ATOM 11013 O O . ASP B 1 614 ? 17.375 15 26.406 1 97 614 ASP B O 1
ATOM 11017 N N . ILE B 1 615 ? 15.242 14.453 26.734 1 98.5 615 ILE B N 1
ATOM 11018 C CA . ILE B 1 615 ? 14.875 15.719 27.359 1 98.5 615 ILE B CA 1
ATOM 11019 C C . ILE B 1 615 ? 14.258 15.461 28.734 1 98.5 615 ILE B C 1
ATOM 11021 O O . ILE B 1 615 ? 13.25 14.758 28.844 1 98.5 615 ILE B O 1
ATOM 11025 N N . PRO B 1 616 ? 14.797 16.047 29.812 1 98.06 616 PRO B N 1
ATOM 11026 C CA . PRO B 1 616 ? 14.18 15.891 31.141 1 98.06 616 PRO B CA 1
ATOM 11027 C C . PRO B 1 616 ? 12.805 16.547 31.234 1 98.06 616 PRO B C 1
ATOM 11029 O O . PRO B 1 616 ? 12.594 17.625 30.656 1 98.06 616 PRO B O 1
ATOM 11032 N N . LEU B 1 617 ? 12 15.914 31.984 1 97.94 617 LEU B N 1
ATOM 11033 C CA . LEU B 1 617 ? 10.672 16.469 32.219 1 97.94 617 LEU B CA 1
ATOM 11034 C C . LEU B 1 617 ? 10.766 17.875 32.812 1 97.94 617 LEU B C 1
ATOM 11036 O O . LEU B 1 617 ? 11.578 18.125 33.688 1 97.94 617 LEU B O 1
ATOM 11040 N N . ASN B 1 618 ? 10.062 18.859 32.25 1 97.56 618 ASN B N 1
ATOM 11041 C CA . ASN B 1 618 ? 9.883 20.234 32.688 1 97.56 618 ASN B CA 1
ATOM 11042 C C . ASN B 1 618 ? 11.062 21.125 32.281 1 97.56 618 ASN B C 1
ATOM 11044 O O . ASN B 1 618 ? 11.102 22.297 32.625 1 97.56 618 ASN B O 1
ATOM 11048 N N . ALA B 1 619 ? 11.938 20.609 31.578 1 98.44 619 ALA B N 1
ATOM 11049 C CA . ALA B 1 619 ? 13.039 21.422 31.078 1 98.44 619 ALA B CA 1
ATOM 11050 C C . ALA B 1 619 ? 12.547 22.469 30.078 1 98.44 619 ALA B C 1
ATOM 11052 O O . ALA B 1 619 ? 11.648 22.203 29.281 1 98.44 619 ALA B O 1
ATOM 11053 N N . ILE B 1 620 ? 13.133 23.656 30.203 1 98.44 620 ILE B N 1
ATOM 11054 C CA . ILE B 1 620 ? 12.984 24.625 29.125 1 98.44 620 ILE B CA 1
ATOM 11055 C C . ILE B 1 620 ? 13.961 24.312 28 1 98.44 620 ILE B C 1
ATOM 11057 O O . ILE B 1 620 ? 15.18 24.406 28.188 1 98.44 620 ILE B O 1
ATOM 11061 N N . VAL B 1 621 ? 13.453 23.984 26.859 1 98.69 621 VAL B N 1
ATOM 11062 C CA . VAL B 1 621 ? 14.266 23.516 25.734 1 98.69 621 VAL B CA 1
ATOM 11063 C C . VAL B 1 621 ? 14.242 24.547 24.609 1 98.69 621 VAL B C 1
ATOM 11065 O O . VAL B 1 621 ? 13.18 25.078 24.281 1 98.69 621 VAL B O 1
ATOM 11068 N N . GLU B 1 622 ? 15.414 24.891 24.125 1 98.31 622 GLU B N 1
ATOM 11069 C CA . GLU B 1 622 ? 15.531 25.719 22.938 1 98.31 622 GLU B CA 1
ATOM 11070 C C . GLU B 1 622 ? 16.109 24.922 21.766 1 98.31 622 GLU B C 1
ATOM 11072 O O . GLU B 1 622 ? 17.094 24.203 21.922 1 98.31 622 GLU B O 1
ATOM 11077 N N . ILE B 1 623 ? 15.453 24.984 20.625 1 98.31 623 ILE B N 1
ATOM 11078 C CA . ILE B 1 623 ? 15.922 24.344 19.406 1 98.31 623 ILE B CA 1
ATOM 11079 C C . ILE B 1 623 ? 16.156 25.406 18.328 1 98.31 623 ILE B C 1
ATOM 11081 O O . ILE B 1 623 ? 15.266 26.203 18.031 1 98.31 623 ILE B O 1
ATOM 11085 N N . LEU B 1 624 ? 17.344 25.469 17.812 1 97.12 624 LEU B N 1
ATOM 11086 C CA . LEU B 1 624 ? 17.625 26.266 16.625 1 97.12 624 LEU B CA 1
ATOM 11087 C C . LEU B 1 624 ? 17.641 25.391 15.375 1 97.12 624 LEU B C 1
ATOM 11089 O O . LEU B 1 624 ? 18.547 24.562 15.195 1 97.12 624 LEU B O 1
ATOM 11093 N N . LEU B 1 625 ? 16.656 25.578 14.578 1 96.94 625 LEU B N 1
ATOM 11094 C CA . LEU B 1 625 ? 16.625 24.922 13.281 1 96.94 625 LEU B CA 1
ATOM 11095 C C . LEU B 1 625 ? 17.391 25.75 12.242 1 96.94 625 LEU B C 1
ATOM 11097 O O . LEU B 1 625 ? 17.234 26.984 12.188 1 96.94 625 LEU B O 1
ATOM 11101 N N . VAL B 1 626 ? 18.156 25.062 11.438 1 94.81 626 VAL B N 1
ATOM 11102 C CA . VAL B 1 626 ? 19 25.766 10.477 1 94.81 626 VAL B CA 1
ATOM 11103 C C . VAL B 1 626 ? 18.828 25.141 9.094 1 94.81 626 VAL B C 1
ATOM 11105 O O . VAL B 1 626 ? 18.906 23.922 8.938 1 94.81 626 VAL B O 1
ATOM 11108 N N . ASP B 1 627 ? 18.562 25.953 8.102 1 92.69 627 ASP B N 1
ATOM 11109 C CA . ASP B 1 627 ? 18.469 25.5 6.719 1 92.69 627 ASP B CA 1
ATOM 11110 C C . ASP B 1 627 ? 19.859 25.359 6.094 1 92.69 627 ASP B C 1
ATOM 11112 O O . ASP B 1 627 ? 20.469 26.344 5.676 1 92.69 627 ASP B O 1
ATOM 11116 N N . GLU B 1 628 ? 20.266 24.203 5.844 1 89.75 628 GLU B N 1
ATOM 11117 C CA . GLU B 1 628 ? 21.594 24 5.246 1 89.75 628 GLU B CA 1
ATOM 11118 C C . GLU B 1 628 ? 21.469 23.625 3.77 1 89.75 628 GLU B C 1
ATOM 11120 O O . GLU B 1 628 ? 22.484 23.391 3.109 1 89.75 628 GLU B O 1
ATOM 11125 N N . LEU B 1 629 ? 20.391 23.453 3.18 1 78.5 629 LEU B N 1
ATOM 11126 C CA . LEU B 1 629 ? 20.203 23.141 1.767 1 78.5 629 LEU B CA 1
ATOM 11127 C C . LEU B 1 629 ? 20.281 24.406 0.921 1 78.5 629 LEU B C 1
ATOM 11129 O O . LEU B 1 629 ? 20.828 24.391 -0.185 1 78.5 629 LEU B O 1
ATOM 11133 N N . GLN B 1 630 ? 19.938 25.406 1.325 1 65.62 630 GLN B N 1
ATOM 11134 C CA . GLN B 1 630 ? 19.953 26.75 0.747 1 65.62 630 GLN B CA 1
ATOM 11135 C C . GLN B 1 630 ? 19.344 26.75 -0.653 1 65.62 630 GLN B C 1
ATOM 11137 O O . GLN B 1 630 ? 19.906 27.344 -1.579 1 65.62 630 GLN B O 1
ATOM 11142 N N . ALA B 1 631 ? 18.312 25.844 -0.902 1 72.25 631 ALA B N 1
ATOM 11143 C CA . ALA B 1 631 ? 17.562 25.922 -2.152 1 72.25 631 ALA B CA 1
ATOM 11144 C C . ALA B 1 631 ? 16.484 27 -2.078 1 72.25 631 ALA B C 1
ATOM 11146 O O . ALA B 1 631 ? 15.617 26.969 -1.203 1 72.25 631 ALA B O 1
ATOM 11147 N N . THR B 1 632 ? 16.625 27.891 -3.074 1 73.81 632 THR B N 1
ATOM 11148 C CA . THR B 1 632 ? 15.656 28.969 -3.086 1 73.81 632 THR B CA 1
ATOM 11149 C C . THR B 1 632 ? 14.234 28.438 -3.244 1 73.81 632 THR B C 1
ATOM 11151 O O . THR B 1 632 ? 14.016 27.469 -3.979 1 73.81 632 THR B O 1
ATOM 11154 N N . ASN B 1 633 ? 13.242 28.938 -2.477 1 78.88 633 ASN B N 1
ATOM 11155 C CA . ASN B 1 633 ? 11.82 28.641 -2.578 1 78.88 633 ASN B CA 1
ATOM 11156 C C . ASN B 1 633 ? 11.484 27.312 -1.889 1 78.88 633 ASN B C 1
ATOM 11158 O O . ASN B 1 633 ? 10.422 26.734 -2.127 1 78.88 633 ASN B O 1
ATOM 11162 N N . LEU B 1 634 ? 12.523 26.812 -1.27 1 85.69 634 LEU B N 1
ATOM 11163 C CA . LEU B 1 634 ? 12.266 25.594 -0.502 1 85.69 634 LEU B CA 1
ATOM 11164 C C . LEU B 1 634 ? 12.391 25.859 0.994 1 85.69 634 LEU B C 1
ATOM 11166 O O . LEU B 1 634 ? 13.508 25.953 1.519 1 85.69 634 LEU B O 1
ATOM 11170 N N . SER B 1 635 ? 11.305 26.062 1.664 1 89.25 635 SER B N 1
ATOM 11171 C CA . SER B 1 635 ? 11.258 26.266 3.109 1 89.25 635 SER B CA 1
ATOM 11172 C C . SER B 1 635 ? 10.594 25.078 3.805 1 89.25 635 SER B C 1
ATOM 11174 O O . SER B 1 635 ? 9.406 24.812 3.592 1 89.25 635 SER B O 1
ATOM 11176 N N . HIS B 1 636 ? 11.359 24.422 4.594 1 92.62 636 HIS B N 1
ATOM 11177 C CA . HIS B 1 636 ? 10.891 23.203 5.219 1 92.62 636 HIS B CA 1
ATOM 11178 C C . HIS B 1 636 ? 9.961 23.484 6.391 1 92.62 636 HIS B C 1
ATOM 11180 O O . HIS B 1 636 ? 10.367 24.125 7.371 1 92.62 636 HIS B O 1
ATOM 11186 N N . PRO B 1 637 ? 8.711 23.062 6.324 1 96.69 637 PRO B N 1
ATOM 11187 C CA . PRO B 1 637 ? 7.84 23.125 7.496 1 96.69 637 PRO B CA 1
ATOM 11188 C C . PRO B 1 637 ? 8.078 21.984 8.477 1 96.69 637 PRO B C 1
ATOM 11190 O O . PRO B 1 637 ? 8.07 20.812 8.078 1 96.69 637 PRO B O 1
ATOM 11193 N N . LEU B 1 638 ? 8.305 22.281 9.68 1 98.12 638 LEU B N 1
ATOM 11194 C CA . LEU B 1 638 ? 8.547 21.266 10.703 1 98.12 638 LEU B CA 1
ATOM 11195 C C . LEU B 1 638 ? 7.426 21.266 11.734 1 98.12 638 LEU B C 1
ATOM 11197 O O . LEU B 1 638 ? 7.02 22.312 12.219 1 98.12 638 LEU B O 1
ATOM 11201 N N . HIS B 1 639 ? 6.918 20.109 12.016 1 98.56 639 HIS B N 1
ATOM 11202 C CA . HIS B 1 639 ? 5.852 19.906 12.992 1 98.56 639 HIS B CA 1
ATOM 11203 C C . HIS B 1 639 ? 6.34 19.094 14.188 1 98.56 639 HIS B C 1
ATOM 11205 O O . HIS B 1 639 ? 7.047 18.094 14.023 1 98.56 639 HIS B O 1
ATOM 11211 N N . MET B 1 640 ? 5.949 19.562 15.398 1 98.69 640 MET B N 1
ATOM 11212 C CA . MET B 1 640 ? 6.293 18.875 16.641 1 98.69 640 MET B CA 1
ATOM 11213 C C . MET B 1 640 ? 5.07 18.203 17.25 1 98.69 640 MET B C 1
ATOM 11215 O O . MET B 1 640 ? 4.078 18.859 17.562 1 98.69 640 MET B O 1
ATOM 11219 N N . HIS B 1 641 ? 5.176 16.875 17.422 1 98.56 641 HIS B N 1
ATOM 11220 C CA . HIS B 1 641 ? 4.121 16.141 18.125 1 98.56 641 HIS B CA 1
ATOM 11221 C C . HIS B 1 641 ? 4.152 16.438 19.609 1 98.56 641 HIS B C 1
ATOM 11223 O O . HIS B 1 641 ? 5.223 16.656 20.188 1 98.56 641 HIS B O 1
ATOM 11229 N N . GLY B 1 642 ? 2.992 16.547 20.281 1 98.06 642 GLY B N 1
ATOM 11230 C CA . GLY B 1 642 ? 2.873 16.516 21.734 1 98.06 642 GLY B CA 1
ATOM 11231 C C . GLY B 1 642 ? 3.053 17.859 22.391 1 98.06 642 GLY B C 1
ATOM 11232 O O . GLY B 1 642 ? 2.729 18.047 23.562 1 98.06 642 GLY B O 1
ATOM 11233 N N . HIS B 1 643 ? 3.58 18.859 21.609 1 97.88 643 HIS B N 1
ATOM 11234 C CA . HIS B 1 643 ? 3.855 20.172 22.188 1 97.88 643 HIS B CA 1
ATOM 11235 C C . HIS B 1 643 ? 3.578 21.281 21.188 1 97.88 643 HIS B C 1
ATOM 11237 O O . HIS B 1 643 ? 3.516 21.047 19.984 1 97.88 643 HIS B O 1
ATOM 11243 N N . ALA B 1 644 ? 3.34 22.391 21.766 1 97.94 644 ALA B N 1
ATOM 11244 C CA . ALA B 1 644 ? 3.557 23.656 21.047 1 97.94 644 ALA B CA 1
ATOM 11245 C C . ALA B 1 644 ? 4.848 24.328 21.516 1 97.94 644 ALA B C 1
ATOM 11247 O O . ALA B 1 644 ? 5.367 24.031 22.594 1 97.94 644 ALA B O 1
ATOM 11248 N N . PHE B 1 645 ? 5.359 25.141 20.75 1 98.56 645 PHE B N 1
ATOM 11249 C CA . PHE B 1 645 ? 6.566 25.891 21.062 1 98.56 645 PHE B CA 1
ATOM 11250 C C . PHE B 1 645 ? 6.363 27.375 20.797 1 98.56 645 PHE B C 1
ATOM 11252 O O . PHE B 1 645 ? 5.48 27.75 20.031 1 98.56 645 PHE B O 1
ATOM 11259 N N . TYR B 1 646 ? 7.152 28.156 21.453 1 98.31 646 TYR B N 1
ATOM 11260 C CA . TYR B 1 646 ? 7.215 29.578 21.172 1 98.31 646 TYR B CA 1
ATOM 11261 C C . TYR B 1 646 ? 8.266 29.875 20.125 1 98.31 646 TYR B C 1
ATOM 11263 O O . TYR B 1 646 ? 9.375 29.328 20.156 1 98.31 646 TYR B O 1
ATOM 11271 N N . VAL B 1 647 ? 7.863 30.672 19.156 1 97.69 647 VAL B N 1
ATOM 11272 C CA . VAL B 1 647 ? 8.812 31.141 18.156 1 97.69 647 VAL B CA 1
ATOM 11273 C C . VAL B 1 647 ? 9.547 32.375 18.672 1 97.69 647 VAL B C 1
ATOM 11275 O O . VAL B 1 647 ? 9.039 33.5 18.578 1 97.69 647 VAL B O 1
ATOM 11278 N N . MET B 1 648 ? 10.781 32.188 19.109 1 96.06 648 MET B N 1
ATOM 11279 C CA . MET B 1 648 ? 11.547 33.25 19.75 1 96.06 648 MET B CA 1
ATOM 11280 C C . MET B 1 648 ? 12.133 34.188 18.719 1 96.06 648 MET B C 1
ATOM 11282 O O . MET B 1 648 ? 12.414 35.344 19.031 1 96.06 648 MET B O 1
ATOM 11286 N N . GLY B 1 649 ? 12.32 33.625 17.547 1 92.81 649 GLY B N 1
ATOM 11287 C CA . GLY B 1 649 ? 12.883 34.438 16.5 1 92.81 649 GLY B CA 1
ATOM 11288 C C . GLY B 1 649 ? 13.133 33.688 15.211 1 92.81 649 GLY B C 1
ATOM 11289 O O . GLY B 1 649 ? 13.141 32.469 15.203 1 92.81 649 GLY B O 1
ATOM 11290 N N . MET B 1 650 ? 13.219 34.5 14.148 1 92.5 650 MET B N 1
ATOM 11291 C CA . MET B 1 650 ? 13.555 34 12.812 1 92.5 650 MET B CA 1
ATOM 11292 C C . MET B 1 650 ? 14.516 34.969 12.117 1 92.5 650 MET B C 1
ATOM 11294 O O . MET B 1 650 ? 14.438 36.188 12.305 1 92.5 650 MET B O 1
ATOM 11298 N N . GLY B 1 651 ? 15.453 34.344 11.367 1 87.88 651 GLY B N 1
ATOM 11299 C CA . GLY B 1 651 ? 16.391 35.188 10.656 1 87.88 651 GLY B CA 1
ATOM 11300 C C . GLY B 1 651 ? 17.062 34.469 9.492 1 87.88 651 GLY B C 1
ATOM 11301 O O . GLY B 1 651 ? 16.875 33.281 9.281 1 87.88 651 GLY B O 1
ATOM 11302 N N . ARG B 1 652 ? 17.656 35.281 8.648 1 83.62 652 ARG B N 1
ATOM 11303 C CA . ARG B 1 652 ? 18.469 34.812 7.531 1 83.62 652 ARG B CA 1
ATOM 11304 C C . ARG B 1 652 ? 19.906 35.281 7.648 1 83.62 652 ARG B C 1
ATOM 11306 O O . ARG B 1 652 ? 20.188 36.25 8.383 1 83.62 652 ARG B O 1
ATOM 11313 N N . ALA B 1 653 ? 20.859 34.562 7.066 1 69.56 653 ALA B N 1
ATOM 11314 C CA . ALA B 1 653 ? 22.234 35.031 7.059 1 69.56 653 ALA B CA 1
ATOM 11315 C C . ALA B 1 653 ? 22.375 36.344 6.336 1 69.56 653 ALA B C 1
ATOM 11317 O O . ALA B 1 653 ? 21.953 36.5 5.184 1 69.56 653 ALA B O 1
ATOM 11318 N N . VAL B 1 654 ? 22.234 37.469 7.047 1 58.03 654 VAL B N 1
ATOM 11319 C CA . VAL B 1 654 ? 22.234 38.812 6.492 1 58.03 654 VAL B CA 1
ATOM 11320 C C . VAL B 1 654 ? 23.625 39.156 5.984 1 58.03 654 VAL B C 1
ATOM 11322 O O . VAL B 1 654 ? 23.797 40.156 5.281 1 58.03 654 VAL B O 1
ATOM 11325 N N . ASN B 1 655 ? 24.609 38.562 6.629 1 53.66 655 ASN B N 1
ATOM 11326 C CA . ASN B 1 655 ? 25.891 39.094 6.203 1 53.66 655 ASN B CA 1
ATOM 11327 C C . ASN B 1 655 ? 26.188 38.75 4.742 1 53.66 655 ASN B C 1
ATOM 11329 O O . ASN B 1 655 ? 26.141 37.594 4.355 1 53.66 655 ASN B O 1
ATOM 11333 N N . LYS B 1 656 ? 26.047 39.75 3.861 1 52.06 656 LYS B N 1
ATOM 11334 C CA . LYS B 1 656 ? 26.391 39.688 2.443 1 52.06 656 LYS B CA 1
ATOM 11335 C C . LYS B 1 656 ? 27.547 38.719 2.199 1 52.06 656 LYS B C 1
ATOM 11337 O O . LYS B 1 656 ? 27.672 38.188 1.102 1 52.06 656 LYS B O 1
ATOM 11342 N N . SER B 1 657 ? 28.344 38.531 3.195 1 50.97 657 SER B N 1
ATOM 11343 C CA . SER B 1 657 ? 29.516 37.688 2.973 1 50.97 657 SER B CA 1
ATOM 11344 C C . SER B 1 657 ? 29.188 36.219 3.205 1 50.97 657 SER B C 1
ATOM 11346 O O . SER B 1 657 ? 29.984 35.344 2.861 1 50.97 657 SER B O 1
ATOM 11348 N N . VAL B 1 658 ? 28.031 36.031 3.85 1 57.81 658 VAL B N 1
ATOM 11349 C CA . VAL B 1 658 ? 27.719 34.625 4.117 1 57.81 658 VAL B CA 1
ATOM 11350 C C . VAL B 1 658 ? 26.797 34.062 3.025 1 57.81 658 VAL B C 1
ATOM 11352 O O . VAL B 1 658 ? 25.625 34.438 2.971 1 57.81 658 VAL B O 1
ATOM 11355 N N . THR B 1 659 ? 27.344 33.406 2.104 1 64.69 659 THR B N 1
ATOM 11356 C CA . THR B 1 659 ? 26.625 32.844 0.969 1 64.69 659 THR B CA 1
ATOM 11357 C C . THR B 1 659 ? 25.766 31.656 1.408 1 64.69 659 THR B C 1
ATOM 11359 O O . THR B 1 659 ? 24.656 31.469 0.902 1 64.69 659 THR B O 1
ATOM 11362 N N . SER B 1 660 ? 26.266 30.922 2.471 1 80.25 660 SER B N 1
ATOM 11363 C CA . SER B 1 660 ? 25.547 29.734 2.912 1 80.25 660 SER B CA 1
ATOM 11364 C C . SER B 1 660 ? 25.609 29.578 4.426 1 80.25 660 SER B C 1
ATOM 11366 O O . SER B 1 660 ? 26.688 29.547 5.008 1 80.25 660 SER B O 1
ATOM 11368 N N . ILE B 1 661 ? 24.453 29.547 5.051 1 85.81 661 ILE B N 1
ATOM 11369 C CA . ILE B 1 661 ? 24.391 29.406 6.504 1 85.81 661 ILE B CA 1
ATOM 11370 C C . ILE B 1 661 ? 24.547 27.938 6.883 1 85.81 661 ILE B C 1
ATOM 11372 O O . ILE B 1 661 ? 24.312 27.047 6.066 1 85.81 661 ILE B O 1
ATOM 11376 N N . ASN B 1 662 ? 25.141 27.672 7.953 1 88.62 662 ASN B N 1
ATOM 11377 C CA . ASN B 1 662 ? 25.203 26.344 8.57 1 88.62 662 ASN B CA 1
ATOM 11378 C C . ASN B 1 662 ? 25.109 26.438 10.094 1 88.62 662 ASN B C 1
ATOM 11380 O O . ASN B 1 662 ? 25.047 27.547 10.648 1 88.62 662 ASN B O 1
ATOM 11384 N N . TRP B 1 663 ? 25.016 25.312 10.734 1 90.56 663 TRP B N 1
ATOM 11385 C CA . TRP B 1 663 ? 24.75 25.297 12.172 1 90.56 663 TRP B CA 1
ATOM 11386 C C . TRP B 1 663 ? 25.891 25.938 12.945 1 90.56 663 TRP B C 1
ATOM 11388 O O . TRP B 1 663 ? 25.672 26.562 13.984 1 90.56 663 TRP B O 1
ATOM 11398 N N . GLU B 1 664 ? 27.141 25.875 12.461 1 91.06 664 GLU B N 1
ATOM 11399 C CA . GLU B 1 664 ? 28.281 26.484 13.141 1 91.06 664 GLU B CA 1
ATOM 11400 C C . GLU B 1 664 ? 28.172 28.016 13.148 1 91.06 664 GLU B C 1
ATOM 11402 O O . GLU B 1 664 ? 28.469 28.656 14.148 1 91.06 664 GLU B O 1
ATOM 11407 N N . ILE B 1 665 ? 27.812 28.422 11.992 1 90.06 665 ILE B N 1
ATOM 11408 C CA . ILE B 1 665 ? 27.641 29.875 11.867 1 90.06 665 ILE B CA 1
ATOM 11409 C C . ILE B 1 665 ? 26.562 30.359 12.82 1 90.06 665 ILE B C 1
ATOM 11411 O O . ILE B 1 665 ? 26.734 31.359 13.516 1 90.06 665 ILE B O 1
ATOM 11415 N N . VAL B 1 666 ? 25.469 29.672 12.867 1 92 666 VAL B N 1
ATOM 11416 C CA . VAL B 1 666 ? 24.375 30.062 13.734 1 92 666 VAL B CA 1
ATOM 11417 C C . VAL B 1 666 ? 24.797 29.953 15.195 1 92 666 VAL B C 1
ATOM 11419 O O . VAL B 1 666 ? 24.422 30.797 16.016 1 92 666 VAL B O 1
ATOM 11422 N N . ARG B 1 667 ? 25.531 28.953 15.484 1 93.25 667 ARG B N 1
ATOM 11423 C CA . ARG B 1 667 ? 26.031 28.797 16.844 1 93.25 667 ARG B CA 1
ATOM 11424 C C . ARG B 1 667 ? 26.922 29.969 17.234 1 93.25 667 ARG B C 1
ATOM 11426 O O . ARG B 1 667 ? 26.828 30.484 18.344 1 93.25 667 ARG B O 1
ATOM 11433 N N . GLU B 1 668 ? 27.75 30.312 16.359 1 91.88 668 GLU B N 1
ATOM 11434 C CA . GLU B 1 668 ? 28.625 31.453 16.609 1 91.88 668 GLU B CA 1
ATOM 11435 C C . GLU B 1 668 ? 27.812 32.75 16.797 1 91.88 668 GLU B C 1
ATOM 11437 O O . GLU B 1 668 ? 28.094 33.531 17.703 1 91.88 668 GLU B O 1
ATOM 11442 N N . MET B 1 669 ? 26.891 32.875 15.922 1 90.25 669 MET B N 1
ATOM 11443 C CA . MET B 1 669 ? 26 34.031 16.062 1 90.25 669 MET B CA 1
ATOM 11444 C C . MET B 1 669 ? 25.312 34.031 17.422 1 90.25 669 MET B C 1
ATOM 11446 O O . MET B 1 669 ? 25.219 35.062 18.078 1 90.25 669 MET B O 1
ATOM 11450 N N . ASP B 1 670 ? 24.906 32.969 17.766 1 91.5 670 ASP B N 1
ATOM 11451 C CA . ASP B 1 670 ? 24.188 32.812 19.031 1 91.5 670 ASP B CA 1
ATOM 11452 C C . ASP B 1 670 ? 25.094 33.156 20.203 1 91.5 670 ASP B C 1
ATOM 11454 O O . ASP B 1 670 ? 24.688 33.844 21.141 1 91.5 670 ASP B O 1
ATOM 11458 N N . GLU B 1 671 ? 26.312 32.688 20.156 1 91.62 671 GLU B N 1
ATOM 11459 C CA . GLU B 1 671 ? 27.281 32.906 21.219 1 91.62 671 GLU B CA 1
ATOM 11460 C C . GLU B 1 671 ? 27.594 34.406 21.359 1 91.62 671 GLU B C 1
ATOM 11462 O O . GLU B 1 671 ? 27.938 34.875 22.438 1 91.62 671 GLU B O 1
ATOM 11467 N N . HIS B 1 672 ? 27.391 35.094 20.297 1 91.44 672 HIS B N 1
ATOM 11468 C CA . HIS B 1 672 ? 27.688 36.5 20.297 1 91.44 672 HIS B CA 1
ATOM 11469 C C . HIS B 1 672 ? 26.406 37.344 20.422 1 91.44 672 HIS B C 1
ATOM 11471 O O . HIS B 1 672 ? 26.406 38.531 20.109 1 91.44 672 HIS B O 1
ATOM 11477 N N . ASP B 1 673 ? 25.297 36.656 20.672 1 89.06 673 ASP B N 1
ATOM 11478 C CA . ASP B 1 673 ? 24.016 37.281 20.891 1 89.06 673 ASP B CA 1
ATOM 11479 C C . ASP B 1 673 ? 23.516 38 19.625 1 89.06 673 ASP B C 1
ATOM 11481 O O . ASP B 1 673 ? 23 39.094 19.688 1 89.06 673 ASP B O 1
ATOM 11485 N N . LEU B 1 674 ? 23.797 37.375 18.531 1 87.5 674 LEU B N 1
ATOM 11486 C CA . LEU B 1 674 ? 23.406 37.938 17.25 1 87.5 674 LEU B CA 1
ATOM 11487 C C . LEU B 1 674 ? 22.203 37.219 16.688 1 87.5 674 LEU B C 1
ATOM 11489 O O . LEU B 1 674 ? 21.766 37.531 15.57 1 87.5 674 LEU B O 1
ATOM 11493 N N . VAL B 1 675 ? 21.734 36.281 17.359 1 88.12 675 VAL B N 1
ATOM 11494 C CA . VAL B 1 675 ? 20.5 35.625 16.984 1 88.12 675 VAL B CA 1
ATOM 11495 C C . VAL B 1 675 ? 19.297 36.375 17.562 1 88.12 675 VAL B C 1
ATOM 11497 O O . VAL B 1 675 ? 19.25 36.625 18.766 1 88.12 675 VAL B O 1
ATOM 11500 N N . ASN B 1 676 ? 18.391 36.719 16.703 1 82.25 676 ASN B N 1
ATOM 11501 C CA . ASN B 1 676 ? 17.203 37.469 17.109 1 82.25 676 ASN B CA 1
ATOM 11502 C C . ASN B 1 676 ? 16.297 36.625 18 1 82.25 676 ASN B C 1
ATOM 11504 O O . ASN B 1 676 ? 16.047 35.438 17.719 1 82.25 676 ASN B O 1
ATOM 11508 N N . ARG B 1 677 ? 15.898 37.219 19.156 1 89.81 677 ARG B N 1
ATOM 11509 C CA . ARG B 1 677 ? 14.93 36.562 20.047 1 89.81 677 ARG B CA 1
ATOM 11510 C C . ARG B 1 677 ? 13.914 37.562 20.578 1 89.81 677 ARG B C 1
ATOM 11512 O O . ARG B 1 677 ? 14.281 38.688 20.984 1 89.81 677 ARG B O 1
ATOM 11519 N N . CYS B 1 678 ? 12.727 37.219 20.469 1 87.19 678 CYS B N 1
ATOM 11520 C CA . CYS B 1 678 ? 11.656 37.969 21.109 1 87.19 678 CYS B CA 1
ATOM 11521 C C . CYS B 1 678 ? 11.375 37.438 22.516 1 87.19 678 CYS B C 1
ATOM 11523 O O . CYS B 1 678 ? 10.969 36.281 22.688 1 87.19 678 CYS B O 1
ATOM 11525 N N . PHE B 1 679 ? 11.516 38.312 23.609 1 91.19 679 PHE B N 1
ATOM 11526 C CA . PHE B 1 679 ? 11.289 37.906 24.984 1 91.19 679 PHE B CA 1
ATOM 11527 C C . PHE B 1 679 ? 10.055 38.594 25.562 1 91.19 679 PHE B C 1
ATOM 11529 O O . PHE B 1 679 ? 9.93 38.719 26.781 1 91.19 679 PHE B O 1
ATOM 11536 N N . ASP B 1 680 ? 9.195 39.031 24.766 1 92.69 680 ASP B N 1
ATOM 11537 C CA . ASP B 1 680 ? 7.977 39.688 25.25 1 92.69 680 ASP B CA 1
ATOM 11538 C C . ASP B 1 680 ? 6.762 38.781 25.062 1 92.69 680 ASP B C 1
ATOM 11540 O O . ASP B 1 680 ? 6.434 37.969 25.938 1 92.69 680 ASP B O 1
ATOM 11544 N N . LYS B 1 681 ? 6.223 38.688 23.781 1 95.69 681 LYS B N 1
ATOM 11545 C CA . LYS B 1 681 ? 5.062 37.844 23.547 1 95.69 681 LYS B CA 1
ATOM 11546 C C . LYS B 1 681 ? 5.262 36.969 22.297 1 95.69 681 LYS B C 1
ATOM 11548 O O . LYS B 1 681 ? 4.422 36.969 21.391 1 95.69 681 LYS B O 1
ATOM 11553 N N . PRO B 1 682 ? 6.301 36.219 22.406 1 97.44 682 PRO B N 1
ATOM 11554 C CA . PRO B 1 682 ? 6.5 35.375 21.234 1 97.44 682 PRO B CA 1
ATOM 11555 C C . PRO B 1 682 ? 5.277 34.5 20.906 1 97.44 682 PRO B C 1
ATOM 11557 O O . PRO B 1 682 ? 4.582 34.062 21.828 1 97.44 682 PRO B O 1
ATOM 11560 N N . VAL B 1 683 ? 5.066 34.281 19.641 1 97.62 683 VAL B N 1
ATOM 11561 C CA . VAL B 1 683 ? 3.904 33.531 19.188 1 97.62 683 VAL B CA 1
ATOM 11562 C C . VAL B 1 683 ? 4.105 32.031 19.484 1 97.62 683 VAL B C 1
ATOM 11564 O O . VAL B 1 683 ? 5.23 31.547 19.422 1 97.62 683 VAL B O 1
ATOM 11567 N N . ARG B 1 684 ? 3.072 31.359 19.844 1 98 684 ARG B N 1
ATOM 11568 C CA . ARG B 1 684 ? 3.084 29.938 20.109 1 98 684 ARG B CA 1
ATOM 11569 C C . ARG B 1 684 ? 2.516 29.156 18.938 1 98 684 ARG B C 1
ATOM 11571 O O . ARG B 1 684 ? 1.445 29.484 18.422 1 98 684 ARG B O 1
ATOM 11578 N N . LYS B 1 685 ? 3.201 28.125 18.391 1 98.31 685 LYS B N 1
ATOM 11579 C CA . LYS B 1 685 ? 2.84 27.312 17.234 1 98.31 685 LYS B CA 1
ATOM 11580 C C . LYS B 1 685 ? 3.256 25.844 17.438 1 98.31 685 LYS B C 1
ATOM 11582 O O . LYS B 1 685 ? 3.955 25.531 18.391 1 98.31 685 LYS B O 1
ATOM 11587 N N . ASP B 1 686 ? 2.777 24.984 16.578 1 98.5 686 ASP B N 1
ATOM 11588 C CA . ASP B 1 686 ? 3.279 23.609 16.594 1 98.5 686 ASP B CA 1
ATOM 11589 C C . ASP B 1 686 ? 3.904 23.234 15.25 1 98.5 686 ASP B C 1
ATOM 11591 O O . ASP B 1 686 ? 4.422 22.125 15.086 1 98.5 686 ASP B O 1
ATOM 11595 N N . THR B 1 687 ? 3.822 24.047 14.25 1 98.56 687 THR B N 1
ATOM 11596 C CA . THR B 1 687 ? 4.391 23.891 12.922 1 98.56 687 THR B CA 1
ATOM 11597 C C . THR B 1 687 ? 5.055 25.188 12.469 1 98.56 687 THR B C 1
ATOM 11599 O O . THR B 1 687 ? 4.465 26.266 12.578 1 98.56 687 THR B O 1
ATOM 11602 N N . ILE B 1 688 ? 6.285 25.125 11.992 1 97.31 688 ILE B N 1
ATOM 11603 C CA . ILE B 1 688 ? 7.008 26.328 11.617 1 97.31 688 ILE B CA 1
ATOM 11604 C C . ILE B 1 688 ? 7.875 26.047 10.391 1 97.31 688 ILE B C 1
ATOM 11606 O O . ILE B 1 688 ? 8.297 24.906 10.164 1 97.31 688 ILE B O 1
ATOM 11610 N N . VAL B 1 689 ? 8.078 27.062 9.625 1 95.06 689 VAL B N 1
ATOM 11611 C CA . VAL B 1 689 ? 8.938 26.938 8.445 1 95.06 689 VAL B CA 1
ATOM 11612 C C . VAL B 1 689 ? 10.312 27.531 8.75 1 95.06 689 VAL B C 1
ATOM 11614 O O . VAL B 1 689 ? 10.414 28.547 9.445 1 95.06 689 VAL B O 1
ATOM 11617 N N . ILE B 1 690 ? 11.328 26.906 8.289 1 92.88 690 ILE B N 1
ATOM 11618 C CA . ILE B 1 690 ? 12.672 27.469 8.328 1 92.88 690 ILE B CA 1
ATOM 11619 C C . ILE B 1 690 ? 12.875 28.391 7.121 1 92.88 690 ILE B C 1
ATOM 11621 O O . ILE B 1 690 ? 12.758 27.953 5.977 1 92.88 690 ILE B O 1
ATOM 11625 N N . PRO B 1 691 ? 13.188 29.594 7.398 1 87.81 691 PRO B N 1
ATOM 11626 C CA . PRO B 1 691 ? 13.445 30.438 6.234 1 87.81 691 PRO B CA 1
ATOM 11627 C C . PRO B 1 691 ? 14.602 29.938 5.379 1 87.81 691 PRO B C 1
ATOM 11629 O O . PRO B 1 691 ? 15.578 29.391 5.91 1 87.81 691 PRO B O 1
ATOM 11632 N N . TYR B 1 692 ? 14.461 30.25 4.129 1 84.5 692 TYR B N 1
ATOM 11633 C CA . TYR B 1 692 ? 15.539 29.922 3.207 1 84.5 692 TYR B CA 1
ATOM 11634 C C . TYR B 1 692 ? 16.859 30.516 3.676 1 84.5 692 TYR B C 1
ATOM 11636 O O . TYR B 1 692 ? 16.922 31.703 4.031 1 84.5 692 TYR B O 1
ATOM 11644 N N . ASN B 1 693 ? 17.891 29.688 3.686 1 88 693 ASN B N 1
ATOM 11645 C CA . ASN B 1 693 ? 19.219 30.141 4.105 1 88 693 ASN B CA 1
ATOM 11646 C C . ASN B 1 693 ? 19.156 30.859 5.445 1 88 693 ASN B C 1
ATOM 11648 O O . ASN B 1 693 ? 19.719 31.953 5.594 1 88 693 ASN B O 1
ATOM 11652 N N . GLY B 1 694 ? 18.375 30.281 6.332 1 90.44 694 GLY B N 1
ATOM 11653 C CA . GLY B 1 694 ? 18.156 30.969 7.598 1 90.44 694 GLY B CA 1
ATOM 11654 C C . GLY B 1 694 ? 17.969 30 8.766 1 90.44 694 GLY B C 1
ATOM 11655 O O . GLY B 1 694 ? 18.469 28.875 8.727 1 90.44 694 GLY B O 1
ATOM 11656 N N . TYR B 1 695 ? 17.453 30.609 9.867 1 92.56 695 TYR B N 1
ATOM 11657 C CA . TYR B 1 695 ? 17.234 29.844 11.086 1 92.56 695 TYR B CA 1
ATOM 11658 C C . TYR B 1 695 ? 15.945 30.266 11.781 1 92.56 695 TYR B C 1
ATOM 11660 O O . TYR B 1 695 ? 15.414 31.344 11.492 1 92.56 695 TYR B O 1
ATOM 11668 N N . VAL B 1 696 ? 15.469 29.453 12.555 1 96 696 VAL B N 1
ATOM 11669 C CA . VAL B 1 696 ? 14.352 29.766 13.445 1 96 696 VAL B CA 1
ATOM 11670 C C . VAL B 1 696 ? 14.648 29.219 14.844 1 96 696 VAL B C 1
ATOM 11672 O O . VAL B 1 696 ? 15.25 28.156 15 1 96 696 VAL B O 1
ATOM 11675 N N . VAL B 1 697 ? 14.289 30 15.875 1 96.69 697 VAL B N 1
ATOM 11676 C CA . VAL B 1 697 ? 14.523 29.656 17.266 1 96.69 697 VAL B CA 1
ATOM 11677 C C . VAL B 1 697 ? 13.195 29.297 17.938 1 96.69 697 VAL B C 1
ATOM 11679 O O . VAL B 1 697 ? 12.289 30.125 18 1 96.69 697 VAL B O 1
ATOM 11682 N N . LEU B 1 698 ? 13.133 28.094 18.469 1 98.25 698 LEU B N 1
ATOM 11683 C CA . LEU B 1 698 ? 11.945 27.594 19.156 1 98.25 698 LEU B CA 1
ATOM 11684 C C . LEU B 1 698 ? 12.242 27.359 20.641 1 98.25 698 LEU B C 1
ATOM 11686 O O . LEU B 1 698 ? 13.344 26.938 21 1 98.25 698 LEU B O 1
ATOM 11690 N N . ARG B 1 699 ? 11.266 27.578 21.453 1 98.25 699 ARG B N 1
ATOM 11691 C CA . ARG B 1 699 ? 11.398 27.281 22.875 1 98.25 699 ARG B CA 1
ATOM 11692 C C . ARG B 1 699 ? 10.117 26.656 23.422 1 98.25 699 ARG B C 1
ATOM 11694 O O . ARG B 1 699 ? 9.016 27.062 23.031 1 98.25 699 ARG B O 1
ATOM 11701 N N . PHE B 1 700 ? 10.242 25.672 24.266 1 98.31 700 PHE B N 1
ATOM 11702 C CA . PHE B 1 700 ? 9.078 25.078 24.922 1 98.31 700 PHE B CA 1
ATOM 11703 C C . PHE B 1 700 ? 9.469 24.453 26.25 1 98.31 700 PHE B C 1
ATOM 11705 O O . PHE B 1 700 ? 10.641 24.203 26.516 1 98.31 700 PHE B O 1
ATOM 11712 N N . ARG B 1 701 ? 8.547 24.328 27.125 1 98.19 701 ARG B N 1
ATOM 11713 C CA . ARG B 1 701 ? 8.703 23.547 28.344 1 98.19 701 ARG B CA 1
ATOM 11714 C C . ARG B 1 701 ? 8.273 22.109 28.125 1 98.19 701 ARG B C 1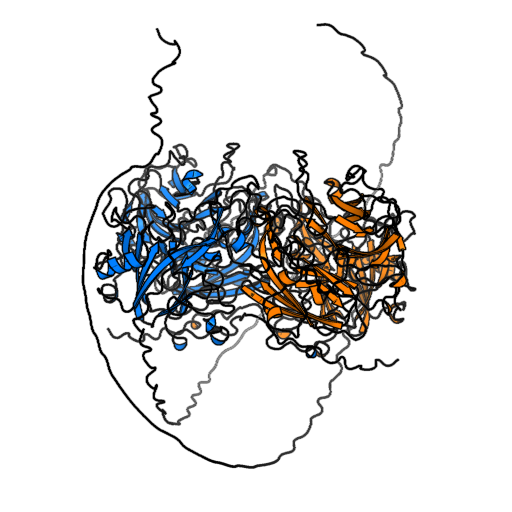
ATOM 11716 O O . ARG B 1 701 ? 7.156 21.844 27.688 1 98.19 701 ARG B O 1
ATOM 11723 N N . ALA B 1 702 ? 9.141 21.172 28.391 1 98.38 702 ALA B N 1
ATOM 11724 C CA . ALA B 1 702 ? 8.891 19.75 28.141 1 98.38 702 ALA B CA 1
ATOM 11725 C C . ALA B 1 702 ? 8.023 19.141 29.25 1 98.38 702 ALA B C 1
ATOM 11727 O O . ALA B 1 702 ? 8.508 18.344 30.047 1 98.38 702 ALA B O 1
ATOM 11728 N N . THR B 1 703 ? 6.738 19.344 29.141 1 97.31 703 THR B N 1
ATOM 11729 C CA . THR B 1 703 ? 5.848 18.953 30.234 1 97.31 703 THR B CA 1
ATOM 11730 C C . THR B 1 703 ? 5.082 17.688 29.875 1 97.31 703 THR B C 1
ATOM 11732 O O . THR B 1 703 ? 4.367 17.125 30.719 1 97.31 703 THR B O 1
ATOM 11735 N N . ASN B 1 704 ? 5.113 17.25 28.672 1 98.06 704 ASN B N 1
ATOM 11736 C CA . ASN B 1 704 ? 4.359 16.109 28.203 1 98.06 704 ASN B CA 1
ATOM 11737 C C . ASN B 1 704 ? 5.258 14.898 27.984 1 98.06 704 ASN B C 1
ATOM 11739 O O . ASN B 1 704 ? 5.836 14.734 26.906 1 98.06 704 ASN B O 1
ATOM 11743 N N . PRO B 1 705 ? 5.309 14.016 28.938 1 98.31 705 PRO B N 1
ATOM 11744 C CA . PRO B 1 705 ? 6.23 12.891 28.781 1 98.31 705 PRO B CA 1
ATOM 11745 C C . PRO B 1 705 ? 5.84 11.953 27.641 1 98.31 705 PRO B C 1
ATOM 11747 O O . PRO B 1 705 ? 4.652 11.797 27.344 1 98.31 705 PRO B O 1
ATOM 11750 N N . GLY B 1 706 ? 6.816 11.367 27 1 98.12 706 GLY B N 1
ATOM 11751 C CA . GLY B 1 706 ? 6.566 10.461 25.891 1 98.12 706 GLY B CA 1
ATOM 11752 C C . GLY B 1 706 ? 7.621 10.539 24.797 1 98.12 706 GLY B C 1
ATOM 11753 O O . GLY B 1 706 ? 8.688 11.125 25 1 98.12 706 GLY B O 1
ATOM 11754 N N . TYR B 1 707 ? 7.465 9.773 23.75 1 98.38 707 TYR B N 1
ATOM 11755 C CA . TYR B 1 707 ? 8.234 9.852 22.516 1 98.38 707 TYR B CA 1
ATOM 11756 C C . TYR B 1 707 ? 7.477 10.641 21.453 1 98.38 707 TYR B C 1
ATOM 11758 O O . TYR B 1 707 ? 6.41 10.219 21 1 98.38 707 TYR B O 1
ATOM 11766 N N . TRP B 1 708 ? 8.031 11.758 21.125 1 98.75 708 TRP B N 1
ATOM 11767 C CA . TRP B 1 708 ? 7.32 12.664 20.234 1 98.75 708 TRP B CA 1
ATOM 11768 C C . TRP B 1 708 ? 8.133 12.93 18.969 1 98.75 708 TRP B C 1
ATOM 11770 O O . TRP B 1 708 ? 9.289 13.336 19.031 1 98.75 708 TRP B O 1
ATOM 11780 N N . LEU B 1 709 ? 7.5 12.703 17.859 1 98.56 709 LEU B N 1
ATOM 11781 C CA . LEU B 1 709 ? 8.164 12.938 16.578 1 98.56 709 LEU B CA 1
ATOM 11782 C C . LEU B 1 709 ? 8.234 14.422 16.266 1 98.56 709 LEU B C 1
ATOM 11784 O O . LEU B 1 709 ? 7.266 15.156 16.484 1 98.56 709 LEU B O 1
ATOM 11788 N N . PHE B 1 710 ? 9.352 14.922 15.875 1 98.56 710 PHE B N 1
ATOM 11789 C CA . PHE B 1 710 ? 9.602 16.234 15.289 1 98.56 710 PHE B CA 1
ATOM 11790 C C . PHE B 1 710 ? 10.125 16.094 13.867 1 98.56 710 PHE B C 1
ATOM 11792 O O . PHE B 1 710 ? 11.211 15.57 13.648 1 98.56 710 PHE B O 1
ATOM 11799 N N . HIS B 1 711 ? 9.289 16.609 12.828 1 98.06 711 HIS B N 1
ATOM 11800 C CA . HIS B 1 711 ? 9.633 16.156 11.484 1 98.06 711 HIS B CA 1
ATOM 11801 C C . HIS B 1 711 ? 9.172 17.172 10.438 1 98.06 711 HIS B C 1
ATOM 11803 O O . HIS B 1 711 ? 8.336 18.031 10.719 1 98.06 711 HIS B O 1
ATOM 11809 N N . CYS B 1 712 ? 9.773 17.062 9.211 1 97.56 712 CYS B N 1
ATOM 11810 C CA . CYS B 1 712 ? 9.359 17.844 8.055 1 97.56 712 CYS B CA 1
ATOM 11811 C C . CYS B 1 712 ? 7.996 17.391 7.551 1 97.56 712 CYS B C 1
ATOM 11813 O O . CYS B 1 712 ? 7.715 16.188 7.504 1 97.56 712 CYS B O 1
ATOM 11815 N N . HIS B 1 713 ? 7.207 18.281 7.152 1 97.31 713 HIS B N 1
ATOM 11816 C CA . HIS B 1 713 ? 5.852 17.969 6.73 1 97.31 713 HIS B CA 1
ATOM 11817 C C . HIS B 1 713 ? 5.773 17.797 5.215 1 97.31 713 HIS B C 1
ATOM 11819 O O . HIS B 1 713 ? 4.684 17.625 4.66 1 97.31 713 HIS B O 1
ATOM 11825 N N . PHE B 1 714 ? 6.969 17.906 4.539 1 96.06 714 PHE B N 1
ATOM 11826 C CA . PHE B 1 714 ? 7.027 17.375 3.18 1 96.06 714 PHE B CA 1
ATOM 11827 C C . PHE B 1 714 ? 7.062 15.859 3.193 1 96.06 714 PHE B C 1
ATOM 11829 O O . PHE B 1 714 ? 8.023 15.258 3.684 1 96.06 714 PHE B O 1
ATOM 11836 N N . ILE B 1 715 ? 6.078 15.32 2.547 1 96.62 715 ILE B N 1
ATOM 11837 C CA . ILE B 1 715 ? 5.816 13.906 2.764 1 96.62 715 ILE B CA 1
ATOM 11838 C C . ILE B 1 715 ? 6.984 13.078 2.234 1 96.62 715 ILE B C 1
ATOM 11840 O O . ILE B 1 715 ? 7.367 12.07 2.842 1 96.62 715 ILE B O 1
ATOM 11844 N N . TYR B 1 716 ? 7.602 13.406 1.09 1 94.75 716 TYR B N 1
ATOM 11845 C CA . TYR B 1 716 ? 8.727 12.656 0.549 1 94.75 716 TYR B CA 1
ATOM 11846 C C . TYR B 1 716 ? 9.961 12.797 1.437 1 94.75 716 TYR B C 1
ATOM 11848 O O . TYR B 1 716 ? 10.766 11.867 1.549 1 94.75 716 TYR B O 1
ATOM 11856 N N . HIS B 1 717 ? 10.125 14 2.098 1 95.44 717 HIS B N 1
ATOM 11857 C CA . HIS B 1 717 ? 11.242 14.195 3.014 1 95.44 717 HIS B CA 1
ATOM 11858 C C . HIS B 1 717 ? 11.102 13.32 4.254 1 95.44 717 HIS B C 1
ATOM 11860 O O . HIS B 1 717 ? 12.094 12.805 4.773 1 95.44 717 HIS B O 1
ATOM 11866 N N . GLN B 1 718 ? 9.875 13.164 4.625 1 95.19 718 GLN B N 1
ATOM 11867 C CA . GLN B 1 718 ? 9.609 12.242 5.719 1 95.19 718 GLN B CA 1
ATOM 11868 C C . GLN B 1 718 ? 9.969 10.812 5.328 1 95.19 718 GLN B C 1
ATOM 11870 O O . GLN B 1 718 ? 10.578 10.078 6.117 1 95.19 718 GLN B O 1
ATOM 11875 N N . MET B 1 719 ? 9.656 10.43 4.102 1 95.44 719 MET B N 1
ATOM 11876 C CA . MET B 1 719 ? 9.883 9.078 3.6 1 95.44 719 MET B CA 1
ATOM 11877 C C . MET B 1 719 ? 11.375 8.75 3.58 1 95.44 719 MET B C 1
ATOM 11879 O O . MET B 1 719 ? 11.758 7.578 3.664 1 95.44 719 MET B O 1
ATOM 11883 N N . VAL B 1 720 ? 12.219 9.844 3.533 1 95.81 720 VAL B N 1
ATOM 11884 C CA . VAL B 1 720 ? 13.648 9.547 3.408 1 95.81 720 VAL B CA 1
ATOM 11885 C C . VAL B 1 720 ? 14.383 10.008 4.664 1 95.81 720 VAL B C 1
ATOM 11887 O O . VAL B 1 720 ? 15.594 10.219 4.637 1 95.81 720 VAL B O 1
ATOM 11890 N N . GLY B 1 721 ? 13.703 10.32 5.766 1 96.12 721 GLY B N 1
ATOM 11891 C CA . GLY B 1 721 ? 14.367 10.273 7.059 1 96.12 721 GLY B CA 1
ATOM 11892 C C . GLY B 1 721 ? 14.562 11.648 7.672 1 96.12 721 GLY B C 1
ATOM 11893 O O . GLY B 1 721 ? 15.305 11.797 8.641 1 96.12 721 GLY B O 1
ATOM 11894 N N . MET B 1 722 ? 13.875 12.672 7.234 1 96.69 722 MET B N 1
ATOM 11895 C CA . MET B 1 722 ? 14.039 14.008 7.805 1 96.69 722 MET B CA 1
ATOM 11896 C C . MET B 1 722 ? 13.172 14.18 9.047 1 96.69 722 MET B C 1
ATOM 11898 O O . MET B 1 722 ? 12.219 14.953 9.047 1 96.69 722 MET B O 1
ATOM 11902 N N . GLU B 1 723 ? 13.539 13.531 10.07 1 97.62 723 GLU B N 1
ATOM 11903 C CA . GLU B 1 723 ? 12.789 13.438 11.328 1 97.62 723 GLU B CA 1
ATOM 11904 C C . GLU B 1 723 ? 13.734 13.25 12.516 1 97.62 723 GLU B C 1
ATOM 11906 O O . GLU B 1 723 ? 14.891 12.859 12.336 1 97.62 723 GLU B O 1
ATOM 11911 N N . VAL B 1 724 ? 13.258 13.57 13.68 1 98.38 724 VAL B N 1
ATOM 11912 C CA . VAL B 1 724 ? 13.945 13.305 14.945 1 98.38 724 VAL B CA 1
ATOM 11913 C C . VAL B 1 724 ? 12.914 12.984 16.031 1 98.38 724 VAL B C 1
ATOM 11915 O O . VAL B 1 724 ? 11.781 13.461 15.969 1 98.38 724 VAL B O 1
ATOM 11918 N N . LEU B 1 725 ? 13.305 12.117 16.922 1 98.25 725 LEU B N 1
ATOM 11919 C CA . LEU B 1 725 ? 12.445 11.695 18.031 1 98.25 725 LEU B CA 1
ATOM 11920 C C . LEU B 1 725 ? 12.82 12.422 19.312 1 98.25 725 LEU B C 1
ATOM 11922 O O . LEU B 1 725 ? 13.969 12.367 19.75 1 98.25 725 LEU B O 1
ATOM 11926 N N . LEU B 1 726 ? 11.859 13.125 19.953 1 98.62 726 LEU B N 1
ATOM 11927 C CA . LEU B 1 726 ? 12.047 13.766 21.25 1 98.62 726 LEU B CA 1
ATOM 11928 C C . LEU B 1 726 ? 11.523 12.875 22.375 1 98.62 726 LEU B C 1
ATOM 11930 O O . LEU B 1 726 ? 10.312 12.656 22.484 1 98.62 726 LEU B O 1
ATOM 11934 N N . LYS B 1 727 ? 12.391 12.328 23.109 1 98.31 727 LYS B N 1
ATOM 11935 C CA . LYS B 1 727 ? 11.977 11.602 24.312 1 98.31 727 LYS B CA 1
ATOM 11936 C C . LYS B 1 727 ? 11.906 12.531 25.516 1 98.31 727 LYS B C 1
ATOM 11938 O O . LYS B 1 727 ? 12.938 13.016 25.984 1 98.31 727 LYS B O 1
ATOM 11943 N N . VAL B 1 728 ? 10.758 12.758 26.047 1 98.62 728 VAL B N 1
ATOM 11944 C CA . VAL B 1 728 ? 10.539 13.648 27.188 1 98.62 728 VAL B CA 1
ATOM 11945 C C . VAL B 1 728 ? 10.234 12.828 28.438 1 98.62 728 VAL B C 1
ATOM 11947 O O . VAL B 1 728 ? 9.281 12.047 28.453 1 98.62 728 VAL B O 1
ATOM 11950 N N . GLY B 1 729 ? 11.031 13.008 29.422 1 98.25 729 GLY B N 1
ATOM 11951 C CA . GLY B 1 729 ? 10.828 12.281 30.656 1 98.25 729 GLY B CA 1
ATOM 11952 C C . GLY B 1 729 ? 11.266 10.828 30.578 1 98.25 729 GLY B C 1
ATOM 11953 O O . GLY B 1 729 ? 12.031 10.453 29.688 1 98.25 729 GLY B O 1
ATOM 11954 N N . ASP B 1 730 ? 10.82 10.055 31.609 1 96.06 730 ASP B N 1
ATOM 11955 C CA . ASP B 1 730 ? 11.164 8.633 31.703 1 96.06 730 ASP B CA 1
ATOM 11956 C C . ASP B 1 730 ? 9.906 7.766 31.625 1 96.06 730 ASP B C 1
ATOM 11958 O O . ASP B 1 730 ? 8.789 8.281 31.562 1 96.06 730 ASP B O 1
ATOM 11962 N N . GLN B 1 731 ? 10.203 6.516 31.5 1 92.44 731 GLN B N 1
ATOM 11963 C CA . GLN B 1 731 ? 9.102 5.574 31.312 1 92.44 731 GLN B CA 1
ATOM 11964 C C . GLN B 1 731 ? 8.086 5.684 32.438 1 92.44 731 GLN B C 1
ATOM 11966 O O . GLN B 1 731 ? 6.887 5.5 32.25 1 92.44 731 GLN B O 1
ATOM 11971 N N . GLU B 1 732 ? 8.562 5.996 33.625 1 94.19 732 GLU B N 1
ATOM 11972 C CA . GLU B 1 732 ? 7.691 6.086 34.781 1 94.19 732 GLU B CA 1
ATOM 11973 C C . GLU B 1 732 ? 6.75 7.285 34.688 1 94.19 732 GLU B C 1
ATOM 11975 O O . GLU B 1 732 ? 5.715 7.324 35.344 1 94.19 732 GLU B O 1
ATOM 11980 N N . ASP B 1 733 ? 7.176 8.273 33.844 1 95.94 733 ASP B N 1
ATOM 11981 C CA . ASP B 1 733 ? 6.371 9.477 33.719 1 95.94 733 ASP B CA 1
ATOM 11982 C C . ASP B 1 733 ? 5.238 9.266 32.719 1 95.94 733 ASP B C 1
ATOM 11984 O O . ASP B 1 733 ? 4.301 10.062 32.656 1 95.94 733 ASP B O 1
ATOM 11988 N N . ILE B 1 734 ? 5.309 8.227 31.922 1 95.12 734 ILE B N 1
ATOM 11989 C CA . ILE B 1 734 ? 4.371 7.949 30.828 1 95.12 734 ILE B CA 1
ATOM 11990 C C . ILE B 1 734 ? 3.188 7.148 31.375 1 95.12 734 ILE B C 1
ATOM 11992 O O . ILE B 1 734 ? 3.357 6.273 32.219 1 95.12 734 ILE B O 1
ATOM 11996 N N . PRO B 1 735 ? 1.987 7.453 30.875 1 93.38 735 PRO B N 1
ATOM 11997 C CA . PRO B 1 735 ? 0.845 6.637 31.297 1 93.38 735 PRO B CA 1
ATOM 11998 C C . PRO B 1 735 ? 1.056 5.148 31.031 1 93.38 735 PRO B C 1
ATOM 12000 O O . PRO B 1 735 ? 1.805 4.781 30.125 1 93.38 735 PRO B O 1
ATOM 12003 N N . PRO B 1 736 ? 0.422 4.328 31.812 1 93.31 736 PRO B N 1
ATOM 12004 C CA . PRO B 1 736 ? 0.575 2.887 31.594 1 93.31 736 PRO B CA 1
ATOM 12005 C C . PRO B 1 736 ? 0.111 2.443 30.203 1 93.31 736 PRO B C 1
ATOM 12007 O O . PRO B 1 736 ? -0.775 3.07 29.625 1 93.31 736 PRO B O 1
ATOM 12010 N N . ILE B 1 737 ? 0.689 1.343 29.766 1 95 737 ILE B N 1
ATOM 12011 C CA . ILE B 1 737 ? 0.298 0.771 28.484 1 95 737 ILE B CA 1
ATOM 12012 C C . ILE B 1 737 ? -1.139 0.262 28.562 1 95 737 ILE B C 1
ATOM 12014 O O . ILE B 1 737 ? -1.492 -0.48 29.484 1 95 737 ILE B O 1
ATOM 12018 N N . PRO B 1 738 ? -1.976 0.613 27.641 1 93.56 738 PRO B N 1
ATOM 12019 C CA . PRO B 1 738 ? -3.346 0.095 27.656 1 93.56 738 PRO B CA 1
ATOM 12020 C C . PRO B 1 738 ? -3.402 -1.429 27.578 1 93.56 738 PRO B C 1
ATOM 12022 O O . PRO B 1 738 ? -2.521 -2.049 26.969 1 93.56 738 PRO B O 1
ATOM 12025 N N . LYS B 1 739 ? -4.461 -1.968 28.125 1 91.88 739 LYS B N 1
ATOM 12026 C CA . LYS B 1 739 ? -4.641 -3.416 28.125 1 91.88 739 LYS B CA 1
ATOM 12027 C C . LYS B 1 739 ? -4.738 -3.969 26.703 1 91.88 739 LYS B C 1
ATOM 12029 O O . LYS B 1 739 ? -5.438 -3.404 25.859 1 91.88 739 LYS B O 1
ATOM 12034 N N . ASN B 1 740 ? -4.023 -5.039 26.438 1 92 740 ASN B N 1
ATOM 12035 C CA . ASN B 1 740 ? -4.047 -5.766 25.172 1 92 740 ASN B CA 1
ATOM 12036 C C . ASN B 1 740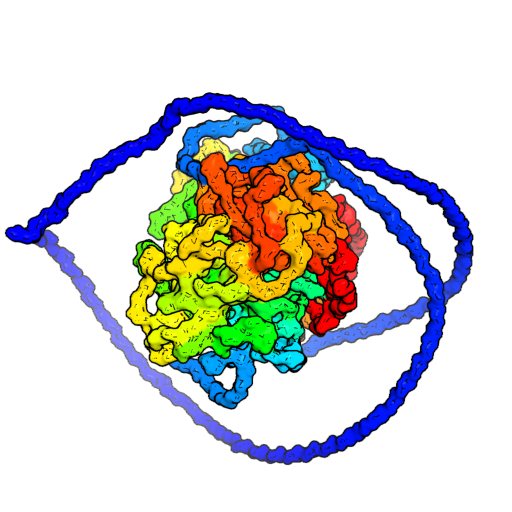 ? -3.637 -4.871 24 1 92 740 ASN B C 1
ATOM 12038 O O . ASN B 1 740 ? -4.133 -5.035 22.891 1 92 740 ASN B O 1
ATOM 12042 N N . PHE B 1 741 ? -2.807 -3.883 24.344 1 96.62 741 PHE B N 1
ATOM 12043 C CA . PHE B 1 741 ? -2.332 -2.992 23.281 1 96.62 741 PHE B CA 1
ATOM 12044 C C . PHE B 1 741 ? -1.546 -3.77 22.234 1 96.62 741 PHE B C 1
ATOM 12046 O O . PHE B 1 741 ? -0.673 -4.57 22.578 1 96.62 741 PHE B O 1
ATOM 12053 N N . PRO B 1 742 ? -1.852 -3.604 20.953 1 96.56 742 PRO B N 1
ATOM 12054 C CA . PRO B 1 742 ? -1.193 -4.398 19.906 1 96.56 742 PRO B CA 1
ATOM 12055 C C . PRO B 1 742 ? 0.327 -4.266 19.938 1 96.56 742 PRO B C 1
ATOM 12057 O O . PRO B 1 742 ? 0.852 -3.176 20.188 1 96.56 742 PRO B O 1
ATOM 12060 N N . LYS B 1 743 ? 1.006 -5.34 19.672 1 95.94 743 LYS B N 1
ATOM 12061 C CA . LYS B 1 743 ? 2.465 -5.375 19.609 1 95.94 743 LYS B CA 1
ATOM 12062 C C . LYS B 1 743 ? 2.955 -5.719 18.203 1 95.94 743 LYS B C 1
ATOM 12064 O O . LYS B 1 743 ? 2.209 -6.273 17.406 1 95.94 743 LYS B O 1
ATOM 12069 N N . CYS B 1 744 ? 4.148 -5.281 17.891 1 95.62 744 CYS B N 1
ATOM 12070 C CA . CYS B 1 744 ? 4.789 -5.613 16.625 1 95.62 744 CYS B CA 1
ATOM 12071 C C . CYS B 1 744 ? 6.309 -5.617 16.766 1 95.62 744 CYS B C 1
ATOM 12073 O O . CYS B 1 744 ? 6.84 -5.176 17.797 1 95.62 744 CYS B O 1
ATOM 12075 N N . GLY B 1 745 ? 6.984 -6.191 15.773 1 95.06 745 GLY B N 1
ATOM 12076 C CA . GLY B 1 745 ? 8.438 -6.254 15.766 1 95.06 745 GLY B CA 1
ATOM 12077 C C . GLY B 1 745 ? 8.992 -7.254 14.773 1 95.06 745 GLY B C 1
ATOM 12078 O O . GLY B 1 745 ? 8.234 -7.859 14.008 1 95.06 745 GLY B O 1
ATOM 12079 N N . GLN B 1 746 ? 10.297 -7.367 14.797 1 94.62 746 GLN B N 1
ATOM 12080 C CA . GLN B 1 746 ? 11 -8.305 13.914 1 94.62 746 GLN B CA 1
ATOM 12081 C C . GLN B 1 746 ? 10.82 -9.742 14.391 1 94.62 746 GLN B C 1
ATOM 12083 O O . GLN B 1 746 ? 10.586 -9.984 15.578 1 94.62 746 GLN B O 1
ATOM 12088 N N . TYR B 1 747 ? 10.828 -10.625 13.445 1 96.75 747 TYR B N 1
ATOM 12089 C CA . TYR B 1 747 ? 10.766 -12.055 13.758 1 96.75 747 TYR B CA 1
ATOM 12090 C C . TYR B 1 747 ? 11.938 -12.797 13.133 1 96.75 747 TYR B C 1
ATOM 12092 O O . TYR B 1 747 ? 11.938 -13.07 11.93 1 96.75 747 TYR B O 1
ATOM 12100 N N . TYR B 1 748 ? 12.961 -13.133 13.992 1 93.19 748 TYR B N 1
ATOM 12101 C CA . TYR B 1 748 ? 14.172 -13.844 13.586 1 93.19 748 TYR B CA 1
ATOM 12102 C C . TYR B 1 748 ? 14.414 -15.062 14.469 1 93.19 748 TYR B C 1
ATOM 12104 O O . TYR B 1 748 ? 15.328 -15.062 15.305 1 93.19 748 TYR B O 1
ATOM 12112 N N . PRO B 1 749 ? 13.641 -16.078 14.258 1 92.06 749 PRO B N 1
ATOM 12113 C CA . PRO B 1 749 ? 13.93 -17.281 15.039 1 92.06 749 PRO B CA 1
ATOM 12114 C C . PRO B 1 749 ? 15.289 -17.891 14.688 1 92.06 749 PRO B C 1
ATOM 12116 O O . PRO B 1 749 ? 15.852 -17.594 13.633 1 92.06 749 PRO B O 1
ATOM 12119 N N . ASP B 1 750 ? 15.781 -18.719 15.578 1 88.5 750 ASP B N 1
ATOM 12120 C CA . ASP B 1 750 ? 17.047 -19.406 15.312 1 88.5 750 ASP B CA 1
ATOM 12121 C C . ASP B 1 750 ? 16.938 -20.297 14.078 1 88.5 750 ASP B C 1
ATOM 12123 O O . ASP B 1 750 ? 15.891 -20.875 13.812 1 88.5 750 ASP B O 1
ATOM 12127 N N . ILE B 1 751 ? 18.078 -20.297 13.375 1 86.75 751 ILE B N 1
ATOM 12128 C CA . ILE B 1 751 ? 18.141 -21.141 12.188 1 86.75 751 ILE B CA 1
ATOM 12129 C C . ILE B 1 751 ? 18.406 -22.594 12.586 1 86.75 751 ILE B C 1
ATOM 12131 O O . ILE B 1 751 ? 19.297 -22.859 13.391 1 86.75 751 ILE B O 1
ATOM 12135 N N . GLY B 1 752 ? 17.625 -23.516 12.32 1 73.12 752 GLY B N 1
ATOM 12136 C CA . GLY B 1 752 ? 17.953 -24.891 12.633 1 73.12 752 GLY B CA 1
ATOM 12137 C C . GLY B 1 752 ? 17 -25.891 12.023 1 73.12 752 GLY B C 1
ATOM 12138 O O . GLY B 1 752 ? 15.891 -25.531 11.617 1 73.12 752 GLY B O 1
ATOM 12139 N N . TYR B 1 753 ? 17.609 -27.109 11.82 1 61.16 753 TYR B N 1
ATOM 12140 C CA . TYR B 1 753 ? 16.859 -28.234 11.273 1 61.16 753 TYR B CA 1
ATOM 12141 C C . TYR B 1 753 ? 15.727 -28.641 12.211 1 61.16 753 TYR B C 1
ATOM 12143 O O . TYR B 1 753 ? 14.727 -29.219 11.766 1 61.16 753 TYR B O 1
ATOM 12151 N N . ASN B 1 754 ? 15.945 -28.375 13.578 1 51.31 754 ASN B N 1
ATOM 12152 C CA . ASN B 1 754 ? 15.109 -28.969 14.617 1 51.31 754 ASN B CA 1
ATOM 12153 C C . ASN B 1 754 ? 13.75 -28.281 14.703 1 51.31 754 ASN B C 1
ATOM 12155 O O . ASN B 1 754 ? 12.992 -28.5 15.648 1 51.31 754 ASN B O 1
ATOM 12159 N N . MET B 1 755 ? 13.625 -27.344 13.938 1 49.41 755 MET B N 1
ATOM 12160 C CA . MET B 1 755 ? 12.305 -26.75 14.102 1 49.41 755 MET B CA 1
ATOM 12161 C C . MET B 1 755 ? 11.211 -27.719 13.672 1 49.41 755 MET B C 1
ATOM 12163 O O . MET B 1 755 ? 10.023 -27.469 13.891 1 49.41 755 MET B O 1
ATOM 12167 N N . TYR B 1 756 ? 11.656 -28.844 12.992 1 48.41 756 TYR B N 1
ATOM 12168 C CA . TYR B 1 756 ? 10.656 -29.766 12.461 1 48.41 756 TYR B CA 1
ATOM 12169 C C . TYR B 1 756 ? 10.562 -31.016 13.312 1 48.41 756 TYR B C 1
ATOM 12171 O O . TYR B 1 756 ? 11.586 -31.625 13.641 1 48.41 756 TYR B O 1
ATOM 12179 N N . PRO B 1 757 ? 9.586 -31.125 14.078 1 43.03 757 PRO B N 1
ATOM 12180 C CA . PRO B 1 757 ? 9.539 -32.406 14.797 1 43.03 757 PRO B CA 1
ATOM 12181 C C . PRO B 1 757 ? 9.898 -33.594 13.914 1 43.03 757 PRO B C 1
ATOM 12183 O O . PRO B 1 757 ? 9.672 -33.562 12.703 1 43.03 757 PRO B O 1
ATOM 12186 N N . SER B 1 758 ? 10.906 -34.312 14.258 1 36.78 758 SER B N 1
ATOM 12187 C CA . SER B 1 758 ? 11.125 -35.625 13.656 1 36.78 758 SER B CA 1
ATOM 12188 C C . SER B 1 758 ? 9.805 -36.312 13.312 1 36.78 758 SER B C 1
ATOM 12190 O O . SER B 1 758 ? 8.93 -36.438 14.164 1 36.78 758 SER B O 1
ATOM 12192 N N . LEU B 1 759 ? 9.367 -36.156 12.062 1 36.09 759 LEU B N 1
ATOM 12193 C CA . LEU B 1 759 ? 8.32 -37.125 11.695 1 36.09 759 LEU B CA 1
ATOM 12194 C C . LEU B 1 759 ? 8.508 -38.438 12.438 1 36.09 759 LEU B C 1
ATOM 12196 O O . LEU B 1 759 ? 9.508 -39.125 12.242 1 36.09 759 LEU B O 1
ATOM 12200 N N . SER B 1 760 ? 8.273 -38.531 13.594 1 30.45 760 SER B N 1
ATOM 12201 C CA . SER B 1 760 ? 8.156 -39.906 14.055 1 30.45 760 SER B CA 1
ATOM 12202 C C . SER B 1 760 ? 7.508 -40.781 12.992 1 30.45 760 SER B C 1
ATOM 12204 O O . SER B 1 760 ? 6.465 -40.438 12.438 1 30.45 760 SER B O 1
ATOM 12206 N N . GLU B 1 761 ? 8.266 -41.562 12.227 1 29.38 761 GLU B N 1
ATOM 12207 C CA . GLU B 1 761 ? 7.766 -42.75 11.547 1 29.38 761 GLU B CA 1
ATOM 12208 C C . GLU B 1 761 ? 6.594 -43.375 12.312 1 29.38 761 GLU B C 1
ATOM 12210 O O . GLU B 1 761 ? 6.793 -44.219 13.18 1 29.38 761 GLU B O 1
ATOM 12215 N N . LYS B 1 762 ? 5.703 -42.781 12.82 1 33.28 762 LYS B N 1
ATOM 12216 C CA . LYS B 1 762 ? 4.574 -43.656 13.094 1 33.28 762 LYS B CA 1
ATOM 12217 C C . LYS B 1 762 ? 4.195 -44.469 11.859 1 33.28 762 LYS B C 1
ATOM 12219 O O . LYS B 1 762 ? 3.863 -43.906 10.812 1 33.28 762 LYS B O 1
ATOM 12224 N N . THR B 1 763 ? 4.793 -45.656 11.75 1 26.34 763 THR B N 1
ATOM 12225 C CA . THR B 1 763 ? 4.473 -46.781 10.859 1 26.34 763 THR B CA 1
ATOM 12226 C C . THR B 1 763 ? 2.994 -46.75 10.484 1 26.34 763 THR B C 1
ATOM 12228 O O . THR B 1 763 ? 2.129 -47 11.328 1 26.34 763 THR B O 1
ATOM 12231 N N . LEU B 1 764 ? 2.557 -45.844 9.75 1 26.89 764 LEU B N 1
ATOM 12232 C CA . LEU B 1 764 ? 1.291 -46.344 9.211 1 26.89 764 LEU B CA 1
ATOM 12233 C C . LEU B 1 764 ? 1.364 -47.844 8.906 1 26.89 764 LEU B C 1
ATOM 12235 O O . LEU B 1 764 ? 2.371 -48.312 8.383 1 26.89 764 LEU B O 1
ATOM 12239 N N . PRO B 1 765 ? 0.609 -48.594 9.773 1 24.12 765 PRO B N 1
ATOM 12240 C CA . PRO B 1 765 ? 0.658 -50 9.383 1 24.12 765 PRO B CA 1
ATOM 12241 C C . PRO B 1 765 ? 0.671 -50.219 7.867 1 24.12 765 PRO B C 1
ATOM 12243 O O . PRO B 1 765 ? 0.115 -49.375 7.133 1 24.12 765 PRO B O 1
ATOM 12246 N N . GLU B 1 766 ? 1.632 -51.031 7.316 1 19.12 766 GLU B N 1
ATOM 12247 C CA . GLU B 1 766 ? 1.417 -51.656 6.016 1 19.12 766 GLU B CA 1
ATOM 12248 C C . GLU B 1 766 ? -0.057 -51.969 5.797 1 19.12 766 GLU B C 1
ATOM 12250 O O . GLU B 1 766 ? -0.728 -52.469 6.699 1 19.12 766 GLU B O 1
#